Protein 1UB7 (pdb70)

Nearest PDB structures (foldseek):
  1ub7-assembly2_C  TM=1.002E+00  e=5.963E-75  Thermus thermophilus HB8
  4ryb-assembly1_B  TM=9.364E-01  e=5.816E-40  Neisseria meningitidis FAM18
  4dfe-assembly1_D  TM=9.330E-01  e=9.070E-40  Paraburkholderia xenovorans LB400
  4dfe-assembly2_B  TM=9.330E-01  e=1.711E-39  Paraburkholderia xenovorans LB400
  4dfe-assembly2_C  TM=9.338E-01  e=2.206E-39  Paraburkholderia xenovorans LB400

InterPro domains:
  IPR004655 Beta-ketoacyl-[acyl-carrier-protein] synthase III [MF_01815] (2-319)
  IPR004655 Beta-ketoacyl-[acyl-carrier-protein] synthase III [TIGR00747] (2-319)
  IPR013747 Beta-ketoacyl-[acyl-carrier-protein] synthase III, C-terminal [PF08541] (230-319)
  IPR013751 Beta-ketoacyl-[acyl-carrier-protein] synthase III, N-terminal [PF08545] (104-182)
  IPR016039 Thiolase-like [G3DSA:3.40.47.10] (1-171)
  IPR016039 Thiolase-like [G3DSA:3.40.47.10] (172-322)
  IPR016039 Thiolase-like [SSF53901] (3-319)

B-factor: mean 50.17, std 20.9, range [11.93, 135.14]

CATH classification: 3.40.47.10 (+1 more: 3.40.47.10)

Solvent-accessible surface area: 43317 Å² total

Radius of gyration: 41.52 Å; Cα contacts (8 Å, |Δi|>4): 3738; chains: 4; bounding box: 70×88×128 Å

Organism: Thermus thermophilus (NCBI:txid274)

Sequence (1280 aa):
SGILALGAYVPERVMTNADFEAYLDTSDEWIVTRTGIKERRVAAEDEYTSDLAFKAVEDLLRRHPGALEGVDAVIVATNTPDALFPDTAALVQARFGLKAFAYDLLAGPGWIYALAQAHALVEAGLAQKVLAVGAEALSKIIDWNDRATAVLFGDGGGAAVVGKVREGYGFRSFVLGADGTGAKELYHACVAPRLPDGTSMKNRLYMNGREVFKFAVRVMNTATLEAIEKAGLTPEDIRLFVPHQANLRIIDAARERLGLPWERVAVNVDRYGNTSTASIPLALKEAVDAGRIREGDHVLLVSFGAGLTWAAAVLTWGGASGILALGAYVPERVMTNADFEAYLDTSDEWIVTRTGIKERRVAAEDEYTSDLAFKAVEDLLRRHPGALEGVDAVIVATNTPDALFPDTAALVQARFGLKAFAYDLLAGPGWIYALAQAHALVEAGLAQKVLAVGAEALSKIIDWNDRATAVLFGDGGGAAVVGKVREGYGFRSFVLGADGTGAKELYHACVAPRLPDGTSMKNRLYMNGREVFKFAVRVMNTATLEAIEKAGLTPEDIRLFVPHQANLRIIDAARERLGLPWERVAVNVDRYGNTSTASIPLALKEAVDAGRIREGDHVLLVSFGAGLTWAAAVLTWGGASGILALGAYVPERVMTNADFEAYLDTSDEWIVTRTGIKERRVAAEDEYTSDLAFKAVEDLLRRHPGALEGVDAVIVATNTPDALFPDTAALVQARFGLKAFAYDLLAGPGWIYALAQAHALVEAGLAQKVLAVGAEALSKIIDWNDRATAVLFGDGGGAAVVGKVREGYGFRSFVLGADGTGAKELYHACVAPRLPDGTSMKNRLYMNGREVFKFAVRVMNTATLEAIEKAGLTPEDIRLFVPHQANLRIIDAARERLGLPWERVAVNVDRYGNTSTASIPLALKEAVDAGRIREGDHVLLVSFGAGLTWAAAVLTWGGASGILALGAYVPERVMTNADFEAYLDTSDEWIVTRTGIKERRVAAEDEYTSDLAFKAVEDLLRRHPGALEGVDAVIVATNTPDALFPDTAALVQARFGLKAFAYDLLAGPGWIYALAQAHALVEAGLAQKVLAVGAEALSKIIDWNDRATAVLFGDGGGAAVVGKVREGYGFRSFVLGADGTGAKELYHACVAPRLPDGTSMKNRLYMNGREVFKFAVRVMNTATLEAIEKAGLTPEDIRLFVPHQANLRIIDAARERLGLPWERVAVNVDRYGNTSTASIPLALKEAVDAGRIREGDHVLLVSFGAGLTWAAAVLTWGGA

Foldseek 3Di:
DAFPWKFKDFAPAKAFVVNVVVPAPDDQCNLCVWFVAGMAGAHDPPADQLNLALVRVVRRCVVPPPVCVQAAEEEEEEDGAPDPPPGSRVVNCVVVVHNYDYDYAYDLVRQLVQLVVQVCCCVVVVGQKYKGKYFYNVVVQADCHPPVTNSFAHGIMMITMDHDFADPFWWQFKDKDFDQVCQLAWDADDPDQADPVGHGHDRHTDHPVVVQLVCLQVQQQVQQQVQCVSSVHGPVQALAEEEQSGGPVSQVSNQVVRVHDCLRYFYDCHHHGGNRRSRRSVRVVVCVVVVSADQQGWYKYKYAGRSRIIMMTITRDHSD/DAFPWKFKDFADAKDAVVNLVVPAPDDCVVLCVWFVAGIAGAHDPPAFQLNQALRRVVRRCVVPPPLCPQAAEEEEEEDGAPDPPPGSRVVNCVVVVHNYYYDYAYDLVRQLVQLVVQLVCAVVVVGQKHKGKYWYNCVVQDDSHDPVPNSFAHGMMMITMDHDFAPLFRWLFKDKDFDQVCQLQWDADDPDQADPVGNGHDNGIDHPVVVLLVVLLVCQQVQQQCQQVSSVHGPVQALAEEEQQGGVVSVVSNCVVNPHDCLRYQYDCHHHGGHRRRRRSVSVVVCVVVVSADQQGKYKYKYAGRSRIIMITITGDDRD/DAFPWKFKWFADAKDAVVNLVVAAVDDSCRCCVWFVAGMAGAHDPPAFFLNQALRRVVRRCVVPPPLCPQAAEEEEEEDGAPDPPPGSQVVNCVVVVHNHYYDYAYQLVRQLVQLVVQVVCQVVVVGQKYKGKYWYNVVVFDPCHPPVPNRFAHGMMMITMGHDFAPPFRWQFKDKDFDQVCQLQWDADDPDQADPVGHGHDNGIDHDPVVQLVCLLVQQQVQQQVQCVSSVHGLVQALAEEEQSGGVVSVVSNCVVSPHDCLRYQYDCRHHGGHRRSRRSVSVVVCVVVVSADQQGWYKYKYAGRSRIIMIIIGRDDRD/DAFPWKFKDFADDKDFVVNCVVPAVAHQVRLCVWFVAGMAGAHPPPAFQLNLALVRVVRRCVVPPPPCPQAAEEEEEEDGAPDPPPGSSVVNCVVVVHNYDYDYAYDLVRQLVQLVVQQVCQVVVVGAKYKGKYFYNCVVFADCHPVVPVSFAHGMMMITIGHDFAPPFWWLFKDKDFDQVCQVAWDADDPDQADPVGHGDDNGTDHDVVVQLVCLLVQQQVQQQVQCVSSVHGPVQALAEQEQSRGPVSVVSNCVVVPHDCLRYQYDCHHHGGNRRSRRSVSVVVCVVVVSADQQHWYKYKYAGRSRIIMMTIGRDDRD

Secondary structure (DSSP, 8-state):
-EEEEEEEE--SEEEEHHHHHTTSS--HHHHHHHT---EEEE--TT--HHHHHHHHHHHHHHHSTTTTTTEEEEEEE-SS-SEEES-HHHHHHHHTT---EEEEEE---HHHHHHHHHHHHHHTTS-SEEEEEEEE-GGGTS-TT-HHHHTTB--EEEEEEEE---TT-EEEEEEEEE-GGG-TTEEEESS-SB-TTS-B--SS-EE-HHHHHHHHHHHHHHHHHHHHHHHT--GGG-SEEEE--S-HHHHHHHHHTTT--GGGB---HHHH-B-GGGHHHHHHHHHHHHTSS-TT-EEEEEEEETTTEEEEEEEE----/-EEEEEEEE--SEEEEHHHHHTTSS--HHHHHHHH---EEEE--TT--HHHHHHHHHHHHHHHSTT-STTEEEEEEE-SS-SEEES-HHHHHHHHTT--SEEEEEE---HHHHHHHHHHHHHHTTS-SEEEEEEEE-GGGT--TT-TTTTTTB--EEEEEEEE---TT-EEEEEEEEE-GGGGGGEEEESS-SB-TT--BPPSS-EE-HHHHHHHHHHHHHHHHHHHHHHTT--GGG-SEEEE--S-HHHHHHHHHHTT--GGGB---HHHH-B-GGGHHHHHHHHHHHTTSS-TT-EEEEEEEETTTEEEEEEEE----/-EEEEEEEE--SEEEEHHHHHTTSS--HHHHHHHT--SEEEE--TT--HHHHHHHHHHHHHHHSTT-STTEEEEEEE-SS-SEEES-HHHHHHHHTT--SEEEEEE---HHHHHHHHHHHHHHHTS-SEEEEEEEE-GGGTS-TT-HHHHTTB--EEEEEEEE---TT-EEEEEEEEE-GGGGGGEEEESS-SB-TT--B--SS-EE-HHHHHHHHHHHHHHHHHHHHHHTT--GGGEEEEEE--S-HHHHHHHHHTTT--GGGB---HHHH-B-GGGHHHHHHHHHHHTT-S-TT-EEEEEEEETTTEEEEEEEE----/-EEEEEEEE--SEEEEHHHHHTTSS--HHHHHHHH--SEEEE--TT--HHHHHHHHHHHHHHHSTTTTTTEEEEEEE-SS-SEEES-HHHHHHHHTT---EEEEEE---HHHHHHHHHHHHHHHTS-SEEEEEEEE-GGGT--TT-HHHHTTB--EEEEEEEE---TT-EEEEEEEEE-GGGGGGEEEESS-SB-TT--B--SS-EE-HHHHHHHHHHHHHHHHHHHHHHTT--GGGEEEEEE--S-HHHHHHHHHHTT--GGGB---HHHH-B-GGGHHHHHHHHHHHTT---TT-EEEEEEEETTTEEEEEEEE----

Structure (mmCIF, N/CA/C/O backbone):
data_1UB7
#
_entry.id   1UB7
#
_cell.length_a   57.586
_cell.length_b   91.355
_cell.length_c   149.436
_cell.angle_alpha   90.00
_cell.angle_beta   98.26
_cell.angle_gamma   90.00
#
_symmetry.space_group_name_H-M   'P 1 21 1'
#
loop_
_entity.id
_entity.type
_entity.pdbx_description
1 polymer '3-oxoacyl-[acyl-carrier protein] synthase'
2 non-polymer GLYCEROL
3 water water
#
loop_
_atom_site.group_PDB
_atom_site.id
_atom_site.type_symbol
_atom_site.label_atom_id
_atom_site.label_alt_id
_atom_site.label_comp_id
_atom_site.label_asym_id
_atom_site.label_entity_id
_atom_site.label_seq_id
_atom_site.pdbx_PDB_ins_code
_atom_site.Cartn_x
_atom_site.Cartn_y
_atom_site.Cartn_z
_atom_site.occupancy
_atom_site.B_iso_or_equiv
_atom_site.auth_seq_id
_atom_site.auth_comp_id
_atom_site.auth_asym_id
_atom_site.auth_atom_id
_atom_site.pdbx_PDB_model_num
ATOM 1 N N . SER A 1 2 ? -24.460 66.549 -52.373 1.00 32.74 2 SER A N 1
ATOM 2 C CA . SER A 1 2 ? -23.633 65.457 -52.963 1.00 37.66 2 SER A CA 1
ATOM 3 C C . SER A 1 2 ? -22.522 65.067 -52.003 1.00 39.11 2 SER A C 1
ATOM 4 O O . SER A 1 2 ? -22.279 65.748 -51.003 1.00 45.46 2 SER A O 1
ATOM 7 N N . GLY A 1 3 ? -21.850 63.964 -52.313 1.00 38.82 3 GLY A N 1
ATOM 8 C CA . GLY A 1 3 ? -20.760 63.495 -51.478 1.00 30.38 3 GLY A CA 1
ATOM 9 C C . GLY A 1 3 ? -19.802 62.628 -52.272 1.00 36.33 3 GLY A C 1
ATOM 10 O O . GLY A 1 3 ? -19.987 62.437 -53.479 1.00 32.15 3 GLY A O 1
ATOM 11 N N . ILE A 1 4 ? -18.776 62.106 -51.598 1.00 36.88 4 ILE A N 1
ATOM 12 C CA . ILE A 1 4 ? -17.785 61.251 -52.236 1.00 34.99 4 ILE A CA 1
ATOM 13 C C . ILE A 1 4 ? -18.178 59.778 -52.158 1.00 39.99 4 ILE A C 1
ATOM 14 O O . ILE A 1 4 ? -18.193 59.180 -51.089 1.00 40.34 4 ILE A O 1
ATOM 19 N N . LEU A 1 5 ? -18.491 59.202 -53.313 1.00 39.44 5 LEU A N 1
ATOM 20 C CA . LEU A 1 5 ? -18.906 57.818 -53.406 1.00 33.69 5 LEU A CA 1
ATOM 21 C C . LEU A 1 5 ? -17.744 56.827 -53.516 1.00 37.85 5 LEU A C 1
ATOM 22 O O . LEU A 1 5 ? -17.892 55.648 -53.174 1.00 43.23 5 LEU A O 1
ATOM 27 N N . ALA A 1 6 ? -16.595 57.286 -54.000 1.00 31.00 6 ALA A N 1
ATOM 28 C CA . ALA A 1 6 ? -15.441 56.404 -54.163 1.00 28.83 6 ALA A CA 1
ATOM 29 C C . ALA A 1 6 ? -14.166 57.233 -54.199 1.00 31.89 6 ALA A C 1
ATOM 30 O O . ALA A 1 6 ? -14.199 58.418 -54.554 1.00 27.52 6 ALA A O 1
ATOM 32 N N . LEU A 1 7 ? -13.048 56.599 -53.848 1.00 28.72 7 LEU A N 1
ATOM 33 C CA . LEU A 1 7 ? -11.751 57.274 -53.805 1.00 26.98 7 LEU A CA 1
ATOM 34 C C . LEU A 1 7 ? -10.627 56.302 -54.118 1.00 29.11 7 LEU A C 1
ATOM 35 O O . LEU A 1 7 ? -10.721 55.114 -53.821 1.00 27.33 7 LEU A O 1
ATOM 40 N N . GLY A 1 8 ? -9.566 56.824 -54.721 1.00 28.64 8 GLY A N 1
ATOM 41 C CA . GLY A 1 8 ? -8.400 56.026 -55.051 1.00 21.74 8 GLY A CA 1
ATOM 42 C C . GLY A 1 8 ? -7.252 56.993 -55.297 1.00 24.70 8 GLY A C 1
ATOM 43 O O . GLY A 1 8 ? -7.501 58.172 -55.563 1.00 21.06 8 GLY A O 1
ATOM 44 N N . ALA A 1 9 ? -6.003 56.527 -55.206 1.00 30.50 9 ALA A N 1
ATOM 45 C CA . ALA A 1 9 ? -4.840 57.390 -55.444 1.00 29.30 9 ALA A CA 1
ATOM 46 C C . ALA A 1 9 ? -3.640 56.571 -55.871 1.00 32.18 9 ALA A C 1
ATOM 47 O O . ALA A 1 9 ? -3.650 55.351 -55.775 1.00 38.00 9 ALA A O 1
ATOM 49 N N . TYR A 1 10 ? -2.599 57.248 -56.336 1.00 36.99 10 TYR A N 1
ATOM 50 C CA . TYR A 1 10 ? -1.408 56.571 -56.834 1.00 35.65 10 TYR A CA 1
ATOM 51 C C . TYR A 1 10 ? -0.197 57.484 -56.775 1.00 38.68 10 TYR A C 1
ATOM 52 O O . TYR A 1 10 ? -0.327 58.699 -56.907 1.00 41.40 10 TYR A O 1
ATOM 61 N N . VAL A 1 11 ? 0.978 56.905 -56.553 1.00 38.64 11 VAL A N 1
ATOM 62 C CA . VAL A 1 11 ? 2.214 57.684 -56.570 1.00 35.25 11 VAL A CA 1
ATOM 63 C C . VAL A 1 11 ? 3.146 56.869 -57.410 1.00 35.69 11 VAL A C 1
ATOM 64 O O . VAL A 1 11 ? 3.049 55.649 -57.444 1.00 35.25 11 VAL A O 1
ATOM 68 N N . PRO A 1 12 ? 4.044 57.528 -58.139 1.00 40.89 12 PRO A N 1
ATOM 69 C CA . PRO A 1 12 ? 4.956 56.726 -58.953 1.00 42.17 12 PRO A CA 1
ATOM 70 C C . PRO A 1 12 ? 5.790 55.800 -58.053 1.00 45.67 12 PRO A C 1
ATOM 71 O O . PRO A 1 12 ? 5.945 56.042 -56.851 1.00 36.79 12 PRO A O 1
ATOM 75 N N . GLU A 1 13 ? 6.318 54.746 -58.663 1.00 54.85 13 GLU A N 1
ATOM 76 C CA . GLU A 1 13 ? 7.122 53.730 -57.995 1.00 60.00 13 GLU A CA 1
ATOM 77 C C . GLU A 1 13 ? 8.505 54.211 -57.536 1.00 58.68 13 GLU A C 1
ATOM 78 O O . GLU A 1 13 ? 8.942 53.899 -56.431 1.00 58.86 13 GLU A O 1
ATOM 84 N N . ARG A 1 14 ? 9.186 54.974 -58.380 1.00 56.37 14 ARG A N 1
ATOM 85 C CA . ARG A 1 14 ? 10.518 55.471 -58.053 1.00 59.97 14 ARG A CA 1
ATOM 86 C C . ARG A 1 14 ? 10.559 56.490 -56.912 1.00 61.88 14 ARG A C 1
ATOM 87 O O . ARG A 1 14 ? 9.921 57.546 -56.975 1.00 57.21 14 ARG A O 1
ATOM 95 N N . VAL A 1 15 ? 11.331 56.165 -55.874 1.00 64.87 15 VAL A N 1
ATOM 96 C CA . VAL A 1 15 ? 11.481 57.037 -54.708 1.00 63.77 15 VAL A CA 1
ATOM 97 C C . VAL A 1 15 ? 12.755 57.880 -54.801 1.00 66.62 15 VAL A C 1
ATOM 98 O O . VAL A 1 15 ? 13.731 57.493 -55.453 1.00 65.52 15 VAL A O 1
ATOM 102 N N . MET A 1 16 ? 12.735 59.040 -54.153 1.00 66.97 16 MET A N 1
ATOM 103 C CA . MET A 1 16 ? 13.891 59.917 -54.145 1.00 66.65 16 MET A CA 1
ATOM 104 C C . MET A 1 16 ? 14.086 60.506 -52.754 1.00 68.11 16 MET A C 1
ATOM 105 O O . MET A 1 16 ? 13.343 61.391 -52.322 1.00 67.28 16 MET A O 1
ATOM 110 N N . THR A 1 17 ? 15.100 59.988 -52.063 1.00 70.78 17 THR A N 1
ATOM 111 C CA . THR A 1 17 ? 15.445 60.400 -50.704 1.00 68.19 17 THR A CA 1
ATOM 112 C C . THR A 1 17 ? 16.208 61.717 -50.676 1.00 70.18 17 THR A C 1
ATOM 113 O O . THR A 1 17 ? 16.797 62.131 -51.683 1.00 66.60 17 THR A O 1
ATOM 117 N N . ASN A 1 18 ? 16.192 62.377 -49.519 1.00 71.77 18 ASN A N 1
ATOM 118 C CA . ASN A 1 18 ? 16.902 63.639 -49.375 1.00 72.75 18 ASN A CA 1
ATOM 119 C C . ASN A 1 18 ? 18.359 63.352 -49.707 1.00 71.10 18 ASN A C 1
ATOM 120 O O . ASN A 1 18 ? 19.064 64.204 -50.244 1.00 69.78 18 ASN A O 1
ATOM 125 N N . ALA A 1 19 ? 18.791 62.133 -49.392 1.00 69.90 19 ALA A N 1
ATOM 126 C CA . ALA A 1 19 ? 20.154 61.693 -49.673 1.00 69.75 19 ALA A CA 1
ATOM 127 C C . ALA A 1 19 ? 20.407 61.867 -51.170 1.00 69.91 19 ALA A C 1
ATOM 128 O O . ALA A 1 19 ? 21.425 62.438 -51.581 1.00 64.63 19 ALA A O 1
ATOM 130 N N . ASP A 1 20 ? 19.464 61.375 -51.974 1.00 70.02 20 ASP A N 1
ATOM 131 C CA . ASP A 1 20 ? 19.537 61.475 -53.428 1.00 69.86 20 ASP A CA 1
ATOM 132 C C . ASP A 1 20 ? 19.785 62.917 -53.866 1.00 68.79 20 ASP A C 1
ATOM 133 O O . ASP A 1 20 ? 20.361 63.168 -54.927 1.00 60.64 20 ASP A O 1
ATOM 138 N N . PHE A 1 21 ? 19.335 63.858 -53.043 1.00 71.12 21 PHE A N 1
ATOM 139 C CA . PHE A 1 21 ? 19.509 65.275 -53.325 1.00 78.07 21 PHE A CA 1
ATOM 140 C C . PHE A 1 21 ? 20.861 65.777 -52.805 1.00 82.74 21 PHE A C 1
ATOM 141 O O . PHE A 1 21 ? 21.448 66.700 -53.375 1.00 84.33 21 PHE A O 1
ATOM 149 N N . GLU A 1 22 ? 21.353 65.170 -51.725 1.00 85.52 22 GLU A N 1
ATOM 150 C CA . GLU A 1 22 ? 22.647 65.556 -51.162 1.00 84.98 22 GLU A CA 1
ATOM 151 C C . GLU A 1 22 ? 23.745 65.087 -52.112 1.00 85.45 22 GLU A C 1
ATOM 152 O O . GLU A 1 22 ? 24.863 65.592 -52.077 1.00 85.85 22 GLU A O 1
ATOM 158 N N . ALA A 1 23 ? 23.407 64.122 -52.964 1.00 84.66 23 ALA A N 1
ATOM 159 C CA . ALA A 1 23 ? 24.349 63.553 -53.924 1.00 86.14 23 ALA A CA 1
ATOM 160 C C . ALA A 1 23 ? 24.754 64.466 -55.083 1.00 89.26 23 ALA A C 1
ATOM 161 O O . ALA A 1 23 ? 25.641 64.110 -55.860 1.00 92.58 23 ALA A O 1
ATOM 163 N N . TYR A 1 24 ? 24.123 65.632 -55.210 1.00 89.99 24 TYR A N 1
ATOM 164 C CA . TYR A 1 24 ? 24.463 66.533 -56.309 1.00 88.48 24 TYR A CA 1
ATOM 165 C C . TYR A 1 24 ? 24.099 67.993 -56.070 1.00 87.97 24 TYR A C 1
ATOM 166 O O . TYR A 1 24 ? 24.409 68.844 -56.897 1.00 88.11 24 TYR A O 1
ATOM 175 N N . LEU A 1 25 ? 23.439 68.286 -54.953 1.00 90.18 25 LEU A N 1
ATOM 176 C CA . LEU A 1 25 ? 23.045 69.664 -54.651 1.00 91.83 25 LEU A CA 1
ATOM 177 C C . LEU A 1 25 ? 23.465 70.166 -53.274 1.00 91.47 25 LEU A C 1
ATOM 178 O O . LEU A 1 25 ? 23.465 69.414 -52.292 1.00 87.98 25 LEU A O 1
ATOM 183 N N . ASP A 1 26 ? 23.805 71.454 -53.223 1.00 92.45 26 ASP A N 1
ATOM 184 C CA . ASP A 1 26 ? 24.234 72.121 -51.994 1.00 95.33 26 ASP A CA 1
ATOM 185 C C . ASP A 1 26 ? 23.086 72.100 -50.975 1.00 95.31 26 ASP A C 1
ATOM 186 O O . ASP A 1 26 ? 22.416 73.112 -50.753 1.00 96.13 26 ASP A O 1
ATOM 191 N N . THR A 1 27 ? 22.859 70.937 -50.367 1.00 93.60 27 THR A N 1
ATOM 192 C CA . THR A 1 27 ? 21.796 70.778 -49.377 1.00 92.43 27 THR A CA 1
ATOM 193 C C . THR A 1 27 ? 21.966 69.480 -48.590 1.00 89.63 27 THR A C 1
ATOM 194 O O . THR A 1 27 ? 22.539 68.506 -49.085 1.00 84.51 27 THR A O 1
ATOM 198 N N . SER A 1 28 ? 21.459 69.482 -47.362 1.00 90.65 28 SER A N 1
ATOM 199 C CA . SER A 1 28 ? 21.543 68.323 -46.481 1.00 91.55 28 SER A CA 1
ATOM 200 C C . SER A 1 28 ? 20.167 67.731 -46.234 1.00 90.92 28 SER A C 1
ATOM 201 O O . SER A 1 28 ? 19.149 68.279 -46.661 1.00 88.92 28 SER A O 1
ATOM 204 N N . ASP A 1 29 ? 20.146 66.608 -45.529 1.00 90.64 29 ASP A N 1
ATOM 205 C CA . ASP A 1 29 ? 18.895 65.959 -45.199 1.00 92.77 29 ASP A CA 1
ATOM 206 C C . ASP A 1 29 ? 18.248 66.787 -44.100 1.00 94.32 29 ASP A C 1
ATOM 207 O O . ASP A 1 29 ? 17.022 66.918 -44.045 1.00 98.43 29 ASP A O 1
ATOM 212 N N . GLU A 1 30 ? 19.077 67.361 -43.234 1.00 92.38 30 GLU A N 1
ATOM 213 C CA . GLU A 1 30 ? 18.558 68.171 -42.142 1.00 93.76 30 GLU A CA 1
ATOM 214 C C . GLU A 1 30 ? 17.920 69.451 -42.668 1.00 91.78 30 GLU A C 1
ATOM 215 O O . GLU A 1 30 ? 16.813 69.816 -42.267 1.00 89.99 30 GLU A O 1
ATOM 221 N N . TRP A 1 31 ? 18.630 70.133 -43.559 1.00 89.57 31 TRP A N 1
ATOM 222 C CA . TRP A 1 31 ? 18.130 71.362 -44.156 1.00 91.32 31 TRP A CA 1
ATOM 223 C C . TRP A 1 31 ? 16.690 71.088 -44.589 1.00 87.72 31 TRP A C 1
ATOM 224 O O . TRP A 1 31 ? 15.763 71.838 -44.267 1.00 79.85 31 TRP A O 1
ATOM 235 N N . ILE A 1 32 ? 16.527 69.980 -45.303 1.00 83.74 32 ILE A N 1
ATOM 236 C CA . ILE A 1 32 ? 15.236 69.562 -45.818 1.00 80.70 32 ILE A CA 1
ATOM 237 C C . ILE A 1 32 ? 14.243 69.139 -44.738 1.00 81.14 32 ILE A C 1
ATOM 238 O O . ILE A 1 32 ? 13.146 69.691 -44.657 1.00 81.45 32 ILE A O 1
ATOM 243 N N . VAL A 1 33 ? 14.624 68.173 -43.906 1.00 77.67 33 VAL A N 1
ATOM 244 C CA . VAL A 1 33 ? 13.723 67.671 -42.864 1.00 78.49 33 VAL A CA 1
ATOM 245 C C . VAL A 1 33 ? 13.184 68.706 -41.880 1.00 79.17 33 VAL A C 1
ATOM 246 O O . VAL A 1 33 ? 12.085 68.552 -41.346 1.00 79.08 33 VAL A O 1
ATOM 250 N N . THR A 1 34 ? 13.946 69.760 -41.632 1.00 82.92 34 THR A N 1
ATOM 251 C CA . THR A 1 34 ? 13.496 70.774 -40.691 1.00 86.13 34 THR A CA 1
ATOM 252 C C . THR A 1 34 ? 12.883 71.993 -41.381 1.00 84.34 34 THR A C 1
ATOM 253 O O . THR A 1 34 ? 12.052 72.695 -40.802 1.00 83.63 34 THR A O 1
ATOM 257 N N . ARG A 1 35 ? 13.274 72.232 -42.625 1.00 82.81 35 ARG A N 1
ATOM 258 C CA . ARG A 1 35 ? 12.748 73.377 -43.356 1.00 89.49 35 ARG A CA 1
ATOM 259 C C . ARG A 1 35 ? 11.403 73.077 -44.042 1.00 89.11 35 ARG A C 1
ATOM 260 O O . ARG A 1 35 ? 10.552 73.960 -44.168 1.00 91.28 35 ARG A O 1
ATOM 268 N N . THR A 1 36 ? 11.207 71.826 -44.455 1.00 85.43 36 THR A N 1
ATOM 269 C CA . THR A 1 36 ? 9.987 71.415 -45.152 1.00 78.88 36 THR A CA 1
ATOM 270 C C . THR A 1 36 ? 9.283 70.220 -44.508 1.00 77.61 36 THR A C 1
ATOM 271 O O . THR A 1 36 ? 8.067 70.052 -44.642 1.00 75.17 36 THR A O 1
ATOM 275 N N . GLY A 1 37 ? 10.064 69.382 -43.832 1.00 74.16 37 GLY A N 1
ATOM 276 C CA . GLY A 1 37 ? 9.522 68.208 -43.176 1.00 64.53 37 GLY A CA 1
ATOM 277 C C . GLY A 1 37 ? 9.557 67.009 -44.096 1.00 64.38 37 GLY A C 1
ATOM 278 O O . GLY A 1 37 ? 9.200 65.901 -43.704 1.00 61.29 37 GLY A O 1
ATOM 279 N N . ILE A 1 38 ? 10.006 67.220 -45.326 1.00 63.16 38 ILE A N 1
ATOM 280 C CA . ILE A 1 38 ? 10.046 66.140 -46.304 1.00 60.24 38 ILE A CA 1
ATOM 281 C C . ILE A 1 38 ? 11.282 65.251 -46.208 1.00 62.03 38 ILE A C 1
ATOM 282 O O . ILE A 1 38 ? 12.409 65.740 -46.101 1.00 57.89 38 ILE A O 1
ATOM 287 N N . LYS A 1 39 ? 11.045 63.941 -46.253 1.00 65.43 39 LYS A N 1
ATOM 288 C CA . LYS A 1 39 ? 12.103 62.934 -46.185 1.00 65.02 39 LYS A CA 1
ATOM 289 C C . LYS A 1 39 ? 12.287 62.249 -47.538 1.00 65.46 39 LYS A C 1
ATOM 290 O O . LYS A 1 39 ? 13.414 61.974 -47.952 1.00 64.49 39 LYS A O 1
ATOM 296 N N . GLU A 1 40 ? 11.179 61.957 -48.217 1.00 65.32 40 GLU A N 1
ATOM 297 C CA . GLU A 1 40 ? 11.234 61.323 -49.536 1.00 62.91 40 GLU A CA 1
ATOM 298 C C . GLU A 1 40 ? 10.039 61.793 -50.345 1.00 61.53 40 GLU A C 1
ATOM 299 O O . GLU A 1 40 ? 9.088 62.345 -49.792 1.00 57.59 40 GLU A O 1
ATOM 305 N N . ARG A 1 41 ? 10.101 61.559 -51.654 1.00 58.94 41 ARG A N 1
ATOM 306 C CA . ARG A 1 41 ? 9.019 61.897 -52.572 1.00 58.33 41 ARG A CA 1
ATOM 307 C C . ARG A 1 41 ? 9.106 60.917 -53.743 1.00 56.85 41 ARG A C 1
ATOM 308 O O . ARG A 1 41 ? 10.160 60.325 -53.984 1.00 55.96 41 ARG A O 1
ATOM 316 N N . ARG A 1 42 ? 7.996 60.738 -54.456 1.00 53.83 42 ARG A N 1
ATOM 317 C CA . ARG A 1 42 ? 7.947 59.832 -55.597 1.00 48.56 42 ARG A CA 1
ATOM 318 C C . ARG A 1 42 ? 8.155 60.591 -56.899 1.00 43.46 42 ARG A C 1
ATOM 319 O O . ARG A 1 42 ? 7.799 61.753 -56.995 1.00 48.56 42 ARG A O 1
ATOM 327 N N . VAL A 1 43 ? 8.743 59.937 -57.895 1.00 48.83 43 VAL A N 1
ATOM 328 C CA . VAL A 1 43 ? 8.999 60.574 -59.190 1.00 51.29 43 VAL A CA 1
ATOM 329 C C . VAL A 1 43 ? 8.508 59.681 -60.335 1.00 53.13 43 VAL A C 1
ATOM 330 O O . VAL A 1 43 ? 8.824 58.486 -60.388 1.00 48.98 43 VAL A O 1
ATOM 334 N N . ALA A 1 44 ? 7.740 60.272 -61.249 1.00 49.60 44 ALA A N 1
ATOM 335 C CA . ALA A 1 44 ? 7.179 59.533 -62.379 1.00 52.94 44 ALA A CA 1
ATOM 336 C C . ALA A 1 44 ? 8.245 58.934 -63.281 1.00 52.48 44 ALA A C 1
ATOM 337 O O . ALA A 1 44 ? 9.284 59.552 -63.524 1.00 52.17 44 ALA A O 1
ATOM 339 N N . ALA A 1 45 ? 7.984 57.732 -63.786 1.00 48.17 45 ALA A N 1
ATOM 340 C CA . ALA A 1 45 ? 8.940 57.086 -64.672 1.00 53.42 45 ALA A CA 1
ATOM 341 C C . ALA A 1 45 ? 9.189 58.002 -65.873 1.00 60.09 45 ALA A C 1
ATOM 342 O O . ALA A 1 45 ? 8.414 58.929 -66.136 1.00 60.33 45 ALA A O 1
ATOM 344 N N . GLU A 1 46 ? 10.268 57.735 -66.601 1.00 63.43 46 GLU A N 1
ATOM 345 C CA . GLU A 1 46 ? 10.651 58.550 -67.745 1.00 62.58 46 GLU A CA 1
ATOM 346 C C . GLU A 1 46 ? 9.516 58.842 -68.723 1.00 59.28 46 GLU A C 1
ATOM 347 O O . GLU A 1 46 ? 9.338 59.981 -69.157 1.00 58.33 46 GLU A O 1
ATOM 353 N N . ASP A 1 47 ? 8.757 57.814 -69.077 1.00 52.33 47 ASP A N 1
ATOM 354 C CA . ASP A 1 47 ? 7.661 57.979 -70.015 1.00 53.99 47 ASP A CA 1
ATOM 355 C C . ASP A 1 47 ? 6.310 57.879 -69.304 1.00 56.35 47 ASP A C 1
ATOM 356 O O . ASP A 1 47 ? 5.347 57.331 -69.848 1.00 56.17 47 ASP A O 1
ATOM 361 N N . GLU A 1 48 ? 6.240 58.396 -68.082 1.00 51.59 48 GLU A N 1
ATOM 362 C CA . GLU A 1 48 ? 4.997 58.366 -67.321 1.00 45.87 48 GLU A CA 1
ATOM 363 C C . GLU A 1 48 ? 4.562 59.804 -67.092 1.00 44.98 48 GLU A C 1
ATOM 364 O O . GLU A 1 48 ? 5.232 60.542 -66.379 1.00 47.32 48 GLU A O 1
ATOM 370 N N . TYR A 1 49 ? 3.447 60.210 -67.696 1.00 43.20 49 TYR A N 1
ATOM 371 C CA . TYR A 1 49 ? 2.974 61.589 -67.547 1.00 40.63 49 TYR A CA 1
ATOM 372 C C . TYR A 1 49 ? 1.716 61.790 -66.723 1.00 35.67 49 TYR A C 1
ATOM 373 O O . TYR A 1 49 ? 1.130 60.832 -66.209 1.00 35.95 49 TYR A O 1
ATOM 382 N N . THR A 1 50 ? 1.303 63.047 -66.596 1.00 31.36 50 THR A N 1
ATOM 383 C CA . THR A 1 50 ? 0.117 63.370 -65.802 1.00 38.45 50 THR A CA 1
ATOM 384 C C . THR A 1 50 ? -1.107 62.504 -66.099 1.00 36.48 50 THR A C 1
ATOM 385 O O . THR A 1 50 ? -1.807 62.081 -65.173 1.00 32.77 50 THR A O 1
ATOM 389 N N . SER A 1 51 ? -1.353 62.233 -67.378 1.00 29.57 51 SER A N 1
ATOM 390 C CA . SER A 1 51 ? -2.484 61.398 -67.754 1.00 38.91 51 SER A CA 1
ATOM 391 C C . SER A 1 51 ? -2.305 59.986 -67.190 1.00 39.15 51 SER A C 1
ATOM 392 O O . SER A 1 51 ? -3.271 59.352 -66.743 1.00 37.76 51 SER A O 1
ATOM 395 N N . ASP A 1 52 ? -1.067 59.502 -67.184 1.00 39.19 52 ASP A N 1
ATOM 396 C CA . ASP A 1 52 ? -0.796 58.162 -66.655 1.00 41.93 52 ASP A CA 1
ATOM 397 C C . ASP A 1 52 ? -1.046 58.133 -65.159 1.00 38.21 52 ASP A C 1
ATOM 398 O O . ASP A 1 52 ? -1.629 57.181 -64.633 1.00 39.52 52 ASP A O 1
ATOM 403 N N . LEU A 1 53 ? -0.600 59.178 -64.471 1.00 32.47 53 LEU A N 1
ATOM 404 C CA . LEU A 1 53 ? -0.815 59.233 -63.045 1.00 34.52 53 LEU A CA 1
ATOM 405 C C . LEU A 1 53 ? -2.326 59.251 -62.829 1.00 34.15 53 LEU A C 1
ATOM 406 O O . LEU A 1 53 ? -2.828 58.607 -61.908 1.00 33.70 53 LEU A O 1
ATOM 411 N N . ALA A 1 54 ? -3.047 59.970 -63.693 1.00 30.85 54 ALA A N 1
ATOM 412 C CA . ALA A 1 54 ? -4.502 60.056 -63.582 1.00 29.44 54 ALA A CA 1
ATOM 413 C C . ALA A 1 54 ? -5.138 58.687 -63.844 1.00 31.35 54 ALA A C 1
ATOM 414 O O . ALA A 1 54 ? -6.046 58.273 -63.111 1.00 30.55 54 ALA A O 1
ATOM 416 N N . PHE A 1 55 ? -4.665 57.984 -64.877 1.00 28.98 55 PHE A N 1
ATOM 417 C CA . PHE A 1 55 ? -5.211 56.663 -65.183 1.00 29.89 55 PHE A CA 1
ATOM 418 C C . PHE A 1 55 ? -4.999 55.738 -63.987 1.00 32.80 55 PHE A C 1
ATOM 419 O O . PHE A 1 55 ? -5.931 55.073 -63.526 1.00 31.17 55 PHE A O 1
ATOM 427 N N . LYS A 1 56 ? -3.767 55.704 -63.482 1.00 39.84 56 LYS A N 1
ATOM 428 C CA . LYS A 1 56 ? -3.438 54.857 -62.345 1.00 38.88 56 LYS A CA 1
ATOM 429 C C . LYS A 1 56 ? -4.239 55.179 -61.089 1.00 32.76 56 LYS A C 1
ATOM 430 O O . LYS A 1 56 ? -4.593 54.279 -60.329 1.00 36.12 56 LYS A O 1
ATOM 436 N N . ALA A 1 57 ? -4.545 56.448 -60.863 1.00 32.33 57 ALA A N 1
ATOM 437 C CA . ALA A 1 57 ? -5.323 56.799 -59.680 1.00 27.52 57 ALA A CA 1
ATOM 438 C C . ALA A 1 57 ? -6.739 56.269 -59.846 1.00 26.63 57 ALA A C 1
ATOM 439 O O . ALA A 1 57 ? -7.337 55.783 -58.895 1.00 33.87 57 ALA A O 1
ATOM 441 N N . VAL A 1 58 ? -7.286 56.347 -61.056 1.00 30.38 58 VAL A N 1
ATOM 442 C CA . VAL A 1 58 ? -8.640 55.849 -61.247 1.00 32.95 58 VAL A CA 1
ATOM 443 C C . VAL A 1 58 ? -8.675 54.311 -61.147 1.00 35.84 58 VAL A C 1
ATOM 444 O O . VAL A 1 58 ? -9.648 53.744 -60.627 1.00 35.28 58 VAL A O 1
ATOM 448 N N . GLU A 1 59 ? -7.630 53.635 -61.632 1.00 31.43 59 GLU A N 1
ATOM 449 C CA . GLU A 1 59 ? -7.581 52.168 -61.522 1.00 33.57 59 GLU A CA 1
ATOM 450 C C . GLU A 1 59 ? -7.619 51.763 -60.051 1.00 30.59 59 GLU A C 1
ATOM 451 O O . GLU A 1 59 ? -8.285 50.800 -59.673 1.00 34.07 59 GLU A O 1
ATOM 457 N N . ASP A 1 60 ? -6.904 52.506 -59.216 1.00 30.38 60 ASP A N 1
ATOM 458 C CA . ASP A 1 60 ? -6.881 52.199 -57.807 1.00 27.57 60 ASP A CA 1
ATOM 459 C C . ASP A 1 60 ? -8.305 52.382 -57.263 1.00 28.58 60 ASP A C 1
ATOM 460 O O . ASP A 1 60 ? -8.785 51.575 -56.465 1.00 32.14 60 ASP A O 1
ATOM 465 N N . LEU A 1 61 ? -8.967 53.451 -57.697 1.00 28.70 61 LEU A N 1
ATOM 466 C CA . LEU A 1 61 ? -10.348 53.745 -57.296 1.00 29.54 61 LEU A CA 1
ATOM 467 C C . LEU A 1 61 ? -11.229 52.543 -57.664 1.00 29.31 61 LEU A C 1
ATOM 468 O O . LEU A 1 61 ? -12.068 52.103 -56.881 1.00 32.10 61 LEU A O 1
ATOM 473 N N . LEU A 1 62 ? -11.019 52.012 -58.863 1.00 28.61 62 LEU A N 1
ATOM 474 C CA . LEU A 1 62 ? -11.761 50.861 -59.326 1.00 30.98 62 LEU A CA 1
ATOM 475 C C . LEU A 1 62 ? -11.419 49.565 -58.578 1.00 34.37 62 LEU A C 1
ATOM 476 O O . LEU A 1 62 ? -12.292 48.719 -58.390 1.00 37.88 62 LEU A O 1
ATOM 481 N N . ARG A 1 63 ? -10.170 49.394 -58.145 1.00 36.15 63 ARG A N 1
ATOM 482 C CA . ARG A 1 63 ? -9.822 48.185 -57.385 1.00 35.22 63 ARG A CA 1
ATOM 483 C C . ARG A 1 63 ? -10.557 48.224 -56.050 1.00 34.47 63 ARG A C 1
ATOM 484 O O . ARG A 1 63 ? -11.130 47.226 -55.623 1.00 32.45 63 ARG A O 1
ATOM 492 N N . ARG A 1 64 ? -10.565 49.393 -55.408 1.00 34.64 64 ARG A N 1
ATOM 493 C CA . ARG A 1 64 ? -11.224 49.562 -54.108 1.00 27.91 64 ARG A CA 1
ATOM 494 C C . ARG A 1 64 ? -12.749 49.656 -54.203 1.00 32.86 64 ARG A C 1
ATOM 495 O O . ARG A 1 64 ? -13.473 49.281 -53.265 1.00 28.48 64 ARG A O 1
ATOM 503 N N . HIS A 1 65 ? -13.238 50.178 -55.324 1.00 34.44 65 HIS A N 1
ATOM 504 C CA . HIS A 1 65 ? -14.677 50.360 -55.504 1.00 34.16 65 HIS A CA 1
ATOM 505 C C . HIS A 1 65 ? -15.143 49.912 -56.875 1.00 35.70 65 HIS A C 1
ATOM 506 O O . HIS A 1 65 ? -15.382 50.734 -57.753 1.00 36.21 65 HIS A O 1
ATOM 513 N N . PRO A 1 66 ? -15.289 48.596 -57.072 1.00 41.09 66 PRO A N 1
ATOM 514 C CA . PRO A 1 66 ? -15.730 47.993 -58.338 1.00 37.72 66 PRO A CA 1
ATOM 515 C C . PRO A 1 66 ? -17.041 48.587 -58.853 1.00 40.59 66 PRO A C 1
ATOM 516 O O . PRO A 1 66 ? -17.993 48.777 -58.084 1.00 38.99 66 PRO A O 1
ATOM 520 N N . GLY A 1 67 ? -17.074 48.874 -60.155 1.00 39.02 67 GLY A N 1
ATOM 521 C CA . GLY A 1 67 ? -18.261 49.428 -60.786 1.00 41.57 67 GLY A CA 1
ATOM 522 C C . GLY A 1 67 ? -18.580 50.871 -60.441 1.00 40.46 67 GLY A C 1
ATOM 523 O O . GLY A 1 67 ? -19.673 51.360 -60.747 1.00 42.15 67 GLY A O 1
ATOM 524 N N . ALA A 1 68 ? -17.628 51.563 -59.823 1.00 35.34 68 ALA A N 1
ATOM 525 C CA . ALA A 1 68 ? -17.841 52.948 -59.409 1.00 36.87 68 ALA A CA 1
ATOM 526 C C . ALA A 1 68 ? -18.030 53.974 -60.530 1.00 33.86 68 ALA A C 1
ATOM 527 O O . ALA A 1 68 ? -18.673 55.002 -60.314 1.00 35.09 68 ALA A O 1
ATOM 529 N N . LEU A 1 69 ? -17.490 53.714 -61.720 1.00 34.88 69 LEU A N 1
ATOM 530 C CA . LEU A 1 69 ? -17.623 54.686 -62.802 1.00 29.82 69 LEU A CA 1
ATOM 531 C C . LEU A 1 69 ? -18.972 54.604 -63.480 1.00 38.86 69 LEU A C 1
ATOM 532 O O . LEU A 1 69 ? -19.268 55.357 -64.407 1.00 41.18 69 LEU A O 1
ATOM 537 N N . GLU A 1 70 ? -19.797 53.688 -63.001 1.00 43.26 70 GLU A N 1
ATOM 538 C CA . GLU A 1 70 ? -21.122 53.523 -63.555 1.00 45.38 70 GLU A CA 1
ATOM 539 C C . GLU A 1 70 ? -21.931 54.760 -63.191 1.00 39.86 70 GLU A C 1
ATOM 540 O O . GLU A 1 70 ? -22.023 55.127 -62.016 1.00 39.87 70 GLU A O 1
ATOM 546 N N . GLY A 1 71 ? -22.504 55.407 -64.200 1.00 40.12 71 GLY A N 1
ATOM 547 C CA . GLY A 1 71 ? -23.311 56.587 -63.950 1.00 33.98 71 GLY A CA 1
ATOM 548 C C . GLY A 1 71 ? -22.524 57.882 -63.993 1.00 43.26 71 GLY A C 1
ATOM 549 O O . GLY A 1 71 ? -23.089 58.966 -63.804 1.00 42.09 71 GLY A O 1
ATOM 550 N N . VAL A 1 72 ? -21.221 57.778 -64.240 1.00 34.23 72 VAL A N 1
ATOM 551 C CA . VAL A 1 72 ? -20.376 58.954 -64.305 1.00 35.37 72 VAL A CA 1
ATOM 552 C C . VAL A 1 72 ? -20.541 59.678 -65.646 1.00 38.23 72 VAL A C 1
ATOM 553 O O . VAL A 1 72 ? -20.216 59.125 -66.697 1.00 37.72 72 VAL A O 1
ATOM 557 N N . ASP A 1 73 ? -21.037 60.917 -65.602 1.00 36.74 73 ASP A N 1
ATOM 558 C CA . ASP A 1 73 ? -21.239 61.688 -66.825 1.00 37.58 73 ASP A CA 1
ATOM 559 C C . ASP A 1 73 ? -20.211 62.782 -67.017 1.00 35.04 73 ASP A C 1
ATOM 560 O O . ASP A 1 73 ? -20.304 63.536 -67.981 1.00 30.11 73 ASP A O 1
ATOM 565 N N . ALA A 1 74 ? -19.239 62.891 -66.119 1.00 31.04 74 ALA A N 1
ATOM 566 C CA . ALA A 1 74 ? -18.265 63.960 -66.276 1.00 34.04 74 ALA A CA 1
ATOM 567 C C . ALA A 1 74 ? -16.932 63.686 -65.633 1.00 33.64 74 ALA A C 1
ATOM 568 O O . ALA A 1 74 ? -16.852 63.154 -64.524 1.00 31.03 74 ALA A O 1
ATOM 570 N N . VAL A 1 75 ? -15.882 64.073 -66.341 1.00 27.21 75 VAL A N 1
ATOM 571 C CA . VAL A 1 75 ? -14.547 63.917 -65.822 1.00 27.15 75 VAL A CA 1
ATOM 572 C C . VAL A 1 75 ? -13.887 65.283 -65.781 1.00 30.96 75 VAL A C 1
ATOM 573 O O . VAL A 1 75 ? -13.816 65.987 -66.794 1.00 30.69 75 VAL A O 1
ATOM 577 N N . ILE A 1 76 ? -13.449 65.669 -64.589 1.00 28.57 76 ILE A N 1
ATOM 578 C CA . ILE A 1 76 ? -12.751 66.922 -64.399 1.00 28.01 76 ILE A CA 1
ATOM 579 C C . ILE A 1 76 ? -11.370 66.572 -63.866 1.00 31.76 76 ILE A C 1
ATOM 580 O O . ILE A 1 76 ? -11.253 65.903 -62.826 1.00 29.71 76 ILE A O 1
ATOM 585 N N . VAL A 1 77 ? -10.329 66.996 -64.570 1.00 26.14 77 VAL A N 1
ATOM 586 C CA . VAL A 1 77 ? -8.977 66.731 -64.088 1.00 26.76 77 VAL A CA 1
ATOM 587 C C . VAL A 1 77 ? -8.356 68.025 -63.563 1.00 27.30 77 VAL A C 1
ATOM 588 O O . VAL A 1 77 ? -8.095 68.960 -64.322 1.00 28.18 77 VAL A O 1
ATOM 592 N N . ALA A 1 78 ? -8.151 68.107 -62.260 1.00 20.98 78 ALA A N 1
ATOM 593 C CA . ALA A 1 78 ? -7.517 69.297 -61.711 1.00 25.98 78 ALA A CA 1
ATOM 594 C C . ALA A 1 78 ? -6.026 69.035 -61.817 1.00 30.40 78 ALA A C 1
ATOM 595 O O . ALA A 1 78 ? -5.507 68.099 -61.201 1.00 34.59 78 ALA A O 1
ATOM 597 N N . THR A 1 79 ? -5.352 69.835 -62.630 1.00 34.23 79 THR A N 1
ATOM 598 C CA . THR A 1 79 ? -3.917 69.689 -62.827 1.00 34.66 79 THR A CA 1
ATOM 599 C C . THR A 1 79 ? -3.339 71.016 -63.269 1.00 37.35 79 THR A C 1
ATOM 600 O O . THR A 1 79 ? -4.079 71.929 -63.638 1.00 42.05 79 THR A O 1
ATOM 604 N N . ASN A 1 80 ? -2.016 71.116 -63.226 1.00 39.22 80 ASN A N 1
ATOM 605 C CA . ASN A 1 80 ? -1.317 72.322 -63.667 1.00 38.12 80 ASN A CA 1
ATOM 606 C C . ASN A 1 80 ? -0.170 71.891 -64.577 1.00 37.17 80 ASN A C 1
ATOM 607 O O . ASN A 1 80 ? 0.649 72.703 -65.008 1.00 37.44 80 ASN A O 1
ATOM 612 N N . THR A 1 81 ? -0.116 70.589 -64.859 1.00 34.70 81 THR A N 1
ATOM 613 C CA . THR A 1 81 ? 0.895 70.038 -65.744 1.00 34.80 81 THR A CA 1
ATOM 614 C C . THR A 1 81 ? 0.251 69.057 -66.723 1.00 39.22 81 THR A C 1
ATOM 615 O O . THR A 1 81 ? 0.682 67.915 -66.830 1.00 38.19 81 THR A O 1
ATOM 619 N N . PRO A 1 82 ? -0.778 69.501 -67.472 1.00 38.21 82 PRO A N 1
ATOM 620 C CA . PRO A 1 82 ? -1.432 68.599 -68.426 1.00 39.66 82 PRO A CA 1
ATOM 621 C C . PRO A 1 82 ? -0.483 68.155 -69.551 1.00 43.94 82 PRO A C 1
ATOM 622 O O . PRO A 1 82 ? 0.455 68.877 -69.914 1.00 43.23 82 PRO A O 1
ATOM 626 N N . ASP A 1 83 ? -0.716 66.958 -70.080 1.00 34.74 83 ASP A N 1
ATOM 627 C CA . ASP A 1 83 ? 0.106 66.437 -71.164 1.00 42.23 83 ASP A CA 1
ATOM 628 C C . ASP A 1 83 ? 0.195 67.423 -72.316 1.00 42.41 83 ASP A C 1
ATOM 629 O O . ASP A 1 83 ? 1.275 67.663 -72.848 1.00 45.76 83 ASP A O 1
ATOM 634 N N . ALA A 1 84 ? -0.944 67.988 -72.710 1.00 48.19 84 ALA A N 1
ATOM 635 C CA . ALA A 1 84 ? -0.970 68.951 -73.806 1.00 52.53 84 ALA A CA 1
ATOM 636 C C . ALA A 1 84 ? -1.934 70.099 -73.515 1.00 59.65 84 ALA A C 1
ATOM 637 O O . ALA A 1 84 ? -2.742 70.006 -72.588 1.00 64.03 84 ALA A O 1
ATOM 639 N N . LEU A 1 85 ? -1.832 71.185 -74.288 1.00 64.21 85 LEU A N 1
ATOM 640 C CA . LEU A 1 85 ? -2.746 72.330 -74.143 1.00 63.30 85 LEU A CA 1
ATOM 641 C C . LEU A 1 85 ? -4.119 71.774 -74.556 1.00 61.35 85 LEU A C 1
ATOM 642 O O . LEU A 1 85 ? -5.167 72.155 -74.026 1.00 59.44 85 LEU A O 1
ATOM 647 N N . PHE A 1 86 ? -4.073 70.871 -75.530 1.00 56.36 86 PHE A N 1
ATOM 648 C CA . PHE A 1 86 ? -5.227 70.151 -76.041 1.00 57.30 86 PHE A CA 1
ATOM 649 C C . PHE A 1 86 ? -4.649 68.975 -76.819 1.00 56.32 86 PHE A C 1
ATOM 650 O O . PHE A 1 86 ? -3.589 69.085 -77.424 1.00 61.40 86 PHE A O 1
ATOM 658 N N . PRO A 1 87 ? -5.311 67.817 -76.768 1.00 53.40 87 PRO A N 1
ATOM 659 C CA . PRO A 1 87 ? -6.552 67.583 -76.024 1.00 52.56 87 PRO A CA 1
ATOM 660 C C . PRO A 1 87 ? -6.322 67.699 -74.513 1.00 46.60 87 PRO A C 1
ATOM 661 O O . PRO A 1 87 ? -5.186 67.601 -74.043 1.00 46.81 87 PRO A O 1
ATOM 665 N N . ASP A 1 88 ? -7.388 67.917 -73.752 1.00 33.86 88 ASP A N 1
ATOM 666 C CA . ASP A 1 88 ? -7.234 68.005 -72.314 1.00 32.22 88 ASP A CA 1
ATOM 667 C C . ASP A 1 88 ? -7.059 66.604 -71.732 1.00 30.76 88 ASP A C 1
ATOM 668 O O . ASP A 1 88 ? -7.458 65.603 -72.314 1.00 30.83 88 ASP A O 1
ATOM 673 N N . THR A 1 89 ? -6.471 66.546 -70.558 1.00 27.50 89 THR A N 1
ATOM 674 C CA . THR A 1 89 ? -6.224 65.287 -69.900 1.00 33.50 89 THR A CA 1
ATOM 675 C C . THR A 1 89 ? -7.529 64.610 -69.487 1.00 33.39 89 THR A C 1
ATOM 676 O O . THR A 1 89 ? -7.582 63.388 -69.420 1.00 36.82 89 THR A O 1
ATOM 680 N N . ALA A 1 90 ? -8.581 65.383 -69.210 1.00 29.62 90 ALA A N 1
ATOM 681 C CA . ALA A 1 90 ? -9.862 64.762 -68.819 1.00 27.16 90 ALA A CA 1
ATOM 682 C C . ALA A 1 90 ? -10.417 63.959 -69.977 1.00 22.68 90 ALA A C 1
ATOM 683 O O . ALA A 1 90 ? -10.979 62.887 -69.779 1.00 28.64 90 ALA A O 1
ATOM 685 N N . ALA A 1 91 ? -10.243 64.461 -71.192 1.00 26.38 91 ALA A N 1
ATOM 686 C CA . ALA A 1 91 ? -10.731 63.727 -72.350 1.00 32.00 91 ALA A CA 1
ATOM 687 C C . ALA A 1 91 ? -9.973 62.390 -72.477 1.00 35.00 91 ALA A C 1
ATOM 688 O O . ALA A 1 91 ? -10.560 61.371 -72.832 1.00 33.98 91 ALA A O 1
ATOM 690 N N . LEU A 1 92 ? -8.679 62.386 -72.160 1.00 35.48 92 LEU A N 1
ATOM 691 C CA . LEU A 1 92 ? -7.890 61.157 -72.237 1.00 32.29 92 LEU A CA 1
ATOM 692 C C . LEU A 1 92 ? -8.387 60.154 -71.191 1.00 31.18 92 LEU A C 1
ATOM 693 O O . LEU A 1 92 ? -8.442 58.947 -71.447 1.00 37.54 92 LEU A O 1
ATOM 698 N N . VAL A 1 93 ? -8.757 60.650 -70.014 1.00 30.89 93 VAL A N 1
ATOM 699 C CA . VAL A 1 93 ? -9.252 59.783 -68.940 1.00 28.18 93 VAL A CA 1
ATOM 700 C C . VAL A 1 93 ? -10.613 59.216 -69.337 1.00 30.06 93 VAL A C 1
ATOM 701 O O . VAL A 1 93 ? -10.893 58.041 -69.115 1.00 29.06 93 VAL A O 1
ATOM 705 N N . GLN A 1 94 ? -11.457 60.062 -69.925 1.00 33.18 94 GLN A N 1
ATOM 706 C CA . GLN A 1 94 ? -12.785 59.642 -70.372 1.00 31.04 94 GLN A CA 1
ATOM 707 C C . GLN A 1 94 ? -12.666 58.481 -71.382 1.00 29.76 94 GLN A C 1
ATOM 708 O O . GLN A 1 94 ? -13.396 57.492 -71.303 1.00 27.49 94 GLN A O 1
ATOM 714 N N . ALA A 1 95 ? -11.729 58.619 -72.316 1.00 26.64 95 ALA A N 1
ATOM 715 C CA . ALA A 1 95 ? -11.486 57.608 -73.343 1.00 38.06 95 ALA A CA 1
ATOM 716 C C . ALA A 1 95 ? -11.009 56.293 -72.708 1.00 40.99 95 ALA A C 1
ATOM 717 O O . ALA A 1 95 ? -11.621 55.236 -72.899 1.00 35.33 95 ALA A O 1
ATOM 719 N N . ARG A 1 96 ? -9.922 56.386 -71.939 1.00 39.70 96 ARG A N 1
ATOM 720 C CA . ARG A 1 96 ? -9.335 55.247 -71.264 1.00 28.74 96 ARG A CA 1
ATOM 721 C C . ARG A 1 96 ? -10.370 54.378 -70.568 1.00 30.28 96 ARG A C 1
ATOM 722 O O . ARG A 1 96 ? -10.326 53.153 -70.658 1.00 29.81 96 ARG A O 1
ATOM 730 N N . PHE A 1 97 ? -11.309 54.990 -69.871 1.00 25.88 97 PHE A N 1
ATOM 731 C CA . PHE A 1 97 ? -12.300 54.185 -69.188 1.00 25.24 97 PHE A CA 1
ATOM 732 C C . PHE A 1 97 ? -13.612 54.049 -69.964 1.00 28.76 97 PHE A C 1
ATOM 733 O O . PHE A 1 97 ? -14.630 53.620 -69.416 1.00 31.71 97 PHE A O 1
ATOM 741 N N . GLY A 1 98 ? -13.564 54.402 -71.247 1.00 24.74 98 GLY A N 1
ATOM 742 C CA . GLY A 1 98 ? -14.735 54.300 -72.104 1.00 33.05 98 GLY A CA 1
ATOM 743 C C . GLY A 1 98 ? -16.038 54.837 -71.537 1.00 31.21 98 GLY A C 1
ATOM 744 O O . GLY A 1 98 ? -17.070 54.167 -71.593 1.00 30.41 98 GLY A O 1
ATOM 745 N N . LEU A 1 99 ? -15.996 56.056 -71.005 1.00 35.92 99 LEU A N 1
ATOM 746 C CA . LEU A 1 99 ? -17.174 56.694 -70.421 1.00 31.93 99 LEU A CA 1
ATOM 747 C C . LEU A 1 99 ? -17.947 57.569 -71.408 1.00 32.72 99 LEU A C 1
ATOM 748 O O . LEU A 1 99 ? -17.378 58.133 -72.355 1.00 28.24 99 LEU A O 1
ATOM 753 N N . LYS A 1 100 ? -19.250 57.676 -71.171 1.00 29.63 100 LYS A N 1
ATOM 754 C CA . LYS A 1 100 ? -20.101 58.532 -71.984 1.00 33.44 100 LYS A CA 1
ATOM 755 C C . LYS A 1 100 ? -20.078 59.774 -71.102 1.00 29.27 100 LYS A C 1
ATOM 756 O O . LYS A 1 100 ? -20.884 59.882 -70.189 1.00 28.67 100 LYS A O 1
ATOM 762 N N . ALA A 1 101 ? -19.159 60.703 -71.342 1.00 30.91 101 ALA A N 1
ATOM 763 C CA . ALA A 1 101 ? -19.085 61.862 -70.446 1.00 30.65 101 ALA A CA 1
ATOM 764 C C . ALA A 1 101 ? -18.415 63.092 -70.998 1.00 30.22 101 ALA A C 1
ATOM 765 O O . ALA A 1 101 ? -17.571 62.993 -71.894 1.00 36.81 101 ALA A O 1
ATOM 767 N N . PHE A 1 102 ? -18.780 64.264 -70.471 1.00 29.63 102 PHE A N 1
ATOM 768 C CA . PHE A 1 102 ? -18.097 65.457 -70.936 1.00 28.59 102 PHE A CA 1
ATOM 769 C C . PHE A 1 102 ? -16.826 65.557 -70.082 1.00 30.21 102 PHE A C 1
ATOM 770 O O . PHE A 1 102 ? -16.766 64.985 -68.988 1.00 28.88 102 PHE A O 1
ATOM 778 N N . ALA A 1 103 ? -15.811 66.256 -70.582 1.00 28.23 103 ALA A N 1
ATOM 779 C CA . ALA A 1 103 ? -14.540 66.319 -69.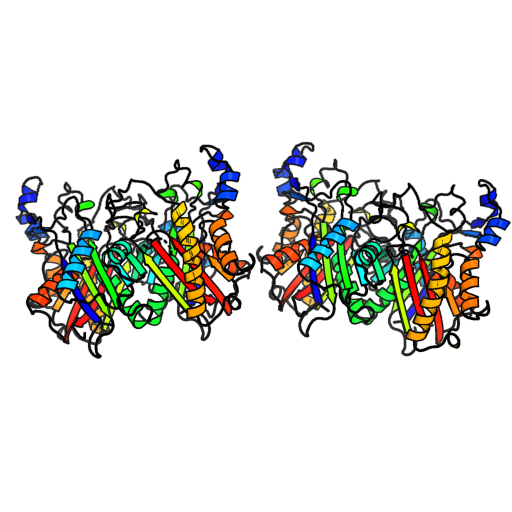868 1.00 24.91 103 ALA A CA 1
ATOM 780 C C . ALA A 1 103 ? -13.738 67.597 -70.055 1.00 27.89 103 ALA A C 1
ATOM 781 O O . ALA A 1 103 ? -13.715 68.172 -71.137 1.00 21.86 103 ALA A O 1
ATOM 783 N N . TYR A 1 104 ? -13.058 68.024 -68.995 1.00 25.26 104 TYR A N 1
ATOM 784 C CA . TYR A 1 104 ? -12.219 69.192 -69.098 1.00 28.42 104 TYR A CA 1
ATOM 785 C C . TYR A 1 104 ? -11.175 69.268 -67.993 1.00 28.69 104 TYR A C 1
ATOM 786 O O . TYR A 1 104 ? -11.333 68.661 -66.942 1.00 27.05 104 TYR A O 1
ATOM 795 N N . ASP A 1 105 ? -10.096 70.001 -68.245 1.00 27.83 105 ASP A N 1
ATOM 796 C CA . ASP A 1 105 ? -9.058 70.186 -67.225 1.00 32.13 105 ASP A CA 1
ATOM 797 C C . ASP A 1 105 ? -9.336 71.498 -66.512 1.00 28.92 105 ASP A C 1
ATOM 798 O O . ASP A 1 105 ? -9.756 72.467 -67.130 1.00 30.01 105 ASP A O 1
ATOM 803 N N . LEU A 1 106 ? -9.095 71.520 -65.210 1.00 29.09 106 LEU A N 1
ATOM 804 C CA . LEU A 1 106 ? -9.298 72.710 -64.413 1.00 26.88 106 LEU A CA 1
ATOM 805 C C . LEU A 1 106 ? -7.926 73.182 -63.874 1.00 33.52 106 LEU A C 1
ATOM 806 O O . LEU A 1 106 ? -7.239 72.443 -63.160 1.00 26.93 106 LEU A O 1
ATOM 811 N N . LEU A 1 107 ? -7.515 74.397 -64.238 1.00 27.42 107 LEU A N 1
ATOM 812 C CA . LEU A 1 107 ? -6.243 74.928 -63.748 1.00 30.68 107 LEU A CA 1
ATOM 813 C C . LEU A 1 107 ? -6.474 76.029 -62.721 1.00 32.37 107 LEU A C 1
ATOM 814 O O . LEU A 1 107 ? -7.003 77.093 -63.046 1.00 37.62 107 LEU A O 1
ATOM 819 N N . ALA A 1 108 ? -6.091 75.762 -61.476 1.00 28.80 108 ALA A N 1
ATOM 820 C CA . ALA A 1 108 ? -6.258 76.726 -60.394 1.00 30.05 108 ALA A CA 1
ATOM 821 C C . ALA A 1 108 ? -5.186 76.513 -59.309 1.00 36.37 108 ALA A C 1
ATOM 822 O O . ALA A 1 108 ? -5.410 76.769 -58.130 1.00 36.42 108 ALA A O 1
ATOM 824 N N . GLY A 1 109 ? -4.017 76.033 -59.707 1.00 37.90 109 GLY A N 1
ATOM 825 C CA . GLY A 1 109 ? -2.988 75.799 -58.726 1.00 35.98 109 GLY A CA 1
ATOM 826 C C . GLY A 1 109 ? -3.265 74.613 -57.810 1.00 46.73 109 GLY A C 1
ATOM 827 O O . GLY A 1 109 ? -4.132 73.741 -58.054 1.00 33.33 109 GLY A O 1
ATOM 835 N N . PRO A 1 111 ? -4.871 74.271 -55.100 1.00 34.85 111 PRO A N 1
ATOM 836 C CA . PRO A 1 111 ? -6.267 74.089 -54.663 1.00 31.56 111 PRO A CA 1
ATOM 837 C C . PRO A 1 111 ? -7.226 73.537 -55.737 1.00 31.49 111 PRO A C 1
ATOM 838 O O . PRO A 1 111 ? -8.427 73.374 -55.472 1.00 30.45 111 PRO A O 1
ATOM 842 N N . GLY A 1 112 ? -6.697 73.252 -56.930 1.00 23.98 112 GLY A N 1
ATOM 843 C CA . GLY A 1 112 ? -7.515 72.751 -58.025 1.00 30.15 112 GLY A CA 1
ATOM 844 C C . GLY A 1 112 ? -8.466 71.592 -57.752 1.00 34.59 112 GLY A C 1
ATOM 845 O O . GLY A 1 112 ? -9.581 71.563 -58.299 1.00 31.68 112 GLY A O 1
ATOM 846 N N . TRP A 1 113 ? -8.045 70.646 -56.908 1.00 30.17 113 TRP A N 1
ATOM 847 C CA . TRP A 1 113 ? -8.871 69.485 -56.604 1.00 27.65 113 TRP A CA 1
ATOM 848 C C . TRP A 1 113 ? -10.110 69.824 -55.793 1.00 32.00 113 TRP A C 1
ATOM 849 O O . TRP A 1 113 ? -11.201 69.291 -56.061 1.00 30.50 113 TRP A O 1
ATOM 860 N N . ILE A 1 114 ? -9.945 70.690 -54.794 1.00 32.70 114 ILE A N 1
ATOM 861 C CA . ILE A 1 114 ? -11.079 71.109 -53.974 1.00 32.47 114 ILE A CA 1
ATOM 862 C C . ILE A 1 114 ? -12.005 71.942 -54.865 1.00 32.06 114 ILE A C 1
ATOM 863 O O . ILE A 1 114 ? -13.236 71.881 -54.729 1.00 31.17 114 ILE A O 1
ATOM 868 N N . TYR A 1 115 ? -11.399 72.738 -55.749 1.00 25.12 115 TYR A N 1
ATOM 869 C CA . TYR A 1 115 ? -12.146 73.541 -56.713 1.00 24.67 115 TYR A CA 1
ATOM 870 C C . TYR A 1 115 ? -12.980 72.553 -57.550 1.00 27.22 115 TYR A C 1
ATOM 871 O O . TYR A 1 115 ? -14.178 72.751 -57.764 1.00 24.66 115 TYR A O 1
ATOM 880 N N . ALA A 1 116 ? -12.345 71.469 -57.998 1.00 24.98 116 ALA A N 1
ATOM 881 C CA . ALA A 1 116 ? -13.051 70.458 -58.798 1.00 30.64 116 ALA A CA 1
ATOM 882 C C . ALA A 1 116 ? -14.188 69.778 -58.024 1.00 33.13 116 ALA A C 1
ATOM 883 O O . ALA A 1 116 ? -15.215 69.413 -58.603 1.00 26.39 116 ALA A O 1
ATOM 885 N N . LEU A 1 117 ? -13.995 69.592 -56.721 1.00 29.99 117 LEU A N 1
ATOM 886 C CA . LEU A 1 117 ? -15.013 68.950 -55.901 1.00 34.07 117 LEU A CA 1
ATOM 887 C C . LEU A 1 117 ? -16.221 69.865 -55.834 1.00 34.04 117 LEU A C 1
ATOM 888 O O . LEU A 1 117 ? -17.361 69.405 -55.933 1.00 34.32 117 LEU A O 1
ATOM 893 N N . ALA A 1 118 ? -15.964 71.163 -55.676 1.00 31.51 118 ALA A N 1
ATOM 894 C CA . ALA A 1 118 ? -17.038 72.141 -55.601 1.00 29.94 118 ALA A CA 1
ATOM 895 C C . ALA A 1 118 ? -17.764 72.158 -56.939 1.00 30.15 118 ALA A C 1
ATOM 896 O O . ALA A 1 118 ? -19.001 72.129 -56.992 1.00 29.74 118 ALA A O 1
ATOM 898 N N . GLN A 1 119 ? -17.001 72.188 -58.025 1.00 30.07 119 GLN A N 1
ATOM 899 C CA . GLN A 1 119 ? -17.615 72.184 -59.352 1.00 33.00 119 GLN A CA 1
ATOM 900 C C . GLN A 1 119 ? -18.417 70.904 -59.596 1.00 30.99 119 GLN A C 1
ATOM 901 O O . GLN A 1 119 ? -19.490 70.934 -60.217 1.00 29.69 119 GLN A O 1
ATOM 907 N N . ALA A 1 120 ? -17.891 69.783 -59.108 1.00 27.07 120 ALA A N 1
ATOM 908 C CA . ALA A 1 120 ? -18.559 68.503 -59.264 1.00 24.30 120 ALA A CA 1
ATOM 909 C C . ALA A 1 120 ? -19.866 68.543 -58.500 1.00 25.48 120 ALA A C 1
ATOM 910 O O . ALA A 1 120 ? -20.913 68.118 -59.007 1.00 28.54 120 ALA A O 1
ATOM 912 N N . HIS A 1 121 ? -19.796 69.071 -57.285 1.00 24.89 121 HIS A N 1
ATOM 913 C CA . HIS A 1 121 ? -20.966 69.217 -56.429 1.00 27.21 121 HIS A CA 1
ATOM 914 C C . HIS A 1 121 ? -22.066 69.998 -57.178 1.00 34.15 121 HIS A C 1
ATOM 915 O O . HIS A 1 121 ? -23.219 69.549 -57.262 1.00 33.88 121 HIS A O 1
ATOM 922 N N . ALA A 1 122 ? -21.701 71.160 -57.722 1.00 31.64 122 ALA A N 1
ATOM 923 C CA . ALA A 1 122 ? -22.643 72.011 -58.449 1.00 27.33 122 ALA A CA 1
ATOM 924 C C . ALA A 1 122 ? -23.275 71.261 -59.611 1.00 32.55 122 ALA A C 1
ATOM 925 O O . ALA A 1 122 ? -24.492 71.317 -59.807 1.00 31.16 122 ALA A O 1
ATOM 927 N N . LEU A 1 123 ? -22.444 70.563 -60.382 1.00 31.08 123 LEU A N 1
ATOM 928 C CA . LEU A 1 123 ? -22.924 69.769 -61.507 1.00 27.20 123 LEU A CA 1
ATOM 929 C C . LEU A 1 123 ? -23.963 68.730 -61.069 1.00 28.08 123 LEU A C 1
ATOM 930 O O . LEU A 1 123 ? -25.018 68.597 -61.691 1.00 32.82 123 LEU A O 1
ATOM 935 N N . VAL A 1 124 ? -23.658 67.979 -60.013 1.00 28.48 124 VAL A N 1
ATOM 936 C CA . VAL A 1 124 ? -24.590 66.965 -59.516 1.00 31.90 124 VAL A CA 1
ATOM 937 C C . VAL A 1 124 ? -25.885 67.613 -58.987 1.00 38.91 124 VAL A C 1
ATOM 938 O O . VAL A 1 124 ? -26.989 67.168 -59.304 1.00 34.88 124 VAL A O 1
ATOM 942 N N . GLU A 1 125 ? -25.730 68.664 -58.186 1.00 33.34 125 GLU A N 1
ATOM 943 C CA . GLU A 1 125 ? -26.854 69.369 -57.608 1.00 36.38 125 GLU A CA 1
ATOM 944 C C . GLU A 1 125 ? -27.734 70.076 -58.631 1.00 39.39 125 GLU A C 1
ATOM 945 O O . GLU A 1 125 ? -28.950 70.149 -58.436 1.00 35.58 125 GLU A O 1
ATOM 951 N N . ALA A 1 126 ? -27.133 70.596 -59.707 1.00 35.69 126 ALA A N 1
ATOM 952 C CA . ALA A 1 126 ? -27.904 71.292 -60.736 1.00 30.26 126 ALA A CA 1
ATOM 953 C C . ALA A 1 126 ? -28.431 70.273 -61.718 1.00 34.31 126 ALA A C 1
ATOM 954 O O . ALA A 1 126 ? -29.126 70.607 -62.672 1.00 33.73 126 ALA A O 1
ATOM 956 N N . GLY A 1 127 ? -28.086 69.017 -61.483 1.00 32.28 127 GLY A N 1
ATOM 957 C CA . GLY A 1 127 ? -28.566 67.974 -62.354 1.00 25.89 127 GLY A CA 1
ATOM 958 C C . GLY A 1 127 ? -27.906 67.894 -63.707 1.00 29.48 127 GLY A C 1
ATOM 959 O O . GLY A 1 127 ? -28.458 67.260 -64.611 1.00 26.86 127 GLY A O 1
ATOM 960 N N . LEU A 1 128 ? -26.738 68.508 -63.885 1.00 29.49 128 LEU A N 1
ATOM 961 C CA . LEU A 1 128 ? -26.096 68.418 -65.203 1.00 29.11 128 LEU A CA 1
ATOM 962 C C . LEU A 1 128 ? -25.322 67.109 -65.318 1.00 32.45 128 LEU A C 1
ATOM 963 O O . LEU A 1 128 ? -25.000 66.670 -66.414 1.00 33.68 128 LEU A O 1
ATOM 968 N N . ALA A 1 129 ? -25.017 66.496 -64.179 1.00 27.20 129 ALA A N 1
ATOM 969 C CA . ALA A 1 129 ? -24.302 65.218 -64.167 1.00 29.85 129 ALA A CA 1
ATOM 970 C C . ALA A 1 129 ? -24.818 64.408 -62.998 1.00 27.24 129 ALA A C 1
ATOM 971 O O . ALA A 1 129 ? -25.141 64.973 -61.959 1.00 31.97 129 ALA A O 1
ATOM 973 N N . GLN A 1 130 ? -24.920 63.094 -63.173 1.00 32.98 130 GLN A N 1
ATOM 974 C CA . GLN A 1 130 ? -25.388 62.214 -62.098 1.00 32.37 130 GLN A CA 1
ATOM 975 C C . GLN A 1 130 ? -24.237 62.018 -61.119 1.00 29.49 130 GLN A C 1
ATOM 976 O O . GLN A 1 130 ? -24.411 62.115 -59.907 1.00 32.47 130 GLN A O 1
ATOM 982 N N . LYS A 1 131 ? -23.062 61.732 -61.673 1.00 26.82 131 LYS A N 1
ATOM 983 C CA . LYS A 1 131 ? -21.855 61.534 -60.894 1.00 30.36 131 LYS A CA 1
ATOM 984 C C . LYS A 1 131 ? -20.727 62.178 -61.672 1.00 31.44 131 LYS A C 1
ATOM 985 O O . LYS A 1 131 ? -20.794 62.293 -62.895 1.00 34.09 131 LYS A O 1
ATOM 991 N N . VAL A 1 132 ? -19.692 62.595 -60.957 1.00 27.79 132 VAL A N 1
ATOM 992 C CA . VAL A 1 132 ? -18.557 63.239 -61.583 1.00 27.86 132 VAL A CA 1
ATOM 993 C C . VAL A 1 132 ? -17.265 62.633 -61.090 1.00 19.73 132 VAL A C 1
ATOM 994 O O . VAL A 1 132 ? -17.106 62.429 -59.895 1.00 27.31 132 VAL A O 1
ATOM 998 N N . LEU A 1 133 ? -16.349 62.343 -62.009 1.00 20.90 133 LEU A N 1
ATOM 999 C CA . LEU A 1 133 ? -15.052 61.803 -61.629 1.00 24.54 133 LEU A CA 1
ATOM 1000 C C . LEU A 1 133 ? -14.129 63.004 -61.503 1.00 24.81 133 LEU A C 1
ATOM 1001 O O . LEU A 1 133 ? -13.792 63.624 -62.501 1.00 24.35 133 LEU A O 1
ATOM 1006 N N . ALA A 1 134 ? -13.739 63.335 -60.276 1.00 21.59 134 ALA A N 1
ATOM 1007 C CA . ALA A 1 134 ? -12.861 64.472 -60.021 1.00 28.40 134 ALA A CA 1
ATOM 1008 C C . ALA A 1 134 ? -11.430 63.986 -59.740 1.00 30.11 134 ALA A C 1
ATOM 1009 O O . ALA A 1 134 ? -11.163 63.346 -58.723 1.00 30.49 134 ALA A O 1
ATOM 1011 N N . VAL A 1 135 ? -10.507 64.298 -60.640 1.00 31.41 135 VAL A N 1
ATOM 1012 C CA . VAL A 1 135 ? -9.132 63.840 -60.486 1.00 29.67 135 VAL A CA 1
ATOM 1013 C C . VAL A 1 135 ? -8.146 64.962 -60.161 1.00 34.04 135 VAL A C 1
ATOM 1014 O O . VAL A 1 135 ? -8.225 66.048 -60.727 1.00 29.72 135 VAL A O 1
ATOM 1018 N N . GLY A 1 136 ? -7.237 64.690 -59.227 1.00 35.52 136 GLY A N 1
ATOM 1019 C CA . GLY A 1 136 ? -6.196 65.640 -58.868 1.00 30.85 136 GLY A CA 1
ATOM 1020 C C . GLY A 1 136 ? -4.919 64.939 -59.297 1.00 32.87 136 GLY A C 1
ATOM 1021 O O . GLY A 1 136 ? -4.557 63.931 -58.700 1.00 32.11 136 GLY A O 1
ATOM 1022 N N . ALA A 1 137 ? -4.251 65.431 -60.340 1.00 33.81 137 ALA A N 1
ATOM 1023 C CA . ALA A 1 137 ? -3.030 64.785 -60.831 1.00 35.05 137 ALA A CA 1
ATOM 1024 C C . ALA A 1 137 ? -1.961 65.760 -61.317 1.00 38.20 137 ALA A C 1
ATOM 1025 O O . ALA A 1 137 ? -2.231 66.639 -62.144 1.00 31.08 137 ALA A O 1
ATOM 1027 N N . GLU A 1 138 ? -0.736 65.560 -60.820 1.00 43.40 138 GLU A N 1
ATOM 1028 C CA . GLU A 1 138 ? 0.420 66.415 -61.135 1.00 41.43 138 GLU A CA 1
ATOM 1029 C C . GLU A 1 138 ? 1.731 65.689 -61.385 1.00 37.81 138 GLU A C 1
ATOM 1030 O O . GLU A 1 138 ? 2.112 64.815 -60.621 1.00 44.18 138 GLU A O 1
ATOM 1036 N N . ALA A 1 139 ? 2.427 66.073 -62.448 1.00 40.01 139 ALA A N 1
ATOM 1037 C CA . ALA A 1 139 ? 3.735 65.501 -62.761 1.00 39.83 139 ALA A CA 1
ATOM 1038 C C . ALA A 1 139 ? 4.697 66.689 -62.705 1.00 39.56 139 ALA A C 1
ATOM 1039 O O . ALA A 1 139 ? 5.226 67.124 -63.721 1.00 37.74 139 ALA A O 1
ATOM 1041 N N . LEU A 1 140 ? 4.907 67.222 -61.510 1.00 39.65 140 LEU A N 1
ATOM 1042 C CA . LEU A 1 140 ? 5.774 68.379 -61.348 1.00 47.69 140 LEU A CA 1
ATOM 1043 C C . LEU A 1 140 ? 7.208 68.115 -61.755 1.00 48.39 140 LEU A C 1
ATOM 1044 O O . LEU A 1 140 ? 7.908 69.024 -62.191 1.00 50.24 140 LEU A O 1
ATOM 1049 N N . SER A 1 141 ? 7.636 66.865 -61.641 1.00 48.11 141 SER A N 1
ATOM 1050 C CA . SER A 1 141 ? 8.999 66.510 -62.005 1.00 49.13 141 SER A CA 1
ATOM 1051 C C . SER A 1 141 ? 9.277 66.779 -63.473 1.00 44.75 141 SER A C 1
ATOM 1052 O O . SER A 1 141 ? 10.384 66.559 -63.944 1.00 56.69 141 SER A O 1
ATOM 1055 N N . LYS A 1 142 ? 8.282 67.268 -64.197 1.00 44.37 142 LYS A N 1
ATOM 1056 C CA . LYS A 1 142 ? 8.470 67.525 -65.622 1.00 49.15 142 LYS A CA 1
ATOM 1057 C C . LYS A 1 142 ? 8.700 68.997 -65.944 1.00 47.26 142 LYS A C 1
ATOM 1058 O O . LYS A 1 142 ? 9.098 69.326 -67.059 1.00 49.12 142 LYS A O 1
ATOM 1064 N N . ILE A 1 143 ? 8.431 69.876 -64.979 1.00 46.78 143 ILE A N 1
ATOM 1065 C CA . ILE A 1 143 ? 8.608 71.320 -65.168 1.00 49.36 143 ILE A CA 1
ATOM 1066 C C . ILE A 1 143 ? 9.476 71.907 -64.061 1.00 51.63 143 ILE A C 1
ATOM 1067 O O . ILE A 1 143 ? 9.671 73.118 -63.973 1.00 51.56 143 ILE A O 1
ATOM 1072 N N . ILE A 1 144 ? 9.986 71.034 -63.207 1.00 59.63 144 ILE A N 1
ATOM 1073 C CA . ILE A 1 144 ? 10.814 71.454 -62.096 1.00 62.10 144 ILE A CA 1
ATOM 1074 C C . ILE A 1 144 ? 12.274 71.571 -62.528 1.00 66.75 144 ILE A C 1
ATOM 1075 O O . ILE A 1 144 ? 12.772 70.733 -63.285 1.00 65.11 144 ILE A O 1
ATOM 1080 N N . ASP A 1 145 ? 12.947 72.626 -62.073 1.00 70.98 145 ASP A N 1
ATOM 1081 C CA . ASP A 1 145 ? 14.360 72.803 -62.386 1.00 79.07 145 ASP A CA 1
ATOM 1082 C C . ASP A 1 145 ? 15.124 71.975 -61.369 1.00 79.95 145 ASP A C 1
ATOM 1083 O O . ASP A 1 145 ? 15.311 72.401 -60.226 1.00 77.31 145 ASP A O 1
ATOM 1088 N N . TRP A 1 146 ? 15.554 70.791 -61.793 1.00 83.64 146 TRP A N 1
ATOM 1089 C CA . TRP A 1 146 ? 16.279 69.866 -60.930 1.00 89.19 146 TRP A CA 1
ATOM 1090 C C . TRP A 1 146 ? 17.459 70.474 -60.172 1.00 90.42 146 TRP A C 1
ATOM 1091 O O . TRP A 1 146 ? 17.847 69.973 -59.116 1.00 89.33 146 TRP A O 1
ATOM 1102 N N . ASN A 1 147 ? 18.015 71.558 -60.704 1.00 91.38 147 ASN A N 1
ATOM 1103 C CA . ASN A 1 147 ? 19.160 72.219 -60.084 1.00 91.20 147 ASN A CA 1
ATOM 1104 C C . ASN A 1 147 ? 18.787 73.242 -59.016 1.00 90.22 147 ASN A C 1
ATOM 1105 O O . ASN A 1 147 ? 19.537 73.447 -58.061 1.00 88.38 147 ASN A O 1
ATOM 1110 N N . ASP A 1 148 ? 17.633 73.881 -59.178 1.00 89.96 148 ASP A N 1
ATOM 1111 C CA . ASP A 1 148 ? 17.178 74.885 -58.226 1.00 90.84 148 ASP A CA 1
ATOM 1112 C C . ASP A 1 148 ? 16.924 74.293 -56.844 1.00 91.96 148 ASP A C 1
ATOM 1113 O O . ASP A 1 148 ? 15.939 73.591 -56.627 1.00 94.31 148 ASP A O 1
ATOM 1118 N N . ARG A 1 149 ? 17.821 74.596 -55.913 1.00 93.61 149 ARG A N 1
ATOM 1119 C CA . ARG A 1 149 ? 17.734 74.119 -54.537 1.00 93.98 149 ARG A CA 1
ATOM 1120 C C . ARG A 1 149 ? 16.344 74.301 -53.934 1.00 91.92 149 ARG A C 1
ATOM 1121 O O . ARG A 1 149 ? 15.764 73.366 -53.383 1.00 90.16 149 ARG A O 1
ATOM 1129 N N . ALA A 1 150 ? 15.828 75.522 -54.042 1.00 89.74 150 ALA A N 1
ATOM 1130 C CA . ALA A 1 150 ? 14.526 75.892 -53.497 1.00 85.93 150 ALA A CA 1
ATOM 1131 C C . ALA A 1 150 ? 13.365 74.981 -53.889 1.00 83.69 150 ALA A C 1
ATOM 1132 O O . ALA A 1 150 ? 12.598 74.540 -53.034 1.00 83.23 150 ALA A O 1
ATOM 1134 N N . THR A 1 151 ? 13.237 74.707 -55.182 1.00 82.92 151 THR A N 1
ATOM 1135 C CA . THR A 1 151 ? 12.154 73.873 -55.694 1.00 81.26 151 THR A CA 1
ATOM 1136 C C . THR A 1 151 ? 12.404 72.371 -55.556 1.00 79.79 151 THR A C 1
ATOM 1137 O O . THR A 1 151 ? 11.739 71.687 -54.775 1.00 78.24 151 THR A O 1
ATOM 1141 N N . ALA A 1 152 ? 13.366 71.882 -56.336 1.00 76.09 152 ALA A N 1
ATOM 1142 C CA . ALA A 1 152 ? 13.761 70.476 -56.388 1.00 72.42 152 ALA A CA 1
ATOM 1143 C C . ALA A 1 152 ? 13.350 69.568 -55.224 1.00 69.14 152 ALA A C 1
ATOM 1144 O O . ALA A 1 152 ? 12.803 68.485 -55.433 1.00 66.91 152 ALA A O 1
ATOM 1146 N N . VAL A 1 153 ? 13.606 70.005 -54.001 1.00 66.37 153 VAL A N 1
ATOM 1147 C CA . VAL A 1 153 ? 13.292 69.188 -52.837 1.00 66.63 153 VAL A CA 1
ATOM 1148 C C . VAL A 1 153 ? 11.838 69.261 -52.363 1.00 66.99 153 VAL A C 1
ATOM 1149 O O . VAL A 1 153 ? 11.428 68.485 -51.497 1.00 63.37 153 VAL A O 1
ATOM 1153 N N . LEU A 1 154 ? 11.062 70.175 -52.935 1.00 64.60 154 LEU A N 1
ATOM 1154 C CA . LEU A 1 154 ? 9.677 70.365 -52.521 1.00 65.94 154 LEU A CA 1
ATOM 1155 C C . LEU A 1 154 ? 8.597 69.536 -53.179 1.00 64.45 154 LEU A C 1
ATOM 1156 O O . LEU A 1 154 ? 7.662 69.090 -52.523 1.00 67.54 154 LEU A O 1
ATOM 1161 N N . PHE A 1 155 ? 8.715 69.317 -54.473 1.00 65.10 155 PHE A N 1
ATOM 1162 C CA . PHE A 1 155 ? 7.651 68.625 -55.164 1.00 67.14 155 PHE A CA 1
ATOM 1163 C C . PHE A 1 155 ? 7.796 67.141 -55.456 1.00 67.15 155 PHE A C 1
ATOM 1164 O O . PHE A 1 155 ? 8.880 66.649 -55.763 1.00 72.10 155 PHE A O 1
ATOM 1172 N N . GLY A 1 156 ? 6.668 66.443 -55.332 1.00 65.68 156 GLY A N 1
ATOM 1173 C CA . GLY A 1 156 ? 6.580 65.019 -55.609 1.00 59.84 156 GLY A CA 1
ATOM 1174 C C . GLY A 1 156 ? 5.421 64.798 -56.580 1.00 54.42 156 GLY A C 1
ATOM 1175 O O . GLY A 1 156 ? 4.479 65.589 -56.596 1.00 52.58 156 GLY A O 1
ATOM 1176 N N . ASP A 1 157 ? 5.487 63.739 -57.385 1.00 51.54 157 ASP A N 1
ATOM 1177 C CA . ASP A 1 157 ? 4.445 63.423 -58.369 1.00 46.29 157 ASP A CA 1
ATOM 1178 C C . ASP A 1 157 ? 3.325 62.569 -57.788 1.00 46.11 157 ASP A C 1
ATOM 1179 O O . ASP A 1 157 ? 3.549 61.788 -56.861 1.00 45.41 157 ASP A O 1
ATOM 1184 N N . GLY A 1 158 ? 2.120 62.707 -58.340 1.00 42.30 158 GLY A N 1
ATOM 1185 C CA . GLY A 1 158 ? 1.013 61.916 -57.836 1.00 37.75 158 GLY A CA 1
ATOM 1186 C C . GLY A 1 158 ? -0.312 62.055 -58.564 1.00 40.27 158 GLY A C 1
ATOM 1187 O O . GLY A 1 158 ? -0.476 62.882 -59.465 1.00 36.56 158 GLY A O 1
ATOM 1188 N N . GLY A 1 159 ? -1.262 61.219 -58.154 1.00 36.70 159 GLY A N 1
ATOM 1189 C CA . GLY A 1 159 ? -2.588 61.222 -58.734 1.00 28.79 159 GLY A CA 1
ATOM 1190 C C . GLY A 1 159 ? -3.611 60.731 -57.731 1.00 34.81 159 GLY A C 1
ATOM 1191 O O . GLY A 1 159 ? -3.366 59.794 -56.974 1.00 38.31 159 GLY A O 1
ATOM 1192 N N . GLY A 1 160 ? -4.762 61.384 -57.711 1.00 29.90 160 GLY A N 1
ATOM 1193 C CA . GLY A 1 160 ? -5.816 60.987 -56.807 1.00 27.37 160 GLY A CA 1
ATOM 1194 C C . GLY A 1 160 ? -7.130 61.169 -57.540 1.00 31.25 160 GLY A C 1
ATOM 1195 O O . GLY A 1 160 ? -7.199 61.907 -58.524 1.00 32.48 160 GLY A O 1
ATOM 1196 N N . ALA A 1 161 ? -8.181 60.518 -57.062 1.00 28.58 161 ALA A N 1
ATOM 1197 C CA . ALA A 1 161 ? -9.472 60.626 -57.716 1.00 27.08 161 ALA A CA 1
ATOM 1198 C C . ALA A 1 161 ? -10.621 60.274 -56.802 1.00 31.37 161 ALA A C 1
ATOM 1199 O O . ALA A 1 161 ? -10.500 59.475 -55.874 1.00 34.57 161 ALA A O 1
ATOM 1201 N N . ALA A 1 162 ? -11.762 60.862 -57.087 1.00 29.74 162 ALA A N 1
ATOM 1202 C CA . ALA A 1 162 ? -12.933 60.563 -56.305 1.00 31.56 162 ALA A CA 1
ATOM 1203 C C . ALA A 1 162 ? -14.143 60.683 -57.207 1.00 31.15 162 ALA A C 1
ATOM 1204 O O . ALA A 1 162 ? -14.123 61.402 -58.206 1.00 29.67 162 ALA A O 1
ATOM 1206 N N . VAL A 1 163 ? -15.197 59.970 -56.869 1.00 31.59 163 VAL A N 1
ATOM 1207 C CA . VAL A 1 163 ? -16.403 60.082 -57.660 1.00 32.86 163 VAL A CA 1
ATOM 1208 C C . VAL A 1 163 ? -17.352 60.871 -56.792 1.00 34.21 163 VAL A C 1
ATOM 1209 O O . VAL A 1 163 ? -17.562 60.519 -55.632 1.00 32.13 163 VAL A O 1
ATOM 1213 N N . VAL A 1 164 ? -17.896 61.959 -57.325 1.00 28.64 164 VAL A N 1
ATOM 1214 C CA . VAL A 1 164 ? -18.843 62.746 -56.549 1.00 29.19 164 VAL A CA 1
ATOM 1215 C C . VAL A 1 164 ? -20.258 62.424 -57.039 1.00 33.86 164 VAL A C 1
ATOM 1216 O O . VAL A 1 164 ? -20.515 62.379 -58.249 1.00 40.51 164 VAL A O 1
ATOM 1220 N N . GLY A 1 165 ? -21.164 62.176 -56.098 1.00 32.15 165 GLY A N 1
ATOM 1221 C CA . GLY A 1 165 ? -22.540 61.860 -56.454 1.00 35.64 165 GLY A CA 1
ATOM 1222 C C . GLY A 1 165 ? -23.514 62.037 -55.298 1.00 36.44 165 GLY A C 1
ATOM 1223 O O . GLY A 1 165 ? -23.116 62.436 -54.199 1.00 34.16 165 GLY A O 1
ATOM 1224 N N . LYS A 1 166 ? -24.795 61.757 -55.535 1.00 35.27 166 LYS A N 1
ATOM 1225 C CA . LYS A 1 166 ? -25.791 61.891 -54.472 1.00 41.75 166 LYS A CA 1
ATOM 1226 C C . LYS A 1 166 ? -25.501 60.897 -53.356 1.00 36.37 166 LYS A C 1
ATOM 1227 O O . LYS A 1 166 ? -25.231 59.728 -53.625 1.00 36.41 166 LYS A O 1
ATOM 1233 N N . VAL A 1 167 ? -25.537 61.363 -52.109 1.00 41.99 167 VAL A N 1
ATOM 1234 C CA . VAL A 1 167 ? -25.320 60.483 -50.957 1.00 41.00 167 VAL A CA 1
ATOM 1235 C C . VAL A 1 167 ? -26.534 60.549 -50.025 1.00 48.18 167 VAL A C 1
ATOM 1236 O O . VAL A 1 167 ? -27.363 61.464 -50.118 1.00 45.17 167 VAL A O 1
ATOM 1240 N N . ARG A 1 168 ? -26.641 59.577 -49.127 1.00 51.80 168 ARG A N 1
ATOM 1241 C CA . ARG A 1 168 ? -27.768 59.532 -48.207 1.00 56.88 168 ARG A CA 1
ATOM 1242 C C . ARG A 1 168 ? -27.961 60.800 -47.375 1.00 60.57 168 ARG A C 1
ATOM 1243 O O . ARG A 1 168 ? -27.019 61.574 -47.134 1.00 51.92 168 ARG A O 1
ATOM 1251 N N . GLU A 1 169 ? -29.212 61.008 -46.971 1.00 63.88 169 GLU A N 1
ATOM 1252 C CA . GLU A 1 169 ? -29.606 62.148 -46.158 1.00 67.24 169 GLU A CA 1
ATOM 1253 C C . GLU A 1 169 ? -28.673 62.236 -44.951 1.00 64.66 169 GLU A C 1
ATOM 1254 O O . GLU A 1 169 ? -28.484 61.252 -44.239 1.00 62.04 169 GLU A O 1
ATOM 1260 N N . GLY A 1 170 ? -28.086 63.410 -44.729 1.00 60.97 170 GLY A N 1
ATOM 1261 C CA . GLY A 1 170 ? -27.180 63.577 -43.604 1.00 58.24 170 GLY A CA 1
ATOM 1262 C C . GLY A 1 170 ? -25.696 63.529 -43.949 1.00 58.45 170 GLY A C 1
ATOM 1263 O O . GLY A 1 170 ? -24.863 64.011 -43.177 1.00 54.77 170 GLY A O 1
ATOM 1264 N N . TYR A 1 171 ? -25.354 62.955 -45.102 1.00 56.46 171 TYR A N 1
ATOM 1265 C CA . TYR A 1 171 ? -23.952 62.865 -45.509 1.00 55.48 171 TYR A CA 1
ATOM 1266 C C . TYR A 1 171 ? -23.632 63.752 -46.702 1.00 57.74 171 TYR A C 1
ATOM 1267 O O . TYR A 1 171 ? -24.537 64.262 -47.379 1.00 58.37 171 TYR A O 1
ATOM 1276 N N . GLY A 1 172 ? -22.336 63.926 -46.955 1.00 50.99 172 GLY A N 1
ATOM 1277 C CA . GLY A 1 172 ? -21.910 64.713 -48.089 1.00 43.50 172 GLY A CA 1
ATOM 1278 C C . GLY A 1 172 ? -21.305 66.061 -47.775 1.00 45.79 172 GLY A C 1
ATOM 1279 O O . GLY A 1 172 ? -20.948 66.358 -46.631 1.00 41.29 172 GLY A O 1
ATOM 1280 N N . PHE A 1 173 ? -21.187 66.880 -48.815 1.00 38.82 173 PHE A N 1
ATOM 1281 C CA . PHE A 1 173 ? -20.614 68.207 -48.673 1.00 39.81 173 PHE A CA 1
ATOM 1282 C C . PHE A 1 173 ? -21.521 69.162 -47.887 1.00 43.53 173 PHE A C 1
ATOM 1283 O O . PHE A 1 173 ? -22.728 69.260 -48.145 1.00 41.16 173 PHE A O 1
ATOM 1291 N N . ARG A 1 174 ? -20.935 69.861 -46.921 1.00 39.90 174 ARG A N 1
ATOM 1292 C CA . ARG A 1 174 ? -21.701 70.784 -46.102 1.00 46.11 174 ARG A CA 1
ATOM 1293 C C . ARG A 1 174 ? -21.341 72.228 -46.394 1.00 46.04 174 ARG A C 1
ATOM 1294 O O . ARG A 1 174 ? -22.142 73.130 -46.163 1.00 46.16 174 ARG A O 1
ATOM 1302 N N . SER A 1 175 ? -20.138 72.448 -46.909 1.00 46.18 175 SER A N 1
ATOM 1303 C CA . SER A 1 175 ? -19.708 73.798 -47.230 1.00 44.19 175 SER A CA 1
ATOM 1304 C C . SER A 1 175 ? -18.480 73.820 -48.116 1.00 43.02 175 SER A C 1
ATOM 1305 O O . SER A 1 175 ? -17.757 72.828 -48.240 1.00 39.57 175 SER A O 1
ATOM 1308 N N . PHE A 1 176 ? -18.256 74.980 -48.721 1.00 43.09 176 PHE A N 1
ATOM 1309 C CA . PHE A 1 176 ? -17.112 75.222 -49.590 1.00 40.18 176 PHE A CA 1
ATOM 1310 C C . PHE A 1 176 ? -16.736 76.686 -49.407 1.00 38.53 176 PHE A C 1
ATOM 1311 O O . PHE A 1 176 ? -17.606 77.559 -49.338 1.00 35.07 176 PHE A O 1
ATOM 1319 N N . VAL A 1 177 ? -15.440 76.942 -49.309 1.00 36.52 177 VAL A N 1
ATOM 1320 C CA . VAL A 1 177 ? -14.930 78.290 -49.217 1.00 36.53 177 VAL A CA 1
ATOM 1321 C C . VAL A 1 177 ? -13.868 78.272 -50.295 1.00 38.90 177 VAL A C 1
ATOM 1322 O O . VAL A 1 177 ? -12.920 77.487 -50.224 1.00 43.42 177 VAL A O 1
ATOM 1326 N N . LEU A 1 178 ? -14.046 79.110 -51.311 1.00 41.24 178 LEU A N 1
ATOM 1327 C CA . LEU A 1 178 ? -13.111 79.172 -52.432 1.00 40.79 178 LEU A CA 1
ATOM 1328 C C . LEU A 1 178 ? -12.725 80.615 -52.708 1.00 39.66 178 LEU A C 1
ATOM 1329 O O . LEU A 1 178 ? -13.555 81.517 -52.599 1.00 43.87 178 LEU A O 1
ATOM 1334 N N . GLY A 1 179 ? -11.478 80.834 -53.097 1.00 37.79 179 GLY A N 1
ATOM 1335 C CA . GLY A 1 179 ? -11.054 82.189 -53.382 1.00 35.42 179 GLY A CA 1
ATOM 1336 C C . GLY A 1 179 ? -9.781 82.319 -54.193 1.00 36.83 179 GLY A C 1
ATOM 1337 O O . GLY A 1 179 ? -9.024 81.360 -54.359 1.00 39.22 179 GLY A O 1
ATOM 1338 N N . ALA A 1 180 ? -9.545 83.524 -54.697 1.00 34.13 180 ALA A N 1
ATOM 1339 C CA . ALA A 1 180 ? -8.367 83.802 -55.496 1.00 36.17 180 ALA A CA 1
ATOM 1340 C C . ALA A 1 180 ? -7.920 85.249 -55.316 1.00 38.13 180 ALA A C 1
ATOM 1341 O O . ALA A 1 180 ? -8.676 86.117 -54.864 1.00 35.00 180 ALA A O 1
ATOM 1343 N N . ASP A 1 181 ? -6.673 85.498 -55.679 1.00 41.49 181 ASP A N 1
ATOM 1344 C CA . ASP A 1 181 ? -6.122 86.833 -55.610 1.00 48.91 181 ASP A CA 1
ATOM 1345 C C . ASP A 1 181 ? -4.913 86.868 -56.525 1.00 47.78 181 ASP A C 1
ATOM 1346 O O . ASP A 1 181 ? -3.799 86.557 -56.109 1.00 46.89 181 ASP A O 1
ATOM 1351 N N . GLY A 1 182 ? -5.160 87.247 -57.778 1.00 51.59 182 GLY A N 1
ATOM 1352 C CA . GLY A 1 182 ? -4.115 87.310 -58.785 1.00 49.50 182 GLY A CA 1
ATOM 1353 C C . GLY A 1 182 ? -3.072 88.403 -58.637 1.00 51.40 182 GLY A C 1
ATOM 1354 O O . GLY A 1 182 ? -2.081 88.389 -59.367 1.00 51.39 182 GLY A O 1
ATOM 1355 N N . THR A 1 183 ? -3.276 89.351 -57.723 1.00 53.84 183 THR A N 1
ATOM 1356 C CA . THR A 1 183 ? -2.284 90.409 -57.527 1.00 59.33 183 THR A CA 1
ATOM 1357 C C . THR A 1 183 ? -1.020 89.740 -56.967 1.00 61.32 183 THR A C 1
ATOM 1358 O O . THR A 1 183 ? 0.076 90.305 -57.004 1.00 57.35 183 THR A O 1
ATOM 1362 N N . GLY A 1 184 ? -1.201 88.523 -56.456 1.00 64.51 184 GLY A N 1
ATOM 1363 C CA . GLY A 1 184 ? -0.100 87.748 -55.910 1.00 65.09 184 GLY A CA 1
ATOM 1364 C C . GLY A 1 184 ? 0.279 86.658 -56.894 1.00 64.96 184 GLY A C 1
ATOM 1365 O O . GLY A 1 184 ? 0.588 85.531 -56.511 1.00 65.17 184 GLY A O 1
ATOM 1366 N N . ALA A 1 185 ? 0.245 87.008 -58.175 1.00 66.05 185 ALA A N 1
ATOM 1367 C CA . ALA A 1 185 ? 0.578 86.083 -59.250 1.00 65.55 185 ALA A CA 1
ATOM 1368 C C . ALA A 1 185 ? 2.094 85.945 -59.405 1.00 67.73 185 ALA A C 1
ATOM 1369 O O . ALA A 1 185 ? 2.589 84.911 -59.863 1.00 61.86 185 ALA A O 1
ATOM 1371 N N . LYS A 1 186 ? 2.821 86.995 -59.023 1.00 72.19 186 LYS A N 1
ATOM 1372 C CA . LYS A 1 186 ? 4.285 87.023 -59.111 1.00 77.58 186 LYS A CA 1
ATOM 1373 C C . LYS A 1 186 ? 4.973 86.143 -58.055 1.00 79.71 186 LYS A C 1
ATOM 1374 O O . LYS A 1 186 ? 6.152 85.800 -58.194 1.00 79.07 186 LYS A O 1
ATOM 1380 N N . GLU A 1 187 ? 4.223 85.780 -57.012 1.00 80.11 187 GLU A N 1
ATOM 1381 C CA . GLU A 1 187 ? 4.724 84.967 -55.896 1.00 79.11 187 GLU A CA 1
ATOM 1382 C C . GLU A 1 187 ? 4.931 83.481 -56.195 1.00 78.54 187 GLU A C 1
ATOM 1383 O O . GLU A 1 187 ? 5.679 82.798 -55.492 1.00 72.63 187 GLU A O 1
ATOM 1389 N N . LEU A 1 188 ? 4.258 82.982 -57.226 1.00 78.20 188 LEU A N 1
ATOM 1390 C CA . LEU A 1 188 ? 4.366 81.580 -57.619 1.00 78.25 188 LEU A CA 1
ATOM 1391 C C . LEU A 1 188 ? 3.855 81.447 -59.053 1.00 77.11 188 LEU A C 1
ATOM 1392 O O . LEU A 1 188 ? 2.727 81.846 -59.349 1.00 76.52 188 LEU A O 1
ATOM 1397 N N . TYR A 1 189 ? 4.686 80.892 -59.938 1.00 78.11 189 TYR A N 1
ATOM 1398 C CA . TYR A 1 189 ? 4.311 80.738 -61.342 1.00 74.02 189 TYR A CA 1
ATOM 1399 C C . TYR A 1 189 ? 5.292 79.943 -62.223 1.00 73.67 189 TYR A C 1
ATOM 1400 O O . TYR A 1 189 ? 6.385 79.555 -61.805 1.00 69.67 189 TYR A O 1
ATOM 1409 N N . HIS A 1 190 ? 4.853 79.719 -63.457 1.00 74.90 190 HIS A N 1
ATOM 1410 C CA . HIS A 1 190 ? 5.603 79.038 -64.507 1.00 77.21 190 HIS A CA 1
ATOM 1411 C C . HIS A 1 190 ? 4.842 79.384 -65.791 1.00 79.15 190 HIS A C 1
ATOM 1412 O O . HIS A 1 190 ? 3.751 78.859 -66.048 1.00 78.93 190 HIS A O 1
ATOM 1419 N N . ALA A 1 191 ? 5.409 80.288 -66.582 1.00 77.86 191 ALA A N 1
ATOM 1420 C CA . ALA A 1 191 ? 4.773 80.722 -67.819 1.00 78.43 191 ALA A CA 1
ATOM 1421 C C . ALA A 1 191 ? 4.353 79.566 -68.724 1.00 78.42 191 ALA A C 1
ATOM 1422 O O . ALA A 1 191 ? 4.658 78.395 -68.462 1.00 78.08 191 ALA A O 1
ATOM 1424 N N . CYS A 1 192 ? 3.629 79.914 -69.783 1.00 76.35 192 CYS A N 1
ATOM 1425 C CA . CYS A 1 192 ? 3.174 78.945 -70.776 1.00 73.04 192 CYS A CA 1
ATOM 1426 C C . CYS A 1 192 ? 3.144 79.621 -72.14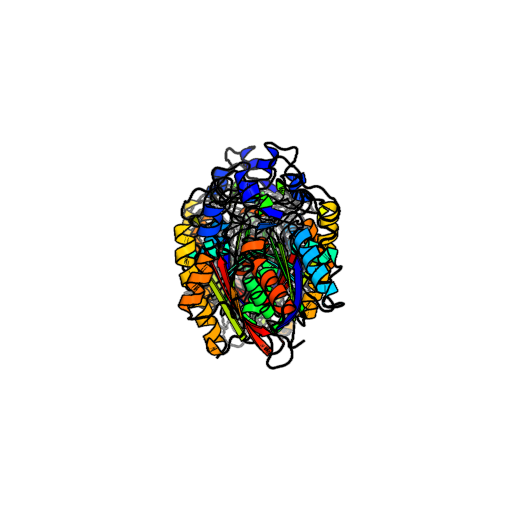2 1.00 68.48 192 CYS A C 1
ATOM 1427 O O . CYS A 1 192 ? 3.901 79.259 -73.037 1.00 67.97 192 CYS A O 1
ATOM 1430 N N . VAL A 1 193 ? 2.271 80.613 -72.289 1.00 68.60 193 VAL A N 1
ATOM 1431 C CA . VAL A 1 193 ? 2.145 81.345 -73.547 1.00 67.75 193 VAL A CA 1
ATOM 1432 C C . VAL A 1 193 ? 2.556 82.821 -73.407 1.00 68.30 193 VAL A C 1
ATOM 1433 O O . VAL A 1 193 ? 2.842 83.472 -74.409 1.00 70.17 193 VAL A O 1
ATOM 1437 N N . ALA A 1 194 ? 2.595 83.334 -72.172 1.00 69.79 194 ALA A N 1
ATOM 1438 C CA . ALA A 1 194 ? 2.990 84.728 -71.902 1.00 73.77 194 ALA A CA 1
ATOM 1439 C C . ALA A 1 194 ? 4.333 84.804 -71.156 1.00 79.99 194 ALA A C 1
ATOM 1440 O O . ALA A 1 194 ? 4.618 83.978 -70.283 1.00 80.03 194 ALA A O 1
ATOM 1442 N N . PRO A 1 195 ? 5.177 85.802 -71.495 1.00 85.19 195 PRO A N 1
ATOM 1443 C CA . PRO A 1 195 ? 6.496 86.011 -70.880 1.00 85.17 195 PRO A CA 1
ATOM 1444 C C . PRO A 1 195 ? 6.503 86.890 -69.627 1.00 85.31 195 PRO A C 1
ATOM 1445 O O . PRO A 1 195 ? 7.521 86.983 -68.945 1.00 86.69 195 PRO A O 1
ATOM 1449 N N . ARG A 1 196 ? 5.379 87.540 -69.338 1.00 85.30 196 ARG A N 1
ATOM 1450 C CA . ARG A 1 196 ? 5.272 88.407 -68.164 1.00 88.98 196 ARG A CA 1
ATOM 1451 C C . ARG A 1 196 ? 3.857 88.402 -67.593 1.00 87.37 196 ARG A C 1
ATOM 1452 O O . ARG A 1 196 ? 2.916 87.954 -68.249 1.00 90.23 196 ARG A O 1
ATOM 1460 N N . LEU A 1 197 ? 3.709 88.912 -66.375 1.00 83.82 197 LEU A N 1
ATOM 1461 C CA . LEU A 1 197 ? 2.402 88.983 -65.728 1.00 85.29 197 LEU A CA 1
ATOM 1462 C C . LEU A 1 197 ? 1.828 90.398 -65.856 1.00 86.84 197 LEU A C 1
ATOM 1463 O O . LEU A 1 197 ? 2.544 91.338 -66.220 1.00 83.88 197 LEU A O 1
ATOM 1468 N N . PRO A 1 198 ? 0.521 90.562 -65.573 1.00 86.93 198 PRO A N 1
ATOM 1469 C CA . PRO A 1 198 ? -0.171 91.853 -65.649 1.00 88.74 198 PRO A CA 1
ATOM 1470 C C . PRO A 1 198 ? 0.482 93.004 -64.876 1.00 87.60 198 PRO A C 1
ATOM 1471 O O . PRO A 1 198 ? 0.305 94.168 -65.241 1.00 88.02 198 PRO A O 1
ATOM 1475 N N . ASP A 1 199 ? 1.222 92.693 -63.812 1.00 85.49 199 ASP A N 1
ATOM 1476 C CA . ASP A 1 199 ? 1.885 93.746 -63.041 1.00 83.51 199 ASP A CA 1
ATOM 1477 C C . ASP A 1 199 ? 3.258 94.076 -63.631 1.00 83.06 199 ASP A C 1
ATOM 1478 O O . ASP A 1 199 ? 3.865 95.093 -63.285 1.00 82.32 199 ASP A O 1
ATOM 1483 N N . GLY A 1 200 ? 3.736 93.215 -64.528 1.00 81.34 200 GLY A N 1
ATOM 1484 C CA . GLY A 1 200 ? 5.028 93.436 -65.154 1.00 78.85 200 GLY A CA 1
ATOM 1485 C C . GLY A 1 200 ? 6.073 92.393 -64.801 1.00 78.88 200 GLY A C 1
ATOM 1486 O O . GLY A 1 200 ? 7.117 92.315 -65.445 1.00 76.95 200 GLY A O 1
ATOM 1487 N N . THR A 1 201 ? 5.799 91.591 -63.775 1.00 80.72 201 THR A N 1
ATOM 1488 C CA . THR A 1 201 ? 6.727 90.551 -63.345 1.00 81.01 201 THR A CA 1
ATOM 1489 C C . THR A 1 201 ? 7.013 89.574 -64.494 1.00 84.68 201 THR A C 1
ATOM 1490 O O . THR A 1 201 ? 6.152 88.794 -64.899 1.00 84.20 201 THR A O 1
ATOM 1494 N N . SER A 1 202 ? 8.229 89.625 -65.021 1.00 88.43 202 SER A N 1
ATOM 1495 C CA . SER A 1 202 ? 8.612 88.750 -66.120 1.00 92.74 202 SER A CA 1
ATOM 1496 C C . SER A 1 202 ? 8.696 87.295 -65.654 1.00 94.14 202 SER A C 1
ATOM 1497 O O . SER A 1 202 ? 8.969 87.025 -64.485 1.00 93.02 202 SER A O 1
ATOM 1500 N N . MET A 1 203 ? 8.457 86.364 -66.575 1.00 97.54 203 MET A N 1
ATOM 1501 C CA . MET A 1 203 ? 8.512 84.935 -66.271 1.00 100.82 203 MET A CA 1
ATOM 1502 C C . MET A 1 203 ? 9.605 84.224 -67.083 1.00 104.05 203 MET A C 1
ATOM 1503 O O . MET A 1 203 ? 9.835 84.545 -68.254 1.00 102.46 203 MET A O 1
ATOM 1508 N N . LYS A 1 204 ? 10.274 83.262 -66.448 1.00 107.87 204 LYS A N 1
ATOM 1509 C CA . LYS A 1 204 ? 11.338 82.483 -67.090 1.00 111.20 204 LYS A CA 1
ATOM 1510 C C . LYS A 1 204 ? 10.798 81.076 -67.377 1.00 116.40 204 LYS A C 1
ATOM 1511 O O . LYS A 1 204 ? 9.713 80.717 -66.902 1.00 118.45 204 LYS A O 1
ATOM 1517 N N . ASN A 1 205 ? 11.548 80.285 -68.146 1.00 120.18 205 ASN A N 1
ATOM 1518 C CA . ASN A 1 205 ? 11.128 78.927 -68.511 1.00 120.95 205 ASN A CA 1
ATOM 1519 C C . ASN A 1 205 ? 11.154 77.883 -67.384 1.00 120.58 205 ASN A C 1
ATOM 1520 O O . ASN A 1 205 ? 11.175 76.679 -67.654 1.00 120.96 205 ASN A O 1
ATOM 1525 N N . ARG A 1 206 ? 11.144 78.332 -66.130 1.00 117.89 206 ARG A N 1
ATOM 1526 C CA . ARG A 1 206 ? 11.155 77.403 -65.002 1.00 114.37 206 ARG A CA 1
ATOM 1527 C C . ARG A 1 206 ? 10.290 77.826 -63.820 1.00 110.19 206 ARG A C 1
ATOM 1528 O O . ARG A 1 206 ? 9.960 79.005 -63.652 1.00 109.02 206 ARG A O 1
ATOM 1536 N N . LEU A 1 207 ? 9.925 76.839 -63.007 1.00 101.84 207 LEU A N 1
ATOM 1537 C CA . LEU A 1 207 ? 9.088 77.055 -61.837 1.00 94.65 207 LEU A CA 1
ATOM 1538 C C . LEU A 1 207 ? 9.760 78.009 -60.855 1.00 95.74 207 LEU A C 1
ATOM 1539 O O . LEU A 1 207 ? 10.892 77.769 -60.434 1.00 98.13 207 LEU A O 1
ATOM 1544 N N . TYR A 1 208 ? 9.061 79.090 -60.502 1.00 95.41 208 TYR A N 1
ATOM 1545 C CA . TYR A 1 208 ? 9.570 80.085 -59.550 1.00 93.64 208 TYR A CA 1
ATOM 1546 C C . TYR A 1 208 ? 8.661 80.212 -58.321 1.00 95.82 208 TYR A C 1
ATOM 1547 O O . TYR A 1 208 ? 7.432 80.141 -58.439 1.00 94.14 208 TYR A O 1
ATOM 1556 N N . MET A 1 209 ? 9.264 80.417 -57.147 1.00 95.62 209 MET A N 1
ATOM 1557 C CA . MET A 1 209 ? 8.492 80.559 -55.912 1.00 94.72 209 MET A CA 1
ATOM 1558 C C . MET A 1 209 ? 9.111 81.518 -54.878 1.00 91.64 209 MET A C 1
ATOM 1559 O O . MET A 1 209 ? 10.307 81.459 -54.582 1.00 91.53 209 MET A O 1
ATOM 1564 N N . ASN A 1 210 ? 8.271 82.405 -54.350 1.00 87.93 210 ASN A N 1
ATOM 1565 C CA . ASN A 1 210 ? 8.652 83.378 -53.328 1.00 83.04 210 ASN A CA 1
ATOM 1566 C C . ASN A 1 210 ? 8.173 82.734 -52.030 1.00 83.23 210 ASN A C 1
ATOM 1567 O O . ASN A 1 210 ? 7.150 83.134 -51.472 1.00 83.87 210 ASN A O 1
ATOM 1572 N N . GLY A 1 211 ? 8.905 81.725 -51.568 1.00 80.52 211 GLY A N 1
ATOM 1573 C CA . GLY A 1 211 ? 8.535 81.014 -50.354 1.00 80.51 211 GLY A CA 1
ATOM 1574 C C . GLY A 1 211 ? 8.115 81.816 -49.127 1.00 81.18 211 GLY A C 1
ATOM 1575 O O . GLY A 1 211 ? 7.114 81.494 -48.483 1.00 79.07 211 GLY A O 1
ATOM 1576 N N . ARG A 1 212 ? 8.870 82.860 -48.801 1.00 81.53 212 ARG A N 1
ATOM 1577 C CA . ARG A 1 212 ? 8.590 83.682 -47.626 1.00 83.05 212 ARG A CA 1
ATOM 1578 C C . ARG A 1 212 ? 7.176 84.258 -47.576 1.00 80.78 212 ARG A C 1
ATOM 1579 O O . ARG A 1 212 ? 6.524 84.243 -46.527 1.00 73.83 212 ARG A O 1
ATOM 1587 N N . GLU A 1 213 ? 6.703 84.767 -48.707 1.00 82.27 213 GLU A N 1
ATOM 1588 C CA . GLU A 1 213 ? 5.362 85.335 -48.772 1.00 86.18 213 GLU A CA 1
ATOM 1589 C C . GLU A 1 213 ? 4.336 84.215 -48.860 1.00 83.36 213 GLU A C 1
ATOM 1590 O O . GLU A 1 213 ? 3.265 84.295 -48.255 1.00 80.89 213 GLU A O 1
ATOM 1596 N N . VAL A 1 214 ? 4.674 83.171 -49.612 1.00 80.20 214 VAL A N 1
ATOM 1597 C CA . VAL A 1 214 ? 3.796 82.015 -49.775 1.00 79.74 214 VAL A CA 1
ATOM 1598 C C . VAL A 1 214 ? 3.520 81.388 -48.403 1.00 81.40 214 VAL A C 1
ATOM 1599 O O . VAL A 1 214 ? 2.424 80.880 -48.151 1.00 79.66 214 VAL A O 1
ATOM 1603 N N . PHE A 1 215 ? 4.520 81.441 -47.522 1.00 82.30 215 PHE A N 1
ATOM 1604 C CA . PHE A 1 215 ? 4.413 80.903 -46.165 1.00 79.54 215 PHE A CA 1
ATOM 1605 C C . PHE A 1 215 ? 3.420 81.746 -45.368 1.00 78.49 215 PHE A C 1
ATOM 1606 O O . PHE A 1 215 ? 2.508 81.221 -44.712 1.00 74.47 215 PHE A O 1
ATOM 1614 N N . LYS A 1 216 ? 3.626 83.059 -45.428 1.00 74.81 216 LYS A N 1
ATOM 1615 C CA . LYS A 1 216 ? 2.783 84.029 -44.742 1.00 75.44 216 LYS A CA 1
ATOM 1616 C C . LYS A 1 216 ? 1.315 83.842 -45.184 1.00 72.11 216 LYS A C 1
ATOM 1617 O O . LYS A 1 216 ? 0.387 83.882 -44.368 1.00 62.15 216 LYS A O 1
ATOM 1623 N N . PHE A 1 217 ? 1.133 83.622 -46.486 1.00 71.84 217 PHE A N 1
ATOM 1624 C CA . PHE A 1 217 ? -0.178 83.411 -47.108 1.00 68.95 217 PHE A CA 1
ATOM 1625 C C . PHE A 1 217 ? -0.866 82.130 -46.611 1.00 64.74 217 PHE A C 1
ATOM 1626 O O . PHE A 1 217 ? -1.951 82.175 -46.019 1.00 61.24 217 PHE A O 1
ATOM 1634 N N . ALA A 1 218 ? -0.225 80.993 -46.863 1.00 62.09 218 ALA A N 1
ATOM 1635 C CA . ALA A 1 218 ? -0.758 79.693 -46.464 1.00 64.25 218 ALA A CA 1
ATOM 1636 C C . ALA A 1 218 ? -1.289 79.727 -45.040 1.00 65.05 218 ALA A C 1
ATOM 1637 O O . ALA A 1 218 ? -2.465 79.434 -44.790 1.00 62.43 218 ALA A O 1
ATOM 1639 N N . VAL A 1 219 ? -0.408 80.101 -44.117 1.00 65.26 219 VAL A N 1
ATOM 1640 C CA . VAL A 1 219 ? -0.733 80.168 -42.702 1.00 63.01 219 VAL A CA 1
ATOM 1641 C C . VAL A 1 219 ? -2.027 80.925 -42.393 1.00 62.99 219 VAL A C 1
ATOM 1642 O O . VAL A 1 219 ? -2.926 80.382 -41.746 1.00 58.47 219 VAL A O 1
ATOM 1646 N N . ARG A 1 220 ? -2.128 82.166 -42.861 1.00 63.39 220 ARG A N 1
ATOM 1647 C CA . ARG A 1 220 ? -3.317 82.971 -42.609 1.00 70.72 220 ARG A CA 1
ATOM 1648 C C . ARG A 1 220 ? -4.538 82.493 -43.376 1.00 71.76 220 ARG A C 1
ATOM 1649 O O . ARG A 1 220 ? -5.649 82.435 -42.834 1.00 66.68 220 ARG A O 1
ATOM 1657 N N . VAL A 1 221 ? -4.337 82.147 -44.640 1.00 72.27 221 VAL A N 1
ATOM 1658 C CA . VAL A 1 221 ? -5.450 81.683 -45.448 1.00 72.73 221 VAL A CA 1
ATOM 1659 C C . VAL A 1 221 ? -5.967 80.349 -44.905 1.00 71.24 221 VAL A C 1
ATOM 1660 O O . VAL A 1 221 ? -7.144 80.231 -44.547 1.00 66.19 221 VAL A O 1
ATOM 1664 N N . MET A 1 222 ? -5.085 79.358 -44.812 1.00 73.20 222 MET A N 1
ATOM 1665 C CA . MET A 1 222 ? -5.478 78.044 -44.317 1.00 76.59 222 MET A CA 1
ATOM 1666 C C . MET A 1 222 ? -6.352 78.158 -43.078 1.00 77.39 222 MET A C 1
ATOM 1667 O O . MET A 1 222 ? -7.362 77.465 -42.947 1.00 73.86 222 MET A O 1
ATOM 1672 N N . ASN A 1 223 ? -5.967 79.055 -42.178 1.00 75.82 223 ASN A N 1
ATOM 1673 C CA . ASN A 1 223 ? -6.703 79.239 -40.945 1.00 72.04 223 ASN A CA 1
ATOM 1674 C C . ASN A 1 223 ? -8.084 79.881 -41.101 1.00 65.71 223 ASN A C 1
ATOM 1675 O O . ASN A 1 223 ? -9.079 79.346 -40.593 1.00 65.35 223 ASN A O 1
ATOM 1680 N N . THR A 1 224 ? -8.149 81.017 -41.795 1.00 60.84 224 THR A N 1
ATOM 1681 C CA . THR A 1 224 ? -9.423 81.723 -42.011 1.00 58.99 224 THR A CA 1
ATOM 1682 C C . THR A 1 224 ? -10.423 80.817 -42.722 1.00 55.05 224 THR A C 1
ATOM 1683 O O . THR A 1 224 ? -11.543 80.592 -42.245 1.00 51.37 224 THR A O 1
ATOM 1687 N N . ALA A 1 225 ? -9.992 80.303 -43.870 1.00 52.55 225 ALA A N 1
ATOM 1688 C CA . ALA A 1 225 ? -10.805 79.418 -44.696 1.00 51.91 225 ALA A CA 1
ATOM 1689 C C . ALA A 1 225 ? -11.382 78.280 -43.879 1.00 48.76 225 ALA A C 1
ATOM 1690 O O . ALA A 1 225 ? -12.593 78.031 -43.904 1.00 39.24 225 ALA A O 1
ATOM 1692 N N . THR A 1 226 ? -10.502 77.599 -43.152 1.00 50.03 226 THR A N 1
ATOM 1693 C CA . THR A 1 226 ? -10.898 76.469 -42.327 1.00 49.16 226 THR A CA 1
ATOM 1694 C C . THR A 1 226 ? -12.035 76.829 -41.389 1.00 46.96 226 THR A C 1
ATOM 1695 O O . THR A 1 226 ? -13.059 76.139 -41.347 1.00 43.53 226 THR A O 1
ATOM 1699 N N . LEU A 1 227 ? -11.861 77.911 -40.637 1.00 43.94 227 LEU A N 1
ATOM 1700 C CA . LEU A 1 227 ? -12.901 78.323 -39.701 1.00 49.05 227 LEU A CA 1
ATOM 1701 C C . LEU A 1 227 ? -14.171 78.746 -40.432 1.00 51.77 227 LEU A C 1
ATOM 1702 O O . LEU A 1 227 ? -15.287 78.403 -40.014 1.00 43.36 227 LEU A O 1
ATOM 1707 N N . GLU A 1 228 ? -13.985 79.476 -41.532 1.00 49.44 228 GLU A N 1
ATOM 1708 C CA . GLU A 1 228 ? -15.092 79.958 -42.347 1.00 48.26 228 GLU A CA 1
ATOM 1709 C C . GLU A 1 228 ? -15.897 78.761 -42.842 1.00 49.00 228 GLU A C 1
ATOM 1710 O O . GLU A 1 228 ? -17.129 78.735 -42.757 1.00 46.65 228 GLU A O 1
ATOM 1716 N N . ALA A 1 229 ? -15.187 77.763 -43.352 1.00 46.34 229 ALA A N 1
ATOM 1717 C CA . ALA A 1 229 ? -15.828 76.554 -43.845 1.00 44.08 229 ALA A CA 1
ATOM 1718 C C . ALA A 1 229 ? -16.546 75.822 -42.717 1.00 46.29 229 ALA A C 1
ATOM 1719 O O . ALA A 1 229 ? -17.736 75.497 -42.829 1.00 41.68 229 ALA A O 1
ATOM 1721 N N . ILE A 1 230 ? -15.833 75.559 -41.623 1.00 49.14 230 ILE A N 1
ATOM 1722 C CA . ILE A 1 230 ? -16.461 74.854 -40.506 1.00 48.33 230 ILE A CA 1
ATOM 1723 C C . ILE A 1 230 ? -17.692 75.649 -40.086 1.00 46.40 230 ILE A C 1
ATOM 1724 O O . ILE A 1 230 ? -18.791 75.097 -39.873 1.00 35.41 230 ILE A O 1
ATOM 1729 N N . GLU A 1 231 ? -17.512 76.958 -39.996 1.00 44.60 231 GLU A N 1
ATOM 1730 C CA . GLU A 1 231 ? -18.612 77.814 -39.621 1.00 50.04 231 GLU A CA 1
ATOM 1731 C C . GLU A 1 231 ? -19.714 77.734 -40.674 1.00 51.64 231 GLU A C 1
ATOM 1732 O O . GLU A 1 231 ? -20.874 77.499 -40.340 1.00 53.05 231 GLU A O 1
ATOM 1738 N N . LYS A 1 232 ? -19.368 77.894 -41.948 1.00 52.38 232 LYS A N 1
ATOM 1739 C CA . LYS A 1 232 ? -20.403 77.848 -42.982 1.00 51.64 232 LYS A CA 1
ATOM 1740 C C . LYS A 1 232 ? -21.112 76.490 -42.984 1.00 54.52 232 LYS A C 1
ATOM 1741 O O . LYS A 1 232 ? -22.288 76.388 -43.361 1.00 55.04 232 LYS A O 1
ATOM 1747 N N . ALA A 1 233 ? -20.398 75.454 -42.544 1.00 52.38 233 ALA A N 1
ATOM 1748 C CA . ALA A 1 233 ? -20.941 74.098 -42.485 1.00 53.29 233 ALA A CA 1
ATOM 1749 C C . ALA A 1 233 ? -21.934 73.869 -41.336 1.00 55.35 233 ALA A C 1
ATOM 1750 O O . ALA A 1 233 ? -22.654 72.871 -41.322 1.00 56.63 233 ALA A O 1
ATOM 1752 N N . GLY A 1 234 ? -21.970 74.782 -40.369 1.00 56.51 234 GLY A N 1
ATOM 1753 C CA . GLY A 1 234 ? -22.879 74.620 -39.244 1.00 56.36 234 GLY A CA 1
ATOM 1754 C C . GLY A 1 234 ? -22.297 73.735 -38.146 1.00 58.63 234 GLY A C 1
ATOM 1755 O O . GLY A 1 234 ? -23.023 72.996 -37.476 1.00 56.06 234 GLY A O 1
ATOM 1756 N N . LEU A 1 235 ? -20.982 73.820 -37.959 1.00 55.42 235 LEU A N 1
ATOM 1757 C CA . LEU A 1 235 ? -20.287 73.026 -36.957 1.00 50.53 235 LEU A CA 1
ATOM 1758 C C . LEU A 1 235 ? -19.248 73.905 -36.274 1.00 54.21 235 LEU A C 1
ATOM 1759 O O . LEU A 1 235 ? -19.240 75.125 -36.441 1.00 54.04 235 LEU A O 1
ATOM 1764 N N . THR A 1 236 ? -18.366 73.267 -35.512 1.00 54.19 236 THR A N 1
ATOM 1765 C CA . THR A 1 236 ? -17.294 73.957 -34.810 1.00 53.77 236 THR A CA 1
ATOM 1766 C C . THR A 1 236 ? -16.118 73.011 -34.915 1.00 52.70 236 THR A C 1
ATOM 1767 O O . THR A 1 236 ? -16.308 71.824 -35.167 1.00 49.71 236 THR A O 1
ATOM 1771 N N . PRO A 1 237 ? -14.892 73.515 -34.707 1.00 53.18 237 PRO A N 1
ATOM 1772 C CA . PRO A 1 237 ? -13.687 72.679 -34.787 1.00 56.03 237 PRO A CA 1
ATOM 1773 C C . PRO A 1 237 ? -13.830 71.334 -34.063 1.00 60.10 237 PRO A C 1
ATOM 1774 O O . PRO A 1 237 ? -13.362 70.296 -34.533 1.00 61.35 237 PRO A O 1
ATOM 1778 N N . GLU A 1 238 ? -14.496 71.364 -32.917 1.00 68.04 238 GLU A N 1
ATOM 1779 C CA . GLU A 1 238 ? -14.696 70.171 -32.107 1.00 72.14 238 GLU A CA 1
ATOM 1780 C C . GLU A 1 238 ? -15.553 69.129 -32.807 1.00 69.10 238 GLU A C 1
ATOM 1781 O O . GLU A 1 238 ? -15.610 67.979 -32.378 1.00 70.98 238 GLU A O 1
ATOM 1787 N N . ASP A 1 239 ? -16.231 69.530 -33.875 1.00 64.35 239 ASP A N 1
ATOM 1788 C CA . ASP A 1 239 ? -17.063 68.599 -34.623 1.00 60.69 239 ASP A CA 1
ATOM 1789 C C . ASP A 1 239 ? -16.251 67.897 -35.715 1.00 60.42 239 ASP A C 1
ATOM 1790 O O . ASP A 1 239 ? -16.701 66.895 -36.287 1.00 60.11 239 ASP A O 1
ATOM 1795 N N . ILE A 1 240 ? -15.052 68.413 -35.987 1.00 54.86 240 ILE A N 1
ATOM 1796 C CA . ILE A 1 240 ? -14.197 67.856 -37.029 1.00 50.72 240 ILE A CA 1
ATOM 1797 C C . ILE A 1 240 ? -13.330 66.685 -36.583 1.00 51.19 240 ILE A C 1
ATOM 1798 O O . ILE A 1 240 ? -12.445 66.847 -35.743 1.00 58.21 240 ILE A O 1
ATOM 1803 N N . ARG A 1 241 ? -13.589 65.512 -37.164 1.00 51.64 241 ARG A N 1
ATOM 1804 C CA . ARG A 1 241 ? -12.846 64.276 -36.883 1.00 51.46 241 ARG A CA 1
ATOM 1805 C C . ARG A 1 241 ? -11.398 64.331 -37.396 1.00 51.10 241 ARG A C 1
ATOM 1806 O O . ARG A 1 241 ? -10.473 63.874 -36.723 1.00 56.42 241 ARG A O 1
ATOM 1814 N N . LEU A 1 242 ? -11.196 64.883 -38.586 1.00 47.30 242 LEU A N 1
ATOM 1815 C CA . LEU A 1 242 ? -9.847 64.978 -39.129 1.00 47.38 242 LEU A CA 1
ATOM 1816 C C . LEU A 1 242 ? -9.718 66.137 -40.113 1.00 46.52 242 LEU A C 1
ATOM 1817 O O . LEU A 1 242 ? -10.592 66.354 -40.958 1.00 46.73 242 LEU A O 1
ATOM 1822 N N . PHE A 1 243 ? -8.630 66.889 -39.973 1.00 42.15 243 PHE A N 1
ATOM 1823 C CA . PHE A 1 243 ? -8.343 68.022 -40.837 1.00 45.02 243 PHE A CA 1
ATOM 1824 C C . PHE A 1 243 ? -7.347 67.511 -41.845 1.00 43.77 243 PHE A C 1
ATOM 1825 O O . PHE A 1 243 ? -6.342 66.920 -41.467 1.00 40.97 243 PHE A O 1
ATOM 1833 N N . VAL A 1 244 ? -7.629 67.740 -43.124 1.00 44.19 244 VAL A N 1
ATOM 1834 C CA . VAL A 1 244 ? -6.754 67.289 -44.189 1.00 43.04 244 VAL A CA 1
ATOM 1835 C C . VAL A 1 244 ? -6.354 68.499 -44.996 1.00 44.75 244 VAL A C 1
ATOM 1836 O O . VAL A 1 244 ? -7.135 69.037 -45.790 1.00 44.73 244 VAL A O 1
ATOM 1840 N N . PRO A 1 245 ? -5.127 68.971 -44.768 1.00 49.78 245 PRO A N 1
ATOM 1841 C CA . PRO A 1 245 ? -4.602 70.140 -45.469 1.00 48.33 245 PRO A CA 1
ATOM 1842 C C . PRO A 1 245 ? -3.739 69.783 -46.659 1.00 50.44 245 PRO A C 1
ATOM 1843 O O . PRO A 1 245 ? -3.307 68.644 -46.807 1.00 52.17 245 PRO A O 1
ATOM 1847 N N . HIS A 1 246 ? -3.491 70.776 -47.503 1.00 49.58 246 HIS A N 1
ATOM 1848 C CA . HIS A 1 246 ? -2.619 70.592 -48.643 1.00 51.84 246 HIS A CA 1
ATOM 1849 C C . HIS A 1 246 ? -1.287 70.177 -48.006 1.00 52.07 246 HIS A C 1
ATOM 1850 O O . HIS A 1 246 ? -0.887 70.743 -46.996 1.00 54.09 246 HIS A O 1
ATOM 1857 N N . GLN A 1 247 ? -0.613 69.188 -48.576 1.00 54.70 247 GLN A N 1
ATOM 1858 C CA . GLN A 1 247 ? 0.667 68.739 -48.031 1.00 59.40 247 GLN A CA 1
ATOM 1859 C C . GLN A 1 247 ? 1.812 69.446 -48.735 1.00 60.80 247 GLN A C 1
ATOM 1860 O O . GLN A 1 247 ? 2.489 68.857 -49.571 1.00 60.45 247 GLN A O 1
ATOM 1866 N N . ALA A 1 248 ? 2.030 70.710 -48.394 1.00 64.64 248 ALA A N 1
ATOM 1867 C CA . ALA A 1 248 ? 3.103 71.479 -49.011 1.00 69.25 248 ALA A CA 1
ATOM 1868 C C . ALA A 1 248 ? 4.326 71.609 -48.099 1.00 70.76 248 ALA A C 1
ATOM 1869 O O . ALA A 1 248 ? 5.468 71.452 -48.539 1.00 70.70 248 ALA A O 1
ATOM 1871 N N . ASN A 1 249 ? 4.072 71.893 -46.827 1.00 71.37 249 ASN A N 1
ATOM 1872 C CA . ASN A 1 249 ? 5.135 72.078 -45.853 1.00 72.00 249 ASN A CA 1
ATOM 1873 C C . ASN A 1 249 ? 4.658 71.774 -44.430 1.00 67.96 249 ASN A C 1
ATOM 1874 O O . ASN A 1 249 ? 3.617 72.267 -43.983 1.00 58.34 249 ASN A O 1
ATOM 1879 N N . LEU A 1 250 ? 5.433 70.960 -43.721 1.00 69.98 250 LEU A N 1
ATOM 1880 C CA . LEU A 1 250 ? 5.094 70.573 -42.357 1.00 72.88 250 LEU A CA 1
ATOM 1881 C C . LEU A 1 250 ? 5.016 71.775 -41.406 1.00 75.50 250 LEU A C 1
ATOM 1882 O O . LEU A 1 250 ? 4.121 71.844 -40.565 1.00 73.37 250 LEU A O 1
ATOM 1887 N N . ARG A 1 251 ? 5.940 72.724 -41.541 1.00 76.73 251 ARG A N 1
ATOM 1888 C CA . ARG A 1 251 ? 5.931 73.904 -40.677 1.00 75.43 251 ARG A CA 1
ATOM 1889 C C . ARG A 1 251 ? 4.603 74.627 -40.848 1.00 69.98 251 ARG A C 1
ATOM 1890 O O . ARG A 1 251 ? 3.982 75.048 -39.867 1.00 62.83 251 ARG A O 1
ATOM 1898 N N . ILE A 1 252 ? 4.178 74.752 -42.104 1.00 64.78 252 ILE A N 1
ATOM 1899 C CA . ILE A 1 252 ? 2.932 75.423 -42.457 1.00 63.07 252 ILE A CA 1
ATOM 1900 C C . ILE A 1 252 ? 1.725 74.688 -41.874 1.00 62.42 252 ILE A C 1
ATOM 1901 O O . ILE A 1 252 ? 0.804 75.306 -41.333 1.00 60.34 252 ILE A O 1
ATOM 1906 N N . ILE A 1 253 ? 1.740 73.365 -41.981 1.00 62.57 253 ILE A N 1
ATOM 1907 C CA . ILE A 1 253 ? 0.656 72.538 -41.457 1.00 66.40 253 ILE A CA 1
ATOM 1908 C C . ILE A 1 253 ? 0.671 72.671 -39.942 1.00 66.28 253 ILE A C 1
ATOM 1909 O O . ILE A 1 253 ? -0.365 72.825 -39.294 1.00 63.87 253 ILE A O 1
ATOM 1914 N N . ASP A 1 254 ? 1.879 72.601 -39.396 1.00 72.60 254 ASP A N 1
ATOM 1915 C CA . ASP A 1 254 ? 2.134 72.706 -37.965 1.00 72.02 254 ASP A CA 1
ATOM 1916 C C . ASP A 1 254 ? 1.575 74.039 -37.488 1.00 71.94 254 ASP A C 1
ATOM 1917 O O . ASP A 1 254 ? 0.654 74.095 -36.661 1.00 69.27 254 ASP A O 1
ATOM 1922 N N . ALA A 1 255 ? 2.142 75.105 -38.051 1.00 68.50 255 ALA A N 1
ATOM 1923 C CA . ALA A 1 255 ? 1.763 76.472 -37.741 1.00 67.55 255 ALA A CA 1
ATOM 1924 C C . ALA A 1 255 ? 0.256 76.706 -37.820 1.00 71.85 255 ALA A C 1
ATOM 1925 O O . ALA A 1 255 ? -0.301 77.464 -37.026 1.00 75.14 255 ALA A O 1
ATOM 1927 N N . ALA A 1 256 ? -0.404 76.053 -38.774 1.00 74.66 256 ALA A N 1
ATOM 1928 C CA . ALA A 1 256 ? -1.846 76.215 -38.952 1.00 77.59 256 ALA A CA 1
ATOM 1929 C C . ALA A 1 256 ? -2.668 75.400 -37.955 1.00 78.83 256 ALA A C 1
ATOM 1930 O O . ALA A 1 256 ? -3.789 75.783 -37.604 1.00 78.49 256 ALA A O 1
ATOM 1932 N N . ARG A 1 257 ? -2.118 74.275 -37.508 1.00 80.28 257 ARG A N 1
ATOM 1933 C CA . ARG A 1 257 ? -2.813 73.424 -36.549 1.00 82.82 257 ARG A CA 1
ATOM 1934 C C . ARG A 1 257 ? -2.847 74.134 -35.210 1.00 85.23 257 ARG A C 1
ATOM 1935 O O . ARG A 1 257 ? -3.902 74.270 -34.583 1.00 83.94 257 ARG A O 1
ATOM 1943 N N . GLU A 1 258 ? -1.673 74.574 -34.775 1.00 86.16 258 GLU A N 1
ATOM 1944 C CA . GLU A 1 258 ? -1.545 75.289 -33.520 1.00 88.19 258 GLU A CA 1
ATOM 1945 C C . GLU A 1 258 ? -2.579 76.405 -33.518 1.00 87.55 258 GLU A C 1
ATOM 1946 O O . GLU A 1 258 ? -3.424 76.478 -32.627 1.00 88.73 258 GLU A O 1
ATOM 1952 N N . ARG A 1 259 ? -2.528 77.261 -34.532 1.00 85.76 259 ARG A N 1
ATOM 1953 C CA . ARG A 1 259 ? -3.482 78.355 -34.641 1.00 84.69 259 ARG A CA 1
ATOM 1954 C C . ARG A 1 259 ? -4.944 77.896 -34.548 1.00 83.24 259 ARG A C 1
ATOM 1955 O O . ARG A 1 259 ? -5.855 78.722 -34.567 1.00 80.95 259 ARG A O 1
ATOM 1963 N N . LEU A 1 260 ? -5.175 76.589 -34.452 1.00 81.56 260 LEU A N 1
ATOM 1964 C CA . LEU A 1 260 ? -6.539 76.074 -34.357 1.00 81.18 260 LEU A CA 1
ATOM 1965 C C . LEU A 1 260 ? -6.790 75.216 -33.118 1.00 81.87 260 LEU A C 1
ATOM 1966 O O . LEU A 1 260 ? -7.888 74.673 -32.943 1.00 81.71 260 LEU A O 1
ATOM 1971 N N . GLY A 1 261 ? -5.779 75.105 -32.257 1.00 80.11 261 GLY A N 1
ATOM 1972 C CA . GLY A 1 261 ? -5.918 74.305 -31.050 1.00 77.52 261 GLY A CA 1
ATOM 1973 C C . GLY A 1 261 ? -6.189 72.855 -31.402 1.00 77.08 261 GLY A C 1
ATOM 1974 O O . GLY A 1 261 ? -7.201 72.273 -30.985 1.00 75.38 261 GLY A O 1
ATOM 1975 N N . LEU A 1 262 ? -5.271 72.268 -32.167 1.00 73.86 262 LEU A N 1
ATOM 1976 C CA . LEU A 1 262 ? -5.419 70.891 -32.616 1.00 70.55 262 LEU A CA 1
ATOM 1977 C C . LEU A 1 262 ? -4.244 69.961 -32.359 1.00 67.22 262 LEU A C 1
ATOM 1978 O O . LEU A 1 262 ? -3.079 70.358 -32.449 1.00 62.38 262 LEU A O 1
ATOM 1983 N N . PRO A 1 263 ? -4.551 68.701 -32.014 1.00 68.29 263 PRO A N 1
ATOM 1984 C CA . PRO A 1 263 ? -3.570 67.644 -31.741 1.00 70.19 263 PRO A CA 1
ATOM 1985 C C . PRO A 1 263 ? -3.240 66.964 -33.073 1.00 71.00 263 PRO A C 1
ATOM 1986 O O . PRO A 1 263 ? -4.125 66.805 -33.919 1.00 73.40 263 PRO A O 1
ATOM 1990 N N . TRP A 1 264 ? -1.981 66.573 -33.268 1.00 71.76 264 TRP A N 1
ATOM 1991 C CA . TRP A 1 264 ? -1.569 65.940 -34.520 1.00 70.90 264 TRP A CA 1
ATOM 1992 C C . TRP A 1 264 ? -2.419 64.752 -34.963 1.00 72.47 264 TRP A C 1
ATOM 1993 O O . TRP A 1 264 ? -2.389 64.361 -36.129 1.00 72.76 264 TRP A O 1
ATOM 2004 N N . GLU A 1 265 ? -3.175 64.188 -34.027 1.00 73.92 265 GLU A N 1
ATOM 2005 C CA . GLU A 1 265 ? -4.041 63.041 -34.291 1.00 73.92 265 GLU A CA 1
ATOM 2006 C C . GLU A 1 265 ? -5.251 63.403 -35.160 1.00 70.99 265 GLU A C 1
ATOM 2007 O O . GLU A 1 265 ? -5.844 62.539 -35.809 1.00 67.48 265 GLU A O 1
ATOM 2013 N N . ARG A 1 266 ? -5.620 64.680 -35.154 1.00 68.57 266 ARG A N 1
ATOM 2014 C CA . ARG A 1 266 ? -6.756 65.160 -35.933 1.00 68.42 266 ARG A CA 1
ATOM 2015 C C . ARG A 1 266 ? -6.291 65.923 -37.169 1.00 65.79 266 ARG A C 1
ATOM 2016 O O . ARG A 1 266 ? -7.021 66.744 -37.714 1.00 66.66 266 ARG A O 1
ATOM 2024 N N . VAL A 1 267 ? -5.066 65.639 -37.596 1.00 60.19 267 VAL A N 1
ATOM 2025 C CA . VAL A 1 267 ? -4.475 66.263 -38.768 1.00 55.89 267 VAL A CA 1
ATOM 2026 C C . VAL A 1 267 ? -3.767 65.205 -39.602 1.00 58.79 267 VAL A C 1
ATOM 2027 O O . VAL A 1 267 ? -2.972 64.424 -39.073 1.00 58.51 267 VAL A O 1
ATOM 2031 N N . ALA A 1 268 ? -4.049 65.199 -40.905 1.00 54.27 268 ALA A N 1
ATOM 2032 C CA . ALA A 1 268 ? -3.457 64.235 -41.828 1.00 49.28 268 ALA A CA 1
ATOM 2033 C C . ALA A 1 268 ? -2.119 64.699 -42.385 1.00 42.55 268 ALA A C 1
ATOM 2034 O O . ALA A 1 268 ? -1.984 65.828 -42.836 1.00 46.82 268 ALA A O 1
ATOM 2036 N N . VAL A 1 269 ? -1.131 63.816 -42.368 1.00 43.89 269 VAL A N 1
ATOM 2037 C CA . VAL A 1 269 ? 0.192 64.163 -42.889 1.00 47.54 269 VAL A CA 1
ATOM 2038 C C . VAL A 1 269 ? 0.798 63.042 -43.714 1.00 45.13 269 VAL A C 1
ATOM 2039 O O . VAL A 1 269 ? 0.600 61.865 -43.425 1.00 54.89 269 VAL A O 1
ATOM 2043 N N . ASN A 1 270 ? 1.533 63.418 -44.749 1.00 42.10 270 ASN A N 1
ATOM 2044 C CA . ASN A 1 270 ? 2.214 62.454 -45.589 1.00 43.44 270 ASN A CA 1
ATOM 2045 C C . ASN A 1 270 ? 3.221 63.196 -46.453 1.00 41.89 270 ASN A C 1
ATOM 2046 O O . ASN A 1 270 ? 3.933 62.592 -47.248 1.00 42.05 270 ASN A O 1
ATOM 2051 N N . VAL A 1 271 ? 3.286 64.517 -46.270 1.00 44.58 271 VAL A N 1
ATOM 2052 C CA . VAL A 1 271 ? 4.222 65.350 -47.027 1.00 48.51 271 VAL A CA 1
ATOM 2053 C C . VAL A 1 271 ? 5.643 64.845 -46.810 1.00 52.04 271 VAL A C 1
ATOM 2054 O O . VAL A 1 271 ? 6.540 65.116 -47.609 1.00 58.23 271 VAL A O 1
ATOM 2058 N N . ASP A 1 272 ? 5.826 64.104 -45.721 1.00 55.87 272 ASP A N 1
ATOM 2059 C CA . ASP A 1 272 ? 7.114 63.528 -45.361 1.00 57.29 272 ASP A CA 1
ATOM 2060 C C . ASP A 1 272 ? 7.518 62.397 -46.304 1.00 57.27 272 ASP A C 1
ATOM 2061 O O . ASP A 1 272 ? 8.706 62.188 -46.569 1.00 60.49 272 ASP A O 1
ATOM 2066 N N . ARG A 1 273 ? 6.523 61.682 -46.825 1.00 55.59 273 ARG A N 1
ATOM 2067 C CA . ARG A 1 273 ? 6.771 60.556 -47.719 1.00 52.74 273 ARG A CA 1
ATOM 2068 C C . ARG A 1 273 ? 6.537 60.820 -49.207 1.00 49.96 273 ARG A C 1
ATOM 2069 O O . ARG A 1 273 ? 7.067 60.098 -50.058 1.00 45.77 273 ARG A O 1
ATOM 2077 N N . TYR A 1 274 ? 5.761 61.848 -49.535 1.00 46.64 274 TYR A N 1
ATOM 2078 C CA . TYR A 1 274 ? 5.493 62.121 -50.946 1.00 50.95 274 TYR A CA 1
ATOM 2079 C C . TYR A 1 274 ? 5.830 63.532 -51.427 1.00 51.72 274 TYR A C 1
ATOM 2080 O O . TYR A 1 274 ? 5.749 63.819 -52.628 1.00 54.26 274 TYR A O 1
ATOM 2089 N N . GLY A 1 275 ? 6.194 64.415 -50.504 1.00 53.67 275 GLY A N 1
ATOM 2090 C CA . GLY A 1 275 ? 6.503 65.778 -50.895 1.00 55.37 275 GLY A CA 1
ATOM 2091 C C . GLY A 1 275 ? 5.215 66.502 -51.250 1.00 57.96 275 GLY A C 1
ATOM 2092 O O . GLY A 1 275 ? 4.117 66.069 -50.867 1.00 55.23 275 GLY A O 1
ATOM 2093 N N . ASN A 1 276 ? 5.337 67.605 -51.981 1.00 55.95 276 ASN A N 1
ATOM 2094 C CA . ASN A 1 276 ? 4.167 68.380 -52.385 1.00 55.62 276 ASN A CA 1
ATOM 2095 C C . ASN A 1 276 ? 3.656 67.849 -53.723 1.00 49.23 276 ASN A C 1
ATOM 2096 O O . ASN A 1 276 ? 4.238 68.130 -54.764 1.00 46.46 276 ASN A O 1
ATOM 2101 N N . THR A 1 277 ? 2.571 67.082 -53.693 1.00 49.14 277 THR A N 1
ATOM 2102 C CA . THR A 1 277 ? 1.995 66.541 -54.925 1.00 47.98 277 THR A CA 1
ATOM 2103 C C . THR A 1 277 ? 0.889 67.420 -55.481 1.00 43.32 277 THR A C 1
ATOM 2104 O O . THR A 1 277 ? 0.068 66.972 -56.272 1.00 47.55 277 THR A O 1
ATOM 2108 N N . SER A 1 278 ? 0.855 68.666 -55.037 1.00 41.84 278 SER A N 1
ATOM 2109 C CA . SER A 1 278 ? -0.111 69.621 -55.536 1.00 37.55 278 SER A CA 1
ATOM 2110 C C . SER A 1 278 ? -1.552 69.146 -55.434 1.00 35.31 278 SER A C 1
ATOM 2111 O O . SER A 1 278 ? -2.011 68.769 -54.362 1.00 38.22 278 SER A O 1
ATOM 2114 N N . THR A 1 279 ? -2.268 69.174 -56.552 1.00 31.88 279 THR A N 1
ATOM 2115 C CA . THR A 1 279 ? -3.671 68.752 -56.565 1.00 33.11 279 THR A CA 1
ATOM 2116 C C . THR A 1 279 ? -3.925 67.329 -56.058 1.00 31.75 279 THR A C 1
ATOM 2117 O O . THR A 1 279 ? -5.015 67.040 -55.570 1.00 36.08 279 THR A O 1
ATOM 2121 N N . ALA A 1 280 ? -2.933 66.444 -56.162 1.00 26.61 280 ALA A N 1
ATOM 2122 C CA . ALA A 1 280 ? -3.095 65.064 -55.698 1.00 30.28 280 ALA A CA 1
ATOM 2123 C C . ALA A 1 280 ? -2.913 64.931 -54.197 1.00 32.13 280 ALA A C 1
ATOM 2124 O O . ALA A 1 280 ? -3.242 63.907 -53.600 1.00 38.08 280 ALA A O 1
ATOM 2126 N N . SER A 1 281 ? -2.402 65.990 -53.592 1.00 36.41 281 SER A N 1
ATOM 2127 C CA . SER A 1 281 ? -2.090 66.015 -52.176 1.00 31.25 281 SER A CA 1
ATOM 2128 C C . SER A 1 281 ? -3.189 65.528 -51.235 1.00 36.26 281 SER A C 1
ATOM 2129 O O . SER A 1 281 ? -3.004 64.577 -50.466 1.00 34.36 281 SER A O 1
ATOM 2132 N N . ILE A 1 282 ? -4.332 66.193 -51.286 1.00 30.63 282 ILE A N 1
ATOM 2133 C CA . ILE A 1 282 ? -5.436 65.841 -50.420 1.00 33.27 282 ILE A CA 1
ATOM 2134 C C . ILE A 1 282 ? -6.030 64.464 -50.719 1.00 32.20 282 ILE A C 1
ATOM 2135 O O . ILE A 1 282 ? -6.332 63.699 -49.796 1.00 37.83 282 ILE A O 1
ATOM 2140 N N . PRO A 1 283 ? -6.222 64.124 -52.006 1.00 33.13 283 PRO A N 1
ATOM 2141 C CA . PRO A 1 283 ? -6.784 62.780 -52.190 1.00 29.78 283 PRO A CA 1
ATOM 2142 C C . PRO A 1 283 ? -5.818 61.674 -51.721 1.00 33.16 283 PRO A C 1
ATOM 2143 O O . PRO A 1 283 ? -6.264 60.647 -51.210 1.00 36.63 283 PRO A O 1
ATOM 2147 N N . LEU A 1 284 ? -4.508 61.885 -51.880 1.00 30.18 284 LEU A N 1
ATOM 2148 C CA . LEU A 1 284 ? -3.506 60.913 -51.414 1.00 29.92 284 LEU A CA 1
ATOM 2149 C C . LEU A 1 284 ? -3.629 60.735 -49.906 1.00 31.58 284 LEU A C 1
ATOM 2150 O O . LEU A 1 284 ? -3.535 59.618 -49.397 1.00 33.80 284 LEU A O 1
ATOM 2155 N N . ALA A 1 285 ? -3.836 61.845 -49.199 1.00 30.90 285 ALA A N 1
ATOM 2156 C CA . ALA A 1 285 ? -3.988 61.830 -47.749 1.00 37.62 285 ALA A CA 1
ATOM 2157 C C . ALA A 1 285 ? -5.302 61.191 -47.306 1.00 40.79 285 ALA A C 1
ATOM 2158 O O . ALA A 1 285 ? -5.317 60.379 -46.378 1.00 43.62 285 ALA A O 1
ATOM 2160 N N . LEU A 1 286 ? -6.406 61.556 -47.952 1.00 41.07 286 LEU A N 1
ATOM 2161 C CA . LEU A 1 286 ? -7.701 60.977 -47.582 1.00 39.59 286 LEU A CA 1
ATOM 2162 C C . LEU A 1 286 ? -7.674 59.457 -47.682 1.00 37.61 286 LEU A C 1
ATOM 2163 O O . LEU A 1 286 ? -8.245 58.759 -46.836 1.00 35.28 286 LEU A O 1
ATOM 2168 N N . LYS A 1 287 ? -7.015 58.956 -48.726 1.00 36.67 287 LYS A N 1
ATOM 2169 C CA . LYS A 1 287 ? -6.915 57.518 -48.957 1.00 40.07 287 LYS A CA 1
ATOM 2170 C C . LYS A 1 287 ? -6.267 56.818 -47.767 1.00 42.67 287 LYS A C 1
ATOM 2171 O O . LYS A 1 287 ? -6.791 55.811 -47.282 1.00 42.03 287 LYS A O 1
ATOM 2177 N N . GLU A 1 288 ? -5.135 57.346 -47.296 1.00 43.35 288 GLU A N 1
ATOM 2178 C CA . GLU A 1 288 ? -4.457 56.749 -46.144 1.00 48.36 288 GLU A CA 1
ATOM 2179 C C . GLU A 1 288 ? -5.343 56.805 -44.883 1.00 44.97 288 GLU A C 1
ATOM 2180 O O . GLU A 1 288 ? -5.434 55.830 -44.130 1.00 43.21 288 GLU A O 1
ATOM 2186 N N . ALA A 1 289 ? -6.002 57.941 -44.672 1.00 35.90 289 ALA A N 1
ATOM 2187 C CA . ALA A 1 289 ? -6.873 58.113 -43.521 1.00 33.29 289 ALA A CA 1
ATOM 2188 C C . ALA A 1 289 ? -8.047 57.142 -43.566 1.00 41.41 289 ALA A C 1
ATOM 2189 O O . ALA A 1 289 ? -8.456 56.591 -42.538 1.00 43.31 289 ALA A O 1
ATOM 2191 N N . VAL A 1 290 ? -8.607 56.939 -44.752 1.00 38.33 290 VAL A N 1
ATOM 2192 C CA . VAL A 1 290 ? -9.723 56.020 -44.869 1.00 36.97 290 VAL A CA 1
ATOM 2193 C C . VAL A 1 290 ? -9.245 54.632 -44.492 1.00 39.04 290 VAL A C 1
ATOM 2194 O O . VAL A 1 290 ? -9.862 53.958 -43.663 1.00 39.74 290 VAL A O 1
ATOM 2198 N N . ASP A 1 291 ? -8.125 54.227 -45.085 1.00 39.22 291 ASP A N 1
ATOM 2199 C CA . ASP A 1 291 ? -7.556 52.906 -44.843 1.00 42.85 291 ASP A CA 1
ATOM 2200 C C . ASP A 1 291 ? -7.072 52.659 -43.416 1.00 46.39 291 ASP A C 1
ATOM 2201 O O . ASP A 1 291 ? -7.014 51.507 -42.985 1.00 50.31 291 ASP A O 1
ATOM 2206 N N . ALA A 1 292 ? -6.719 53.720 -42.689 1.00 44.07 292 ALA A N 1
ATOM 2207 C CA . ALA A 1 292 ? -6.256 53.575 -41.314 1.00 41.39 292 ALA A CA 1
ATOM 2208 C C . ALA A 1 292 ? -7.469 53.598 -40.399 1.00 43.23 292 ALA A C 1
ATOM 2209 O O . ALA A 1 292 ? -7.382 53.251 -39.222 1.00 44.16 292 ALA A O 1
ATOM 2211 N N . GLY A 1 293 ? -8.603 54.004 -40.964 1.00 42.69 293 GLY A N 1
ATOM 2212 C CA . GLY A 1 293 ? -9.836 54.075 -40.206 1.00 42.02 293 GLY A CA 1
ATOM 2213 C C . GLY A 1 293 ? -9.995 55.385 -39.459 1.00 42.73 293 GLY A C 1
ATOM 2214 O O . GLY A 1 293 ? -10.883 55.514 -38.610 1.00 40.55 293 GLY A O 1
ATOM 2215 N N . ARG A 1 294 ? -9.130 56.352 -39.764 1.00 41.05 294 ARG A N 1
ATOM 2216 C CA . ARG A 1 294 ? -9.188 57.664 -39.123 1.00 36.90 294 ARG A CA 1
ATOM 2217 C C . ARG A 1 294 ? -10.347 58.444 -39.712 1.00 38.33 294 ARG A C 1
ATOM 2218 O O . ARG A 1 294 ? -10.810 59.431 -39.140 1.00 45.32 294 ARG A O 1
ATOM 2226 N N . ILE A 1 295 ? -10.792 58.007 -40.878 1.00 33.45 295 ILE A N 1
ATOM 2227 C CA . ILE A 1 295 ? -11.929 58.624 -41.529 1.00 41.46 295 ILE A CA 1
ATOM 2228 C C . ILE A 1 295 ? -12.888 57.470 -41.676 1.00 41.93 295 ILE A C 1
ATOM 2229 O O . ILE A 1 295 ? -12.490 56.390 -42.103 1.00 41.30 295 ILE A O 1
ATOM 2234 N N . ARG A 1 296 ? -14.139 57.687 -41.293 1.00 40.62 296 ARG A N 1
ATOM 2235 C CA . ARG A 1 296 ? -15.154 56.646 -41.391 1.00 43.69 296 ARG A CA 1
ATOM 2236 C C . ARG A 1 296 ? -16.499 57.261 -41.713 1.00 38.84 296 ARG A C 1
ATOM 2237 O O . ARG A 1 296 ? -16.735 58.444 -41.452 1.00 38.98 296 ARG A O 1
ATOM 2245 N N . GLU A 1 297 ? -17.385 56.448 -42.268 1.00 34.94 297 GLU A N 1
ATOM 2246 C CA . GLU A 1 297 ? -18.703 56.929 -42.608 1.00 43.29 297 GLU A CA 1
ATOM 2247 C C . GLU A 1 297 ? -19.254 57.665 -41.408 1.00 46.55 297 GLU A C 1
ATOM 2248 O O . GLU A 1 297 ? -19.218 57.151 -40.290 1.00 53.62 297 GLU A O 1
ATOM 2254 N N . GLY A 1 298 ? -19.730 58.886 -41.633 1.00 48.51 298 GLY A N 1
ATOM 2255 C CA . GLY A 1 298 ? -20.287 59.669 -40.546 1.00 44.83 298 GLY A CA 1
ATOM 2256 C C . GLY A 1 298 ? -19.403 60.766 -39.984 1.00 43.57 298 GLY A C 1
ATOM 2257 O O . GLY A 1 298 ? -19.921 61.675 -39.336 1.00 41.58 298 GLY A O 1
ATOM 2258 N N . ASP A 1 299 ? -18.091 60.695 -40.221 1.00 42.66 299 ASP A N 1
ATOM 2259 C CA . ASP A 1 299 ? -17.162 61.709 -39.714 1.00 43.11 299 ASP A CA 1
ATOM 2260 C C . ASP A 1 299 ? -17.235 63.024 -40.489 1.00 49.20 299 ASP A C 1
ATOM 2261 O O . ASP A 1 299 ? -17.619 63.061 -41.665 1.00 46.73 299 ASP A O 1
ATOM 2266 N N . HIS A 1 300 ? -16.854 64.109 -39.824 1.00 51.21 300 HIS A N 1
ATOM 2267 C CA . HIS A 1 300 ? -16.833 65.409 -40.470 1.00 50.38 300 HIS A CA 1
ATOM 2268 C C . HIS A 1 300 ? -15.381 65.672 -40.802 1.00 50.00 300 HIS A C 1
ATOM 2269 O O . HIS A 1 300 ? -14.546 65.780 -39.910 1.00 49.51 300 HIS A O 1
ATOM 2276 N N . VAL A 1 301 ? -15.078 65.749 -42.092 1.00 46.50 301 VAL A N 1
ATOM 2277 C CA . VAL A 1 301 ? -13.717 65.990 -42.527 1.00 44.10 301 VAL A CA 1
ATOM 2278 C C . VAL A 1 301 ? -13.570 67.370 -43.149 1.00 47.49 301 VAL A C 1
ATOM 2279 O O . VAL A 1 301 ? -14.447 67.846 -43.885 1.00 44.97 301 VAL A O 1
ATOM 2283 N N . LEU A 1 302 ? -12.457 68.021 -42.844 1.00 43.28 302 LEU A N 1
ATOM 2284 C CA . LEU A 1 302 ? -12.209 69.328 -43.399 1.00 34.75 302 LEU A CA 1
ATOM 2285 C C . LEU A 1 302 ? -11.034 69.254 -44.327 1.00 36.85 302 LEU A C 1
ATOM 2286 O O . LEU A 1 302 ? -9.994 68.691 -43.976 1.00 36.73 302 LEU A O 1
ATOM 2291 N N . LEU A 1 303 ? -11.212 69.839 -45.511 1.00 39.31 303 LEU A N 1
ATOM 2292 C CA . LEU A 1 303 ? -10.179 69.881 -46.535 1.00 38.85 303 LEU A CA 1
ATOM 2293 C C . LEU A 1 303 ? -9.852 71.356 -46.722 1.00 42.76 303 LEU A C 1
ATOM 2294 O O . LEU A 1 303 ? -10.756 72.201 -46.703 1.00 39.54 303 LEU A O 1
ATOM 2299 N N . VAL A 1 304 ? -8.571 71.666 -46.909 1.00 31.76 304 VAL A N 1
ATOM 2300 C CA . VAL A 1 304 ? -8.167 73.040 -47.089 1.00 29.97 304 VAL A CA 1
ATOM 2301 C C . VAL A 1 304 ? -6.875 73.073 -47.895 1.00 32.74 304 VAL A C 1
ATOM 2302 O O . VAL A 1 304 ? -6.012 72.214 -47.719 1.00 29.95 304 VAL A O 1
ATOM 2306 N N . SER A 1 305 ? -6.750 74.055 -48.792 1.00 34.04 305 SER A N 1
ATOM 2307 C CA . SER A 1 305 ? -5.552 74.179 -49.624 1.00 37.37 305 SER A CA 1
ATOM 2308 C C . SER A 1 305 ? -5.295 75.620 -50.068 1.00 38.01 305 SER A C 1
ATOM 2309 O O . SER A 1 305 ? -6.198 76.453 -50.096 1.00 41.61 305 SER A O 1
ATOM 2312 N N . PHE A 1 306 ? -4.044 75.890 -50.411 1.00 37.48 306 PHE A N 1
ATOM 2313 C CA . PHE A 1 306 ? -3.591 77.207 -50.840 1.00 46.13 306 PHE A CA 1
ATOM 2314 C C . PHE A 1 306 ? -2.625 76.939 -51.980 1.00 44.30 306 PHE A C 1
ATOM 2315 O O . PHE A 1 306 ? -2.124 75.825 -52.102 1.00 48.27 306 PHE A O 1
ATOM 2323 N N . GLY A 1 307 ? -2.336 77.949 -52.793 1.00 42.90 307 GLY A N 1
ATOM 2324 C CA . GLY A 1 307 ? -1.406 77.736 -53.884 1.00 45.75 307 GLY A CA 1
ATOM 2325 C C . GLY A 1 307 ? -1.293 78.890 -54.857 1.00 49.23 307 GLY A C 1
ATOM 2326 O O . GLY A 1 307 ? -1.733 80.016 -54.566 1.00 39.41 307 GLY A O 1
ATOM 2327 N N . ALA A 1 308 ? -0.711 78.603 -56.023 1.00 49.53 308 ALA A N 1
ATOM 2328 C CA . ALA A 1 308 ? -0.525 79.621 -57.057 1.00 51.76 308 ALA A CA 1
ATOM 2329 C C . ALA A 1 308 ? -1.858 80.214 -57.491 1.00 57.29 308 ALA A C 1
ATOM 2330 O O . ALA A 1 308 ? -2.900 79.533 -57.510 1.00 48.77 308 ALA A O 1
ATOM 2332 N N . GLY A 1 309 ? -1.802 81.496 -57.841 1.00 61.59 309 GLY A N 1
ATOM 2333 C CA . GLY A 1 309 ? -2.978 82.219 -58.279 1.00 56.18 309 GLY A CA 1
ATOM 2334 C C . GLY A 1 309 ? -2.831 83.695 -57.973 1.00 53.77 309 GLY A C 1
ATOM 2335 O O . GLY A 1 309 ? -2.671 84.495 -58.894 1.00 53.27 309 GLY A O 1
ATOM 2336 N N . LEU A 1 310 ? -2.863 84.064 -56.691 1.00 53.16 310 LEU A N 1
ATOM 2337 C CA . LEU A 1 310 ? -3.025 83.110 -55.595 1.00 53.22 310 LEU A CA 1
ATOM 2338 C C . LEU A 1 310 ? -4.443 82.544 -55.501 1.00 49.90 310 LEU A C 1
ATOM 2339 O O . LEU A 1 310 ? -5.427 83.198 -55.881 1.00 43.21 310 LEU A O 1
ATOM 2344 N N . THR A 1 311 ? -4.517 81.311 -55.001 1.00 45.94 311 THR A N 1
ATOM 2345 C CA . THR A 1 311 ? -5.771 80.584 -54.859 1.00 41.73 311 THR A CA 1
ATOM 2346 C C . THR A 1 311 ? -5.783 79.837 -53.533 1.00 40.12 311 THR A C 1
ATOM 2347 O O . THR A 1 311 ? -4.742 79.411 -53.023 1.00 43.34 311 THR A O 1
ATOM 2351 N N . TRP A 1 312 ? -6.974 79.668 -52.983 1.00 41.96 312 TRP A N 1
ATOM 2352 C CA . TRP A 1 312 ? -7.136 78.954 -51.728 1.00 37.84 312 TRP A CA 1
ATOM 2353 C C . TRP A 1 312 ? -8.550 78.379 -51.719 1.00 38.78 312 TRP A C 1
ATOM 2354 O O . TRP A 1 312 ? -9.453 78.913 -52.380 1.00 38.92 312 TRP A O 1
ATOM 2365 N N . ALA A 1 313 ? -8.740 77.291 -50.980 1.00 36.28 313 ALA A N 1
ATOM 2366 C CA . ALA A 1 313 ? -10.044 76.658 -50.896 1.00 35.96 313 ALA A CA 1
ATOM 2367 C C . ALA A 1 313 ? -10.121 75.751 -49.684 1.00 39.81 313 ALA A C 1
ATOM 2368 O O . ALA A 1 313 ? -9.102 75.293 -49.173 1.00 43.58 313 ALA A O 1
ATOM 2370 N N . ALA A 1 314 ? -11.344 75.493 -49.240 1.00 36.87 314 ALA A N 1
ATOM 2371 C CA . ALA A 1 314 ? -11.587 74.646 -48.094 1.00 38.85 314 ALA A CA 1
ATOM 2372 C C . ALA A 1 314 ? -12.994 74.069 -48.188 1.00 44.78 314 ALA A C 1
ATOM 2373 O O . ALA A 1 314 ? -13.908 74.702 -48.726 1.00 41.50 314 ALA A O 1
ATOM 2375 N N . ALA A 1 315 ? -13.169 72.865 -47.653 1.00 46.35 315 ALA A N 1
ATOM 2376 C CA . ALA A 1 315 ? -14.465 72.213 -47.682 1.00 39.91 315 ALA A CA 1
ATOM 2377 C C . ALA A 1 315 ? -14.699 71.324 -46.462 1.00 43.32 315 ALA A C 1
ATOM 2378 O O . ALA A 1 315 ? -13.760 70.811 -45.846 1.00 41.59 315 ALA A O 1
ATOM 2380 N N . VAL A 1 316 ? -15.969 71.167 -46.113 1.00 42.31 316 VAL A N 1
ATOM 2381 C CA . VAL A 1 316 ? -16.373 70.331 -45.004 1.00 40.04 316 VAL A CA 1
ATOM 2382 C C . VAL A 1 316 ? -17.298 69.301 -45.628 1.00 42.40 316 VAL A C 1
ATOM 2383 O O . VAL A 1 316 ? -18.291 69.648 -46.282 1.00 35.77 316 VAL A O 1
ATOM 2387 N N . LEU A 1 317 ? -16.950 68.035 -45.412 1.00 42.82 317 LEU A N 1
ATOM 2388 C CA . LEU A 1 317 ? -17.665 66.894 -45.958 1.00 43.74 317 LEU A CA 1
ATOM 2389 C C . LEU A 1 317 ? -17.925 65.861 -44.881 1.00 47.93 317 LEU A C 1
ATOM 2390 O O . LEU A 1 317 ? -17.004 65.462 -44.168 1.00 49.33 317 LEU A O 1
ATOM 2395 N N . THR A 1 318 ? -19.179 65.438 -44.754 1.00 49.62 318 THR A N 1
ATOM 2396 C CA . THR A 1 318 ? -19.536 64.402 -43.795 1.00 45.29 318 THR A CA 1
ATOM 2397 C C . THR A 1 318 ? -19.331 63.116 -44.598 1.00 49.21 318 THR A C 1
ATOM 2398 O O . THR A 1 318 ? -20.120 62.795 -45.490 1.00 45.57 318 THR A O 1
ATOM 2402 N N . TRP A 1 319 ? -18.256 62.397 -44.274 1.00 48.20 319 TRP A N 1
ATOM 2403 C CA . TRP A 1 319 ? -17.870 61.169 -44.966 1.00 46.94 319 TRP A CA 1
ATOM 2404 C C . TRP A 1 319 ? -18.924 60.070 -45.146 1.00 47.93 319 TRP A C 1
ATOM 2405 O O . TRP A 1 319 ? -19.819 59.893 -44.320 1.00 47.43 319 TRP A O 1
ATOM 2416 N N . GLY A 1 320 ? -18.802 59.334 -46.245 1.00 43.43 320 GLY A N 1
ATOM 2417 C CA . GLY A 1 320 ? -19.716 58.238 -46.494 1.00 44.65 320 GLY A CA 1
ATOM 2418 C C . GLY A 1 320 ? -21.069 58.615 -47.052 1.00 47.05 320 GLY A C 1
ATOM 2419 O O . GLY A 1 320 ? -21.196 59.565 -47.824 1.00 48.29 320 GLY A O 1
ATOM 2420 N N . GLY A 1 321 ? -22.085 57.867 -46.635 1.00 47.60 321 GLY A N 1
ATOM 2421 C CA . GLY A 1 321 ? -23.435 58.098 -47.105 1.00 52.21 321 GLY A CA 1
ATOM 2422 C C . GLY A 1 321 ? -23.606 57.429 -48.454 1.00 56.93 321 GLY A C 1
ATOM 2423 O O . GLY A 1 321 ? -24.673 57.512 -49.061 1.00 57.21 321 GLY A O 1
ATOM 2424 N N . ALA A 1 322 ? -22.551 56.755 -48.914 1.00 60.48 322 ALA A N 1
ATOM 2425 C CA . ALA A 1 322 ? -22.556 56.083 -50.210 1.00 58.54 322 ALA A CA 1
ATOM 2426 C C . ALA A 1 322 ? -23.781 55.226 -50.366 1.00 60.43 322 ALA A C 1
ATOM 2427 O O . ALA A 1 322 ? -24.709 55.653 -51.081 1.00 64.30 322 ALA A O 1
ATOM 2430 N N . SER B 1 2 ? -30.554 79.864 -64.762 1.00 30.92 2 SER B N 1
ATOM 2431 C CA . SER B 1 2 ? -29.666 81.054 -64.946 1.00 30.43 2 SER B CA 1
ATOM 2432 C C . SER B 1 2 ? -29.731 81.502 -66.398 1.00 30.55 2 SER B C 1
ATOM 2433 O O . SER B 1 2 ? -30.177 80.748 -67.278 1.00 29.75 2 SER B O 1
ATOM 2436 N N . GLY B 1 3 ? -29.258 82.721 -66.638 1.00 30.78 3 GLY B N 1
ATOM 2437 C CA . GLY B 1 3 ? -29.242 83.273 -67.980 1.00 31.36 3 GLY B CA 1
ATOM 2438 C C . GLY B 1 3 ? -28.034 84.167 -68.151 1.00 34.63 3 GLY B C 1
ATOM 2439 O O . GLY B 1 3 ? -27.183 84.261 -67.259 1.00 37.45 3 GLY B O 1
ATOM 2440 N N . ILE B 1 4 ? -27.932 84.815 -69.304 1.00 37.14 4 ILE B N 1
ATOM 2441 C CA . ILE B 1 4 ? -26.815 85.710 -69.540 1.00 32.72 4 ILE B CA 1
ATOM 2442 C C . ILE B 1 4 ? -27.240 87.130 -69.218 1.00 33.06 4 ILE B C 1
ATOM 2443 O O . ILE B 1 4 ? -28.140 87.684 -69.851 1.00 34.36 4 ILE B O 1
ATOM 2448 N N . LEU B 1 5 ? -26.592 87.692 -68.205 1.00 35.05 5 LEU B N 1
ATOM 2449 C CA . LEU B 1 5 ? -26.866 89.039 -67.731 1.00 30.22 5 LEU B CA 1
ATOM 2450 C C . LEU B 1 5 ? -26.147 90.127 -68.529 1.00 37.17 5 LEU B C 1
ATOM 2451 O O . LEU B 1 5 ? -26.682 91.215 -68.732 1.00 36.96 5 LEU B O 1
ATOM 2456 N N . ALA B 1 6 ? -24.928 89.829 -68.976 1.00 37.73 6 ALA B N 1
ATOM 2457 C CA . ALA B 1 6 ? -24.122 90.792 -69.719 1.00 32.85 6 ALA B CA 1
ATOM 2458 C C . ALA B 1 6 ? -23.280 90.063 -70.738 1.00 31.12 6 ALA B C 1
ATOM 2459 O O . ALA B 1 6 ? -23.024 88.877 -70.589 1.00 34.73 6 ALA B O 1
ATOM 2461 N N . LEU B 1 7 ? -22.842 90.785 -71.762 1.00 33.72 7 LEU B N 1
ATOM 2462 C CA . LEU B 1 7 ? -22.034 90.209 -72.826 1.00 31.89 7 LEU B CA 1
ATOM 2463 C C . LEU B 1 7 ? -21.061 91.240 -73.371 1.00 32.42 7 LEU B C 1
ATOM 2464 O O . LEU B 1 7 ? -21.408 92.419 -73.483 1.00 34.62 7 LEU B O 1
ATOM 2469 N N . GLY B 1 8 ? -19.851 90.794 -73.708 1.00 34.09 8 GLY B N 1
ATOM 2470 C CA . GLY B 1 8 ? -18.825 91.681 -74.256 1.00 28.10 8 GLY B CA 1
ATOM 2471 C C . GLY B 1 8 ? -17.806 90.876 -75.050 1.00 31.46 8 GLY B C 1
ATOM 2472 O O . GLY B 1 8 ? -17.645 89.681 -74.815 1.00 34.12 8 GLY B O 1
ATOM 2473 N N . ALA B 1 9 ? -17.123 91.496 -76.003 1.00 26.07 9 ALA B N 1
ATOM 2474 C CA . ALA B 1 9 ? -16.131 90.765 -76.782 1.00 25.49 9 ALA B CA 1
ATOM 2475 C C . ALA B 1 9 ? -15.115 91.728 -77.373 1.00 26.39 9 ALA B C 1
ATOM 2476 O O . ALA B 1 9 ? -15.300 92.934 -77.336 1.00 29.01 9 ALA B O 1
ATOM 2478 N N . TYR B 1 10 ? -14.045 91.186 -77.932 1.00 25.24 10 TYR B N 1
ATOM 2479 C CA . TYR B 1 10 ? -12.999 92.015 -78.484 1.00 24.75 10 TYR B CA 1
ATOM 2480 C C . TYR B 1 10 ? -12.098 91.222 -79.416 1.00 28.54 10 TYR B C 1
ATOM 2481 O O . TYR B 1 10 ? -11.924 90.012 -79.247 1.00 32.73 10 TYR B O 1
ATOM 2490 N N . VAL B 1 11 ? -11.562 91.896 -80.426 1.00 24.47 11 VAL B N 1
ATOM 2491 C CA . VAL B 1 11 ? -10.611 91.272 -81.343 1.00 29.12 11 VAL B CA 1
ATOM 2492 C C . VAL B 1 11 ? -9.508 92.303 -81.497 1.00 29.89 11 VAL B C 1
ATOM 2493 O O . VAL B 1 11 ? -9.769 93.506 -81.516 1.00 31.76 11 VAL B O 1
ATOM 2497 N N . PRO B 1 12 ? -8.255 91.848 -81.562 1.00 33.79 12 PRO B N 1
ATOM 2498 C CA . PRO B 1 12 ? -7.106 92.745 -81.713 1.00 35.60 12 PRO B CA 1
ATOM 2499 C C . PRO B 1 12 ? -7.239 93.584 -82.983 1.00 39.76 12 PRO B C 1
ATOM 2500 O O . PRO B 1 12 ? -7.944 93.217 -83.934 1.00 39.20 12 PRO B O 1
ATOM 2504 N N . GLU B 1 13 ? -6.528 94.697 -82.992 1.00 41.76 13 GLU B N 1
ATOM 2505 C CA . GLU B 1 13 ? -6.536 95.639 -84.097 1.00 43.49 13 GLU B CA 1
ATOM 2506 C C . GLU B 1 13 ? -5.877 95.155 -85.392 1.00 37.11 13 GLU B C 1
ATOM 2507 O O . GLU B 1 13 ? -6.430 95.335 -86.466 1.00 36.12 13 GLU B O 1
ATOM 2513 N N . ARG B 1 14 ? -4.697 94.544 -85.303 1.00 36.87 14 ARG B N 1
ATOM 2514 C CA . ARG B 1 14 ? -4.007 94.107 -86.514 1.00 36.57 14 ARG B CA 1
ATOM 2515 C C . ARG B 1 14 ? -4.751 93.087 -87.365 1.00 34.25 14 ARG B C 1
ATOM 2516 O O . ARG B 1 14 ? -5.141 92.029 -86.889 1.00 38.36 14 ARG B O 1
ATOM 2524 N N . VAL B 1 15 ? -4.928 93.422 -88.637 1.00 34.85 15 VAL B N 1
ATOM 2525 C CA . VAL B 1 15 ? -5.613 92.558 -89.586 1.00 35.60 15 VAL B CA 1
ATOM 2526 C C . VAL B 1 15 ? -4.628 91.831 -90.466 1.00 41.72 15 VAL B C 1
ATOM 2527 O O . VAL B 1 15 ? -3.614 92.391 -90.873 1.00 49.99 15 VAL B O 1
ATOM 2531 N N . MET B 1 16 ? -4.930 90.573 -90.749 1.00 44.94 16 MET B N 1
ATOM 2532 C CA . MET B 1 16 ? -4.106 89.780 -91.636 1.00 44.52 16 MET B CA 1
ATOM 2533 C C . MET B 1 16 ? -5.030 89.247 -92.718 1.00 44.87 16 MET B C 1
ATOM 2534 O O . MET B 1 16 ? -5.951 88.468 -92.451 1.00 41.66 16 MET B O 1
ATOM 2539 N N . THR B 1 17 ? -4.789 89.719 -93.936 1.00 44.91 17 THR B N 1
ATOM 2540 C CA . THR B 1 17 ? -5.562 89.342 -95.115 1.00 46.47 17 THR B CA 1
ATOM 2541 C C . THR B 1 17 ? -4.947 88.102 -95.740 1.00 44.38 17 THR B C 1
ATOM 2542 O O . THR B 1 17 ? -3.801 87.761 -95.446 1.00 46.97 17 THR B O 1
ATOM 2546 N N . ASN B 1 18 ? -5.696 87.421 -96.597 1.00 45.04 18 ASN B N 1
ATOM 2547 C CA . ASN B 1 18 ? -5.140 86.258 -97.265 1.00 46.12 18 ASN B CA 1
ATOM 2548 C C . ASN B 1 18 ? -3.928 86.698 -98.095 1.00 48.58 18 ASN B C 1
ATOM 2549 O O . ASN B 1 18 ? -2.981 85.931 -98.277 1.00 49.94 18 ASN B O 1
ATOM 2554 N N . ALA B 1 19 ? -3.941 87.943 -98.568 1.00 45.98 19 ALA B N 1
ATOM 2555 C CA . ALA B 1 19 ? -2.819 88.458 -99.351 1.00 50.67 19 ALA B CA 1
ATOM 2556 C C . ALA B 1 19 ? -1.552 88.551 -98.494 1.00 53.43 19 ALA B C 1
ATOM 2557 O O . ALA B 1 19 ? -0.442 88.362 -98.997 1.00 52.93 19 ALA B O 1
ATOM 2559 N N . ASP B 1 20 ? -1.709 88.845 -97.205 1.00 50.99 20 ASP B N 1
ATOM 2560 C CA . ASP B 1 20 ? -0.552 88.929 -96.319 1.00 49.44 20 ASP B CA 1
ATOM 2561 C C . ASP B 1 20 ? 0.101 87.553 -96.227 1.00 54.89 20 ASP B C 1
ATOM 2562 O O . ASP B 1 20 ? 1.287 87.437 -95.902 1.00 56.65 20 ASP B O 1
ATOM 2567 N N . PHE B 1 21 ? -0.678 86.511 -96.505 1.00 50.24 21 PHE B N 1
ATOM 2568 C CA . PHE B 1 21 ? -0.166 85.152 -96.451 1.00 55.68 21 PHE B CA 1
ATOM 2569 C C . PHE B 1 21 ? 0.493 84.787 -97.764 1.00 60.46 21 PHE B C 1
ATOM 2570 O O . PHE B 1 21 ? 1.441 83.999 -97.794 1.00 62.16 21 PHE B O 1
ATOM 2578 N N . GLU B 1 22 ? -0.026 85.358 -98.848 1.00 61.06 22 GLU B N 1
ATOM 2579 C CA . GLU B 1 22 ? 0.511 85.118 -100.180 1.00 60.46 22 GLU B CA 1
ATOM 2580 C C . GLU B 1 22 ? 1.880 85.780 -100.268 1.00 59.73 22 GLU B C 1
ATOM 2581 O O . GLU B 1 22 ? 2.771 85.311 -100.966 1.00 62.54 22 GLU B O 1
ATOM 2587 N N . ALA B 1 23 ? 2.034 86.877 -99.540 1.00 55.20 23 ALA B N 1
ATOM 2588 C CA . ALA B 1 23 ? 3.275 87.622 -99.533 1.00 53.30 23 ALA B CA 1
ATOM 2589 C C . ALA B 1 23 ? 4.437 86.843 -98.945 1.00 54.58 23 ALA B C 1
ATOM 2590 O O . ALA B 1 23 ? 5.518 87.392 -98.770 1.00 54.34 23 ALA B O 1
ATOM 2592 N N . TYR B 1 24 ? 4.227 85.567 -98.644 1.00 58.51 24 TYR B N 1
ATOM 2593 C CA . TYR B 1 24 ? 5.303 84.765 -98.083 1.00 61.54 24 TYR B CA 1
ATOM 2594 C C . TYR B 1 24 ? 4.981 83.267 -97.986 1.00 64.70 24 TYR B C 1
ATOM 2595 O O . TYR B 1 24 ? 5.775 82.501 -97.447 1.00 63.77 24 TYR B O 1
ATOM 2604 N N . LEU B 1 25 ? 3.837 82.841 -98.518 1.00 68.04 25 LEU B N 1
ATOM 2605 C CA . LEU B 1 25 ? 3.462 81.426 -98.448 1.00 71.58 25 LEU B CA 1
ATOM 2606 C C . LEU B 1 25 ? 2.970 80.813 -99.749 1.00 74.38 25 LEU B C 1
ATOM 2607 O O . LEU B 1 25 ? 2.377 81.486 -100.590 1.00 78.93 25 LEU B O 1
ATOM 2612 N N . ASP B 1 26 ? 3.206 79.516 -99.896 1.00 76.15 26 ASP B N 1
ATOM 2613 C CA . ASP B 1 26 ? 2.775 78.797 -101.082 1.00 76.73 26 ASP B CA 1
ATOM 2614 C C . ASP B 1 26 ? 1.270 78.599 -100.956 1.00 74.50 26 ASP B C 1
ATOM 2615 O O . ASP B 1 26 ? 0.792 77.531 -100.564 1.00 75.35 26 ASP B O 1
ATOM 2620 N N . THR B 1 27 ? 0.525 79.649 -101.278 1.00 70.58 27 THR B N 1
ATOM 2621 C CA . THR B 1 27 ? -0.925 79.600 -101.195 1.00 67.69 27 THR B CA 1
ATOM 2622 C C . THR B 1 27 ? -1.544 80.759 -101.963 1.00 65.23 27 THR B C 1
ATOM 2623 O O . THR B 1 27 ? -0.849 81.688 -102.379 1.00 66.45 27 THR B O 1
ATOM 2627 N N . SER B 1 28 ? -2.852 80.708 -102.162 1.00 61.75 28 SER B N 1
ATOM 2628 C CA . SER B 1 28 ? -3.521 81.788 -102.872 1.00 62.37 28 SER B CA 1
ATOM 2629 C C . SER B 1 28 ? -4.757 82.183 -102.096 1.00 59.82 28 SER B C 1
ATOM 2630 O O . SER B 1 28 ? -5.276 81.391 -101.308 1.00 60.41 28 SER B O 1
ATOM 2633 N N . ASP B 1 29 ? -5.223 83.407 -102.314 1.00 54.98 29 ASP B N 1
ATOM 2634 C CA . ASP B 1 29 ? -6.426 83.879 -101.649 1.00 58.00 29 ASP B CA 1
ATOM 2635 C C . ASP B 1 29 ? -7.536 82.868 -101.958 1.00 56.60 29 ASP B C 1
ATOM 2636 O O . ASP B 1 29 ? -8.241 82.400 -101.068 1.00 55.79 29 ASP B O 1
ATOM 2641 N N . GLU B 1 30 ? -7.653 82.518 -103.233 1.00 61.59 30 GLU B N 1
ATOM 2642 C CA . GLU B 1 30 ? -8.669 81.588 -103.713 1.00 63.77 30 GLU B CA 1
ATOM 2643 C C . GLU B 1 30 ? -8.695 80.240 -103.004 1.00 62.77 30 GLU B C 1
ATOM 2644 O O . GLU B 1 30 ? -9.774 79.702 -102.735 1.00 60.90 30 GLU B O 1
ATOM 2650 N N . TRP B 1 31 ? -7.519 79.683 -102.718 1.00 60.64 31 TRP B N 1
ATOM 2651 C CA . TRP B 1 31 ? -7.455 78.392 -102.039 1.00 60.68 31 TRP B CA 1
ATOM 2652 C C . TRP B 1 31 ? -7.991 78.543 -100.622 1.00 58.29 31 TRP B C 1
ATOM 2653 O O . TRP B 1 31 ? -8.722 77.686 -100.121 1.00 46.62 31 TRP B O 1
ATOM 2664 N N . ILE B 1 32 ? -7.614 79.652 -99.991 1.00 57.24 32 ILE B N 1
ATOM 2665 C CA . ILE B 1 32 ? -8.031 79.962 -98.630 1.00 52.20 32 ILE B CA 1
ATOM 2666 C C . ILE B 1 32 ? -9.538 80.197 -98.525 1.00 45.94 32 ILE B C 1
ATOM 2667 O O . ILE B 1 32 ? -10.202 79.598 -97.691 1.00 44.28 32 ILE B O 1
ATOM 2672 N N . VAL B 1 33 ? -10.074 81.069 -99.370 1.00 41.40 33 VAL B N 1
ATOM 2673 C CA . VAL B 1 33 ? -11.493 81.378 -99.321 1.00 43.02 33 VAL B CA 1
ATOM 2674 C C . VAL B 1 33 ? -12.391 80.201 -99.693 1.00 42.38 33 VAL B C 1
ATOM 2675 O O . VAL B 1 33 ? -13.431 79.981 -99.076 1.00 43.06 33 VAL B O 1
ATOM 2679 N N . THR B 1 34 ? -11.994 79.430 -100.692 1.00 45.02 34 THR B N 1
ATOM 2680 C CA . THR B 1 34 ? -12.816 78.299 -101.092 1.00 53.87 34 THR B CA 1
ATOM 2681 C C . THR B 1 34 ? -12.779 77.166 -100.069 1.00 55.04 34 THR B C 1
ATOM 2682 O O . THR B 1 34 ? -13.798 76.527 -99.798 1.00 56.60 34 THR B O 1
ATOM 2686 N N . ARG B 1 35 ? -11.606 76.928 -99.495 1.00 55.98 35 ARG B N 1
ATOM 2687 C CA . ARG B 1 35 ? -11.437 75.869 -98.504 1.00 56.68 35 ARG B CA 1
ATOM 2688 C C . ARG B 1 35 ? -12.042 76.183 -97.134 1.00 55.73 35 ARG B C 1
ATOM 2689 O O . ARG B 1 35 ? -12.547 75.276 -96.467 1.00 54.64 35 ARG B O 1
ATOM 2697 N N . THR B 1 36 ? -12.002 77.453 -96.715 1.00 51.24 36 THR B N 1
ATOM 2698 C CA . THR B 1 36 ? -12.515 77.842 -95.393 1.00 46.17 36 THR B CA 1
ATOM 2699 C C . THR B 1 36 ? -13.482 79.029 -95.262 1.00 45.48 36 THR B C 1
ATOM 2700 O O . THR B 1 36 ? -14.198 79.132 -94.261 1.00 47.05 36 THR B O 1
ATOM 2704 N N . GLY B 1 37 ? -13.494 79.927 -96.241 1.00 41.35 37 GLY B N 1
ATOM 2705 C CA . GLY B 1 37 ? -14.363 81.088 -96.160 1.00 33.53 37 GLY B CA 1
ATOM 2706 C C . GLY B 1 37 ? -13.647 82.254 -95.498 1.00 38.41 37 GLY B C 1
ATOM 2707 O O . GLY B 1 37 ? -14.131 83.379 -95.520 1.00 41.51 37 GLY B O 1
ATOM 2708 N N . ILE B 1 38 ? -12.480 81.994 -94.913 1.00 40.91 38 ILE B N 1
ATOM 2709 C CA . ILE B 1 38 ? -11.713 83.043 -94.238 1.00 37.52 38 ILE B CA 1
ATOM 2710 C C . ILE B 1 38 ? -11.070 84.040 -95.189 1.00 39.18 38 ILE B C 1
ATOM 2711 O O . ILE B 1 38 ? -10.301 83.666 -96.068 1.00 45.70 38 ILE B O 1
ATOM 2716 N N . LYS B 1 39 ? -11.381 85.315 -94.995 1.00 43.26 39 LYS B N 1
ATOM 2717 C CA . LYS B 1 39 ? -10.807 86.380 -95.805 1.00 41.08 39 LYS B CA 1
ATOM 2718 C C . LYS B 1 39 ? -9.826 87.190 -94.957 1.00 41.28 39 LYS B C 1
ATOM 2719 O O . LYS B 1 39 ? -8.830 87.712 -95.468 1.00 41.08 39 LYS B O 1
ATOM 2725 N N . GLU B 1 40 ? -10.126 87.292 -93.661 1.00 40.83 40 GLU B N 1
ATOM 2726 C CA . GLU B 1 40 ? -9.290 88.020 -92.717 1.00 38.46 40 GLU B CA 1
ATOM 2727 C C . GLU B 1 40 ? -9.367 87.384 -91.339 1.00 39.11 40 GLU B C 1
ATOM 2728 O O . GLU B 1 40 ? -10.231 86.551 -91.077 1.00 41.70 40 GLU B O 1
ATOM 2734 N N . ARG B 1 41 ? -8.445 87.789 -90.469 1.00 31.05 41 ARG B N 1
ATOM 2735 C CA . ARG B 1 41 ? -8.400 87.333 -89.089 1.00 34.80 41 ARG B CA 1
ATOM 2736 C C . ARG B 1 41 ? -7.585 88.390 -88.347 1.00 38.17 41 ARG B C 1
ATOM 2737 O O . ARG B 1 41 ? -6.821 89.142 -88.962 1.00 37.66 41 ARG B O 1
ATOM 2745 N N . ARG B 1 42 ? -7.763 88.478 -87.036 1.00 36.97 42 ARG B N 1
ATOM 2746 C CA . ARG B 1 42 ? -7.031 89.467 -86.255 1.00 35.96 42 ARG B CA 1
ATOM 2747 C C . ARG B 1 42 ? -5.900 88.812 -85.495 1.00 33.84 42 ARG B C 1
ATOM 2748 O O . ARG B 1 42 ? -6.002 87.658 -85.097 1.00 39.23 42 ARG B O 1
ATOM 2756 N N . VAL B 1 43 ? -4.816 89.543 -85.298 1.00 32.99 43 VAL B N 1
ATOM 2757 C CA . VAL B 1 43 ? -3.669 88.993 -84.588 1.00 26.76 43 VAL B CA 1
ATOM 2758 C C . VAL B 1 43 ? -3.356 89.894 -83.422 1.00 28.37 43 VAL B C 1
ATOM 2759 O O . VAL B 1 43 ? -3.333 91.123 -83.560 1.00 33.45 43 VAL B O 1
ATOM 2763 N N . ALA B 1 44 ? -3.138 89.290 -82.264 1.00 31.22 44 ALA B N 1
ATOM 2764 C CA . ALA B 1 44 ? -2.817 90.054 -81.062 1.00 37.68 44 ALA B CA 1
ATOM 2765 C C . ALA B 1 44 ? -1.458 90.772 -81.207 1.00 42.06 44 ALA B C 1
ATOM 2766 O O . ALA B 1 44 ? -0.554 90.295 -81.907 1.00 38.55 44 ALA B O 1
ATOM 2768 N N . ALA B 1 45 ? -1.317 91.921 -80.550 1.00 44.90 45 ALA B N 1
ATOM 2769 C CA . ALA B 1 45 ? -0.059 92.671 -80.596 1.00 46.08 45 ALA B CA 1
ATOM 2770 C C . ALA B 1 45 ? 1.011 91.846 -79.884 1.00 48.79 45 ALA B C 1
ATOM 2771 O O . ALA B 1 45 ? 0.696 90.972 -79.071 1.00 44.40 45 ALA B O 1
ATOM 2773 N N . GLU B 1 46 ? 2.274 92.128 -80.185 1.00 51.15 46 GLU B N 1
ATOM 2774 C CA . GLU B 1 46 ? 3.373 91.386 -79.580 1.00 56.68 46 GLU B CA 1
ATOM 2775 C C . GLU B 1 46 ? 3.366 91.387 -78.052 1.00 50.51 46 GLU B C 1
ATOM 2776 O O . GLU B 1 46 ? 3.903 90.474 -77.429 1.00 52.43 46 GLU B O 1
ATOM 2782 N N . ASP B 1 47 ? 2.757 92.409 -77.458 1.00 49.91 47 ASP B N 1
ATOM 2783 C CA . ASP B 1 47 ? 2.681 92.548 -76.000 1.00 52.78 47 ASP B CA 1
ATOM 2784 C C . ASP B 1 47 ? 1.251 92.296 -75.515 1.00 51.83 47 ASP B C 1
ATOM 2785 O O . ASP B 1 47 ? 0.851 92.767 -74.443 1.00 49.38 47 ASP B O 1
ATOM 2790 N N . GLU B 1 48 ? 0.479 91.572 -76.315 1.00 46.88 48 GLU B N 1
ATOM 2791 C CA . GLU B 1 48 ? -0.905 91.295 -75.982 1.00 39.12 48 GLU B CA 1
ATOM 2792 C C . GLU B 1 48 ? -1.124 89.794 -75.974 1.00 36.51 48 GLU B C 1
ATOM 2793 O O . GLU B 1 48 ? -0.942 89.121 -76.987 1.00 34.82 48 GLU B O 1
ATOM 2799 N N . TYR B 1 49 ? -1.492 89.267 -74.815 1.00 31.83 49 TYR B N 1
ATOM 2800 C CA . TYR B 1 49 ? -1.731 87.840 -74.689 1.00 38.74 49 TYR B CA 1
ATOM 2801 C C . TYR B 1 49 ? -3.179 87.523 -74.333 1.00 40.46 49 TYR B C 1
ATOM 2802 O O . TYR B 1 49 ? -4.030 88.422 -74.290 1.00 42.28 49 TYR B O 1
ATOM 2811 N N . THR B 1 50 ? -3.459 86.245 -74.093 1.00 40.10 50 THR B N 1
ATOM 2812 C CA . THR B 1 50 ? -4.809 85.807 -73.752 1.00 34.80 50 THR B CA 1
ATOM 2813 C C . THR B 1 50 ? -5.426 86.628 -72.624 1.00 33.98 50 THR B C 1
ATOM 2814 O O . THR B 1 50 ? -6.563 87.104 -72.742 1.00 33.69 50 THR B O 1
ATOM 2818 N N . SER B 1 51 ? -4.684 86.807 -71.536 1.00 27.33 51 SER B N 1
ATOM 2819 C CA . SER B 1 51 ? -5.206 87.587 -70.420 1.00 30.22 51 SER B CA 1
ATOM 2820 C C . SER B 1 51 ? -5.668 88.961 -70.897 1.00 29.92 51 SER B C 1
ATOM 2821 O O . SER B 1 51 ? -6.732 89.446 -70.503 1.00 31.18 51 SER B O 1
ATOM 2824 N N . ASP B 1 52 ? -4.859 89.587 -71.749 1.00 30.11 52 ASP B N 1
ATOM 2825 C CA . ASP B 1 52 ? -5.172 90.914 -72.266 1.00 33.67 52 ASP B CA 1
ATOM 2826 C C . ASP B 1 52 ? -6.426 90.918 -73.105 1.00 33.47 52 ASP B C 1
ATOM 2827 O O . ASP B 1 52 ? -7.181 91.886 -73.085 1.00 33.10 52 ASP B O 1
ATOM 2832 N N . LEU B 1 53 ? -6.633 89.841 -73.857 1.00 32.39 53 LEU B N 1
ATOM 2833 C CA . LEU B 1 53 ? -7.809 89.730 -74.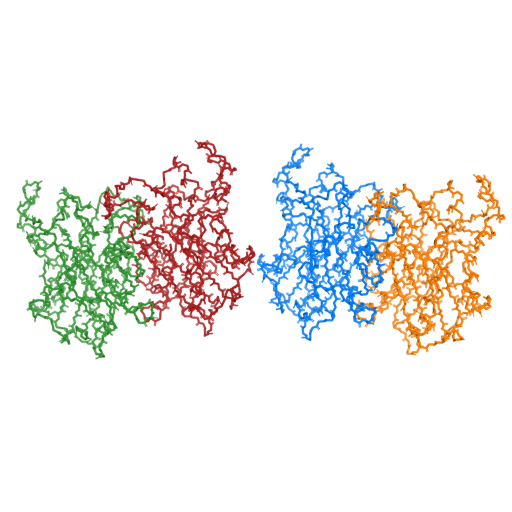707 1.00 29.93 53 LEU B CA 1
ATOM 2834 C C . LEU B 1 53 ? -9.023 89.594 -73.800 1.00 27.15 53 LEU B C 1
ATOM 2835 O O . LEU B 1 53 ? -10.095 90.128 -74.074 1.00 30.71 53 LEU B O 1
ATOM 2840 N N . ALA B 1 54 ? -8.836 88.886 -72.700 1.00 26.59 54 ALA B N 1
ATOM 2841 C CA . ALA B 1 54 ? -9.906 88.693 -71.757 1.00 25.38 54 ALA B CA 1
ATOM 2842 C C . ALA B 1 54 ? -10.263 90.033 -71.092 1.00 35.26 54 ALA B C 1
ATOM 2843 O O . ALA B 1 54 ? -11.449 90.377 -70.963 1.00 32.29 54 ALA B O 1
ATOM 2845 N N . PHE B 1 55 ? -9.248 90.803 -70.690 1.00 34.83 55 PHE B N 1
ATOM 2846 C CA . PHE B 1 55 ? -9.505 92.096 -70.049 1.00 33.10 55 PHE B CA 1
ATOM 2847 C C . PHE B 1 55 ? -10.339 92.968 -70.988 1.00 31.77 55 PHE B C 1
ATOM 2848 O O . PHE B 1 55 ? -11.358 93.551 -70.600 1.00 26.96 55 PHE B O 1
ATOM 2856 N N . LYS B 1 56 ? -9.876 93.066 -72.227 1.00 28.43 56 LYS B N 1
ATOM 2857 C CA . LYS B 1 56 ? -10.557 93.853 -73.244 1.00 28.81 56 LYS B CA 1
ATOM 2858 C C . LYS B 1 56 ? -12.013 93.414 -73.434 1.00 31.05 56 LYS B C 1
ATOM 2859 O O . LYS B 1 56 ? -12.895 94.255 -73.598 1.00 31.08 56 LYS B O 1
ATOM 2865 N N . ALA B 1 57 ? -12.260 92.103 -73.398 1.00 29.13 57 ALA B N 1
ATOM 2866 C CA . ALA B 1 57 ? -13.614 91.571 -73.572 1.00 31.99 57 ALA B CA 1
ATOM 2867 C C . ALA B 1 57 ? -14.500 91.978 -72.397 1.00 32.02 57 ALA B C 1
ATOM 2868 O O . ALA B 1 57 ? -15.672 92.345 -72.586 1.00 34.50 57 ALA B O 1
ATOM 2870 N N . VAL B 1 58 ? -13.930 91.907 -71.192 1.00 19.99 58 VAL B N 1
ATOM 2871 C CA . VAL B 1 58 ? -14.621 92.291 -69.965 1.00 24.28 58 VAL B CA 1
ATOM 2872 C C . VAL B 1 58 ? -14.849 93.820 -69.980 1.00 28.86 58 VAL B C 1
ATOM 2873 O O . VAL B 1 58 ? -15.915 94.310 -69.606 1.00 26.13 58 VAL B O 1
ATOM 2877 N N . GLU B 1 59 ? -13.848 94.568 -70.430 1.00 33.73 59 GLU B N 1
ATOM 2878 C CA . GLU B 1 59 ? -13.984 96.017 -70.517 1.00 37.41 59 GLU B CA 1
ATOM 2879 C C . GLU B 1 59 ? -15.139 96.361 -71.459 1.00 34.53 59 GLU B C 1
ATOM 2880 O O . GLU B 1 59 ? -15.927 97.266 -71.175 1.00 35.29 59 GLU B O 1
ATOM 2886 N N . ASP B 1 60 ? -15.252 95.638 -72.572 1.00 32.25 60 ASP B N 1
ATOM 2887 C CA . ASP B 1 60 ? -16.358 95.893 -73.503 1.00 33.89 60 ASP B CA 1
ATOM 2888 C C . ASP B 1 60 ? -17.695 95.607 -72.811 1.00 32.46 60 ASP B C 1
ATOM 2889 O O . ASP B 1 60 ? -18.654 96.371 -72.924 1.00 30.42 60 ASP B O 1
ATOM 2894 N N . LEU B 1 61 ? -17.737 94.502 -72.082 1.00 26.65 61 LEU B N 1
ATOM 2895 C CA . LEU B 1 61 ? -18.934 94.103 -71.381 1.00 33.58 61 LEU B CA 1
ATOM 2896 C C . LEU B 1 61 ? -19.346 95.161 -70.362 1.00 36.62 61 LEU B C 1
ATOM 2897 O O . LEU B 1 61 ? -20.533 95.458 -70.207 1.00 36.81 61 LEU B O 1
ATOM 2902 N N . LEU B 1 62 ? -18.374 95.749 -69.676 1.00 40.19 62 LEU B N 1
ATOM 2903 C CA . LEU B 1 62 ? -18.684 96.776 -68.679 1.00 39.17 62 LEU B CA 1
ATOM 2904 C C . LEU B 1 62 ? -19.216 98.045 -69.327 1.00 38.84 62 LEU B C 1
ATOM 2905 O O . LEU B 1 62 ? -20.042 98.755 -68.758 1.00 35.11 62 LEU B O 1
ATOM 2910 N N . ARG B 1 63 ? -18.720 98.321 -70.524 1.00 37.33 63 ARG B N 1
ATOM 2911 C CA . ARG B 1 63 ? -19.110 99.498 -71.271 1.00 42.64 63 ARG B CA 1
ATOM 2912 C C . ARG B 1 63 ? -20.568 99.355 -71.716 1.00 42.66 63 ARG B C 1
ATOM 2913 O O . ARG B 1 63 ? -21.321 100.333 -71.772 1.00 43.49 63 ARG B O 1
ATOM 2921 N N . ARG B 1 64 ? -20.960 98.124 -72.020 1.00 40.89 64 ARG B N 1
ATOM 2922 C CA . ARG B 1 64 ? -22.316 97.840 -72.470 1.00 41.56 64 ARG B CA 1
ATOM 2923 C C . ARG B 1 64 ? -23.269 97.664 -71.281 1.00 43.63 64 ARG B C 1
ATOM 2924 O O . ARG B 1 64 ? -24.458 98.006 -71.360 1.00 43.94 64 ARG B O 1
ATOM 2932 N N . HIS B 1 65 ? -22.737 97.143 -70.177 1.00 38.09 65 HIS B N 1
ATOM 2933 C CA . HIS B 1 65 ? -23.531 96.891 -68.974 1.00 38.54 65 HIS B CA 1
ATOM 2934 C C . HIS B 1 65 ? -22.744 97.392 -67.764 1.00 42.83 65 HIS B C 1
ATOM 2935 O O . HIS B 1 65 ? -22.140 96.603 -67.038 1.00 49.00 65 HIS B O 1
ATOM 2942 N N . PRO B 1 66 ? -22.719 98.714 -67.533 1.00 49.47 66 PRO B N 1
ATOM 2943 C CA . PRO B 1 66 ? -21.957 99.184 -66.367 1.00 44.38 66 PRO B CA 1
ATOM 2944 C C . PRO B 1 66 ? -22.474 98.528 -65.079 1.00 45.92 66 PRO B C 1
ATOM 2945 O O . PRO B 1 66 ? -23.697 98.317 -64.918 1.00 48.98 66 PRO B O 1
ATOM 2949 N N . GLY B 1 67 ? -21.560 98.191 -64.170 1.00 36.88 67 GLY B N 1
ATOM 2950 C CA . GLY B 1 67 ? -21.990 97.545 -62.934 1.00 42.95 67 GLY B CA 1
ATOM 2951 C C . GLY B 1 67 ? -22.480 96.091 -63.047 1.00 47.25 67 GLY B C 1
ATOM 2952 O O . GLY B 1 67 ? -23.291 95.636 -62.226 1.00 47.89 67 GLY B O 1
ATOM 2953 N N . ALA B 1 68 ? -21.986 95.354 -64.045 1.00 40.95 68 ALA B N 1
ATOM 2954 C CA . ALA B 1 68 ? -22.379 93.961 -64.244 1.00 40.63 68 ALA B CA 1
ATOM 2955 C C . ALA B 1 68 ? -21.536 92.981 -63.422 1.00 39.75 68 ALA B C 1
ATOM 2956 O O . ALA B 1 68 ? -21.973 91.859 -63.160 1.00 39.07 68 ALA B O 1
ATOM 2958 N N . LEU B 1 69 ? -20.333 93.393 -63.024 1.00 37.61 69 LEU B N 1
ATOM 2959 C CA . LEU B 1 69 ? -19.466 92.524 -62.225 1.00 36.37 69 LEU B CA 1
ATOM 2960 C C . LEU B 1 69 ? -19.948 92.522 -60.790 1.00 38.03 69 LEU B C 1
ATOM 2961 O O . LEU B 1 69 ? -19.483 91.741 -59.954 1.00 46.61 69 LEU B O 1
ATOM 2966 N N . GLU B 1 70 ? -20.905 93.391 -60.507 1.00 39.82 70 GLU B N 1
ATOM 2967 C CA . GLU B 1 70 ? -21.470 93.457 -59.173 1.00 47.23 70 GLU B CA 1
ATOM 2968 C C . GLU B 1 70 ? -22.179 92.129 -58.915 1.00 45.98 70 GLU B C 1
ATOM 2969 O O . GLU B 1 70 ? -23.101 91.758 -59.647 1.00 41.82 70 GLU B O 1
ATOM 2975 N N . GLY B 1 71 ? -21.737 91.417 -57.879 1.00 44.41 71 GLY B N 1
ATOM 2976 C CA . GLY B 1 71 ? -22.338 90.138 -57.546 1.00 40.48 71 GLY B CA 1
ATOM 2977 C C . GLY B 1 71 ? -21.606 88.943 -58.145 1.00 45.19 71 GLY B C 1
ATOM 2978 O O . GLY B 1 71 ? -22.014 87.786 -57.945 1.00 44.25 71 GLY B O 1
ATOM 2979 N N . VAL B 1 72 ? -20.530 89.215 -58.882 1.00 37.35 72 VAL B N 1
ATOM 2980 C CA . VAL B 1 72 ? -19.746 88.155 -59.501 1.00 37.70 72 VAL B CA 1
ATOM 2981 C C . VAL B 1 72 ? -18.886 87.487 -58.429 1.00 40.70 72 VAL B C 1
ATOM 2982 O O . VAL B 1 72 ? -17.997 88.119 -57.846 1.00 39.35 72 VAL B O 1
ATOM 2986 N N . ASP B 1 73 ? -19.175 86.210 -58.172 1.00 41.68 73 ASP B N 1
ATOM 2987 C CA . ASP B 1 73 ? -18.465 85.425 -57.168 1.00 38.69 73 ASP B CA 1
ATOM 2988 C C . ASP B 1 73 ? -17.433 84.510 -57.770 1.00 37.87 73 ASP B C 1
ATOM 2989 O O . ASP B 1 73 ? -16.656 83.900 -57.043 1.00 38.90 73 ASP B O 1
ATOM 2994 N N . ALA B 1 74 ? -17.412 84.401 -59.092 1.00 32.79 74 ALA B N 1
ATOM 2995 C CA . ALA B 1 74 ? -16.448 83.508 -59.707 1.00 32.16 74 ALA B CA 1
ATOM 2996 C C . ALA B 1 74 ? -16.105 83.908 -61.128 1.00 33.04 74 ALA B C 1
ATOM 2997 O O . ALA B 1 74 ? -16.928 84.488 -61.849 1.00 32.13 74 ALA B O 1
ATOM 2999 N N . VAL B 1 75 ? -14.872 83.594 -61.514 1.00 28.78 75 VAL B N 1
ATOM 3000 C CA . VAL B 1 75 ? -14.380 83.874 -62.848 1.00 28.91 75 VAL B CA 1
ATOM 3001 C C . VAL B 1 75 ? -13.876 82.579 -63.470 1.00 32.74 75 VAL B C 1
ATOM 3002 O O . VAL B 1 75 ? -13.021 81.906 -62.894 1.00 36.87 75 VAL B O 1
ATOM 3006 N N . ILE B 1 76 ? -14.413 82.224 -64.633 1.00 33.15 76 ILE B N 1
ATOM 3007 C CA . ILE B 1 76 ? -13.970 81.031 -65.353 1.00 27.97 76 ILE B CA 1
ATOM 3008 C C . ILE B 1 76 ? -13.461 81.466 -66.725 1.00 27.82 76 ILE B C 1
ATOM 3009 O O . ILE B 1 76 ? -14.173 82.128 -67.483 1.00 30.32 76 ILE B O 1
ATOM 3014 N N . VAL B 1 77 ? -12.223 81.118 -67.034 1.00 25.39 77 VAL B N 1
ATOM 3015 C CA . VAL B 1 77 ? -11.657 81.479 -68.317 1.00 21.42 77 VAL B CA 1
ATOM 3016 C C . VAL B 1 77 ? -11.420 80.232 -69.139 1.00 29.91 77 VAL B C 1
ATOM 3017 O O . VAL B 1 77 ? -10.525 79.426 -68.827 1.00 29.40 77 VAL B O 1
ATOM 3021 N N . ALA B 1 78 ? -12.252 80.071 -70.168 1.00 25.84 78 ALA B N 1
ATOM 3022 C CA . ALA B 1 78 ? -12.154 78.963 -71.099 1.00 28.01 78 ALA B CA 1
ATOM 3023 C C . ALA B 1 78 ? -11.088 79.349 -72.137 1.00 29.12 78 ALA B C 1
ATOM 3024 O O . ALA B 1 78 ? -11.246 80.314 -72.873 1.00 34.68 78 ALA B O 1
ATOM 3026 N N . THR B 1 79 ? -9.997 78.600 -72.196 1.00 37.65 79 THR B N 1
ATOM 3027 C CA . THR B 1 79 ? -8.924 78.928 -73.126 1.00 35.43 79 THR B CA 1
ATOM 3028 C C . THR B 1 79 ? -8.041 77.700 -73.291 1.00 39.84 79 THR B C 1
ATOM 3029 O O . THR B 1 79 ? -8.121 76.756 -72.502 1.00 39.88 79 THR B O 1
ATOM 3033 N N . ASN B 1 80 ? -7.197 77.725 -74.313 1.00 36.56 80 ASN B N 1
ATOM 3034 C CA . ASN B 1 80 ? -6.281 76.630 -74.572 1.00 37.05 80 ASN B CA 1
ATOM 3035 C C . ASN B 1 80 ? -4.900 77.231 -74.788 1.00 42.44 80 ASN B C 1
ATOM 3036 O O . ASN B 1 80 ? -3.949 76.533 -75.151 1.00 48.68 80 ASN B O 1
ATOM 3041 N N . THR B 1 81 ? -4.803 78.537 -74.546 1.00 41.45 81 THR B N 1
ATOM 3042 C CA . THR B 1 81 ? -3.547 79.274 -74.683 1.00 36.31 81 THR B CA 1
ATOM 3043 C C . THR B 1 81 ? -3.382 80.199 -73.479 1.00 36.74 81 THR B C 1
ATOM 3044 O O . THR B 1 81 ? -3.312 81.425 -73.615 1.00 34.58 81 THR B O 1
ATOM 3048 N N . PRO B 1 82 ? -3.325 79.615 -72.271 1.00 34.41 82 PRO B N 1
ATOM 3049 C CA . PRO B 1 82 ? -3.169 80.438 -71.064 1.00 35.60 82 PRO B CA 1
ATOM 3050 C C . PRO B 1 82 ? -1.771 81.056 -70.986 1.00 39.49 82 PRO B C 1
ATOM 3051 O O . PRO B 1 82 ? -0.811 80.470 -71.495 1.00 32.27 82 PRO B O 1
ATOM 3055 N N . ASP B 1 83 ? -1.677 82.243 -70.378 1.00 36.05 83 ASP B N 1
ATOM 3056 C CA . ASP B 1 83 ? -0.406 82.950 -70.214 1.00 40.20 83 ASP B CA 1
ATOM 3057 C C . ASP B 1 83 ? 0.573 82.042 -69.477 1.00 45.35 83 ASP B C 1
ATOM 3058 O O . ASP B 1 83 ? 1.760 81.990 -69.805 1.00 46.03 83 ASP B O 1
ATOM 3063 N N . ALA B 1 84 ? 0.068 81.316 -68.487 1.00 43.83 84 ALA B N 1
ATOM 3064 C CA . ALA B 1 84 ? 0.905 80.418 -67.696 1.00 50.76 84 ALA B CA 1
ATOM 3065 C C . ALA B 1 84 ? 0.139 79.182 -67.218 1.00 54.34 84 ALA B C 1
ATOM 3066 O O . ALA B 1 84 ? -1.098 79.145 -67.250 1.00 50.34 84 ALA B O 1
ATOM 3068 N N . LEU B 1 85 ? 0.882 78.171 -66.772 1.00 55.34 85 LEU B N 1
ATOM 3069 C CA . LEU B 1 85 ? 0.271 76.953 -66.238 1.00 58.56 85 LEU B CA 1
ATOM 3070 C C . LEU B 1 85 ? -0.310 77.339 -64.864 1.00 60.95 85 LEU B C 1
ATOM 3071 O O . LEU B 1 85 ? -1.297 76.761 -64.379 1.00 57.53 85 LEU B O 1
ATOM 3076 N N . PHE B 1 86 ? 0.328 78.346 -64.265 1.00 59.93 86 PHE B N 1
ATOM 3077 C CA . PHE B 1 86 ? -0.053 78.947 -62.988 1.00 54.32 86 PHE B CA 1
ATOM 3078 C C . PHE B 1 86 ? 0.820 80.198 -62.826 1.00 52.25 86 PHE B C 1
ATOM 3079 O O . PHE B 1 86 ? 2.003 80.180 -63.160 1.00 56.31 86 PHE B O 1
ATOM 3087 N N . PRO B 1 87 ? 0.238 81.319 -62.374 1.00 45.42 87 PRO B N 1
ATOM 3088 C CA . PRO B 1 87 ? -1.167 81.511 -62.003 1.00 47.88 87 PRO B CA 1
ATOM 3089 C C . PRO B 1 87 ? -2.108 81.267 -63.187 1.00 45.09 87 PRO B C 1
ATOM 3090 O O . PRO B 1 87 ? -1.693 81.364 -64.340 1.00 45.35 87 PRO B O 1
ATOM 3094 N N . ASP B 1 88 ? -3.361 80.931 -62.904 1.00 40.24 88 ASP B N 1
ATOM 3095 C CA . ASP B 1 88 ? -4.317 80.734 -63.978 1.00 40.53 88 ASP B CA 1
ATOM 3096 C C . ASP B 1 88 ? -4.783 82.107 -64.458 1.00 38.19 88 ASP B C 1
ATOM 3097 O O . ASP B 1 88 ? -4.790 83.086 -63.709 1.00 42.13 88 ASP B O 1
ATOM 3102 N N . THR B 1 89 ? -5.158 82.170 -65.723 1.00 41.10 89 THR B N 1
ATOM 3103 C CA . THR B 1 89 ? -5.610 83.406 -66.343 1.00 34.29 89 THR B CA 1
ATOM 3104 C C . THR B 1 89 ? -6.816 84.023 -65.638 1.00 33.03 89 THR B C 1
ATOM 3105 O O . THR B 1 89 ? -6.889 85.238 -65.484 1.00 37.79 89 THR B O 1
ATOM 3109 N N . ALA B 1 90 ? -7.760 83.186 -65.209 1.00 33.10 90 ALA B N 1
ATOM 3110 C CA . ALA B 1 90 ? -8.954 83.673 -64.522 1.00 29.43 90 ALA B CA 1
ATOM 3111 C C . ALA B 1 90 ? -8.622 84.491 -63.283 1.00 32.61 90 ALA B C 1
ATOM 3112 O O . ALA B 1 90 ? -9.398 85.378 -62.914 1.00 31.38 90 ALA B O 1
ATOM 3114 N N . ALA B 1 91 ? -7.487 84.192 -62.638 1.00 35.28 91 ALA B N 1
ATOM 3115 C CA . ALA B 1 91 ? -7.072 84.909 -61.415 1.00 32.97 91 ALA B CA 1
ATOM 3116 C C . ALA B 1 91 ? -6.562 86.283 -61.808 1.00 29.37 91 ALA B C 1
ATOM 3117 O O . ALA B 1 91 ? -6.787 87.264 -61.105 1.00 39.09 91 ALA B O 1
ATOM 3119 N N . LEU B 1 92 ? -5.878 86.350 -62.944 1.00 24.71 92 LEU B N 1
ATOM 3120 C CA . LEU B 1 92 ? -5.391 87.625 -63.430 1.00 27.31 92 LEU B CA 1
ATOM 3121 C C . LEU B 1 92 ? -6.614 88.489 -63.740 1.00 32.77 92 LEU B C 1
ATOM 3122 O O . LEU B 1 92 ? -6.617 89.692 -63.479 1.00 37.85 92 LEU B O 1
ATOM 3127 N N . VAL B 1 93 ? -7.663 87.873 -64.277 1.00 31.58 93 VAL B N 1
ATOM 3128 C CA . VAL B 1 93 ? -8.873 88.621 -64.603 1.00 30.72 93 VAL B CA 1
ATOM 3129 C C . VAL B 1 93 ? -9.523 89.097 -63.314 1.00 34.72 93 VAL B C 1
ATOM 3130 O O . VAL B 1 93 ? -9.974 90.248 -63.215 1.00 34.01 93 VAL B O 1
ATOM 3134 N N . GLN B 1 94 ? -9.566 88.198 -62.330 1.00 34.82 94 GLN B N 1
ATOM 3135 C CA . GLN B 1 94 ? -10.163 88.486 -61.029 1.00 36.16 94 GLN B CA 1
ATOM 3136 C C . GLN B 1 94 ? -9.517 89.693 -60.342 1.00 42.16 94 GLN B C 1
ATOM 3137 O O . GLN B 1 94 ? -10.216 90.548 -59.773 1.00 42.84 94 GLN B O 1
ATOM 3143 N N . ALA B 1 95 ? -8.188 89.759 -60.408 1.00 40.60 95 ALA B N 1
ATOM 3144 C CA . ALA B 1 95 ? -7.428 90.841 -59.794 1.00 42.98 95 ALA B CA 1
ATOM 3145 C C . ALA B 1 95 ? -7.598 92.138 -60.586 1.00 48.46 95 ALA B C 1
ATOM 3146 O O . ALA B 1 95 ? -7.870 93.196 -60.017 1.00 46.90 95 ALA B O 1
ATOM 3148 N N . ARG B 1 96 ? -7.453 92.045 -61.905 1.00 45.83 96 ARG B N 1
ATOM 3149 C CA . ARG B 1 96 ? -7.591 93.201 -62.776 1.00 38.99 96 ARG B CA 1
ATOM 3150 C C . ARG B 1 96 ? -8.876 93.983 -62.496 1.00 42.05 96 ARG B C 1
ATOM 3151 O O . ARG B 1 96 ? -8.881 95.208 -62.558 1.00 41.90 96 ARG B O 1
ATOM 3159 N N . PHE B 1 97 ? -9.962 93.292 -62.176 1.00 36.76 97 PHE B N 1
ATOM 3160 C CA . PHE B 1 97 ? -11.212 93.999 -61.920 1.00 40.84 97 PHE B CA 1
ATOM 3161 C C . PHE B 1 97 ? -11.597 94.059 -60.454 1.00 39.77 97 PHE B C 1
ATOM 3162 O O . PHE B 1 97 ? -12.734 94.388 -60.112 1.00 39.82 97 PHE B O 1
ATOM 3170 N N . GLY B 1 98 ? -10.633 93.758 -59.592 1.00 39.76 98 GLY B N 1
ATOM 3171 C CA . GLY B 1 98 ? -10.876 93.804 -58.161 1.00 42.51 98 GLY B CA 1
ATOM 3172 C C . GLY B 1 98 ? -12.090 93.014 -57.716 1.00 45.10 98 GLY B C 1
ATOM 3173 O O . GLY B 1 98 ? -12.857 93.461 -56.868 1.00 49.00 98 GLY B O 1
ATOM 3174 N N . LEU B 1 99 ? -12.264 91.832 -58.285 1.00 42.72 99 LEU B N 1
ATOM 3175 C CA . LEU B 1 99 ? -13.392 90.998 -57.933 1.00 39.64 99 LEU B CA 1
ATOM 3176 C C . LEU B 1 99 ? -13.080 90.218 -56.673 1.00 41.31 99 LEU B C 1
ATOM 3177 O O . LEU B 1 99 ? -11.920 89.910 -56.397 1.00 38.33 99 LEU B O 1
ATOM 3182 N N . LYS B 1 100 ? -14.120 89.935 -55.896 1.00 36.91 100 LYS B N 1
ATOM 3183 C CA . LYS B 1 100 ? -13.972 89.131 -54.698 1.00 40.77 100 LYS B CA 1
ATOM 3184 C C . LYS B 1 100 ? -14.551 87.806 -55.195 1.00 40.15 100 LYS B C 1
ATOM 3185 O O . LYS B 1 100 ? -15.771 87.603 -55.183 1.00 44.19 100 LYS B O 1
ATOM 3191 N N . ALA B 1 101 ? -13.688 86.908 -55.658 1.00 37.26 101 ALA B N 1
ATOM 3192 C CA . ALA B 1 101 ? -14.194 85.661 -56.191 1.00 37.75 101 ALA B CA 1
ATOM 3193 C C . ALA B 1 101 ? -13.146 84.591 -56.405 1.00 39.12 101 ALA B C 1
ATOM 3194 O O . ALA B 1 101 ? -11.943 84.862 -56.408 1.00 37.53 101 ALA B O 1
ATOM 3196 N N . PHE B 1 102 ? -13.611 83.359 -56.586 1.00 38.30 102 PHE B N 1
ATOM 3197 C CA . PHE B 1 102 ? -12.685 82.284 -56.874 1.00 36.41 102 PHE B CA 1
ATOM 3198 C C . PHE B 1 102 ? -12.529 82.253 -58.399 1.00 38.99 102 PHE B C 1
ATOM 3199 O O . PHE B 1 102 ? -13.413 82.732 -59.147 1.00 27.59 102 PHE B O 1
ATOM 3207 N N . ALA B 1 103 ? -11.408 81.706 -58.858 1.00 32.87 103 ALA B N 1
ATOM 3208 C CA . ALA B 1 103 ? -11.143 81.680 -60.279 1.00 32.45 103 ALA B CA 1
ATOM 3209 C C . ALA B 1 103 ? -10.343 80.477 -60.787 1.00 34.00 103 ALA B C 1
ATOM 3210 O O . ALA B 1 103 ? -9.530 79.898 -60.069 1.00 34.33 103 ALA B O 1
ATOM 3212 N N . TYR B 1 104 ? -10.598 80.110 -62.038 1.00 31.83 104 TYR B N 1
ATOM 3213 C CA . TYR B 1 104 ? -9.902 79.008 -62.678 1.00 29.67 104 TYR B CA 1
ATOM 3214 C C . TYR B 1 104 ? -10.042 78.994 -64.200 1.00 31.76 104 TYR B C 1
ATOM 3215 O O . TYR B 1 104 ? -11.005 79.524 -64.781 1.00 37.26 104 TYR B O 1
ATOM 3224 N N . ASP B 1 105 ? -9.047 78.415 -64.847 1.00 21.79 105 ASP B N 1
ATOM 3225 C CA . ASP B 1 105 ? -9.081 78.268 -66.283 1.00 26.25 105 ASP B CA 1
ATOM 3226 C C . ASP B 1 105 ? -9.694 76.911 -66.618 1.00 28.07 105 ASP B C 1
ATOM 3227 O O . ASP B 1 105 ? -9.412 75.902 -65.950 1.00 22.95 105 ASP B O 1
ATOM 3232 N N . LEU B 1 106 ? -10.516 76.889 -67.665 1.00 27.09 106 LEU B N 1
ATOM 3233 C CA . LEU B 1 106 ? -11.150 75.652 -68.112 1.00 21.02 106 LEU B CA 1
ATOM 3234 C C . LEU B 1 106 ? -10.587 75.274 -69.484 1.00 20.71 106 LEU B C 1
ATOM 3235 O O . LEU B 1 106 ? -10.624 76.065 -70.424 1.00 27.47 106 LEU B O 1
ATOM 3240 N N . LEU B 1 107 ? -10.033 74.074 -69.587 1.00 19.67 107 LEU B N 1
ATOM 3241 C CA . LEU B 1 107 ? -9.459 73.595 -70.842 1.00 25.00 107 LEU B CA 1
ATOM 3242 C C . LEU B 1 107 ? -10.293 72.454 -71.409 1.00 28.01 107 LEU B C 1
ATOM 3243 O O . LEU B 1 107 ? -10.337 71.359 -70.839 1.00 30.37 107 LEU B O 1
ATOM 3248 N N . ALA B 1 108 ? -10.943 72.713 -72.537 1.00 30.83 108 ALA B N 1
ATOM 3249 C CA . ALA B 1 108 ? -11.789 71.719 -73.189 1.00 28.36 108 ALA B CA 1
ATOM 3250 C C . ALA B 1 108 ? -11.866 71.983 -74.695 1.00 28.93 108 ALA B C 1
ATOM 3251 O O . ALA B 1 108 ? -12.905 71.774 -75.313 1.00 33.06 108 ALA B O 1
ATOM 3253 N N . GLY B 1 109 ? -10.766 72.462 -75.275 1.00 34.93 109 GLY B N 1
ATOM 3254 C CA . GLY B 1 109 ? -10.735 72.748 -76.703 1.00 28.53 109 GLY B CA 1
ATOM 3255 C C . GLY B 1 109 ? -11.651 73.887 -77.119 1.00 30.82 109 GLY B C 1
ATOM 3256 O O . GLY B 1 109 ? -11.999 74.757 -76.302 1.00 30.79 109 GLY B O 1
ATOM 3264 N N . PRO B 1 111 ? -14.879 74.032 -77.675 1.00 26.16 111 PRO B N 1
ATOM 3265 C CA . PRO B 1 111 ? -16.160 74.118 -76.950 1.00 27.78 111 PRO B CA 1
ATOM 3266 C C . PRO B 1 111 ? -16.030 74.682 -75.537 1.00 29.96 111 PRO B C 1
ATOM 3267 O O . PRO B 1 111 ? -17.031 74.845 -74.826 1.00 31.78 111 PRO B O 1
ATOM 3271 N N . GLY B 1 112 ? -14.798 74.969 -75.129 1.00 29.85 112 GLY B N 1
ATOM 3272 C CA . GLY B 1 112 ? -14.565 75.475 -73.790 1.00 20.13 112 GLY B CA 1
ATOM 3273 C C . GLY B 1 112 ? -15.527 76.517 -73.258 1.00 23.09 112 GLY B C 1
ATOM 3274 O O . GLY B 1 112 ? -15.943 76.439 -72.102 1.00 24.41 112 GLY B O 1
ATOM 3275 N N . TRP B 1 113 ? -15.890 77.501 -74.075 1.00 22.23 113 TRP B N 1
ATOM 3276 C CA . TRP B 1 113 ? -16.791 78.528 -73.581 1.00 21.54 113 TRP B CA 1
ATOM 3277 C C . TRP B 1 113 ? -18.174 77.964 -73.237 1.00 24.24 113 TRP B C 1
ATOM 3278 O O . TRP B 1 113 ? -18.724 78.319 -72.193 1.00 26.84 113 TRP B O 1
ATOM 3289 N N . ILE B 1 114 ? -18.730 77.082 -74.076 1.00 23.72 114 ILE B N 1
ATOM 3290 C CA . ILE B 1 114 ? -20.050 76.531 -73.767 1.00 24.95 114 ILE B CA 1
ATOM 3291 C C . ILE B 1 114 ? -19.918 75.687 -72.517 1.00 27.31 114 ILE B C 1
ATOM 3292 O O . ILE B 1 114 ? -20.810 75.696 -71.667 1.00 30.63 114 ILE B O 1
ATOM 3297 N N . TYR B 1 115 ? -18.802 74.971 -72.397 1.00 26.72 115 TYR B N 1
ATOM 3298 C CA . TYR B 1 115 ? -18.539 74.179 -71.193 1.00 22.90 115 TYR B CA 1
ATOM 3299 C C . TYR B 1 115 ? -18.592 75.134 -69.994 1.00 21.18 115 TYR B C 1
ATOM 3300 O O . TYR B 1 115 ? -19.237 74.829 -68.997 1.00 28.05 115 TYR B O 1
ATOM 3309 N N . ALA B 1 116 ? -17.933 76.295 -70.104 1.00 19.27 116 ALA B N 1
ATOM 3310 C CA . ALA B 1 116 ? -17.897 77.293 -69.011 1.00 20.11 116 ALA B CA 1
ATOM 3311 C C . ALA B 1 116 ? -19.278 77.839 -68.669 1.00 21.92 116 ALA B C 1
ATOM 3312 O O . ALA B 1 116 ? -19.567 78.096 -67.499 1.00 19.52 116 ALA B O 1
ATOM 3314 N N . LEU B 1 117 ? -20.122 78.037 -69.686 1.00 20.24 117 LEU B N 1
ATOM 3315 C CA . LEU B 1 117 ? -21.479 78.521 -69.445 1.00 20.71 117 LEU B CA 1
ATOM 3316 C C . LEU B 1 117 ? -22.197 77.489 -68.579 1.00 20.11 117 LEU B C 1
ATOM 3317 O O . LEU B 1 117 ? -22.801 77.844 -67.566 1.00 24.50 117 LEU B O 1
ATOM 3322 N N . ALA B 1 118 ? -22.112 76.214 -68.969 1.00 22.96 118 ALA B N 1
ATOM 3323 C CA . ALA B 1 118 ? -22.732 75.114 -68.222 1.00 25.48 118 ALA B CA 1
ATOM 3324 C C . ALA B 1 118 ? -22.205 75.002 -66.770 1.00 31.16 118 ALA B C 1
ATOM 3325 O O . ALA B 1 118 ? -23.001 74.862 -65.842 1.00 31.28 118 ALA B O 1
ATOM 3327 N N . GLN B 1 119 ? -20.884 75.051 -66.560 1.00 27.07 119 GLN B N 1
ATOM 3328 C CA . GLN B 1 119 ? -20.348 74.992 -65.189 1.00 24.56 119 GLN B CA 1
ATOM 3329 C C . GLN B 1 119 ? -20.878 76.194 -64.405 1.00 26.57 119 GLN B C 1
ATOM 3330 O O . GLN B 1 119 ? -21.236 76.071 -63.228 1.00 24.79 119 GLN B O 1
ATOM 3336 N N . ALA B 1 120 ? -20.894 77.359 -65.068 1.00 22.24 120 ALA B N 1
ATOM 3337 C CA . ALA B 1 120 ? -21.354 78.611 -64.463 1.00 22.05 120 ALA B CA 1
ATOM 3338 C C . ALA B 1 120 ? -22.811 78.480 -64.047 1.00 26.44 120 ALA B C 1
ATOM 3339 O O . ALA B 1 120 ? -23.185 78.842 -62.941 1.00 28.12 120 ALA B O 1
ATOM 3341 N N . HIS B 1 121 ? -23.626 77.960 -64.959 1.00 30.71 121 HIS B N 1
ATOM 3342 C CA . HIS B 1 121 ? -25.040 77.771 -64.708 1.00 30.06 121 HIS B CA 1
ATOM 3343 C C . HIS B 1 121 ? -25.179 76.899 -63.471 1.00 32.88 121 HIS B C 1
ATOM 3344 O O . HIS B 1 121 ? -26.018 77.157 -62.617 1.00 36.59 121 HIS B O 1
ATOM 3351 N N . ALA B 1 122 ? -24.340 75.873 -63.379 1.00 34.32 122 ALA B N 1
ATOM 3352 C CA . ALA B 1 122 ? -24.341 74.950 -62.242 1.00 31.81 122 ALA B CA 1
ATOM 3353 C C . ALA B 1 122 ? -23.965 75.639 -60.927 1.00 33.12 122 ALA B C 1
ATOM 3354 O O . ALA B 1 122 ? -24.607 75.401 -59.901 1.00 35.19 122 ALA B O 1
ATOM 3356 N N . LEU B 1 123 ? -22.926 76.473 -60.948 1.00 29.26 123 LEU B N 1
ATOM 3357 C CA . LEU B 1 123 ? -22.506 77.199 -59.740 1.00 32.17 123 LEU B CA 1
ATOM 3358 C C . LEU B 1 123 ? -23.626 78.126 -59.249 1.00 33.65 123 LEU B C 1
ATOM 3359 O O . LEU B 1 123 ? -23.832 78.298 -58.044 1.00 37.40 123 LEU B O 1
ATOM 3364 N N . VAL B 1 124 ? -24.347 78.725 -60.190 1.00 33.99 124 VAL B N 1
ATOM 3365 C CA . VAL B 1 124 ? -25.439 79.614 -59.844 1.00 32.09 124 VAL B CA 1
ATOM 3366 C C . VAL B 1 124 ? -26.598 78.835 -59.238 1.00 31.33 124 VAL B C 1
ATOM 3367 O O . VAL B 1 124 ? -27.030 79.128 -58.129 1.00 32.39 124 VAL B O 1
ATOM 3371 N N . GLU B 1 125 ? -27.087 77.833 -59.957 1.00 30.32 125 GLU B N 1
ATOM 3372 C CA . GLU B 1 125 ? -28.206 77.017 -59.485 1.00 34.78 125 GLU B CA 1
ATOM 3373 C C . GLU B 1 125 ? -27.919 76.262 -58.195 1.00 41.05 125 GLU B C 1
ATOM 3374 O O . GLU B 1 125 ? -28.821 76.031 -57.383 1.00 38.87 125 GLU B O 1
ATOM 3380 N N . ALA B 1 126 ? -26.667 75.853 -58.014 1.00 40.78 126 ALA B N 1
ATOM 3381 C CA . ALA B 1 126 ? -26.291 75.120 -56.817 1.00 38.47 126 ALA B CA 1
ATOM 3382 C C . ALA B 1 126 ? -25.997 76.055 -55.642 1.00 38.86 126 ALA B C 1
ATOM 3383 O O . ALA B 1 126 ? -25.751 75.596 -54.525 1.00 38.64 126 ALA B O 1
ATOM 3385 N N . GLY B 1 127 ? -26.002 77.359 -55.900 1.00 36.64 127 GLY B N 1
ATOM 3386 C CA . GLY B 1 127 ? -25.762 78.323 -54.841 1.00 29.73 127 GLY B CA 1
ATOM 3387 C C . GLY B 1 127 ? -24.325 78.547 -54.410 1.00 32.74 127 GLY B C 1
ATOM 3388 O O . GLY B 1 127 ? -24.095 79.057 -53.313 1.00 32.98 127 GLY B O 1
ATOM 3389 N N . LEU B 1 128 ? -23.352 78.171 -55.235 1.00 32.98 128 LEU B N 1
ATOM 3390 C CA . LEU B 1 128 ? -21.946 78.395 -54.878 1.00 28.47 128 LEU B CA 1
ATOM 3391 C C . LEU B 1 128 ? -21.502 79.743 -55.407 1.00 31.54 128 LEU B C 1
ATOM 3392 O O . LEU B 1 128 ? -20.438 80.239 -55.049 1.00 35.79 128 LEU B O 1
ATOM 3397 N N . ALA B 1 129 ? -22.315 80.335 -56.277 1.00 29.48 129 ALA B N 1
ATOM 3398 C CA . ALA B 1 129 ? -21.996 81.636 -56.840 1.00 33.34 129 ALA B CA 1
ATOM 3399 C C . ALA B 1 129 ? -23.277 82.381 -57.164 1.00 31.59 129 ALA B C 1
ATOM 3400 O O . ALA B 1 129 ? -24.236 81.792 -57.648 1.00 37.67 129 ALA B O 1
ATOM 3402 N N . GLN B 1 130 ? -23.304 83.677 -56.884 1.00 33.74 130 GLN B N 1
ATOM 3403 C CA . GLN B 1 130 ? -24.484 84.464 -57.191 1.00 32.26 130 GLN B CA 1
ATOM 3404 C C . GLN B 1 130 ? -24.438 84.752 -58.696 1.00 35.77 130 GLN B C 1
ATOM 3405 O O . GLN B 1 130 ? -25.441 84.614 -59.401 1.00 36.94 130 GLN B O 1
ATOM 3411 N N . LYS B 1 131 ? -23.254 85.125 -59.175 1.00 30.22 131 LYS B N 1
ATOM 3412 C CA . LYS B 1 131 ? -23.026 85.424 -60.586 1.00 33.19 131 LYS B CA 1
ATOM 3413 C C . LYS B 1 131 ? -21.636 84.935 -60.959 1.00 37.01 131 LYS B C 1
ATOM 3414 O O . LYS B 1 131 ? -20.723 84.917 -60.122 1.00 39.21 131 LYS B O 1
ATOM 3420 N N . VAL B 1 132 ? -21.465 84.569 -62.221 1.00 29.39 132 VAL B N 1
ATOM 3421 C CA . VAL B 1 132 ? -20.177 84.090 -62.684 1.00 26.47 132 VAL B CA 1
ATOM 3422 C C . VAL B 1 132 ? -19.764 84.800 -63.970 1.00 28.18 132 VAL B C 1
ATOM 3423 O O . VAL B 1 132 ? -20.578 85.007 -64.881 1.00 32.67 132 VAL B O 1
ATOM 3427 N N . LEU B 1 133 ? -18.497 85.190 -64.029 1.00 27.24 133 LEU B N 1
ATOM 3428 C CA . LEU B 1 133 ? -17.945 85.828 -65.208 1.00 24.12 133 LEU B CA 1
ATOM 3429 C C . LEU B 1 133 ? -17.336 84.683 -66.020 1.00 29.57 133 LEU B C 1
ATOM 3430 O O . LEU B 1 133 ? -16.355 84.069 -65.586 1.00 31.53 133 LEU B O 1
ATOM 3435 N N . ALA B 1 134 ? -17.928 84.375 -67.177 1.00 29.64 134 ALA B N 1
ATOM 3436 C CA . ALA B 1 134 ? -17.434 83.289 -68.032 1.00 27.64 134 ALA B CA 1
ATOM 3437 C C . ALA B 1 134 ? -16.800 83.861 -69.305 1.00 28.47 134 ALA B C 1
ATOM 3438 O O . ALA B 1 134 ? -17.486 84.405 -70.188 1.00 29.88 134 ALA B O 1
ATOM 3440 N N . VAL B 1 135 ? -15.483 83.722 -69.386 1.00 26.51 135 VAL B N 1
ATOM 3441 C CA . VAL B 1 135 ? -14.697 84.238 -70.497 1.00 14.06 135 VAL B CA 1
ATOM 3442 C C . VAL B 1 135 ? -14.229 83.159 -71.471 1.00 24.66 135 VAL B C 1
ATOM 3443 O O . VAL B 1 135 ? -13.963 82.016 -71.079 1.00 31.38 135 VAL B O 1
ATOM 3447 N N . GLY B 1 136 ? -14.153 83.536 -72.743 1.00 25.80 136 GLY B N 1
ATOM 3448 C CA . GLY B 1 136 ? -13.654 82.663 -73.792 1.00 27.62 136 GLY B CA 1
ATOM 3449 C C . GLY B 1 136 ? -12.616 83.516 -74.513 1.00 31.32 136 GLY B C 1
ATOM 3450 O O . GLY B 1 136 ? -12.987 84.425 -75.256 1.00 32.08 136 GLY B O 1
ATOM 3451 N N . ALA B 1 137 ? -11.330 83.264 -74.268 1.00 29.49 137 ALA B N 1
ATOM 3452 C CA . ALA B 1 137 ? -10.259 84.051 -74.893 1.00 33.19 137 ALA B CA 1
ATOM 3453 C C . ALA B 1 137 ? -9.146 83.146 -75.400 1.00 32.01 137 ALA B C 1
ATOM 3454 O O . ALA B 1 137 ? -8.788 82.153 -74.765 1.00 30.38 137 ALA B O 1
ATOM 3456 N N . GLU B 1 138 ? -8.593 83.503 -76.551 1.00 34.09 138 GLU B N 1
ATOM 3457 C CA . GLU B 1 138 ? -7.578 82.683 -77.199 1.00 29.85 138 GLU B CA 1
ATOM 3458 C C . GLU B 1 138 ? -6.581 83.506 -78.007 1.00 33.92 138 GLU B C 1
ATOM 3459 O O . GLU B 1 138 ? -6.963 84.296 -78.881 1.00 27.99 138 GLU B O 1
ATOM 3465 N N . ALA B 1 139 ? -5.300 83.309 -77.722 1.00 35.27 139 ALA B N 1
ATOM 3466 C CA . ALA B 1 139 ? -4.248 84.010 -78.442 1.00 35.70 139 ALA B CA 1
ATOM 3467 C C . ALA B 1 139 ? -3.463 82.967 -79.221 1.00 39.93 139 ALA B C 1
ATOM 3468 O O . ALA B 1 139 ? -2.271 82.782 -79.006 1.00 39.77 139 ALA B O 1
ATOM 3470 N N . LEU B 1 140 ? -4.167 82.282 -80.116 1.00 40.46 140 LEU B N 1
ATOM 3471 C CA . LEU B 1 140 ? -3.602 81.243 -80.959 1.00 42.23 140 LEU B CA 1
ATOM 3472 C C . LEU B 1 140 ? -2.363 81.678 -81.734 1.00 42.74 140 LEU B C 1
ATOM 3473 O O . LEU B 1 140 ? -1.507 80.848 -82.053 1.00 37.01 140 LEU B O 1
ATOM 3478 N N . SER B 1 141 ? -2.264 82.971 -82.039 1.00 42.73 141 SER B N 1
ATOM 3479 C CA . SER B 1 141 ? -1.117 83.492 -82.793 1.00 43.03 141 SER B CA 1
ATOM 3480 C C . SER B 1 141 ? 0.219 83.259 -82.088 1.00 42.18 141 SER B C 1
ATOM 3481 O O . SER B 1 141 ? 1.273 83.252 -82.724 1.00 45.14 141 SER B O 1
ATOM 3484 N N . LYS B 1 142 ? 0.166 83.057 -80.779 1.00 40.63 142 LYS B N 1
ATOM 3485 C CA . LYS B 1 142 ? 1.369 82.842 -79.991 1.00 41.83 142 LYS B CA 1
ATOM 3486 C C . LYS B 1 142 ? 1.909 81.424 -80.127 1.00 47.34 142 LYS B C 1
ATOM 3487 O O . LYS B 1 142 ? 3.095 81.193 -79.901 1.00 50.48 142 LYS B O 1
ATOM 3493 N N . ILE B 1 143 ? 1.051 80.476 -80.496 1.00 47.58 143 ILE B N 1
ATOM 3494 C CA . ILE B 1 143 ? 1.487 79.089 -80.625 1.00 50.81 143 ILE B CA 1
ATOM 3495 C C . ILE B 1 143 ? 1.418 78.564 -82.049 1.00 54.80 143 ILE B C 1
ATOM 3496 O O . ILE B 1 143 ? 1.796 77.424 -82.317 1.00 59.64 143 ILE B O 1
ATOM 3501 N N . ILE B 1 144 ? 0.937 79.385 -82.966 1.00 58.99 144 ILE B N 1
ATOM 3502 C CA . ILE B 1 144 ? 0.813 78.939 -84.345 1.00 65.03 144 ILE B CA 1
ATOM 3503 C C . ILE B 1 144 ? 2.159 78.882 -85.066 1.00 64.63 144 ILE B C 1
ATOM 3504 O O . ILE B 1 144 ? 3.082 79.632 -84.733 1.00 62.83 144 ILE B O 1
ATOM 3509 N N . ASP B 1 145 ? 2.260 77.974 -86.037 1.00 62.12 145 ASP B N 1
ATOM 3510 C CA . ASP B 1 145 ? 3.461 77.825 -86.853 1.00 62.79 145 ASP B CA 1
ATOM 3511 C C . ASP B 1 145 ? 3.184 78.568 -88.162 1.00 63.08 145 ASP B C 1
ATOM 3512 O O . ASP B 1 145 ? 2.600 78.021 -89.100 1.00 61.08 145 ASP B O 1
ATOM 3517 N N . TRP B 1 146 ? 3.605 79.825 -88.210 1.00 62.01 146 TRP B N 1
ATOM 3518 C CA . TRP B 1 146 ? 3.388 80.674 -89.371 1.00 65.77 146 TRP B CA 1
ATOM 3519 C C . TRP B 1 146 ? 3.790 80.093 -90.723 1.00 65.08 146 TRP B C 1
ATOM 3520 O O . TRP B 1 146 ? 3.227 80.465 -91.751 1.00 67.69 146 TRP B O 1
ATOM 3531 N N . ASN B 1 147 ? 4.747 79.173 -90.724 1.00 68.43 147 ASN B N 1
ATOM 3532 C CA . ASN B 1 147 ? 5.228 78.577 -91.965 1.00 67.59 147 ASN B CA 1
ATOM 3533 C C . ASN B 1 147 ? 4.462 77.335 -92.404 1.00 69.38 147 ASN B C 1
ATOM 3534 O O . ASN B 1 147 ? 4.868 76.658 -93.343 1.00 75.22 147 ASN B O 1
ATOM 3539 N N . ASP B 1 148 ? 3.345 77.049 -91.743 1.00 68.87 148 ASP B N 1
ATOM 3540 C CA . ASP B 1 148 ? 2.531 75.875 -92.061 1.00 66.25 148 ASP B CA 1
ATOM 3541 C C . ASP B 1 148 ? 1.248 76.226 -92.825 1.00 67.16 148 ASP B C 1
ATOM 3542 O O . ASP B 1 148 ? 0.191 76.406 -92.225 1.00 69.27 148 ASP B O 1
ATOM 3547 N N . ARG B 1 149 ? 1.343 76.299 -94.151 1.00 70.31 149 ARG B N 1
ATOM 3548 C CA . ARG B 1 149 ? 0.206 76.649 -95.012 1.00 73.36 149 ARG B CA 1
ATOM 3549 C C . ARG B 1 149 ? -1.143 76.015 -94.654 1.00 71.62 149 ARG B C 1
ATOM 3550 O O . ARG B 1 149 ? -2.197 76.567 -94.975 1.00 68.61 149 ARG B O 1
ATOM 3558 N N . ALA B 1 150 ? -1.118 74.863 -93.995 1.00 71.17 150 ALA B N 1
ATOM 3559 C CA . ALA B 1 150 ? -2.360 74.167 -93.671 1.00 72.72 150 ALA B CA 1
ATOM 3560 C C . ALA B 1 150 ? -2.992 74.484 -92.324 1.00 68.39 150 ALA B C 1
ATOM 3561 O O . ALA B 1 150 ? -4.073 73.981 -92.018 1.00 70.47 150 ALA B O 1
ATOM 3563 N N . THR B 1 151 ? -2.331 75.310 -91.521 1.00 64.45 151 THR B N 1
ATOM 3564 C CA . THR B 1 151 ? -2.870 75.673 -90.215 1.00 58.07 151 THR B CA 1
ATOM 3565 C C . THR B 1 151 ? -2.777 77.175 -89.999 1.00 57.28 151 THR B C 1
ATOM 3566 O O . THR B 1 151 ? -3.720 77.795 -89.508 1.00 56.12 151 THR B O 1
ATOM 3570 N N . ALA B 1 152 ? -1.638 77.751 -90.379 1.00 55.22 152 ALA B N 1
ATOM 3571 C CA . ALA B 1 152 ? -1.393 79.175 -90.198 1.00 52.57 152 ALA B CA 1
ATOM 3572 C C . ALA B 1 152 ? -2.480 80.114 -90.726 1.00 50.29 152 ALA B C 1
ATOM 3573 O O . ALA B 1 152 ? -2.559 81.255 -90.288 1.00 53.66 152 ALA B O 1
ATOM 3575 N N . VAL B 1 153 ? -3.318 79.649 -91.645 1.00 45.13 153 VAL B N 1
ATOM 3576 C CA . VAL B 1 153 ? -4.358 80.512 -92.196 1.00 43.94 153 VAL B CA 1
ATOM 3577 C C . VAL B 1 153 ? -5.742 80.278 -91.609 1.00 44.75 153 VAL B C 1
ATOM 3578 O O . VAL B 1 153 ? -6.700 80.972 -91.969 1.00 40.52 153 VAL B O 1
ATOM 3582 N N . LEU B 1 154 ? -5.844 79.318 -90.695 1.00 42.67 154 LEU B N 1
ATOM 3583 C CA . LEU B 1 154 ? -7.132 78.961 -90.104 1.00 46.14 154 LEU B CA 1
ATOM 3584 C C . LEU B 1 154 ? -7.570 79.669 -88.817 1.00 43.98 154 LEU B C 1
ATOM 3585 O O . LEU B 1 154 ? -8.766 79.710 -88.508 1.00 45.21 154 LEU B O 1
ATOM 3590 N N . PHE B 1 155 ? -6.625 80.249 -88.088 1.00 39.90 155 PHE B N 1
ATOM 3591 C CA . PHE B 1 155 ? -6.957 80.854 -86.806 1.00 39.21 155 PHE B CA 1
ATOM 3592 C C . PHE B 1 155 ? -6.873 82.359 -86.636 1.00 36.55 155 PHE B C 1
ATOM 3593 O O . PHE B 1 155 ? -6.168 83.053 -87.358 1.00 39.42 155 PHE B O 1
ATOM 3601 N N . GLY B 1 156 ? -7.618 82.854 -85.659 1.00 38.90 156 GLY B N 1
ATOM 3602 C CA . GLY B 1 156 ? -7.612 84.275 -85.353 1.00 35.77 156 GLY B CA 1
ATOM 3603 C C . GLY B 1 156 ? -7.568 84.409 -83.843 1.00 28.72 156 GLY B C 1
ATOM 3604 O O . GLY B 1 156 ? -7.873 83.453 -83.154 1.00 30.34 156 GLY B O 1
ATOM 3605 N N . ASP B 1 157 ? -7.169 85.567 -83.334 1.00 27.36 157 ASP B N 1
ATOM 3606 C CA . ASP B 1 157 ? -7.126 85.805 -81.900 1.00 27.89 157 ASP B CA 1
ATOM 3607 C C . ASP B 1 157 ? -8.380 86.563 -81.518 1.00 32.36 157 ASP B C 1
ATOM 3608 O O . ASP B 1 157 ? -8.969 87.227 -82.360 1.00 29.42 157 ASP B O 1
ATOM 3613 N N . GLY B 1 158 ? -8.783 86.463 -80.252 1.00 30.33 158 GLY B N 1
ATOM 3614 C CA . GLY B 1 158 ? -9.961 87.175 -79.801 1.00 26.09 158 GLY B CA 1
ATOM 3615 C C . GLY B 1 158 ? -10.435 86.775 -78.416 1.00 27.80 158 GLY B C 1
ATOM 3616 O O . GLY B 1 158 ? -10.009 85.758 -77.865 1.00 27.40 158 GLY B O 1
ATOM 3617 N N . GLY B 1 159 ? -11.328 87.584 -77.855 1.00 21.51 159 GLY B N 1
ATOM 3618 C CA . GLY B 1 159 ? -11.866 87.297 -76.545 1.00 23.42 159 GLY B CA 1
ATOM 3619 C C . GLY B 1 159 ? -13.350 87.604 -76.467 1.00 28.16 159 GLY B C 1
ATOM 3620 O O . GLY B 1 159 ? -13.868 88.423 -77.230 1.00 25.92 159 GLY B O 1
ATOM 3621 N N . GLY B 1 160 ? -14.034 86.952 -75.532 1.00 27.17 160 GLY B N 1
ATOM 3622 C CA . GLY B 1 160 ? -15.458 87.166 -75.350 1.00 21.00 160 GLY B CA 1
ATOM 3623 C C . GLY B 1 160 ? -15.773 86.887 -73.897 1.00 25.45 160 GLY B C 1
ATOM 3624 O O . GLY B 1 160 ? -15.038 86.167 -73.216 1.00 28.48 160 GLY B O 1
ATOM 3625 N N . ALA B 1 161 ? -16.864 87.447 -73.406 1.00 25.11 161 ALA B N 1
ATOM 3626 C CA . ALA B 1 161 ? -17.218 87.250 -72.019 1.00 27.87 161 ALA B CA 1
ATOM 3627 C C . ALA B 1 161 ? -18.705 87.485 -71.747 1.00 29.01 161 ALA B C 1
ATOM 3628 O O . ALA B 1 161 ? -19.374 88.251 -72.444 1.00 30.74 161 ALA B O 1
ATOM 3630 N N . ALA B 1 162 ? -19.214 86.813 -70.727 1.00 29.32 162 ALA B N 1
ATOM 3631 C CA . ALA B 1 162 ? -20.603 86.978 -70.330 1.00 32.01 162 ALA B CA 1
ATOM 3632 C C . ALA B 1 162 ? -20.699 86.828 -68.833 1.00 29.35 162 ALA B C 1
ATOM 3633 O O . ALA B 1 162 ? -19.828 86.229 -68.185 1.00 36.65 162 ALA B O 1
ATOM 3635 N N . VAL B 1 163 ? -21.742 87.402 -68.267 1.00 26.13 163 VAL B N 1
ATOM 3636 C CA . VAL B 1 163 ? -21.947 87.250 -66.848 1.00 24.84 163 VAL B CA 1
ATOM 3637 C C . VAL B 1 163 ? -23.170 86.365 -66.795 1.00 30.01 163 VAL B C 1
ATOM 3638 O O . VAL B 1 163 ? -24.159 86.612 -67.494 1.00 29.86 163 VAL B O 1
ATOM 3642 N N . VAL B 1 164 ? -23.073 85.305 -66.002 1.00 32.18 164 VAL B N 1
ATOM 3643 C CA . VAL B 1 164 ? -24.165 84.360 -65.827 1.00 25.60 164 VAL B CA 1
ATOM 3644 C C . VAL B 1 164 ? -24.756 84.549 -64.437 1.00 27.18 164 VAL B C 1
ATOM 3645 O O . VAL B 1 164 ? -24.026 84.618 -63.441 1.00 27.50 164 VAL B O 1
ATOM 3649 N N . GLY B 1 165 ? -26.080 84.632 -64.378 1.00 28.90 165 GLY B N 1
ATOM 3650 C CA . GLY B 1 165 ? -26.764 84.812 -63.109 1.00 25.68 165 GLY B CA 1
ATOM 3651 C C . GLY B 1 165 ? -28.257 84.556 -63.236 1.00 34.50 165 GLY B C 1
ATOM 3652 O O . GLY B 1 165 ? -28.751 84.168 -64.294 1.00 39.22 165 GLY B O 1
ATOM 3653 N N . LYS B 1 166 ? -28.989 84.779 -62.155 1.00 40.43 166 LYS B N 1
ATOM 3654 C CA . LYS B 1 166 ? -30.426 84.554 -62.157 1.00 41.64 166 LYS B CA 1
ATOM 3655 C C . LYS B 1 166 ? -31.130 85.506 -63.104 1.00 44.23 166 LYS B C 1
ATOM 3656 O O . LYS B 1 166 ? -30.830 86.703 -63.124 1.00 48.79 166 LYS B O 1
ATOM 3662 N N . VAL B 1 167 ? -32.043 84.961 -63.903 1.00 44.16 167 VAL B N 1
ATOM 3663 C CA . VAL B 1 167 ? -32.851 85.754 -64.827 1.00 43.08 167 VAL B CA 1
ATOM 3664 C C . VAL B 1 167 ? -34.318 85.464 -64.554 1.00 42.53 167 VAL B C 1
ATOM 3665 O O . VAL B 1 167 ? -34.666 84.411 -64.016 1.00 37.51 167 VAL B O 1
ATOM 3669 N N . ARG B 1 168 ? -35.177 86.410 -64.911 1.00 49.19 168 ARG B N 1
ATOM 3670 C CA . ARG B 1 168 ? -36.609 86.260 -64.682 1.00 50.10 168 ARG B CA 1
ATOM 3671 C C . ARG B 1 168 ? -37.111 84.947 -65.260 1.00 47.25 168 ARG B C 1
ATOM 3672 O O . ARG B 1 168 ? -36.518 84.395 -66.190 1.00 44.62 168 ARG B O 1
ATOM 3680 N N . GLU B 1 169 ? -38.189 84.433 -64.683 1.00 48.84 169 GLU B N 1
ATOM 3681 C CA . GLU B 1 169 ? -38.759 83.171 -65.135 1.00 54.20 169 GLU B CA 1
ATOM 3682 C C . GLU B 1 169 ? -39.105 83.201 -66.622 1.00 51.44 169 GLU B C 1
ATOM 3683 O O . GLU B 1 169 ? -39.660 84.175 -67.123 1.00 50.93 169 GLU B O 1
ATOM 3689 N N . GLY B 1 170 ? -38.780 82.120 -67.321 1.00 51.26 170 GLY B N 1
ATOM 3690 C CA . GLY B 1 170 ? -39.050 82.053 -68.743 1.00 50.19 170 GLY B CA 1
ATOM 3691 C C . GLY B 1 170 ? -37.827 82.384 -69.586 1.00 49.65 170 GLY B C 1
ATOM 3692 O O . GLY B 1 170 ? -37.860 82.269 -70.810 1.00 46.79 170 GLY B O 1
ATOM 3693 N N . TYR B 1 171 ? -36.746 82.809 -68.939 1.00 50.76 171 TYR B N 1
ATOM 3694 C CA . TYR B 1 171 ? -35.522 83.142 -69.660 1.00 51.94 171 TYR B CA 1
ATOM 3695 C C . TYR B 1 171 ? -34.359 82.329 -69.133 1.00 47.89 171 TYR B C 1
ATOM 3696 O O . TYR B 1 171 ? -34.464 81.689 -68.092 1.00 53.12 171 TYR B O 1
ATOM 3705 N N . GLY B 1 172 ? -33.239 82.387 -69.843 1.00 46.13 172 GLY B N 1
ATOM 3706 C CA . GLY B 1 172 ? -32.050 81.674 -69.415 1.00 40.54 172 GLY B CA 1
ATOM 3707 C C . GLY B 1 172 ? -31.797 80.389 -70.172 1.00 38.19 172 GLY B C 1
ATOM 3708 O O . GLY B 1 172 ? -32.393 80.126 -71.223 1.00 44.35 172 GLY B O 1
ATOM 3709 N N . PHE B 1 173 ? -30.891 79.579 -69.649 1.00 36.14 173 PHE B N 1
ATOM 3710 C CA . PHE B 1 173 ? -30.565 78.315 -70.299 1.00 36.40 173 PHE B CA 1
ATOM 3711 C C . PHE B 1 173 ? -31.690 77.309 -70.142 1.00 34.91 173 PHE B C 1
ATOM 3712 O O . PHE B 1 173 ? -32.268 77.157 -69.065 1.00 35.59 173 PHE B O 1
ATOM 3720 N N . ARG B 1 174 ? -32.002 76.620 -71.223 1.00 35.85 174 ARG B N 1
ATOM 3721 C CA . ARG B 1 174 ? -33.055 75.630 -71.173 1.00 38.88 174 ARG B CA 1
ATOM 3722 C C . ARG B 1 174 ? -32.427 74.255 -71.303 1.00 41.32 174 ARG B C 1
ATOM 3723 O O . ARG B 1 174 ? -33.015 73.259 -70.881 1.00 36.31 174 ARG B O 1
ATOM 3731 N N . SER B 1 175 ? -31.236 74.196 -71.900 1.00 37.10 175 SER B N 1
ATOM 3732 C CA . SER B 1 175 ? -30.550 72.917 -72.041 1.00 34.93 175 SER B CA 1
ATOM 3733 C C . SER B 1 175 ? -29.073 73.006 -72.391 1.00 34.39 175 SER B C 1
ATOM 3734 O O . SER B 1 175 ? -28.598 73.978 -72.988 1.00 31.88 175 SER B O 1
ATOM 3737 N N . PHE B 1 176 ? -28.362 71.947 -72.035 1.00 34.99 176 PHE B N 1
ATOM 3738 C CA . PHE B 1 176 ? -26.939 71.838 -72.305 1.00 31.76 176 PHE B CA 1
ATOM 3739 C C . PHE B 1 176 ? -26.670 70.426 -72.789 1.00 29.44 176 PHE B C 1
ATOM 3740 O O . PHE B 1 176 ? -27.257 69.492 -72.288 1.00 26.27 176 PHE B O 1
ATOM 3748 N N . VAL B 1 177 ? -25.797 70.275 -73.779 1.00 28.70 177 VAL B N 1
ATOM 3749 C CA . VAL B 1 177 ? -25.411 68.962 -74.265 1.00 25.83 177 VAL B CA 1
ATOM 3750 C C . VAL B 1 177 ? -23.891 69.055 -74.337 1.00 32.45 177 VAL B C 1
ATOM 3751 O O . VAL B 1 177 ? -23.357 69.882 -75.081 1.00 36.92 177 VAL B O 1
ATOM 3755 N N . LEU B 1 178 ? -23.199 68.231 -73.552 1.00 28.54 178 LEU B N 1
ATOM 3756 C CA . LEU B 1 178 ? -21.735 68.257 -73.517 1.00 31.09 178 LEU B CA 1
ATOM 3757 C C . LEU B 1 178 ? -21.168 66.859 -73.706 1.00 33.28 178 LEU B C 1
ATOM 3758 O O . LEU B 1 178 ? -21.733 65.895 -73.187 1.00 29.55 178 LEU B O 1
ATOM 3763 N N . GLY B 1 179 ? -20.049 66.753 -74.428 1.00 26.92 179 GLY B N 1
ATOM 3764 C CA . GLY B 1 179 ? -19.456 65.450 -74.664 1.00 24.46 179 GLY B CA 1
ATOM 3765 C C . GLY B 1 179 ? -17.977 65.449 -75.010 1.00 30.50 179 GLY B C 1
ATOM 3766 O O . GLY B 1 179 ? -17.392 66.481 -75.351 1.00 35.14 179 GLY B O 1
ATOM 3767 N N . ALA B 1 180 ? -17.364 64.274 -74.932 1.00 29.36 180 ALA B N 1
ATOM 3768 C CA . ALA B 1 180 ? -15.948 64.150 -75.232 1.00 31.01 180 ALA B CA 1
ATOM 3769 C C . ALA B 1 180 ? -15.629 62.748 -75.692 1.00 27.71 180 ALA B C 1
ATOM 3770 O O . ALA B 1 180 ? -16.281 61.791 -75.292 1.00 30.42 180 ALA B O 1
ATOM 3772 N N . ASP B 1 181 ? -14.617 62.647 -76.545 1.00 36.68 181 ASP B N 1
ATOM 3773 C CA . ASP B 1 181 ? -14.135 61.377 -77.071 1.00 34.42 181 ASP B CA 1
ATOM 3774 C C . ASP B 1 181 ? -12.621 61.546 -77.188 1.00 37.08 181 ASP B C 1
ATOM 3775 O O . ASP B 1 181 ? -12.102 61.964 -78.231 1.00 34.30 181 ASP B O 1
ATOM 3780 N N . GLY B 1 182 ? -11.931 61.236 -76.094 1.00 33.37 182 GLY B N 1
ATOM 3781 C CA . GLY B 1 182 ? -10.484 61.365 -76.048 1.00 40.86 182 GLY B CA 1
ATOM 3782 C C . GLY B 1 182 ? -9.693 60.483 -76.990 1.00 40.04 182 GLY B C 1
ATOM 3783 O O . GLY B 1 182 ? -8.485 60.682 -77.156 1.00 39.45 182 GLY B O 1
ATOM 3784 N N . THR B 1 183 ? -10.362 59.508 -77.602 1.00 43.92 183 THR B N 1
ATOM 3785 C CA . THR B 1 183 ? -9.695 58.612 -78.541 1.00 49.92 183 THR B CA 1
ATOM 3786 C C . THR B 1 183 ? -9.411 59.380 -79.830 1.00 54.22 183 THR B C 1
ATOM 3787 O O . THR B 1 183 ? -8.725 58.879 -80.726 1.00 53.92 183 THR B O 1
ATOM 3791 N N . GLY B 1 184 ? -9.956 60.595 -79.912 1.00 53.84 184 GLY B N 1
ATOM 3792 C CA . GLY B 1 184 ? -9.752 61.442 -81.071 1.00 54.14 184 GLY B CA 1
ATOM 3793 C C . GLY B 1 184 ? -8.625 62.412 -80.770 1.00 58.32 184 GLY B C 1
ATOM 3794 O O . GLY B 1 184 ? -8.488 63.450 -81.418 1.00 56.84 184 GLY B O 1
ATOM 3795 N N . ALA B 1 185 ? -7.818 62.056 -79.773 1.00 59.37 185 ALA B N 1
ATOM 3796 C CA . ALA B 1 185 ? -6.685 62.864 -79.339 1.00 60.47 185 ALA B CA 1
ATOM 3797 C C . ALA B 1 185 ? -5.677 63.137 -80.451 1.00 59.77 185 ALA B C 1
ATOM 3798 O O . ALA B 1 185 ? -5.223 64.265 -80.610 1.00 62.26 185 ALA B O 1
ATOM 3800 N N . LYS B 1 186 ? -5.324 62.107 -81.213 1.00 63.29 186 LYS B N 1
ATOM 3801 C CA . LYS B 1 186 ? -4.358 62.253 -82.308 1.00 69.52 186 LYS B CA 1
ATOM 3802 C C . LYS B 1 186 ? -4.862 63.109 -83.476 1.00 71.04 186 LYS B C 1
ATOM 3803 O O . LYS B 1 186 ? -4.072 63.532 -84.321 1.00 67.08 186 LYS B O 1
ATOM 3809 N N . GLU B 1 187 ? -6.171 63.354 -83.523 1.00 72.21 187 GLU B N 1
ATOM 3810 C CA . GLU B 1 187 ? -6.778 64.150 -84.589 1.00 70.41 187 GLU B CA 1
ATOM 3811 C C . GLU B 1 187 ? -6.494 65.641 -84.510 1.00 71.68 187 GLU B C 1
ATOM 3812 O O . GLU B 1 187 ? -6.480 66.326 -85.531 1.00 72.15 187 GLU B O 1
ATOM 3818 N N . LEU B 1 188 ? -6.274 66.143 -83.300 1.00 71.58 188 LEU B N 1
ATOM 3819 C CA . LEU B 1 188 ? -5.993 67.560 -83.092 1.00 76.26 188 LEU B CA 1
ATOM 3820 C C . LEU B 1 188 ? -5.305 67.733 -81.741 1.00 77.59 188 LEU B C 1
ATOM 3821 O O . LEU B 1 188 ? -5.860 67.355 -80.706 1.00 77.26 188 LEU B O 1
ATOM 3826 N N . TYR B 1 189 ? -4.105 68.312 -81.743 1.00 78.81 189 TYR B N 1
ATOM 3827 C CA . TYR B 1 189 ? -3.365 68.480 -80.497 1.00 80.80 189 TYR B CA 1
ATOM 3828 C C . TYR B 1 189 ? -2.245 69.521 -80.508 1.00 82.82 189 TYR B C 1
ATOM 3829 O O . TYR B 1 189 ? -1.948 70.138 -81.530 1.00 81.99 189 TYR B O 1
ATOM 3838 N N . HIS B 1 190 ? -1.642 69.697 -79.335 1.00 85.91 190 HIS B N 1
ATOM 3839 C CA . HIS B 1 190 ? -0.515 70.598 -79.111 1.00 89.42 190 HIS B CA 1
ATOM 3840 C C . HIS B 1 190 ? 0.017 70.280 -77.713 1.00 91.05 190 HIS B C 1
ATOM 3841 O O . HIS B 1 190 ? -0.565 70.691 -76.703 1.00 90.59 190 HIS B O 1
ATOM 3848 N N . ALA B 1 191 ? 1.118 69.532 -77.674 1.00 90.68 191 ALA B N 1
ATOM 3849 C CA . ALA B 1 191 ? 1.749 69.104 -76.428 1.00 90.75 191 ALA B CA 1
ATOM 3850 C C . ALA B 1 191 ? 2.050 70.242 -75.456 1.00 91.10 191 ALA B C 1
ATOM 3851 O O . ALA B 1 191 ? 2.163 71.403 -75.852 1.00 93.22 191 ALA B O 1
ATOM 3853 N N . CYS B 1 192 ? 2.177 69.899 -74.178 1.00 88.31 192 CYS B N 1
ATOM 3854 C CA . CYS B 1 192 ? 2.479 70.886 -73.148 1.00 86.43 192 CYS B CA 1
ATOM 3855 C C . CYS B 1 192 ? 3.545 70.368 -72.187 1.00 87.17 192 CYS B C 1
ATOM 3856 O O . CYS B 1 192 ? 4.474 71.091 -71.830 1.00 91.77 192 CYS B O 1
ATOM 3859 N N . VAL B 1 193 ? 3.407 69.115 -71.767 1.00 86.89 193 VAL B N 1
ATOM 3860 C CA . VAL B 1 193 ? 4.364 68.513 -70.848 1.00 81.61 193 VAL B CA 1
ATOM 3861 C C . VAL B 1 193 ? 4.824 67.138 -71.345 1.00 82.07 193 VAL B C 1
ATOM 3862 O O . VAL B 1 193 ? 5.912 66.672 -70.992 1.00 78.91 193 VAL B O 1
ATOM 3866 N N . ALA B 1 194 ? 4.004 66.504 -72.181 1.00 82.93 194 ALA B N 1
ATOM 3867 C CA . ALA B 1 194 ? 4.323 65.182 -72.726 1.00 88.01 194 ALA B CA 1
ATOM 3868 C C . ALA B 1 194 ? 4.618 65.200 -74.236 1.00 91.01 194 ALA B C 1
ATOM 3869 O O . ALA B 1 194 ? 4.061 66.013 -74.980 1.00 92.66 194 ALA B O 1
ATOM 3871 N N . PRO B 1 195 ? 5.511 64.304 -74.706 1.00 90.88 195 PRO B N 1
ATOM 3872 C CA . PRO B 1 195 ? 5.858 64.237 -76.129 1.00 88.01 195 PRO B CA 1
ATOM 3873 C C . PRO B 1 195 ? 5.015 63.209 -76.880 1.00 84.89 195 PRO B C 1
ATOM 3874 O O . PRO B 1 195 ? 5.195 63.009 -78.080 1.00 85.87 195 PRO B O 1
ATOM 3878 N N . ARG B 1 196 ? 4.102 62.555 -76.170 1.00 82.34 196 ARG B N 1
ATOM 3879 C CA . ARG B 1 196 ? 3.248 61.548 -76.785 1.00 82.60 196 ARG B CA 1
ATOM 3880 C C . ARG B 1 196 ? 1.865 61.445 -76.136 1.00 82.93 196 ARG B C 1
ATOM 3881 O O . ARG B 1 196 ? 1.689 61.731 -74.947 1.00 81.97 196 ARG B O 1
ATOM 3889 N N . LEU B 1 197 ? 0.882 61.040 -76.932 1.00 81.81 197 LEU B N 1
ATOM 3890 C CA . LEU B 1 197 ? -0.480 60.883 -76.445 1.00 80.58 197 LEU B CA 1
ATOM 3891 C C . LEU B 1 197 ? -0.661 59.439 -75.980 1.00 81.45 197 LEU B C 1
ATOM 3892 O O . LEU B 1 197 ? 0.080 58.548 -76.404 1.00 79.18 197 LEU B O 1
ATOM 3897 N N . PRO B 1 198 ? -1.631 59.194 -75.079 1.00 81.44 198 PRO B N 1
ATOM 3898 C CA . PRO B 1 198 ? -1.895 57.852 -74.563 1.00 82.85 198 PRO B CA 1
ATOM 3899 C C . PRO B 1 198 ? -1.899 56.751 -75.619 1.00 85.99 198 PRO B C 1
ATOM 3900 O O . PRO B 1 198 ? -1.270 55.712 -75.423 1.00 87.41 198 PRO B O 1
ATOM 3904 N N . ASP B 1 199 ? -2.587 56.972 -76.737 1.00 85.69 199 ASP B N 1
ATOM 3905 C CA . ASP B 1 199 ? -2.638 55.951 -77.784 1.00 86.85 199 ASP B CA 1
ATOM 3906 C C . ASP B 1 199 ? -1.291 55.771 -78.498 1.00 86.56 199 ASP B C 1
ATOM 3907 O O . ASP B 1 199 ? -1.162 54.950 -79.407 1.00 86.47 199 ASP B O 1
ATOM 3912 N N . GLY B 1 200 ? -0.288 56.536 -78.073 1.00 85.46 200 GLY B N 1
ATOM 3913 C CA . GLY B 1 200 ? 1.029 56.426 -78.671 1.00 87.51 200 GLY B CA 1
ATOM 3914 C C . GLY B 1 200 ? 1.358 57.441 -79.753 1.00 89.27 200 GLY B C 1
ATOM 3915 O O . GLY B 1 200 ? 2.501 57.508 -80.209 1.00 89.70 200 GLY B O 1
ATOM 3916 N N . THR B 1 201 ? 0.371 58.228 -80.169 1.00 88.87 201 THR B N 1
ATOM 3917 C CA . THR B 1 201 ? 0.587 59.231 -81.206 1.00 88.60 201 THR B CA 1
ATOM 3918 C C . THR B 1 201 ? 1.646 60.254 -80.806 1.00 94.24 201 THR B C 1
ATOM 3919 O O . THR B 1 201 ? 1.413 61.098 -79.940 1.00 96.96 201 THR B O 1
ATOM 3923 N N . SER B 1 202 ? 2.811 60.175 -81.441 1.00 97.53 202 SER B N 1
ATOM 3924 C CA . SER B 1 202 ? 3.891 61.110 -81.157 1.00 101.00 202 SER B CA 1
ATOM 3925 C C . SER B 1 202 ? 3.426 62.514 -81.524 1.00 102.25 202 SER B C 1
ATOM 3926 O O . SER B 1 202 ? 2.826 62.719 -82.579 1.00 104.02 202 SER B O 1
ATOM 3929 N N . MET B 1 203 ? 3.695 63.477 -80.649 1.00 103.96 203 MET B N 1
ATOM 3930 C CA . MET B 1 203 ? 3.300 64.859 -80.898 1.00 105.93 203 MET B CA 1
ATOM 3931 C C . MET B 1 203 ? 4.479 65.696 -81.379 1.00 108.94 203 MET B C 1
ATOM 3932 O O . MET B 1 203 ? 5.566 65.639 -80.801 1.00 108.27 203 MET B O 1
ATOM 3937 N N . LYS B 1 204 ? 4.264 66.462 -82.447 1.00 112.95 204 LYS B N 1
ATOM 3938 C CA . LYS B 1 204 ? 5.306 67.338 -82.974 1.00 116.67 204 LYS B CA 1
ATOM 3939 C C . LYS B 1 204 ? 5.436 68.497 -81.983 1.00 119.35 204 LYS B C 1
ATOM 3940 O O . LYS B 1 204 ? 4.615 68.627 -81.072 1.00 122.36 204 LYS B O 1
ATOM 3946 N N . ASN B 1 205 ? 6.454 69.337 -82.153 1.00 119.43 205 ASN B N 1
ATOM 3947 C CA . ASN B 1 205 ? 6.657 70.466 -81.247 1.00 118.16 205 ASN B CA 1
ATOM 3948 C C . ASN B 1 205 ? 5.512 71.485 -81.280 1.00 117.30 205 ASN B C 1
ATOM 3949 O O . ASN B 1 205 ? 5.193 72.098 -80.259 1.00 115.98 205 ASN B O 1
ATOM 3954 N N . ARG B 1 206 ? 4.893 71.657 -82.448 1.00 115.95 206 ARG B N 1
ATOM 3955 C CA . ARG B 1 206 ? 3.784 72.600 -82.603 1.00 112.65 206 ARG B CA 1
ATOM 3956 C C . ARG B 1 206 ? 2.461 71.898 -82.905 1.00 109.46 206 ARG B C 1
ATOM 3957 O O . ARG B 1 206 ? 2.377 70.665 -82.920 1.00 108.53 206 ARG B O 1
ATOM 3965 N N . LEU B 1 207 ? 1.436 72.704 -83.164 1.00 104.20 207 LEU B N 1
ATOM 3966 C CA . LEU B 1 207 ? 0.093 72.212 -83.448 1.00 98.89 207 LEU B CA 1
ATOM 3967 C C . LEU B 1 207 ? -0.036 71.368 -84.714 1.00 96.17 207 LEU B C 1
ATOM 3968 O O . LEU B 1 207 ? 0.419 71.763 -85.789 1.00 91.44 207 LEU B O 1
ATOM 3973 N N . TYR B 1 208 ? -0.652 70.196 -84.560 1.00 95.56 208 TYR B N 1
ATOM 3974 C CA . TYR B 1 208 ? -0.918 69.286 -85.672 1.00 96.75 208 TYR B CA 1
ATOM 3975 C C . TYR B 1 208 ? -2.442 69.186 -85.811 1.00 96.48 208 TYR B C 1
ATOM 3976 O O . TYR B 1 208 ? -3.163 69.331 -84.820 1.00 97.33 208 TYR B O 1
ATOM 3985 N N . MET B 1 209 ? -2.934 68.942 -87.025 1.00 95.66 209 MET B N 1
ATOM 3986 C CA . MET B 1 209 ? -4.375 68.819 -87.234 1.00 93.18 209 MET B CA 1
ATOM 3987 C C . MET B 1 209 ? -4.818 68.041 -88.472 1.00 90.75 209 MET B C 1
ATOM 3988 O O . MET B 1 209 ? -4.669 68.508 -89.603 1.00 89.86 209 MET B O 1
ATOM 3993 N N . ASN B 1 210 ? -5.375 66.856 -88.237 1.00 88.48 210 ASN B N 1
ATOM 3994 C CA . ASN B 1 210 ? -5.891 66.000 -89.303 1.00 86.30 210 ASN B CA 1
ATOM 3995 C C . ASN B 1 210 ? -7.193 66.666 -89.756 1.00 83.01 210 ASN B C 1
ATOM 3996 O O . ASN B 1 210 ? -8.251 66.444 -89.170 1.00 78.47 210 ASN B O 1
ATOM 4001 N N . GLY B 1 211 ? -7.100 67.491 -90.795 1.00 82.64 211 GLY B N 1
ATOM 4002 C CA . GLY B 1 211 ? -8.263 68.208 -91.295 1.00 84.55 211 GLY B CA 1
ATOM 4003 C C . GLY B 1 211 ? -9.467 67.425 -91.799 1.00 86.44 211 GLY B C 1
ATOM 4004 O O . GLY B 1 211 ? -10.603 67.842 -91.569 1.00 88.46 211 GLY B O 1
ATOM 4005 N N . ARG B 1 212 ? -9.238 66.308 -92.487 1.00 88.20 212 ARG B N 1
ATOM 4006 C CA . ARG B 1 212 ? -10.332 65.502 -93.029 1.00 88.82 212 ARG B CA 1
ATOM 4007 C C . ARG B 1 212 ? -11.231 64.932 -91.948 1.00 89.14 212 ARG B C 1
ATOM 4008 O O . ARG B 1 212 ? -12.457 64.935 -92.076 1.00 90.07 212 ARG B O 1
ATOM 4016 N N . GLU B 1 213 ? -10.615 64.422 -90.889 1.00 88.49 213 GLU B N 1
ATOM 4017 C CA . GLU B 1 213 ? -11.370 63.839 -89.792 1.00 90.95 213 GLU B CA 1
ATOM 4018 C C . GLU B 1 213 ? -12.146 64.896 -89.017 1.00 88.76 213 GLU B C 1
ATOM 4019 O O . GLU B 1 213 ? -13.359 64.778 -88.844 1.00 87.65 213 GLU B O 1
ATOM 4025 N N . VAL B 1 214 ? -11.445 65.932 -88.563 1.00 86.81 214 VAL B N 1
ATOM 4026 C CA . VAL B 1 214 ? -12.075 67.007 -87.806 1.00 83.69 214 VAL B CA 1
ATOM 4027 C C . VAL B 1 214 ? -13.266 67.599 -88.572 1.00 82.03 214 VAL B C 1
ATOM 4028 O O . VAL B 1 214 ? -14.153 68.194 -87.966 1.00 80.82 214 VAL B O 1
ATOM 4032 N N . PHE B 1 215 ? -13.289 67.427 -89.895 1.00 79.61 215 PHE B N 1
ATOM 4033 C CA . PHE B 1 215 ? -14.391 67.939 -90.715 1.00 80.50 215 PHE B CA 1
ATOM 4034 C C . PHE B 1 215 ? -15.593 66.994 -90.627 1.00 81.53 215 PHE B C 1
ATOM 4035 O O . PHE B 1 215 ? -16.691 67.403 -90.239 1.00 79.93 215 PHE B O 1
ATOM 4043 N N . LYS B 1 216 ? -15.385 65.733 -90.993 1.00 82.19 216 LYS B N 1
ATOM 4044 C CA . LYS B 1 216 ? -16.456 64.739 -90.941 1.00 87.50 216 LYS B CA 1
ATOM 4045 C C . LYS B 1 216 ? -17.153 64.801 -89.572 1.00 86.01 216 LYS B C 1
ATOM 4046 O O . LYS B 1 216 ? -18.374 64.962 -89.480 1.00 82.91 216 LYS B O 1
ATOM 4052 N N . PHE B 1 217 ? -16.342 64.666 -88.522 1.00 84.99 217 PHE B N 1
ATOM 4053 C CA . PHE B 1 217 ? -16.782 64.709 -87.126 1.00 81.30 217 PHE B CA 1
ATOM 4054 C C . PHE B 1 217 ? -17.602 65.970 -86.852 1.00 76.68 217 PHE B C 1
ATOM 4055 O O . PHE B 1 217 ? -18.695 65.901 -86.285 1.00 76.48 217 PHE B O 1
ATOM 4063 N N . ALA B 1 218 ? -17.073 67.114 -87.275 1.00 69.82 218 ALA B N 1
ATOM 4064 C CA . ALA B 1 218 ? -17.733 68.391 -87.056 1.00 66.41 218 ALA B CA 1
ATOM 4065 C C . ALA B 1 218 ? -19.161 68.455 -87.576 1.00 63.71 218 ALA B C 1
ATOM 4066 O O . ALA B 1 218 ? -20.075 68.731 -86.803 1.00 65.37 218 ALA B O 1
ATOM 4068 N N . VAL B 1 219 ? -19.365 68.199 -88.868 1.00 59.10 219 VAL B N 1
ATOM 4069 C CA . VAL B 1 219 ? -20.711 68.283 -89.430 1.00 57.44 219 VAL B CA 1
ATOM 4070 C C . VAL B 1 219 ? -21.622 67.283 -88.765 1.00 58.11 219 VAL B C 1
ATOM 4071 O O . VAL B 1 219 ? -22.812 67.531 -88.564 1.00 58.93 219 VAL B O 1
ATOM 4075 N N . ARG B 1 220 ? -21.044 66.146 -88.413 1.00 60.07 220 ARG B N 1
ATOM 4076 C CA . ARG B 1 220 ? -21.792 65.086 -87.769 1.00 58.25 220 ARG B CA 1
ATOM 4077 C C . ARG B 1 220 ? -22.280 65.486 -86.375 1.00 56.29 220 ARG B C 1
ATOM 4078 O O . ARG B 1 220 ? -23.492 65.591 -86.132 1.00 54.67 220 ARG B O 1
ATOM 4086 N N . VAL B 1 221 ? -21.343 65.725 -85.461 1.00 47.35 221 VAL B N 1
ATOM 4087 C CA . VAL B 1 221 ? -21.722 66.079 -84.104 1.00 46.78 221 VAL B CA 1
ATOM 4088 C C . VAL B 1 221 ? -22.536 67.365 -84.020 1.00 42.78 221 VAL B C 1
ATOM 4089 O O . VAL B 1 221 ? -23.455 67.466 -83.204 1.00 45.08 221 VAL B O 1
ATOM 4093 N N . MET B 1 222 ? -22.210 68.334 -84.864 1.00 39.70 222 MET B N 1
ATOM 4094 C CA . MET B 1 222 ? -22.918 69.606 -84.855 1.00 51.21 222 MET B CA 1
ATOM 4095 C C . MET B 1 222 ? -24.425 69.452 -84.933 1.00 51.74 222 MET B C 1
ATOM 4096 O O . MET B 1 222 ? -25.156 70.066 -84.150 1.00 50.93 222 MET B O 1
ATOM 4101 N N . ASN B 1 223 ? -24.883 68.639 -85.882 1.00 51.15 223 ASN B N 1
ATOM 4102 C CA . ASN B 1 223 ? -26.308 68.419 -86.066 1.00 51.27 223 ASN B CA 1
ATOM 4103 C C . ASN B 1 223 ? -26.884 67.617 -84.930 1.00 48.70 223 ASN B C 1
ATOM 4104 O O . ASN B 1 223 ? -27.894 68.001 -84.338 1.00 53.90 223 ASN B O 1
ATOM 4109 N N . THR B 1 224 ? -26.244 66.495 -84.626 1.00 45.18 224 THR B N 1
ATOM 4110 C CA . THR B 1 224 ? -26.732 65.638 -83.560 1.00 44.55 224 THR B CA 1
ATOM 4111 C C . THR B 1 224 ? -26.819 66.397 -82.255 1.00 39.85 224 THR B C 1
ATOM 4112 O O . THR B 1 224 ? -27.853 66.369 -81.589 1.00 45.61 224 THR B O 1
ATOM 4116 N N . ALA B 1 225 ? -25.736 67.081 -81.890 1.00 36.79 225 ALA B N 1
ATOM 4117 C CA . ALA B 1 225 ? -25.723 67.863 -80.651 1.00 36.94 225 ALA B CA 1
ATOM 4118 C C . ALA B 1 225 ? -26.797 68.958 -80.710 1.00 30.83 225 ALA B C 1
ATOM 4119 O O . ALA B 1 225 ? -27.547 69.160 -79.760 1.00 35.36 225 ALA B O 1
ATOM 4121 N N . THR B 1 226 ? -26.878 69.654 -81.834 1.00 30.03 226 THR B N 1
ATOM 4122 C CA . THR B 1 226 ? -27.875 70.708 -81.993 1.00 38.19 226 THR B CA 1
ATOM 4123 C C . THR B 1 226 ? -29.310 70.192 -81.808 1.00 38.64 226 THR B C 1
ATOM 4124 O O . THR B 1 226 ? -30.093 70.746 -81.024 1.00 36.82 226 THR B O 1
ATOM 4128 N N . LEU B 1 227 ? -29.654 69.128 -82.527 1.00 36.87 227 LEU B N 1
ATOM 4129 C CA . LEU B 1 227 ? -30.995 68.565 -82.435 1.00 37.84 227 LEU B CA 1
ATOM 4130 C C . LEU B 1 227 ? -31.294 68.080 -81.022 1.00 37.14 227 LEU B C 1
ATOM 4131 O O . LEU B 1 227 ? -32.396 68.286 -80.493 1.00 35.91 227 LEU B O 1
ATOM 4136 N N . GLU B 1 228 ? -30.297 67.460 -80.400 1.00 39.80 228 GLU B N 1
ATOM 4137 C CA . GLU B 1 228 ? -30.434 66.959 -79.036 1.00 37.58 228 GLU B CA 1
ATOM 4138 C C . GLU B 1 228 ? -30.698 68.142 -78.087 1.00 39.38 228 GLU B C 1
ATOM 4139 O O . GLU B 1 228 ? -31.629 68.110 -77.267 1.00 34.21 228 GLU B O 1
ATOM 4145 N N . ALA B 1 229 ? -29.886 69.194 -78.207 1.00 37.75 229 ALA B N 1
ATOM 4146 C CA . ALA B 1 229 ? -30.069 70.372 -77.360 1.00 39.70 229 ALA B CA 1
ATOM 4147 C C . ALA B 1 229 ? -31.464 70.962 -77.562 1.00 35.30 229 ALA B C 1
ATOM 4148 O O . ALA B 1 229 ? -32.142 71.296 -76.590 1.00 35.18 229 ALA B O 1
ATOM 4150 N N . ILE B 1 230 ? -31.896 71.089 -78.816 1.00 34.25 230 ILE B N 1
ATOM 4151 C CA . ILE B 1 230 ? -33.218 71.658 -79.082 1.00 41.56 230 ILE B CA 1
ATOM 4152 C C . ILE B 1 230 ? -34.331 70.816 -78.459 1.00 46.22 230 ILE B C 1
ATOM 4153 O O . ILE B 1 230 ? -35.254 71.348 -77.837 1.00 46.12 230 ILE B O 1
ATOM 4158 N N . GLU B 1 231 ? -34.218 69.501 -78.607 1.00 48.39 231 GLU B N 1
ATOM 4159 C CA . GLU B 1 231 ? -35.192 68.571 -78.055 1.00 46.40 231 GLU B CA 1
ATOM 4160 C C . GLU B 1 231 ? -35.135 68.622 -76.513 1.00 49.11 231 GLU B C 1
ATOM 4161 O O . GLU B 1 231 ? -36.156 68.737 -75.817 1.00 36.73 231 GLU B O 1
ATOM 4167 N N . LYS B 1 232 ? -33.923 68.557 -75.975 1.00 46.03 232 LYS B N 1
ATOM 4168 C CA . LYS B 1 232 ? -33.740 68.608 -74.533 1.00 46.41 232 LYS B CA 1
ATOM 4169 C C . LYS B 1 232 ? -34.386 69.869 -73.926 1.00 43.96 232 LYS B C 1
ATOM 4170 O O . LYS B 1 232 ? -34.851 69.863 -72.789 1.00 42.31 232 LYS B O 1
ATOM 4176 N N . ALA B 1 233 ? -34.414 70.956 -74.685 1.00 46.40 233 ALA B N 1
ATOM 4177 C CA . ALA B 1 233 ? -35.009 72.194 -74.193 1.00 45.90 233 ALA B CA 1
ATOM 4178 C C . ALA B 1 233 ? -36.533 72.171 -74.335 1.00 47.99 233 ALA B C 1
ATOM 4179 O O . ALA B 1 233 ? -37.227 73.087 -73.883 1.00 46.35 233 ALA B O 1
ATOM 4181 N N . GLY B 1 234 ? -37.049 71.119 -74.960 1.00 49.03 234 GLY B N 1
ATOM 4182 C CA . GLY B 1 234 ? -38.487 71.009 -75.142 1.00 51.54 234 GLY B CA 1
ATOM 4183 C C . GLY B 1 234 ? -39.002 71.945 -76.220 1.00 48.53 234 GLY B C 1
ATOM 4184 O O . GLY B 1 234 ? -40.065 72.548 -76.070 1.00 43.15 234 GLY B O 1
ATOM 4185 N N . LEU B 1 235 ? -38.238 72.053 -77.305 1.00 43.17 235 LEU B N 1
ATOM 4186 C CA . LEU B 1 235 ? -38.566 72.913 -78.433 1.00 38.93 235 LEU B CA 1
ATOM 4187 C C . LEU B 1 235 ? -38.275 72.154 -79.713 1.00 41.24 235 LEU B C 1
ATOM 4188 O O . LEU B 1 235 ? -37.801 71.010 -79.687 1.00 41.05 235 LEU B O 1
ATOM 4193 N N . THR B 1 236 ? -38.540 72.808 -80.839 1.00 37.36 236 THR B N 1
ATOM 4194 C CA . THR B 1 236 ? -38.253 72.222 -82.140 1.00 43.05 236 THR B CA 1
ATOM 4195 C C . THR B 1 236 ? -37.427 73.238 -82.917 1.00 38.49 236 THR B C 1
ATOM 4196 O O . THR B 1 236 ? -37.505 74.436 -82.658 1.00 43.22 236 THR B O 1
ATOM 4200 N N . PRO B 1 237 ? -36.621 72.775 -83.874 1.00 34.30 237 PRO B N 1
ATOM 4201 C CA . PRO B 1 237 ? -35.796 73.695 -84.656 1.00 36.52 237 PRO B CA 1
ATOM 4202 C C . PRO B 1 237 ? -36.500 74.991 -85.060 1.00 43.36 237 PRO B C 1
ATOM 4203 O O . PRO B 1 237 ? -35.888 76.055 -85.051 1.00 53.70 237 PRO B O 1
ATOM 4207 N N . GLU B 1 238 ? -37.783 74.897 -85.400 1.00 48.47 238 GLU B N 1
ATOM 4208 C CA . GLU B 1 238 ? -38.584 76.049 -85.826 1.00 48.44 238 GLU B CA 1
ATOM 4209 C C . GLU B 1 238 ? -38.665 77.158 -84.766 1.00 49.04 238 GLU B C 1
ATOM 4210 O O . GLU B 1 238 ? -38.908 78.323 -85.098 1.00 47.07 238 GLU B O 1
ATOM 4216 N N . ASP B 1 239 ? -38.472 76.789 -83.498 1.00 49.47 239 ASP B N 1
ATOM 4217 C CA . ASP B 1 239 ? -38.533 77.737 -82.382 1.00 44.29 239 ASP B CA 1
ATOM 4218 C C . ASP B 1 239 ? -37.264 78.545 -82.190 1.00 41.90 239 ASP B C 1
ATOM 4219 O O . ASP B 1 239 ? -37.252 79.496 -81.419 1.00 44.65 239 ASP B O 1
ATOM 4224 N N . ILE B 1 240 ? -36.192 78.163 -82.871 1.00 39.24 240 ILE B N 1
ATOM 4225 C CA . ILE B 1 240 ? -34.941 78.871 -82.707 1.00 40.05 240 ILE B CA 1
ATOM 4226 C C . ILE B 1 240 ? -34.825 80.111 -83.578 1.00 40.89 240 ILE B C 1
ATOM 4227 O O . ILE B 1 240 ? -35.048 80.049 -84.784 1.00 40.26 240 ILE B O 1
ATOM 4232 N N . ARG B 1 241 ? -34.473 81.244 -82.972 1.00 41.03 241 ARG B N 1
ATOM 4233 C CA . ARG B 1 241 ? -34.327 82.472 -83.749 1.00 41.23 241 ARG B CA 1
ATOM 4234 C C . ARG B 1 241 ? -32.965 82.540 -84.421 1.00 41.73 241 ARG B C 1
ATOM 4235 O O . ARG B 1 241 ? -32.861 82.992 -85.556 1.00 39.46 241 ARG B O 1
ATOM 4243 N N . LEU B 1 242 ? -31.915 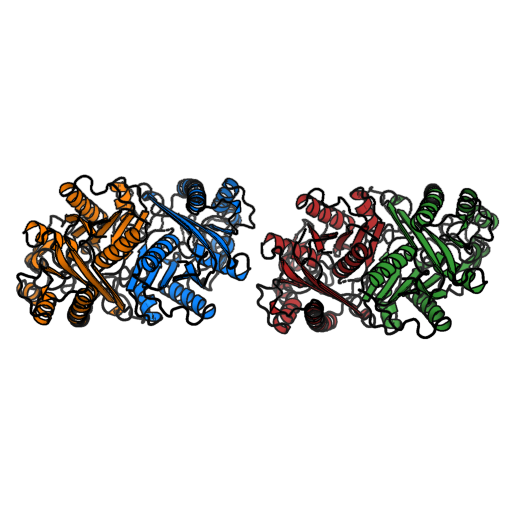82.106 -83.722 1.00 32.56 242 LEU B N 1
ATOM 4244 C CA . LEU B 1 242 ? -30.597 82.177 -84.315 1.00 31.94 242 LEU B CA 1
ATOM 4245 C C . LEU B 1 242 ? -29.755 81.002 -83.919 1.00 34.50 242 LEU B C 1
ATOM 4246 O O . LEU B 1 242 ? -29.779 80.569 -82.774 1.00 39.91 242 LEU B O 1
ATOM 4251 N N . PHE B 1 243 ? -29.019 80.478 -84.883 1.00 30.00 243 PHE B N 1
ATOM 4252 C CA . PHE B 1 243 ? -28.133 79.375 -84.623 1.00 31.59 243 PHE B CA 1
ATOM 4253 C C . PHE B 1 243 ? -26.763 80.000 -84.600 1.00 32.47 243 PHE B C 1
ATOM 4254 O O . PHE B 1 243 ? -26.392 80.692 -85.537 1.00 30.87 243 PHE B O 1
ATOM 4262 N N . VAL B 1 244 ? -26.030 79.784 -83.511 1.00 34.23 244 VAL B N 1
ATOM 4263 C CA . VAL B 1 244 ? -24.694 80.346 -83.380 1.00 32.53 244 VAL B CA 1
ATOM 4264 C C . VAL B 1 244 ? -23.674 79.248 -83.155 1.00 34.83 244 VAL B C 1
ATOM 4265 O O . VAL B 1 244 ? -23.381 78.876 -82.024 1.00 38.38 244 VAL B O 1
ATOM 4269 N N . PRO B 1 245 ? -23.112 78.722 -84.244 1.00 27.81 245 PRO B N 1
ATOM 4270 C CA . PRO B 1 245 ? -22.115 77.656 -84.229 1.00 30.95 245 PRO B CA 1
ATOM 4271 C C . PRO B 1 245 ? -20.708 78.201 -84.085 1.00 33.80 245 PRO B C 1
ATOM 4272 O O . PRO B 1 245 ? -20.450 79.359 -84.392 1.00 32.57 245 PRO B O 1
ATOM 4276 N N . HIS B 1 246 ? -19.798 77.340 -83.652 1.00 32.72 246 HIS B N 1
ATOM 4277 C CA . HIS B 1 246 ? -18.399 77.704 -83.516 1.00 32.67 246 HIS B CA 1
ATOM 4278 C C . HIS B 1 246 ? -17.933 78.129 -84.925 1.00 34.91 246 HIS B C 1
ATOM 4279 O O . HIS B 1 246 ? -18.313 77.504 -85.903 1.00 39.60 246 HIS B O 1
ATOM 4286 N N . GLN B 1 247 ? -17.121 79.182 -85.026 1.00 29.79 247 GLN B N 1
ATOM 4287 C CA . GLN B 1 247 ? -16.667 79.704 -86.321 1.00 33.34 247 GLN B CA 1
ATOM 4288 C C . GLN B 1 247 ? -15.313 79.167 -86.804 1.00 38.29 247 GLN B C 1
ATOM 4289 O O . GLN B 1 247 ? -14.305 79.871 -86.741 1.00 43.55 247 GLN B O 1
ATOM 4295 N N . ALA B 1 248 ? -15.289 77.944 -87.319 1.00 42.48 248 ALA B N 1
ATOM 4296 C CA . ALA B 1 248 ? -14.034 77.342 -87.775 1.00 46.06 248 ALA B CA 1
ATOM 4297 C C . ALA B 1 248 ? -13.876 77.273 -89.284 1.00 45.53 248 ALA B C 1
ATOM 4298 O O . ALA B 1 248 ? -12.783 77.485 -89.814 1.00 40.12 248 ALA B O 1
ATOM 4300 N N . ASN B 1 249 ? -14.978 76.977 -89.964 1.00 43.88 249 ASN B N 1
ATOM 4301 C CA . ASN B 1 249 ? -14.972 76.810 -91.404 1.00 41.72 249 ASN B CA 1
ATOM 4302 C C . ASN B 1 249 ? -16.368 77.051 -91.975 1.00 43.01 249 ASN B C 1
ATOM 4303 O O . ASN B 1 249 ? -17.342 76.414 -91.575 1.00 41.59 249 ASN B O 1
ATOM 4308 N N . LEU B 1 250 ? -16.454 77.976 -92.921 1.00 42.31 250 LEU B N 1
ATOM 4309 C CA . LEU B 1 250 ? -17.717 78.302 -93.551 1.00 44.29 250 LEU B CA 1
ATOM 4310 C C . LEU B 1 250 ? -18.341 77.088 -94.264 1.00 45.46 250 LEU B C 1
ATOM 4311 O O . LEU B 1 250 ? -19.562 76.982 -94.394 1.00 44.25 250 LEU B O 1
ATOM 4316 N N . ARG B 1 251 ? -17.509 76.163 -94.722 1.00 46.84 251 ARG B N 1
ATOM 4317 C CA . ARG B 1 251 ? -18.028 74.980 -95.396 1.00 50.73 251 ARG B CA 1
ATOM 4318 C C . ARG B 1 251 ? -18.754 74.092 -94.388 1.00 50.68 251 ARG B C 1
ATOM 4319 O O . ARG B 1 251 ? -19.888 73.670 -94.617 1.00 51.14 251 ARG B O 1
ATOM 4327 N N . ILE B 1 252 ? -18.095 73.812 -93.267 1.00 54.42 252 ILE B N 1
ATOM 4328 C CA . ILE B 1 252 ? -18.691 72.991 -92.210 1.00 52.57 252 ILE B CA 1
ATOM 4329 C C . ILE B 1 252 ? -20.006 73.625 -91.771 1.00 49.41 252 ILE B C 1
ATOM 4330 O O . ILE B 1 252 ? -21.007 72.931 -91.565 1.00 47.42 252 ILE B O 1
ATOM 4335 N N . ILE B 1 253 ? -19.964 74.949 -91.611 1.00 44.92 253 ILE B N 1
ATOM 4336 C CA . ILE B 1 253 ? -21.110 75.752 -91.192 1.00 46.15 253 ILE B CA 1
ATOM 4337 C C . ILE B 1 253 ? -22.230 75.635 -92.224 1.00 53.14 253 ILE B C 1
ATOM 4338 O O . ILE B 1 253 ? -23.393 75.364 -91.892 1.00 48.48 253 ILE B O 1
ATOM 4343 N N . ASP B 1 254 ? -21.870 75.847 -93.481 1.00 52.77 254 ASP B N 1
ATOM 4344 C CA . ASP B 1 254 ? -22.830 75.751 -94.561 1.00 55.27 254 ASP B CA 1
ATOM 4345 C C . ASP B 1 254 ? -23.359 74.321 -94.640 1.00 55.09 254 ASP B C 1
ATOM 4346 O O . ASP B 1 254 ? -24.559 74.111 -94.822 1.00 53.51 254 ASP B O 1
ATOM 4351 N N . ALA B 1 255 ? -22.464 73.345 -94.488 1.00 48.54 255 ALA B N 1
ATOM 4352 C CA . ALA B 1 255 ? -22.853 71.934 -94.528 1.00 53.51 255 ALA B CA 1
ATOM 4353 C C . ALA B 1 255 ? -23.889 71.629 -93.448 1.00 52.98 255 ALA B C 1
ATOM 4354 O O . ALA B 1 255 ? -24.950 71.067 -93.730 1.00 52.49 255 ALA B O 1
ATOM 4356 N N . ALA B 1 256 ? -23.575 72.006 -92.212 1.00 52.39 256 ALA B N 1
ATOM 4357 C CA . ALA B 1 256 ? -24.473 71.782 -91.085 1.00 51.59 256 ALA B CA 1
ATOM 4358 C C . ALA B 1 256 ? -25.796 72.511 -91.282 1.00 55.17 256 ALA B C 1
ATOM 4359 O O . ALA B 1 256 ? -26.866 71.977 -90.999 1.00 57.81 256 ALA B O 1
ATOM 4361 N N . ARG B 1 257 ? -25.702 73.746 -91.760 1.00 63.63 257 ARG B N 1
ATOM 4362 C CA . ARG B 1 257 ? -26.861 74.594 -92.006 1.00 64.74 257 ARG B CA 1
ATOM 4363 C C . ARG B 1 257 ? -27.906 73.897 -92.864 1.00 68.31 257 ARG B C 1
ATOM 4364 O O . ARG B 1 257 ? -29.080 73.831 -92.498 1.00 70.12 257 ARG B O 1
ATOM 4372 N N . GLU B 1 258 ? -27.474 73.390 -94.013 1.00 68.11 258 GLU B N 1
ATOM 4373 C CA . GLU B 1 258 ? -28.379 72.700 -94.918 1.00 72.70 258 GLU B CA 1
ATOM 4374 C C . GLU B 1 258 ? -28.942 71.456 -94.248 1.00 71.59 258 GLU B C 1
ATOM 4375 O O . GLU B 1 258 ? -30.139 71.187 -94.325 1.00 73.37 258 GLU B O 1
ATOM 4381 N N . ARG B 1 259 ? -28.081 70.704 -93.579 1.00 72.87 259 ARG B N 1
ATOM 4382 C CA . ARG B 1 259 ? -28.512 69.493 -92.894 1.00 74.64 259 ARG B CA 1
ATOM 4383 C C . ARG B 1 259 ? -29.761 69.780 -92.043 1.00 73.45 259 ARG B C 1
ATOM 4384 O O . ARG B 1 259 ? -30.634 68.922 -91.905 1.00 74.88 259 ARG B O 1
ATOM 4392 N N . LEU B 1 260 ? -29.850 70.987 -91.484 1.00 68.38 260 LEU B N 1
ATOM 4393 C CA . LEU B 1 260 ? -30.998 71.358 -90.659 1.00 63.75 260 LEU B CA 1
ATOM 4394 C C . LEU B 1 260 ? -32.055 72.096 -91.473 1.00 61.08 260 LEU B C 1
ATOM 4395 O O . LEU B 1 260 ? -33.104 72.449 -90.952 1.00 62.34 260 LEU B O 1
ATOM 4400 N N . GLY B 1 261 ? -31.772 72.331 -92.750 1.00 59.72 261 GLY B N 1
ATOM 4401 C CA . GLY B 1 261 ? -32.708 73.042 -93.609 1.00 61.74 261 GLY B CA 1
ATOM 4402 C C . GLY B 1 261 ? -32.925 74.491 -93.200 1.00 64.53 261 GLY B C 1
ATOM 4403 O O . GLY B 1 261 ? -34.053 74.997 -93.187 1.00 65.42 261 GLY B O 1
ATOM 4404 N N . LEU B 1 262 ? -31.831 75.175 -92.889 1.00 60.88 262 LEU B N 1
ATOM 4405 C CA . LEU B 1 262 ? -31.906 76.557 -92.439 1.00 52.77 262 LEU B CA 1
ATOM 4406 C C . LEU B 1 262 ? -31.393 77.578 -93.428 1.00 47.15 262 LEU B C 1
ATOM 4407 O O . LEU B 1 262 ? -30.390 77.353 -94.108 1.00 49.66 262 LEU B O 1
ATOM 4412 N N . PRO B 1 263 ? -32.082 78.722 -93.533 1.00 46.05 263 PRO B N 1
ATOM 4413 C CA . PRO B 1 263 ? -31.615 79.761 -94.457 1.00 46.54 263 PRO B CA 1
ATOM 4414 C C . PRO B 1 263 ? -30.496 80.499 -93.706 1.00 46.12 263 PRO B C 1
ATOM 4415 O O . PRO B 1 263 ? -30.468 80.483 -92.470 1.00 46.62 263 PRO B O 1
ATOM 4419 N N . TRP B 1 264 ? -29.581 81.132 -94.432 1.00 45.82 264 TRP B N 1
ATOM 4420 C CA . TRP B 1 264 ? -28.495 81.871 -93.792 1.00 43.24 264 TRP B CA 1
ATOM 4421 C C . TRP B 1 264 ? -28.947 82.919 -92.774 1.00 40.32 264 TRP B C 1
ATOM 4422 O O . TRP B 1 264 ? -28.285 83.128 -91.763 1.00 46.26 264 TRP B O 1
ATOM 4433 N N . GLU B 1 265 ? -30.075 83.565 -93.028 1.00 41.44 265 GLU B N 1
ATOM 4434 C CA . GLU B 1 265 ? -30.581 84.596 -92.127 1.00 43.12 265 GLU B CA 1
ATOM 4435 C C . GLU B 1 265 ? -30.672 84.114 -90.694 1.00 40.07 265 GLU B C 1
ATOM 4436 O O . GLU B 1 265 ? -30.713 84.926 -89.760 1.00 32.08 265 GLU B O 1
ATOM 4442 N N . ARG B 1 266 ? -30.723 82.799 -90.514 1.00 35.84 266 ARG B N 1
ATOM 4443 C CA . ARG B 1 266 ? -30.850 82.253 -89.170 1.00 41.54 266 ARG B CA 1
ATOM 4444 C C . ARG B 1 266 ? -29.564 81.695 -88.567 1.00 36.98 266 ARG B C 1
ATOM 4445 O O . ARG B 1 266 ? -29.569 81.107 -87.487 1.00 33.65 266 ARG B O 1
ATOM 4453 N N . VAL B 1 267 ? -28.460 81.922 -89.261 1.00 33.48 267 VAL B N 1
ATOM 4454 C CA . VAL B 1 267 ? -27.165 81.447 -88.811 1.00 38.73 267 VAL B CA 1
ATOM 4455 C C . VAL B 1 267 ? -26.243 82.629 -88.580 1.00 32.76 267 VAL B C 1
ATOM 4456 O O . VAL B 1 267 ? -26.159 83.516 -89.414 1.00 33.93 267 VAL B O 1
ATOM 4460 N N . ALA B 1 268 ? -25.555 82.662 -87.450 1.00 31.94 268 ALA B N 1
ATOM 4461 C CA . ALA B 1 268 ? -24.628 83.770 -87.220 1.00 32.37 268 ALA B CA 1
ATOM 4462 C C . ALA B 1 268 ? -23.279 83.347 -87.781 1.00 31.22 268 ALA B C 1
ATOM 4463 O O . ALA B 1 268 ? -22.774 82.282 -87.441 1.00 32.29 268 ALA B O 1
ATOM 4465 N N . VAL B 1 269 ? -22.707 84.173 -88.650 1.00 29.70 269 VAL B N 1
ATOM 4466 C CA . VAL B 1 269 ? -21.415 83.865 -89.251 1.00 31.73 269 VAL B CA 1
ATOM 4467 C C . VAL B 1 269 ? -20.446 85.043 -89.179 1.00 36.84 269 VAL B C 1
ATOM 4468 O O . VAL B 1 269 ? -20.805 86.149 -89.568 1.00 42.06 269 VAL B O 1
ATOM 4472 N N . ASN B 1 270 ? -19.229 84.811 -88.684 1.00 33.82 270 ASN B N 1
ATOM 4473 C CA . ASN B 1 270 ? -18.214 85.866 -88.649 1.00 32.75 270 ASN B CA 1
ATOM 4474 C C . ASN B 1 270 ? -16.821 85.277 -88.906 1.00 37.03 270 ASN B C 1
ATOM 4475 O O . ASN B 1 270 ? -15.800 85.952 -88.735 1.00 37.99 270 ASN B O 1
ATOM 4480 N N . VAL B 1 271 ? -16.799 84.019 -89.352 1.00 34.39 271 VAL B N 1
ATOM 4481 C CA . VAL B 1 271 ? -15.555 83.286 -89.643 1.00 31.39 271 VAL B CA 1
ATOM 4482 C C . VAL B 1 271 ? -14.704 83.937 -90.734 1.00 32.08 271 VAL B C 1
ATOM 4483 O O . VAL B 1 271 ? -13.483 83.852 -90.712 1.00 33.66 271 VAL B O 1
ATOM 4487 N N . ASP B 1 272 ? -15.361 84.598 -91.677 1.00 30.90 272 ASP B N 1
ATOM 4488 C CA . ASP B 1 272 ? -14.688 85.249 -92.790 1.00 35.68 272 ASP B CA 1
ATOM 4489 C C . ASP B 1 272 ? -13.850 86.476 -92.417 1.00 35.10 272 ASP B C 1
ATOM 4490 O O . ASP B 1 272 ? -12.978 86.880 -93.191 1.00 37.43 272 ASP B O 1
ATOM 4495 N N . ARG B 1 273 ? -14.127 87.086 -91.268 1.00 30.38 273 ARG B N 1
ATOM 4496 C CA . ARG B 1 273 ? -13.360 88.253 -90.835 1.00 34.57 273 ARG B CA 1
ATOM 4497 C C . ARG B 1 273 ? -12.439 88.003 -89.650 1.00 36.74 273 ARG B C 1
ATOM 4498 O O . ARG B 1 273 ? -11.423 88.701 -89.500 1.00 36.07 273 ARG B O 1
ATOM 4506 N N . TYR B 1 274 ? -12.800 87.037 -88.804 1.00 31.10 274 TYR B N 1
ATOM 4507 C CA . TYR B 1 274 ? -12.016 86.746 -87.604 1.00 31.07 274 TYR B CA 1
ATOM 4508 C C . TYR B 1 274 ? -11.347 85.386 -87.622 1.00 30.34 274 TYR B C 1
ATOM 4509 O O . TYR B 1 274 ? -10.631 85.039 -86.690 1.00 32.64 274 TYR B O 1
ATOM 4518 N N . GLY B 1 275 ? -11.573 84.612 -88.671 1.00 27.95 275 GLY B N 1
ATOM 4519 C CA . GLY B 1 275 ? -10.978 83.296 -88.712 1.00 31.34 275 GLY B CA 1
ATOM 4520 C C . GLY B 1 275 ? -11.542 82.482 -87.561 1.00 38.98 275 GLY B C 1
ATOM 4521 O O . GLY B 1 275 ? -12.566 82.865 -86.979 1.00 42.24 275 GLY B O 1
ATOM 4522 N N . ASN B 1 276 ? -10.891 81.361 -87.243 1.00 37.02 276 ASN B N 1
ATOM 4523 C CA . ASN B 1 276 ? -11.314 80.496 -86.151 1.00 31.31 276 ASN B CA 1
ATOM 4524 C C . ASN B 1 276 ? -10.661 81.041 -84.888 1.00 32.38 276 ASN B C 1
ATOM 4525 O O . ASN B 1 276 ? -9.438 81.028 -84.762 1.00 37.75 276 ASN B O 1
ATOM 4530 N N . THR B 1 277 ? -11.481 81.532 -83.962 1.00 33.45 277 THR B N 1
ATOM 4531 C CA . THR B 1 277 ? -10.983 82.096 -82.709 1.00 32.72 277 THR B CA 1
ATOM 4532 C C . THR B 1 277 ? -11.277 81.212 -81.496 1.00 30.67 277 THR B C 1
ATOM 4533 O O . THR B 1 277 ? -11.324 81.694 -80.361 1.00 24.17 277 THR B O 1
ATOM 4537 N N . SER B 1 278 ? -11.504 79.925 -81.755 1.00 27.93 278 SER B N 1
ATOM 4538 C CA . SER B 1 278 ? -11.733 78.951 -80.703 1.00 27.15 278 SER B CA 1
ATOM 4539 C C . SER B 1 278 ? -12.827 79.338 -79.714 1.00 30.48 278 SER B C 1
ATOM 4540 O O . SER B 1 278 ? -13.955 79.639 -80.103 1.00 34.68 278 SER B O 1
ATOM 4543 N N . THR B 1 279 ? -12.480 79.354 -78.429 1.00 28.80 279 THR B N 1
ATOM 4544 C CA . THR B 1 279 ? -13.454 79.663 -77.397 1.00 23.01 279 THR B CA 1
ATOM 4545 C C . THR B 1 279 ? -14.036 81.045 -77.483 1.00 26.46 279 THR B C 1
ATOM 4546 O O . THR B 1 279 ? -15.111 81.294 -76.938 1.00 28.40 279 THR B O 1
ATOM 4550 N N . ALA B 1 280 ? -13.342 81.955 -78.151 1.00 22.19 280 ALA B N 1
ATOM 4551 C CA . ALA B 1 280 ? -13.865 83.311 -78.273 1.00 28.59 280 ALA B CA 1
ATOM 4552 C C . ALA B 1 280 ? -14.896 83.382 -79.398 1.00 28.31 280 ALA B C 1
ATOM 4553 O O . ALA B 1 280 ? -15.659 84.340 -79.491 1.00 26.33 280 ALA B O 1
ATOM 4555 N N . SER B 1 281 ? -14.907 82.358 -80.241 1.00 25.35 281 SER B N 1
ATOM 4556 C CA . SER B 1 281 ? -15.765 82.340 -81.417 1.00 33.62 281 SER B CA 1
ATOM 4557 C C . SER B 1 281 ? -17.245 82.650 -81.225 1.00 27.64 281 SER B C 1
ATOM 4558 O O . SER B 1 281 ? -17.779 83.530 -81.886 1.00 25.44 281 SER B O 1
ATOM 4561 N N . ILE B 1 282 ? -17.899 81.942 -80.313 1.00 29.19 282 ILE B N 1
ATOM 4562 C CA . ILE B 1 282 ? -19.315 82.148 -80.070 1.00 30.04 282 ILE B CA 1
ATOM 4563 C C . ILE B 1 282 ? -19.684 83.491 -79.389 1.00 31.54 282 ILE B C 1
ATOM 4564 O O . ILE B 1 282 ? -20.659 84.139 -79.787 1.00 39.97 282 ILE B O 1
ATOM 4569 N N . PRO B 1 283 ? -18.933 83.922 -78.355 1.00 31.75 283 PRO B N 1
ATOM 4570 C CA . PRO B 1 283 ? -19.328 85.205 -77.757 1.00 26.41 283 PRO B CA 1
ATOM 4571 C C . PRO B 1 283 ? -19.219 86.344 -78.758 1.00 28.86 283 PRO B C 1
ATOM 4572 O O . PRO B 1 283 ? -20.026 87.274 -78.743 1.00 27.35 283 PRO B O 1
ATOM 4576 N N . LEU B 1 284 ? -18.223 86.260 -79.636 1.00 27.41 284 LEU B N 1
ATOM 4577 C CA . LEU B 1 284 ? -18.020 87.279 -80.660 1.00 30.49 284 LEU B CA 1
ATOM 4578 C C . LEU B 1 284 ? -19.217 87.330 -81.603 1.00 31.98 284 LEU B C 1
ATOM 4579 O O . LEU B 1 284 ? -19.787 88.389 -81.840 1.00 30.28 284 LEU B O 1
ATOM 4584 N N . ALA B 1 285 ? -19.572 86.174 -82.154 1.00 33.29 285 ALA B N 1
ATOM 4585 C CA . ALA B 1 285 ? -20.697 86.074 -83.062 1.00 29.64 285 ALA B CA 1
ATOM 4586 C C . ALA B 1 285 ? -21.964 86.556 -82.346 1.00 30.89 285 ALA B C 1
ATOM 4587 O O . ALA B 1 285 ? -22.763 87.292 -82.924 1.00 31.17 285 ALA B O 1
ATOM 4589 N N . LEU B 1 286 ? -22.147 86.151 -81.092 1.00 26.79 286 LEU B N 1
ATOM 4590 C CA . LEU B 1 286 ? -23.316 86.584 -80.341 1.00 32.52 286 LEU B CA 1
ATOM 4591 C C . LEU B 1 286 ? -23.361 88.104 -80.188 1.00 36.40 286 LEU B C 1
ATOM 4592 O O . LEU B 1 286 ? -24.410 88.732 -80.372 1.00 37.48 286 LEU B O 1
ATOM 4597 N N . LYS B 1 287 ? -22.232 88.704 -79.830 1.00 33.79 287 LYS B N 1
ATOM 4598 C CA . LYS B 1 287 ? -22.216 90.143 -79.648 1.00 27.99 287 LYS B CA 1
ATOM 4599 C C . LYS B 1 287 ? -22.689 90.862 -80.898 1.00 28.79 287 LYS B C 1
ATOM 4600 O O . LYS B 1 287 ? -23.492 91.792 -80.812 1.00 30.81 287 LYS B O 1
ATOM 4606 N N . GLU B 1 288 ? -22.185 90.438 -82.054 1.00 25.00 288 GLU B N 1
ATOM 4607 C CA . GLU B 1 288 ? -22.562 91.067 -83.309 1.00 34.84 288 GLU B CA 1
ATOM 4608 C C . GLU B 1 288 ? -24.044 90.849 -83.632 1.00 34.75 288 GLU B C 1
ATOM 4609 O O . GLU B 1 288 ? -24.710 91.756 -84.133 1.00 43.26 288 GLU B O 1
ATOM 4615 N N . ALA B 1 289 ? -24.560 89.661 -83.323 1.00 34.97 289 ALA B N 1
ATOM 4616 C CA . ALA B 1 289 ? -25.958 89.346 -83.583 1.00 36.76 289 ALA B CA 1
ATOM 4617 C C . ALA B 1 289 ? -26.841 90.278 -82.761 1.00 35.27 289 ALA B C 1
ATOM 4618 O O . ALA B 1 289 ? -27.836 90.815 -83.259 1.00 34.36 289 ALA B O 1
ATOM 4620 N N . VAL B 1 290 ? -26.473 90.463 -81.500 1.00 28.94 290 VAL B N 1
ATOM 4621 C CA . VAL B 1 290 ? -27.227 91.334 -80.620 1.00 31.23 290 VAL B CA 1
ATOM 4622 C C . VAL B 1 290 ? -27.212 92.776 -81.133 1.00 32.07 290 VAL B C 1
ATOM 4623 O O . VAL B 1 290 ? -28.233 93.459 -81.134 1.00 35.26 290 VAL B O 1
ATOM 4627 N N . ASP B 1 291 ? -26.052 93.239 -81.568 1.00 32.54 291 ASP B N 1
ATOM 4628 C CA . ASP B 1 291 ? -25.943 94.600 -82.049 1.00 33.05 291 ASP B CA 1
ATOM 4629 C C . ASP B 1 291 ? -26.630 94.802 -83.388 1.00 35.86 291 ASP B C 1
ATOM 4630 O O . ASP B 1 291 ? -27.101 95.896 -83.675 1.00 42.80 291 ASP B O 1
ATOM 4635 N N . ALA B 1 292 ? -26.683 93.763 -84.218 1.00 29.06 292 ALA B N 1
ATOM 4636 C CA . ALA B 1 292 ? -27.350 93.891 -85.502 1.00 29.22 292 ALA B CA 1
ATOM 4637 C C . ALA B 1 292 ? -28.863 93.680 -85.325 1.00 32.25 292 ALA B C 1
ATOM 4638 O O . ALA B 1 292 ? -29.623 93.668 -86.287 1.00 36.64 292 ALA B O 1
ATOM 4640 N N . GLY B 1 293 ? -29.286 93.518 -84.080 1.00 35.26 293 GLY B N 1
ATOM 4641 C CA . GLY B 1 293 ? -30.691 93.311 -83.788 1.00 39.30 293 GLY B CA 1
ATOM 4642 C C . GLY B 1 293 ? -31.222 91.948 -84.190 1.00 38.55 293 GLY B C 1
ATOM 4643 O O . GLY B 1 293 ? -32.432 91.741 -84.226 1.00 37.78 293 GLY B O 1
ATOM 4644 N N . ARG B 1 294 ? -30.322 91.016 -84.484 1.00 37.62 294 ARG B N 1
ATOM 4645 C CA . ARG B 1 294 ? -30.723 89.672 -84.885 1.00 37.61 294 ARG B CA 1
ATOM 4646 C C . ARG B 1 294 ? -31.229 88.846 -83.697 1.00 32.92 294 ARG B C 1
ATOM 4647 O O . ARG B 1 294 ? -31.952 87.877 -83.871 1.00 39.81 294 ARG B O 1
ATOM 4655 N N . ILE B 1 295 ? -30.858 89.242 -82.489 1.00 36.16 295 ILE B N 1
ATOM 4656 C CA . ILE B 1 295 ? -31.275 88.533 -81.288 1.00 33.11 295 ILE B CA 1
ATOM 4657 C C . ILE B 1 295 ? -31.857 89.521 -80.296 1.00 37.62 295 ILE B C 1
ATOM 4658 O O . ILE B 1 295 ? -31.247 90.554 -80.016 1.00 38.75 295 ILE B O 1
ATOM 4663 N N . ARG B 1 296 ? -33.025 89.205 -79.751 1.00 37.30 296 ARG B N 1
ATOM 4664 C CA . ARG B 1 296 ? -33.645 90.094 -78.783 1.00 37.85 296 ARG B CA 1
ATOM 4665 C C . ARG B 1 296 ? -34.204 89.315 -77.601 1.00 37.49 296 ARG B C 1
ATOM 4666 O O . ARG B 1 296 ? -34.282 88.088 -77.635 1.00 37.56 296 ARG B O 1
ATOM 4674 N N . GLU B 1 297 ? -34.578 90.034 -76.549 1.00 40.52 297 GLU B N 1
ATOM 4675 C CA . GLU B 1 297 ? -35.133 89.410 -75.360 1.00 37.15 297 GLU B CA 1
ATOM 4676 C C . GLU B 1 297 ? -36.232 88.420 -75.700 1.00 40.04 297 GLU B C 1
ATOM 4677 O O . GLU B 1 297 ? -37.161 88.738 -76.444 1.00 37.48 297 GLU B O 1
ATOM 4683 N N . GLY B 1 298 ? -36.112 87.208 -75.169 1.00 36.21 298 GLY B N 1
ATOM 4684 C CA . GLY B 1 298 ? -37.119 86.197 -75.416 1.00 34.88 298 GLY B CA 1
ATOM 4685 C C . GLY B 1 298 ? -36.850 85.290 -76.596 1.00 41.83 298 GLY B C 1
ATOM 4686 O O . GLY B 1 298 ? -37.576 84.307 -76.791 1.00 43.36 298 GLY B O 1
ATOM 4687 N N . ASP B 1 299 ? -35.839 85.604 -77.405 1.00 37.78 299 ASP B N 1
ATOM 4688 C CA . ASP B 1 299 ? -35.548 84.729 -78.526 1.00 36.28 299 ASP B CA 1
ATOM 4689 C C . ASP B 1 299 ? -34.828 83.505 -77.976 1.00 38.46 299 ASP B C 1
ATOM 4690 O O . ASP B 1 299 ? -34.123 83.580 -76.971 1.00 33.01 299 ASP B O 1
ATOM 4695 N N . HIS B 1 300 ? -35.025 82.376 -78.638 1.00 38.17 300 HIS B N 1
ATOM 4696 C CA . HIS B 1 300 ? -34.375 81.148 -78.252 1.00 39.76 300 HIS B CA 1
ATOM 4697 C C . HIS B 1 300 ? -33.183 81.025 -79.169 1.00 39.32 300 HIS B C 1
ATOM 4698 O O . HIS B 1 300 ? -33.329 80.956 -80.397 1.00 40.20 300 HIS B O 1
ATOM 4705 N N . VAL B 1 301 ? -32.003 81.017 -78.558 1.00 33.21 301 VAL B N 1
ATOM 4706 C CA . VAL B 1 301 ? -30.749 80.924 -79.291 1.00 34.57 301 VAL B CA 1
ATOM 4707 C C . VAL B 1 301 ? -30.059 79.582 -79.090 1.00 33.00 301 VAL B C 1
ATOM 4708 O O . VAL B 1 301 ? -30.060 79.028 -77.994 1.00 37.13 301 VAL B O 1
ATOM 4712 N N . LEU B 1 302 ? -29.479 79.054 -80.156 1.00 29.77 302 LEU B N 1
ATOM 4713 C CA . LEU B 1 302 ? -28.795 77.794 -80.072 1.00 26.85 302 LEU B CA 1
ATOM 4714 C C . LEU B 1 302 ? -27.283 77.968 -80.251 1.00 32.54 302 LEU B C 1
ATOM 4715 O O . LEU B 1 302 ? -26.818 78.532 -81.244 1.00 33.13 302 LEU B O 1
ATOM 4720 N N . LEU B 1 303 ? -26.520 77.460 -79.290 1.00 26.91 303 LEU B N 1
ATOM 4721 C CA . LEU B 1 303 ? -25.067 77.565 -79.339 1.00 29.35 303 LEU B CA 1
ATOM 4722 C C . LEU B 1 303 ? -24.548 76.158 -79.530 1.00 29.87 303 LEU B C 1
ATOM 4723 O O . LEU B 1 303 ? -25.035 75.238 -78.877 1.00 32.23 303 LEU B O 1
ATOM 4728 N N . VAL B 1 304 ? -23.583 75.980 -80.430 1.00 27.09 304 VAL B N 1
ATOM 4729 C CA . VAL B 1 304 ? -23.015 74.655 -80.662 1.00 23.52 304 VAL B CA 1
ATOM 4730 C C . VAL B 1 304 ? -21.528 74.746 -81.047 1.00 23.11 304 VAL B C 1
ATOM 4731 O O . VAL B 1 304 ? -21.142 75.561 -81.876 1.00 23.66 304 VAL B O 1
ATOM 4735 N N . SER B 1 305 ? -20.691 73.908 -80.443 1.00 24.06 305 SER B N 1
ATOM 4736 C CA . SER B 1 305 ? -19.264 73.932 -80.756 1.00 24.58 305 SER B CA 1
ATOM 4737 C C . SER B 1 305 ? -18.689 72.532 -80.757 1.00 28.07 305 SER B C 1
ATOM 4738 O O . SER B 1 305 ? -19.234 71.643 -80.117 1.00 29.99 305 SER B O 1
ATOM 4741 N N . PHE B 1 306 ? -17.583 72.348 -81.475 1.00 29.90 306 PHE B N 1
ATOM 4742 C CA . PHE B 1 306 ? -16.899 71.056 -81.570 1.00 37.30 306 PHE B CA 1
ATOM 4743 C C . PHE B 1 306 ? -15.420 71.399 -81.654 1.00 39.12 306 PHE B C 1
ATOM 4744 O O . PHE B 1 306 ? -15.070 72.473 -82.132 1.00 41.07 306 PHE B O 1
ATOM 4752 N N . GLY B 1 307 ? -14.545 70.503 -81.214 1.00 40.27 307 GLY B N 1
ATOM 4753 C CA . GLY B 1 307 ? -13.135 70.819 -81.299 1.00 41.89 307 GLY B CA 1
ATOM 4754 C C . GLY B 1 307 ? -12.204 69.772 -80.746 1.00 45.18 307 GLY B C 1
ATOM 4755 O O . GLY B 1 307 ? -12.552 68.587 -80.715 1.00 44.97 307 GLY B O 1
ATOM 4756 N N . ALA B 1 308 ? -11.028 70.228 -80.300 1.00 44.10 308 ALA B N 1
ATOM 4757 C CA . ALA B 1 308 ? -9.973 69.368 -79.742 1.00 47.33 308 ALA B CA 1
ATOM 4758 C C . ALA B 1 308 ? -10.426 68.586 -78.508 1.00 49.98 308 ALA B C 1
ATOM 4759 O O . ALA B 1 308 ? -11.070 69.137 -77.600 1.00 46.61 308 ALA B O 1
ATOM 4761 N N . GLY B 1 309 ? -10.083 67.300 -78.483 1.00 49.65 309 GLY B N 1
ATOM 4762 C CA . GLY B 1 309 ? -10.465 66.447 -77.374 1.00 45.00 309 GLY B CA 1
ATOM 4763 C C . GLY B 1 309 ? -10.502 64.988 -77.797 1.00 46.75 309 GLY B C 1
ATOM 4764 O O . GLY B 1 309 ? -9.729 64.189 -77.285 1.00 46.59 309 GLY B O 1
ATOM 4765 N N . LEU B 1 310 ? -11.401 64.623 -78.709 1.00 48.66 310 LEU B N 1
ATOM 4766 C CA . LEU B 1 310 ? -12.352 65.552 -79.309 1.00 47.90 310 LEU B CA 1
ATOM 4767 C C . LEU B 1 310 ? -13.407 65.979 -78.291 1.00 45.72 310 LEU B C 1
ATOM 4768 O O . LEU B 1 310 ? -13.763 65.227 -77.372 1.00 43.22 310 LEU B O 1
ATOM 4773 N N . THR B 1 311 ? -13.903 67.195 -78.462 1.00 38.66 311 THR B N 1
ATOM 4774 C CA . THR B 1 311 ? -14.904 67.732 -77.559 1.00 36.91 311 THR B CA 1
ATOM 4775 C C . THR B 1 311 ? -16.032 68.315 -78.390 1.00 31.48 311 THR B C 1
ATOM 4776 O O . THR B 1 311 ? -15.819 68.669 -79.543 1.00 27.07 311 THR B O 1
ATOM 4780 N N . TRP B 1 312 ? -17.220 68.421 -77.802 1.00 29.71 312 TRP B N 1
ATOM 4781 C CA . TRP B 1 312 ? -18.363 69.040 -78.480 1.00 31.04 312 TRP B CA 1
ATOM 4782 C C . TRP B 1 312 ? -19.366 69.522 -77.443 1.00 34.51 312 TRP B C 1
ATOM 4783 O O . TRP B 1 312 ? -19.494 68.941 -76.360 1.00 36.11 312 TRP B O 1
ATOM 4794 N N . ALA B 1 313 ? -20.047 70.619 -77.744 1.00 30.99 313 ALA B N 1
ATOM 4795 C CA . ALA B 1 313 ? -21.035 71.137 -76.818 1.00 25.10 313 ALA B CA 1
ATOM 4796 C C . ALA B 1 313 ? -22.124 71.877 -77.557 1.00 24.43 313 ALA B C 1
ATOM 4797 O O . ALA B 1 313 ? -21.946 72.318 -78.689 1.00 28.82 313 ALA B O 1
ATOM 4799 N N . ALA B 1 314 ? -23.265 71.998 -76.905 1.00 20.29 314 ALA B N 1
ATOM 4800 C CA . ALA B 1 314 ? -24.370 72.704 -77.492 1.00 22.29 314 ALA B CA 1
ATOM 4801 C C . ALA B 1 314 ? -25.228 73.143 -76.336 1.00 30.50 314 ALA B C 1
ATOM 4802 O O . ALA B 1 314 ? -25.223 72.504 -75.277 1.00 29.15 314 ALA B O 1
ATOM 4804 N N . ALA B 1 315 ? -25.939 74.251 -76.529 1.00 32.10 315 ALA B N 1
ATOM 4805 C CA . ALA B 1 315 ? -26.819 74.785 -75.499 1.00 32.18 315 ALA B CA 1
ATOM 4806 C C . ALA B 1 315 ? -27.938 75.533 -76.176 1.00 30.02 315 ALA B C 1
ATOM 4807 O O . ALA B 1 315 ? -27.802 75.957 -77.325 1.00 31.20 315 ALA B O 1
ATOM 4809 N N . VAL B 1 316 ? -29.042 75.681 -75.453 1.00 29.49 316 VAL B N 1
ATOM 4810 C CA . VAL B 1 316 ? -30.171 76.454 -75.929 1.00 27.26 316 VAL B CA 1
ATOM 4811 C C . VAL B 1 316 ? -30.412 77.465 -74.822 1.00 29.28 316 VAL B C 1
ATOM 4812 O O . VAL B 1 316 ? -30.522 77.110 -73.642 1.00 29.38 316 VAL B O 1
ATOM 4816 N N . LEU B 1 317 ? -30.489 78.731 -75.218 1.00 31.12 317 LEU B N 1
ATOM 4817 C CA . LEU B 1 317 ? -30.665 79.837 -74.286 1.00 37.64 317 LEU B CA 1
ATOM 4818 C C . LEU B 1 317 ? -31.757 80.808 -74.742 1.00 40.38 317 LEU B C 1
ATOM 4819 O O . LEU B 1 317 ? -31.758 81.272 -75.884 1.00 39.79 317 LEU B O 1
ATOM 4824 N N . THR B 1 318 ? -32.688 81.107 -73.848 1.00 39.18 318 THR B N 1
ATOM 4825 C CA . THR B 1 318 ? -33.737 82.064 -74.157 1.00 39.11 318 THR B CA 1
ATOM 4826 C C . THR B 1 318 ? -33.131 83.414 -73.752 1.00 39.91 318 THR B C 1
ATOM 4827 O O . THR B 1 318 ? -32.980 83.709 -72.573 1.00 30.87 318 THR B O 1
ATOM 4831 N N . TRP B 1 319 ? -32.773 84.222 -74.744 1.00 42.00 319 TRP B N 1
ATOM 4832 C CA . TRP B 1 319 ? -32.126 85.504 -74.505 1.00 38.57 319 TRP B CA 1
ATOM 4833 C C . TRP B 1 319 ? -32.805 86.461 -73.537 1.00 36.56 319 TRP B C 1
ATOM 4834 O O . TRP B 1 319 ? -34.021 86.480 -73.418 1.00 43.07 319 TRP B O 1
ATOM 4845 N N . GLY B 1 320 ? -31.998 87.249 -72.837 1.00 33.71 320 GLY B N 1
ATOM 4846 C CA . GLY B 1 320 ? -32.531 88.240 -71.919 1.00 32.80 320 GLY B CA 1
ATOM 4847 C C . GLY B 1 320 ? -32.873 87.765 -70.526 1.00 39.07 320 GLY B C 1
ATOM 4848 O O . GLY B 1 320 ? -32.260 86.832 -70.010 1.00 38.27 320 GLY B O 1
ATOM 4849 N N . GLY B 1 321 ? -33.853 88.432 -69.916 1.00 40.54 321 GLY B N 1
ATOM 4850 C CA . GLY B 1 321 ? -34.293 88.077 -68.580 1.00 34.12 321 GLY B CA 1
ATOM 4851 C C . GLY B 1 321 ? -33.625 88.827 -67.437 1.00 39.26 321 GLY B C 1
ATOM 4852 O O . GLY B 1 321 ? -33.983 88.623 -66.281 1.00 42.76 321 GLY B O 1
ATOM 4853 N N . ALA B 1 322 ? -32.654 89.683 -67.730 1.00 39.15 322 ALA B N 1
ATOM 4854 C CA . ALA B 1 322 ? -31.996 90.434 -66.668 1.00 47.96 322 ALA B CA 1
ATOM 4855 C C . ALA B 1 322 ? -33.008 91.338 -65.943 1.00 55.63 322 ALA B C 1
ATOM 4856 O O . ALA B 1 322 ? -32.903 91.442 -64.701 1.00 57.86 322 ALA B O 1
ATOM 4859 N N . SER C 1 2 ? -15.235 31.560 -3.015 1.00 37.45 2 SER C N 1
ATOM 4860 C CA . SER C 1 2 ? -14.268 30.440 -3.227 1.00 35.87 2 SER C CA 1
ATOM 4861 C C . SER C 1 2 ? -13.706 30.012 -1.882 1.00 34.07 2 SER C C 1
ATOM 4862 O O . SER C 1 2 ? -13.748 30.768 -0.904 1.00 32.54 2 SER C O 1
ATOM 4865 N N . GLY C 1 3 ? -13.174 28.801 -1.837 1.00 30.07 3 GLY C N 1
ATOM 4866 C CA . GLY C 1 3 ? -12.597 28.307 -0.600 1.00 29.27 3 GLY C CA 1
ATOM 4867 C C . GLY C 1 3 ? -11.468 27.368 -0.921 1.00 25.35 3 GLY C C 1
ATOM 4868 O O . GLY C 1 3 ? -11.137 27.175 -2.088 1.00 30.45 3 GLY C O 1
ATOM 4869 N N . ILE C 1 4 ? -10.865 26.773 0.094 1.00 30.23 4 ILE C N 1
ATOM 4870 C CA . ILE C 1 4 ? -9.774 25.851 -0.175 1.00 35.65 4 ILE C CA 1
ATOM 4871 C C . ILE C 1 4 ? -10.297 24.414 -0.291 1.00 36.22 4 ILE C C 1
ATOM 4872 O O . ILE C 1 4 ? -10.834 23.860 0.669 1.00 39.08 4 ILE C O 1
ATOM 4877 N N . LEU C 1 5 ? -10.141 23.820 -1.473 1.00 38.29 5 LEU C N 1
ATOM 4878 C CA . LEU C 1 5 ? -10.599 22.456 -1.725 1.00 35.77 5 LEU C CA 1
ATOM 4879 C C . LEU C 1 5 ? -9.566 21.384 -1.395 1.00 36.90 5 LEU C C 1
ATOM 4880 O O . LEU C 1 5 ? -9.915 20.229 -1.187 1.00 37.45 5 LEU C O 1
ATOM 4885 N N . ALA C 1 6 ? -8.295 21.757 -1.344 1.00 31.62 6 ALA C N 1
ATOM 4886 C CA . ALA C 1 6 ? -7.268 20.773 -1.064 1.00 30.29 6 ALA C CA 1
ATOM 4887 C C . ALA C 1 6 ? -6.002 21.442 -0.576 1.00 31.27 6 ALA C C 1
ATOM 4888 O O . ALA C 1 6 ? -5.686 22.547 -0.995 1.00 32.19 6 ALA C O 1
ATOM 4890 N N . LEU C 1 7 ? -5.269 20.760 0.296 1.00 33.13 7 LEU C N 1
ATOM 4891 C CA . LEU C 1 7 ? -4.046 21.325 0.856 1.00 32.90 7 LEU C CA 1
ATOM 4892 C C . LEU C 1 7 ? -2.929 20.298 0.855 1.00 30.49 7 LEU C C 1
ATOM 4893 O O . LEU C 1 7 ? -3.171 19.113 1.048 1.00 28.33 7 LEU C O 1
ATOM 4898 N N . GLY C 1 8 ? -1.707 20.766 0.634 1.00 32.50 8 GLY C N 1
ATOM 4899 C CA . GLY C 1 8 ? -0.547 19.891 0.624 1.00 31.54 8 GLY C CA 1
ATOM 4900 C C . GLY C 1 8 ? 0.682 20.701 0.987 1.00 33.10 8 GLY C C 1
ATOM 4901 O O . GLY C 1 8 ? 0.698 21.918 0.777 1.00 32.92 8 GLY C O 1
ATOM 4902 N N . ALA C 1 9 ? 1.704 20.053 1.540 1.00 30.30 9 ALA C N 1
ATOM 4903 C CA . ALA C 1 9 ? 2.935 20.754 1.912 1.00 29.41 9 ALA C CA 1
ATOM 4904 C C . ALA C 1 9 ? 4.108 19.780 1.973 1.00 32.29 9 ALA C C 1
ATOM 4905 O O . ALA C 1 9 ? 3.926 18.566 1.928 1.00 35.07 9 ALA C O 1
ATOM 4907 N N . TYR C 1 10 ? 5.314 20.318 2.076 1.00 31.72 10 TYR C N 1
ATOM 4908 C CA . TYR C 1 10 ? 6.511 19.492 2.096 1.00 30.67 10 TYR C CA 1
ATOM 4909 C C . TYR C 1 10 ? 7.735 20.295 2.520 1.00 32.48 10 TYR C C 1
ATOM 4910 O O . TYR C 1 10 ? 7.832 21.492 2.234 1.00 33.45 10 TYR C O 1
ATOM 4919 N N . VAL C 1 11 ? 8.645 19.644 3.236 1.00 30.35 11 VAL C N 1
ATOM 4920 C CA . VAL C 1 11 ? 9.912 20.268 3.604 1.00 30.84 11 VAL C CA 1
ATOM 4921 C C . VAL C 1 11 ? 10.964 19.265 3.179 1.00 35.05 11 VAL C C 1
ATOM 4922 O O . VAL C 1 11 ? 10.698 18.064 3.117 1.00 36.97 11 VAL C O 1
ATOM 4926 N N . PRO C 1 12 ? 12.164 19.744 2.840 1.00 36.78 12 PRO C N 1
ATOM 4927 C CA . PRO C 1 12 ? 13.233 18.837 2.424 1.00 36.94 12 PRO C CA 1
ATOM 4928 C C . PRO C 1 12 ? 13.673 17.963 3.589 1.00 38.04 12 PRO C C 1
ATOM 4929 O O . PRO C 1 12 ? 13.444 18.280 4.754 1.00 44.69 12 PRO C O 1
ATOM 4933 N N . GLU C 1 13 ? 14.330 16.869 3.256 1.00 46.81 13 GLU C N 1
ATOM 4934 C CA . GLU C 1 13 ? 14.809 15.906 4.231 1.00 48.13 13 GLU C CA 1
ATOM 4935 C C . GLU C 1 13 ? 15.922 16.380 5.176 1.00 46.07 13 GLU C C 1
ATOM 4936 O O . GLU C 1 13 ? 15.834 16.178 6.382 1.00 40.78 13 GLU C O 1
ATOM 4942 N N . ARG C 1 14 ? 16.964 17.011 4.640 1.00 46.90 14 ARG C N 1
ATOM 4943 C CA . ARG C 1 14 ? 18.079 17.426 5.488 1.00 49.14 14 ARG C CA 1
ATOM 4944 C C . ARG C 1 14 ? 17.768 18.432 6.571 1.00 44.71 14 ARG C C 1
ATOM 4945 O O . ARG C 1 14 ? 17.296 19.530 6.303 1.00 43.98 14 ARG C O 1
ATOM 4953 N N . VAL C 1 15 ? 18.061 18.049 7.806 1.00 45.35 15 VAL C N 1
ATOM 4954 C CA . VAL C 1 15 ? 17.837 18.930 8.935 1.00 45.94 15 VAL C CA 1
ATOM 4955 C C . VAL C 1 15 ? 19.104 19.675 9.283 1.00 47.22 15 VAL C C 1
ATOM 4956 O O . VAL C 1 15 ? 20.214 19.206 9.049 1.00 51.56 15 VAL C O 1
ATOM 4960 N N . MET C 1 16 ? 18.924 20.857 9.843 1.00 53.31 16 MET C N 1
ATOM 4961 C CA . MET C 1 16 ? 20.041 21.675 10.243 1.00 53.16 16 MET C CA 1
ATOM 4962 C C . MET C 1 16 ? 19.719 22.222 11.622 1.00 51.72 16 MET C C 1
ATOM 4963 O O . MET C 1 16 ? 18.817 23.053 11.779 1.00 56.03 16 MET C O 1
ATOM 4968 N N . THR C 1 17 ? 20.449 21.744 12.624 1.00 49.47 17 THR C N 1
ATOM 4969 C CA . THR C 1 17 ? 20.231 22.176 14.001 1.00 48.48 17 THR C CA 1
ATOM 4970 C C . THR C 1 17 ? 21.054 23.413 14.282 1.00 47.55 17 THR C C 1
ATOM 4971 O O . THR C 1 17 ? 21.977 23.728 13.527 1.00 50.42 17 THR C O 1
ATOM 4975 N N . ASN C 1 18 ? 20.716 24.128 15.350 1.00 46.03 18 ASN C N 1
ATOM 4976 C CA . ASN C 1 18 ? 21.490 25.305 15.702 1.00 53.53 18 ASN C CA 1
ATOM 4977 C C . ASN C 1 18 ? 22.921 24.818 15.930 1.00 55.28 18 ASN C C 1
ATOM 4978 O O . ASN C 1 18 ? 23.884 25.515 15.624 1.00 51.73 18 ASN C O 1
ATOM 4983 N N . ALA C 1 19 ? 23.041 23.596 16.444 1.00 55.05 19 ALA C N 1
ATOM 4984 C CA . ALA C 1 19 ? 24.339 22.990 16.706 1.00 59.87 19 ALA C CA 1
ATOM 4985 C C . ALA C 1 19 ? 25.227 23.018 15.458 1.00 60.63 19 ALA C C 1
ATOM 4986 O O . ALA C 1 19 ? 26.399 23.384 15.529 1.00 61.03 19 ALA C O 1
ATOM 4988 N N . ASP C 1 20 ? 24.664 22.626 14.321 1.00 59.58 20 ASP C N 1
ATOM 4989 C CA . ASP C 1 20 ? 25.409 22.612 13.073 1.00 61.82 20 ASP C CA 1
ATOM 4990 C C . ASP C 1 20 ? 25.955 23.993 12.741 1.00 62.21 20 ASP C C 1
ATOM 4991 O O . ASP C 1 20 ? 26.938 24.112 12.013 1.00 63.77 20 ASP C O 1
ATOM 4996 N N . PHE C 1 21 ? 25.318 25.034 13.275 1.00 64.22 21 PHE C N 1
ATOM 4997 C CA . PHE C 1 21 ? 25.737 26.412 13.011 1.00 68.38 21 PHE C CA 1
ATOM 4998 C C . PHE C 1 21 ? 26.908 26.861 13.863 1.00 74.04 21 PHE C C 1
ATOM 4999 O O . PHE C 1 21 ? 27.822 27.526 13.377 1.00 74.24 21 PHE C O 1
ATOM 5007 N N . GLU C 1 22 ? 26.870 26.509 15.142 1.00 80.11 22 GLU C N 1
ATOM 5008 C CA . GLU C 1 22 ? 27.948 26.863 16.045 1.00 81.57 22 GLU C CA 1
ATOM 5009 C C . GLU C 1 22 ? 29.216 26.204 15.499 1.00 81.09 22 GLU C C 1
ATOM 5010 O O . GLU C 1 22 ? 30.317 26.736 15.625 1.00 84.90 22 GLU C O 1
ATOM 5016 N N . ALA C 1 23 ? 29.041 25.049 14.868 1.00 77.13 23 ALA C N 1
ATOM 5017 C CA . ALA C 1 23 ? 30.149 24.292 14.306 1.00 77.11 23 ALA C CA 1
ATOM 5018 C C . ALA C 1 23 ? 30.982 25.018 13.244 1.00 78.89 23 ALA C C 1
ATOM 5019 O O . ALA C 1 23 ? 31.961 24.460 12.741 1.00 79.07 23 ALA C O 1
ATOM 5021 N N . TYR C 1 24 ? 30.612 26.248 12.893 1.00 77.00 24 TYR C N 1
ATOM 5022 C CA . TYR C 1 24 ? 31.377 26.986 11.887 1.00 73.35 24 TYR C CA 1
ATOM 5023 C C . TYR C 1 24 ? 31.081 28.487 11.883 1.00 70.27 24 TYR C C 1
ATOM 5024 O O . TYR C 1 24 ? 31.509 29.204 10.985 1.00 70.93 24 TYR C O 1
ATOM 5033 N N . LEU C 1 25 ? 30.338 28.958 12.876 1.00 69.08 25 LEU C N 1
ATOM 5034 C CA . LEU C 1 25 ? 30.003 30.373 12.984 1.00 67.41 25 LEU C CA 1
ATOM 5035 C C . LEU C 1 25 ? 30.069 30.747 14.442 1.00 69.45 25 LEU C C 1
ATOM 5036 O O . LEU C 1 25 ? 29.999 29.885 15.311 1.00 69.12 25 LEU C O 1
ATOM 5041 N N . ASP C 1 26 ? 30.192 32.035 14.720 1.00 72.97 26 ASP C N 1
ATOM 5042 C CA . ASP C 1 26 ? 30.243 32.468 16.103 1.00 76.47 26 ASP C CA 1
ATOM 5043 C C . ASP C 1 26 ? 28.835 32.786 16.590 1.00 75.20 26 ASP C C 1
ATOM 5044 O O . ASP C 1 26 ? 28.442 33.952 16.709 1.00 73.89 26 ASP C O 1
ATOM 5049 N N . THR C 1 27 ? 28.070 31.738 16.858 1.00 72.58 27 THR C N 1
ATOM 5050 C CA . THR C 1 27 ? 26.708 31.907 17.340 1.00 76.05 27 THR C CA 1
ATOM 5051 C C . THR C 1 27 ? 26.381 30.707 18.218 1.00 74.78 27 THR C C 1
ATOM 5052 O O . THR C 1 27 ? 26.967 29.634 18.050 1.00 73.02 27 THR C O 1
ATOM 5056 N N . SER C 1 28 ? 25.458 30.883 19.158 1.00 74.96 28 SER C N 1
ATOM 5057 C CA . SER C 1 28 ? 25.097 29.791 20.058 1.00 76.96 28 SER C CA 1
ATOM 5058 C C . SER C 1 28 ? 23.633 29.380 19.979 1.00 75.96 28 SER C C 1
ATOM 5059 O O . SER C 1 28 ? 22.749 30.213 19.775 1.00 75.53 28 SER C O 1
ATOM 5062 N N . ASP C 1 29 ? 23.393 28.084 20.152 1.00 73.83 29 ASP C N 1
ATOM 5063 C CA . ASP C 1 29 ? 22.047 27.528 20.132 1.00 74.28 29 ASP C CA 1
ATOM 5064 C C . ASP C 1 29 ? 21.144 28.362 21.041 1.00 73.57 29 ASP C C 1
ATOM 5065 O O . ASP C 1 29 ? 20.004 28.671 20.698 1.00 71.82 29 ASP C O 1
ATOM 5070 N N . GLU C 1 30 ? 21.669 28.734 22.202 1.00 75.48 30 GLU C N 1
ATOM 5071 C CA . GLU C 1 30 ? 20.916 29.533 23.154 1.00 75.74 30 GLU C CA 1
ATOM 5072 C C . GLU C 1 30 ? 20.590 30.897 22.567 1.00 73.95 30 GLU C C 1
ATOM 5073 O O . GLU C 1 30 ? 19.497 31.421 22.760 1.00 73.24 30 GLU C O 1
ATOM 5079 N N . TRP C 1 31 ? 21.549 31.471 21.853 1.00 71.28 31 TRP C N 1
ATOM 5080 C CA . TRP C 1 31 ? 21.361 32.780 21.236 1.00 74.29 31 TRP C CA 1
ATOM 5081 C C . TRP C 1 31 ? 20.226 32.735 20.213 1.00 73.28 31 TRP C C 1
ATOM 5082 O O . TRP C 1 31 ? 19.310 33.565 20.238 1.00 65.26 31 TRP C O 1
ATOM 5093 N N . ILE C 1 32 ? 20.303 31.750 19.319 1.00 73.55 32 ILE C N 1
ATOM 5094 C CA . ILE C 1 32 ? 19.317 31.569 18.258 1.00 68.57 32 ILE C CA 1
ATOM 5095 C C . ILE C 1 32 ? 17.927 31.293 18.822 1.00 63.08 32 ILE C C 1
ATOM 5096 O O . ILE C 1 32 ? 16.950 31.916 18.406 1.00 60.82 32 ILE C O 1
ATOM 5101 N N . VAL C 1 33 ? 17.835 30.368 19.771 1.00 56.90 33 VAL C N 1
ATOM 5102 C CA . VAL C 1 33 ? 16.542 30.041 20.361 1.00 51.93 33 VAL C CA 1
ATOM 5103 C C . VAL C 1 33 ? 15.965 31.215 21.149 1.00 52.07 33 VAL C C 1
ATOM 5104 O O . VAL C 1 33 ? 14.760 31.474 21.115 1.00 51.67 33 VAL C O 1
ATOM 5108 N N . THR C 1 34 ? 16.828 31.929 21.860 1.00 50.75 34 THR C N 1
ATOM 5109 C CA . THR C 1 34 ? 16.383 33.068 22.650 1.00 52.73 34 THR C CA 1
ATOM 5110 C C . THR C 1 34 ? 15.876 34.199 21.747 1.00 55.15 34 THR C C 1
ATOM 5111 O O . THR C 1 34 ? 14.798 34.757 21.975 1.00 50.86 34 THR C O 1
ATOM 5115 N N . ARG C 1 35 ? 16.648 34.501 20.707 1.00 52.23 35 ARG C N 1
ATOM 5116 C CA . ARG C 1 35 ? 16.330 35.570 19.767 1.00 56.83 35 ARG C CA 1
ATOM 5117 C C . ARG C 1 35 ? 15.249 35.295 18.716 1.00 56.78 35 ARG C C 1
ATOM 5118 O O . ARG C 1 35 ? 14.515 36.207 18.328 1.00 55.12 35 ARG C O 1
ATOM 5126 N N . THR C 1 36 ? 15.152 34.056 18.245 1.00 55.54 36 THR C N 1
ATOM 5127 C CA . THR C 1 36 ? 14.171 33.729 17.208 1.00 55.95 36 THR C CA 1
ATOM 5128 C C . THR C 1 36 ? 13.211 32.588 17.543 1.00 56.73 36 THR C C 1
ATOM 5129 O O . THR C 1 36 ? 12.084 32.541 17.034 1.00 55.85 36 THR C O 1
ATOM 5133 N N . GLY C 1 37 ? 13.671 31.666 18.381 1.00 52.38 37 GLY C N 1
ATOM 5134 C CA . GLY C 1 37 ? 12.855 30.535 18.760 1.00 45.70 37 GLY C CA 1
ATOM 5135 C C . GLY C 1 37 ? 13.135 29.337 17.876 1.00 49.23 37 GLY C C 1
ATOM 5136 O O . GLY C 1 37 ? 12.533 28.285 18.078 1.00 50.83 37 GLY C O 1
ATOM 5137 N N . ILE C 1 38 ? 14.048 29.478 16.911 1.00 45.06 38 ILE C N 1
ATOM 5138 C CA . ILE C 1 38 ? 14.364 28.378 15.991 1.00 45.25 38 ILE C CA 1
ATOM 5139 C C . ILE C 1 38 ? 15.360 27.375 16.557 1.00 47.99 38 ILE C C 1
ATOM 5140 O O . ILE C 1 38 ? 16.411 27.749 17.089 1.00 51.86 38 ILE C O 1
ATOM 5145 N N . LYS C 1 39 ? 15.025 26.098 16.420 1.00 45.20 39 LYS C N 1
ATOM 5146 C CA . LYS C 1 39 ? 15.883 25.022 16.886 1.00 47.63 39 LYS C CA 1
ATOM 5147 C C . LYS C 1 39 ? 16.384 24.238 15.677 1.00 52.29 39 LYS C C 1
ATOM 5148 O O . LYS C 1 39 ? 17.511 23.738 15.662 1.00 56.66 39 LYS C O 1
ATOM 5154 N N . GLU C 1 40 ? 15.534 24.138 14.660 1.00 53.45 40 GLU C N 1
ATOM 5155 C CA . GLU C 1 40 ? 15.882 23.432 13.435 1.00 50.31 40 GLU C CA 1
ATOM 5156 C C . GLU C 1 40 ? 15.295 24.157 12.228 1.00 48.99 40 GLU C C 1
ATOM 5157 O O . GLU C 1 40 ? 14.518 25.108 12.374 1.00 43.24 40 GLU C O 1
ATOM 5163 N N . ARG C 1 41 ? 15.690 23.695 11.044 1.00 38.40 41 ARG C N 1
ATOM 5164 C CA . ARG C 1 41 ? 15.213 24.218 9.773 1.00 43.50 41 ARG C CA 1
ATOM 5165 C C . ARG C 1 41 ? 15.653 23.176 8.754 1.00 44.62 41 ARG C C 1
ATOM 5166 O O . ARG C 1 41 ? 16.609 22.435 9.012 1.00 42.65 41 ARG C O 1
ATOM 5174 N N . ARG C 1 42 ? 14.954 23.093 7.623 1.00 37.97 42 ARG C N 1
ATOM 5175 C CA . ARG C 1 42 ? 15.316 22.120 6.592 1.00 41.29 42 ARG C CA 1
ATOM 5176 C C . ARG C 1 42 ? 16.024 22.791 5.414 1.00 42.61 42 ARG C C 1
ATOM 5177 O O . ARG C 1 42 ? 15.827 23.978 5.145 1.00 41.60 42 ARG C O 1
ATOM 5185 N N . VAL C 1 43 ? 16.846 22.022 4.709 1.00 42.34 43 VAL C N 1
ATOM 5186 C CA . VAL C 1 43 ? 17.616 22.545 3.587 1.00 35.16 43 VAL C CA 1
ATOM 5187 C C . VAL C 1 43 ? 17.440 21.641 2.382 1.00 38.06 43 VAL C C 1
ATOM 5188 O O . VAL C 1 43 ? 17.588 20.425 2.484 1.00 38.12 43 VAL C O 1
ATOM 5192 N N . ALA C 1 44 ? 17.119 22.230 1.238 1.00 36.89 44 ALA C N 1
ATOM 5193 C CA . ALA C 1 44 ? 16.918 21.440 0.029 1.00 41.39 44 ALA C CA 1
ATOM 5194 C C . ALA C 1 44 ? 18.219 20.758 -0.402 1.00 44.99 44 ALA C C 1
ATOM 5195 O O . ALA C 1 44 ? 19.314 21.264 -0.139 1.00 42.52 44 ALA C O 1
ATOM 5197 N N . ALA C 1 45 ? 18.087 19.608 -1.058 1.00 42.83 45 ALA C N 1
ATOM 5198 C CA . ALA C 1 45 ? 19.241 18.850 -1.529 1.00 46.46 45 ALA C CA 1
ATOM 5199 C C . ALA C 1 45 ? 20.001 19.633 -2.595 1.00 51.24 45 ALA C C 1
ATOM 5200 O O . ALA C 1 45 ? 19.534 20.678 -3.059 1.00 47.95 45 ALA C O 1
ATOM 5202 N N . GLU C 1 46 ? 21.164 19.112 -2.984 1.00 56.42 46 GLU C N 1
ATOM 5203 C CA . GLU C 1 46 ? 22.015 19.750 -3.983 1.00 62.71 46 GLU C CA 1
ATOM 5204 C C . GLU C 1 46 ? 21.289 20.045 -5.304 1.00 60.65 46 GLU C C 1
ATOM 5205 O O . GLU C 1 46 ? 21.421 21.137 -5.859 1.00 60.68 46 GLU C O 1
ATOM 5211 N N . ASP C 1 47 ? 20.518 19.086 -5.807 1.00 60.95 47 ASP C N 1
ATOM 5212 C CA . ASP C 1 47 ? 19.796 19.306 -7.055 1.00 62.83 47 ASP C CA 1
ATOM 5213 C C . ASP C 1 47 ? 18.286 19.366 -6.811 1.00 59.32 47 ASP C C 1
ATOM 5214 O O . ASP C 1 47 ? 17.487 18.817 -7.579 1.00 55.69 47 ASP C O 1
ATOM 5219 N N . GLU C 1 48 ? 17.908 20.021 -5.718 1.00 52.32 48 GLU C N 1
ATOM 5220 C CA . GLU C 1 48 ? 16.510 20.203 -5.378 1.00 44.56 48 GLU C CA 1
ATOM 5221 C C . GLU C 1 48 ? 16.259 21.715 -5.285 1.00 41.35 48 GLU C C 1
ATOM 5222 O O . GLU C 1 48 ? 16.742 22.378 -4.377 1.00 36.19 48 GLU C O 1
ATOM 5228 N N . TYR C 1 49 ? 15.521 22.265 -6.243 1.00 38.58 49 TYR C N 1
ATOM 5229 C CA . TYR C 1 49 ? 15.235 23.688 -6.225 1.00 37.29 49 TYR C CA 1
ATOM 5230 C C . TYR C 1 49 ? 13.769 23.980 -5.951 1.00 37.26 49 TYR C C 1
ATOM 5231 O O . TYR C 1 49 ? 13.001 23.074 -5.632 1.00 38.19 49 TYR C O 1
ATOM 5240 N N . THR C 1 50 ? 13.391 25.250 -6.062 1.00 38.18 50 THR C N 1
ATOM 5241 C CA . THR C 1 50 ? 12.018 25.675 -5.805 1.00 34.97 50 THR C CA 1
ATOM 5242 C C . THR C 1 50 ? 10.969 24.896 -6.581 1.00 35.55 50 THR C C 1
ATOM 5243 O O . THR C 1 50 ? 9.947 24.506 -6.023 1.00 32.80 50 THR C O 1
ATOM 5247 N N . SER C 1 51 ? 11.211 24.670 -7.868 1.00 38.50 51 SER C N 1
ATOM 5248 C CA . SER C 1 51 ? 10.257 23.914 -8.662 1.00 39.54 51 SER C CA 1
ATOM 5249 C C . SER C 1 51 ? 10.063 22.543 -8.021 1.00 38.60 51 SER C C 1
ATOM 5250 O O . SER C 1 51 ? 8.945 22.036 -7.942 1.00 39.59 51 SER C O 1
ATOM 5253 N N . ASP C 1 52 ? 11.155 21.941 -7.555 1.00 38.68 52 ASP C N 1
ATOM 5254 C CA . ASP C 1 52 ? 11.070 20.626 -6.925 1.00 36.40 52 ASP C CA 1
ATOM 5255 C C . ASP C 1 52 ? 10.222 20.645 -5.663 1.00 36.89 52 ASP C C 1
ATOM 5256 O O . ASP C 1 52 ? 9.397 19.761 -5.443 1.00 34.40 52 ASP C O 1
ATOM 5261 N N . LEU C 1 53 ? 10.442 21.650 -4.823 1.00 36.55 53 LEU C N 1
ATOM 5262 C CA . LEU C 1 53 ? 9.686 21.789 -3.587 1.00 34.00 53 LEU C CA 1
ATOM 5263 C C . LEU C 1 53 ? 8.197 21.933 -3.903 1.00 31.41 53 LEU C C 1
ATOM 5264 O O . LEU C 1 53 ? 7.348 21.394 -3.189 1.00 31.80 53 LEU C O 1
ATOM 5269 N N . ALA C 1 54 ? 7.902 22.666 -4.977 1.00 28.72 54 ALA C N 1
ATOM 5270 C CA . ALA C 1 54 ? 6.537 22.889 -5.433 1.00 31.30 54 ALA C CA 1
ATOM 5271 C C . ALA C 1 54 ? 5.911 21.570 -5.916 1.00 30.89 54 ALA C C 1
ATOM 5272 O O . ALA C 1 54 ? 4.750 21.272 -5.607 1.00 32.20 54 ALA C O 1
ATOM 5274 N N . PHE C 1 55 ? 6.676 20.776 -6.660 1.00 33.12 55 PHE C N 1
ATOM 5275 C CA . PHE C 1 55 ? 6.168 19.492 -7.156 1.00 35.45 55 PHE C CA 1
ATOM 5276 C C . PHE C 1 55 ? 5.769 18.616 -5.968 1.00 37.37 55 PHE C C 1
ATOM 5277 O O . PHE C 1 55 ? 4.659 18.073 -5.919 1.00 35.49 55 PHE C O 1
ATOM 5285 N N . LYS C 1 56 ? 6.692 18.495 -5.013 1.00 37.44 56 LYS C N 1
ATOM 5286 C CA . LYS C 1 56 ? 6.496 17.701 -3.806 1.00 33.46 56 LYS C CA 1
ATOM 5287 C C . LYS C 1 56 ? 5.265 18.146 -3.026 1.00 39.93 56 LYS C C 1
ATOM 5288 O O . LYS C 1 56 ? 4.491 17.316 -2.539 1.00 35.26 56 LYS C O 1
ATOM 5294 N N . ALA C 1 57 ? 5.086 19.458 -2.901 1.00 38.39 57 ALA C N 1
ATOM 5295 C CA . ALA C 1 57 ? 3.930 19.978 -2.181 1.00 34.37 57 ALA C CA 1
ATOM 5296 C C . ALA C 1 57 ? 2.649 19.566 -2.905 1.00 34.52 57 ALA C C 1
ATOM 5297 O O . ALA C 1 57 ? 1.659 19.206 -2.252 1.00 30.28 57 ALA C O 1
ATOM 5299 N N . VAL C 1 58 ? 2.663 19.624 -4.244 1.00 30.82 58 VAL C N 1
ATOM 5300 C CA . VAL C 1 58 ? 1.487 19.237 -5.025 1.00 30.93 58 VAL C CA 1
ATOM 5301 C C . VAL C 1 58 ? 1.280 17.719 -4.920 1.00 32.32 58 VAL C C 1
ATOM 5302 O O . VAL C 1 58 ? 0.150 17.226 -4.862 1.00 32.50 58 VAL C O 1
ATOM 5306 N N . GLU C 1 59 ? 2.376 16.977 -4.892 1.00 32.99 59 GLU C N 1
ATOM 5307 C CA . GLU C 1 59 ? 2.281 15.532 -4.767 1.00 35.78 59 GLU C CA 1
ATOM 5308 C C . GLU C 1 59 ? 1.630 15.197 -3.436 1.00 36.81 59 GLU C C 1
ATOM 5309 O O . GLU C 1 59 ? 0.816 14.278 -3.350 1.00 39.23 59 GLU C O 1
ATOM 5315 N N . ASP C 1 60 ? 1.975 15.940 -2.390 1.00 33.74 60 ASP C N 1
ATOM 5316 C CA . ASP C 1 60 ? 1.385 15.651 -1.086 1.00 36.20 60 ASP C CA 1
ATOM 5317 C C . ASP C 1 60 ? -0.109 15.957 -1.166 1.00 33.92 60 ASP C C 1
ATOM 5318 O O . ASP C 1 60 ? -0.954 15.209 -0.677 1.00 35.86 60 ASP C O 1
ATOM 5323 N N . LEU C 1 61 ? -0.417 17.066 -1.811 1.00 33.23 61 LEU C N 1
ATOM 5324 C CA . LEU C 1 61 ? -1.781 17.487 -1.993 1.00 36.67 61 LEU C CA 1
ATOM 5325 C C . LEU C 1 61 ? -2.563 16.401 -2.747 1.00 38.19 61 LEU C C 1
ATOM 5326 O O . LEU C 1 61 ? -3.720 16.120 -2.428 1.00 35.33 61 LEU C O 1
ATOM 5331 N N . LEU C 1 62 ? -1.940 15.770 -3.737 1.00 38.21 62 LEU C N 1
ATOM 5332 C CA . LEU C 1 62 ? -2.651 14.726 -4.470 1.00 39.00 62 LEU C CA 1
ATOM 5333 C C . LEU C 1 62 ? -2.935 13.476 -3.634 1.00 44.49 62 LEU C C 1
ATOM 5334 O O . LEU C 1 62 ? -4.002 12.865 -3.797 1.00 40.69 62 LEU C O 1
ATOM 5339 N N . ARG C 1 63 ? -2.010 13.094 -2.745 1.00 37.79 63 ARG C N 1
ATOM 5340 C CA . ARG C 1 63 ? -2.246 11.920 -1.901 1.00 40.33 63 ARG C CA 1
ATOM 5341 C C . ARG C 1 63 ? -3.382 12.179 -0.922 1.00 42.50 63 ARG C C 1
ATOM 5342 O O . ARG C 1 63 ? -4.210 11.306 -0.665 1.00 45.29 63 ARG C O 1
ATOM 5350 N N . ARG C 1 64 ? -3.417 13.386 -0.374 1.00 40.46 64 ARG C N 1
ATOM 5351 C CA . ARG C 1 64 ? -4.453 13.744 0.581 1.00 43.79 64 ARG C CA 1
ATOM 5352 C C . ARG C 1 64 ? -5.795 13.962 -0.129 1.00 46.34 64 ARG C C 1
ATOM 5353 O O . ARG C 1 64 ? -6.858 13.728 0.443 1.00 49.05 64 ARG C O 1
ATOM 5361 N N . HIS C 1 65 ? -5.741 14.413 -1.379 1.00 50.83 65 HIS C N 1
ATOM 5362 C CA . HIS C 1 65 ? -6.956 14.695 -2.145 1.00 48.44 65 HIS C CA 1
ATOM 5363 C C . HIS C 1 65 ? -6.821 14.178 -3.578 1.00 51.10 65 HIS C C 1
ATOM 5364 O O . HIS C 1 65 ? -6.420 14.913 -4.484 1.00 49.27 65 HIS C O 1
ATOM 5371 N N . PRO C 1 66 ? -7.115 12.889 -3.797 1.00 56.06 66 PRO C N 1
ATOM 5372 C CA . PRO C 1 66 ? -6.987 12.407 -5.172 1.00 53.11 66 PRO C CA 1
ATOM 5373 C C . PRO C 1 66 ? -8.013 13.136 -6.037 1.00 53.19 66 PRO C C 1
ATOM 5374 O O . PRO C 1 66 ? -9.115 13.463 -5.567 1.00 52.33 66 PRO C O 1
ATOM 5378 N N . GLY C 1 67 ? -7.637 13.416 -7.282 1.00 50.57 67 GLY C N 1
ATOM 5379 C CA . GLY C 1 67 ? -8.531 14.128 -8.182 1.00 56.53 67 GLY C CA 1
ATOM 5380 C C . GLY C 1 67 ? -8.776 15.601 -7.851 1.00 55.74 67 GLY C C 1
ATOM 5381 O O . GLY C 1 67 ? -9.804 16.167 -8.245 1.00 57.68 67 GLY C O 1
ATOM 5382 N N . ALA C 1 68 ? -7.843 16.229 -7.136 1.00 50.87 68 ALA C N 1
ATOM 5383 C CA . ALA C 1 68 ? -7.985 17.635 -6.766 1.00 42.03 68 ALA C CA 1
ATOM 5384 C C . ALA C 1 68 ? -7.545 18.565 -7.887 1.00 40.16 68 ALA C C 1
ATOM 5385 O O . ALA C 1 68 ? -8.036 19.684 -7.986 1.00 41.74 68 ALA C O 1
ATOM 5387 N N . LEU C 1 69 ? -6.619 18.123 -8.729 1.00 38.28 69 LEU C N 1
ATOM 5388 C CA . LEU C 1 69 ? -6.170 18.986 -9.813 1.00 41.82 69 LEU C CA 1
ATOM 5389 C C . LEU C 1 69 ? -7.155 19.005 -10.958 1.00 44.94 69 LEU C C 1
ATOM 5390 O O . LEU C 1 69 ? -6.995 19.776 -11.903 1.00 51.35 69 LEU C O 1
ATOM 5395 N N . GLU C 1 70 ? -8.182 18.167 -10.883 1.00 44.26 70 GLU C N 1
ATOM 5396 C CA . GLU C 1 70 ? -9.160 18.144 -11.955 1.00 45.41 70 GLU C CA 1
ATOM 5397 C C . GLU C 1 70 ? -10.040 19.365 -11.804 1.00 41.31 70 GLU C C 1
ATOM 5398 O O . GLU C 1 70 ? -10.643 19.595 -10.752 1.00 41.77 70 GLU C O 1
ATOM 5404 N N . GLY C 1 71 ? -10.060 20.177 -12.854 1.00 37.89 71 GLY C N 1
ATOM 5405 C CA . GLY C 1 71 ? -10.857 21.388 -12.843 1.00 39.73 71 GLY C CA 1
ATOM 5406 C C . GLY C 1 71 ? -9.990 22.623 -12.706 1.00 40.24 71 GLY C C 1
ATOM 5407 O O . GLY C 1 71 ? -10.488 23.760 -12.805 1.00 39.85 71 GLY C O 1
ATOM 5408 N N . VAL C 1 72 ? -8.694 22.396 -12.475 1.00 36.62 72 VAL C N 1
ATOM 5409 C CA . VAL C 1 72 ? -7.730 23.487 -12.315 1.00 35.47 72 VAL C CA 1
ATOM 5410 C C . VAL C 1 72 ? -7.402 24.115 -13.665 1.00 31.41 72 VAL C C 1
ATOM 5411 O O . VAL C 1 72 ? -6.917 23.432 -14.573 1.00 36.84 72 VAL C O 1
ATOM 5415 N N . ASP C 1 73 ? -7.675 25.418 -13.790 1.00 37.08 73 ASP C N 1
ATOM 5416 C CA . ASP C 1 73 ? -7.419 26.163 -15.023 1.00 34.06 73 ASP C CA 1
ATOM 5417 C C . ASP C 1 73 ? -6.217 27.088 -14.905 1.00 34.90 73 ASP C C 1
ATOM 5418 O O . ASP C 1 73 ? -5.848 27.762 -15.872 1.00 31.18 73 ASP C O 1
ATOM 5423 N N . ALA C 1 74 ? -5.607 27.137 -13.729 1.00 30.44 74 ALA C N 1
ATOM 5424 C CA . ALA C 1 74 ? -4.467 28.013 -13.554 1.00 32.00 74 ALA C CA 1
ATOM 5425 C C . ALA C 1 74 ? -3.584 27.589 -12.410 1.00 33.39 74 ALA C C 1
ATOM 5426 O O . ALA C 1 74 ? -4.028 26.952 -11.448 1.00 31.56 74 ALA C O 1
ATOM 5428 N N . VAL C 1 75 ? -2.321 27.962 -12.535 1.00 31.17 75 VAL C N 1
ATOM 5429 C CA . VAL C 1 75 ? -1.321 27.665 -11.531 1.00 32.02 75 VAL C CA 1
ATOM 5430 C C . VAL C 1 75 ? -0.622 28.960 -11.197 1.00 29.84 75 VAL C C 1
ATOM 5431 O O . VAL C 1 75 ? -0.141 29.645 -12.094 1.00 31.13 75 VAL C O 1
ATOM 5435 N N . ILE C 1 76 ? -0.595 29.310 -9.916 1.00 32.38 76 ILE C N 1
ATOM 5436 C CA . ILE C 1 76 ? 0.118 30.497 -9.458 1.00 29.08 76 ILE C CA 1
ATOM 5437 C C . ILE C 1 76 ? 1.175 30.032 -8.442 1.00 30.07 76 ILE C C 1
ATOM 5438 O O . ILE C 1 76 ? 0.852 29.360 -7.466 1.00 28.53 76 ILE C O 1
ATOM 5443 N N . VAL C 1 77 ? 2.439 30.345 -8.690 1.00 31.15 77 VAL C N 1
ATOM 5444 C CA . VAL C 1 77 ? 3.485 29.966 -7.745 1.00 27.12 77 VAL C CA 1
ATOM 5445 C C . VAL C 1 77 ? 4.013 31.235 -7.094 1.00 29.72 77 VAL C C 1
ATOM 5446 O O . VAL C 1 77 ? 4.625 32.088 -7.750 1.00 26.67 77 VAL C O 1
ATOM 5450 N N . ALA C 1 78 ? 3.755 31.359 -5.800 1.00 30.43 78 ALA C N 1
ATOM 5451 C CA . ALA C 1 78 ? 4.198 32.513 -5.035 1.00 31.13 78 ALA C CA 1
ATOM 5452 C C . ALA C 1 78 ? 5.597 32.210 -4.538 1.00 31.03 78 ALA C C 1
ATOM 5453 O O . ALA C 1 78 ? 5.789 31.346 -3.698 1.00 29.29 78 ALA C O 1
ATOM 5455 N N . THR C 1 79 ? 6.581 32.910 -5.070 1.00 37.17 79 THR C N 1
ATOM 5456 C CA . THR C 1 79 ? 7.945 32.654 -4.649 1.00 37.48 79 THR C CA 1
ATOM 5457 C C . THR C 1 79 ? 8.781 33.905 -4.813 1.00 39.83 79 THR C C 1
ATOM 5458 O O . THR C 1 79 ? 8.328 34.901 -5.394 1.00 37.63 79 THR C O 1
ATOM 5462 N N . ASN C 1 80 ? 10.003 33.838 -4.295 1.0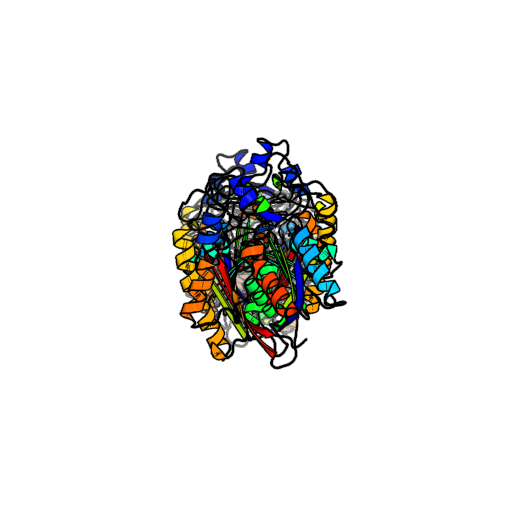0 39.50 80 ASN C N 1
ATOM 5463 C CA . ASN C 1 80 ? 10.945 34.939 -4.388 1.00 37.76 80 ASN C CA 1
ATOM 5464 C C . ASN C 1 80 ? 12.297 34.348 -4.772 1.00 43.21 80 ASN C C 1
ATOM 5465 O O . ASN C 1 80 ? 13.319 35.044 -4.821 1.00 41.11 80 ASN C O 1
ATOM 5470 N N . THR C 1 81 ? 12.285 33.047 -5.059 1.00 43.73 81 THR C N 1
ATOM 5471 C CA . THR C 1 81 ? 13.491 32.333 -5.463 1.00 41.80 81 THR C CA 1
ATOM 5472 C C . THR C 1 81 ? 13.157 31.382 -6.604 1.00 42.06 81 THR C C 1
ATOM 5473 O O . THR C 1 81 ? 13.382 30.177 -6.493 1.00 38.58 81 THR C O 1
ATOM 5477 N N . PRO C 1 82 ? 12.624 31.911 -7.725 1.00 42.21 82 PRO C N 1
ATOM 5478 C CA . PRO C 1 82 ? 12.276 31.037 -8.852 1.00 40.97 82 PRO C CA 1
ATOM 5479 C C . PRO C 1 82 ? 13.509 30.443 -9.521 1.00 41.66 82 PRO C C 1
ATOM 5480 O O . PRO C 1 82 ? 14.600 31.022 -9.441 1.00 34.88 82 PRO C O 1
ATOM 5484 N N . ASP C 1 83 ? 13.323 29.284 -10.156 1.00 35.65 83 ASP C N 1
ATOM 5485 C CA . ASP C 1 83 ? 14.401 28.586 -10.861 1.00 41.18 83 ASP C CA 1
ATOM 5486 C C . ASP C 1 83 ? 15.066 29.497 -11.883 1.00 40.36 83 ASP C C 1
ATOM 5487 O O . ASP C 1 83 ? 16.281 29.649 -11.898 1.00 46.58 83 ASP C O 1
ATOM 5492 N N . ALA C 1 84 ? 14.260 30.104 -12.740 1.00 42.40 84 ALA C N 1
ATOM 5493 C CA . ALA C 1 84 ? 14.776 30.987 -13.774 1.00 43.58 84 ALA C CA 1
ATOM 5494 C C . ALA C 1 84 ? 13.939 32.264 -13.813 1.00 45.17 84 ALA C C 1
ATOM 5495 O O . ALA C 1 84 ? 12.852 32.306 -13.239 1.00 45.89 84 ALA C O 1
ATOM 5497 N N . LEU C 1 85 ? 14.452 33.308 -14.464 1.00 46.01 85 LEU C N 1
ATOM 5498 C CA . LEU C 1 85 ? 13.696 34.547 -14.605 1.00 49.08 85 LEU C CA 1
ATOM 5499 C C . LEU C 1 85 ? 12.540 34.188 -15.548 1.00 54.64 85 LEU C C 1
ATOM 5500 O O . LEU C 1 85 ? 11.463 34.790 -15.511 1.00 54.06 85 LEU C O 1
ATOM 5505 N N . PHE C 1 86 ? 12.806 33.187 -16.389 1.00 56.52 86 PHE C N 1
ATOM 5506 C CA . PHE C 1 86 ? 11.864 32.610 -17.350 1.00 57.56 86 PHE C CA 1
ATOM 5507 C C . PHE C 1 86 ? 12.535 31.359 -17.923 1.00 53.52 86 PHE C C 1
ATOM 5508 O O . PHE C 1 86 ? 13.737 31.365 -18.182 1.00 50.28 86 PHE C O 1
ATOM 5516 N N . PRO C 1 87 ? 11.771 30.266 -18.116 1.00 49.94 87 PRO C N 1
ATOM 5517 C CA . PRO C 1 87 ? 10.330 30.129 -17.860 1.00 47.94 87 PRO C CA 1
ATOM 5518 C C . PRO C 1 87 ? 9.988 30.321 -16.389 1.00 45.34 87 PRO C C 1
ATOM 5519 O O . PRO C 1 87 ? 10.865 30.225 -15.526 1.00 46.75 87 PRO C O 1
ATOM 5523 N N . ASP C 1 88 ? 8.719 30.597 -16.104 1.00 35.31 88 ASP C N 1
ATOM 5524 C CA . ASP C 1 88 ? 8.313 30.754 -14.720 1.00 37.79 88 ASP C CA 1
ATOM 5525 C C . ASP C 1 88 ? 8.099 29.373 -14.086 1.00 35.85 88 ASP C C 1
ATOM 5526 O O . ASP C 1 88 ? 7.778 28.384 -14.761 1.00 36.07 88 ASP C O 1
ATOM 5531 N N . THR C 1 89 ? 8.302 29.320 -12.780 1.00 33.74 89 THR C N 1
ATOM 5532 C CA . THR C 1 89 ? 8.156 28.098 -12.016 1.00 32.13 89 THR C CA 1
ATOM 5533 C C . THR C 1 89 ? 6.762 27.508 -12.188 1.00 33.36 89 THR C C 1
ATOM 5534 O O . THR C 1 89 ? 6.620 26.302 -12.318 1.00 31.66 89 THR C O 1
ATOM 5538 N N . ALA C 1 90 ? 5.741 28.365 -12.190 1.00 33.01 90 ALA C N 1
ATOM 5539 C CA . ALA C 1 90 ? 4.357 27.916 -12.338 1.00 32.66 90 ALA C CA 1
ATOM 5540 C C . ALA C 1 90 ? 4.156 27.106 -13.608 1.00 33.90 90 ALA C C 1
ATOM 5541 O O . ALA C 1 90 ? 3.408 26.141 -13.599 1.00 39.16 90 ALA C O 1
ATOM 5543 N N . ALA C 1 91 ? 4.805 27.502 -14.703 1.00 34.56 91 ALA C N 1
ATOM 5544 C CA . ALA C 1 91 ? 4.674 26.763 -15.969 1.00 39.19 91 ALA C CA 1
ATOM 5545 C C . ALA C 1 91 ? 5.253 25.347 -15.803 1.00 36.74 91 ALA C C 1
ATOM 5546 O O . ALA C 1 91 ? 4.676 24.368 -16.280 1.00 38.79 91 ALA C O 1
ATOM 5548 N N . LEU C 1 92 ? 6.381 25.250 -15.102 1.00 33.99 92 LEU C N 1
ATOM 5549 C CA . LEU C 1 92 ? 7.022 23.970 -14.837 1.00 32.19 92 LEU C CA 1
ATOM 5550 C C . LEU C 1 92 ? 6.053 23.080 -14.080 1.00 31.23 92 LEU C C 1
ATOM 5551 O O . LEU C 1 92 ? 5.922 21.896 -14.379 1.00 36.60 92 LEU C O 1
ATOM 5556 N N . VAL C 1 93 ? 5.367 23.656 -13.096 1.00 33.50 93 VAL C N 1
ATOM 5557 C CA . VAL C 1 93 ? 4.408 22.894 -12.308 1.00 28.82 93 VAL C CA 1
ATOM 5558 C C . VAL C 1 93 ? 3.277 22.448 -13.231 1.00 34.87 93 VAL C C 1
ATOM 5559 O O . VAL C 1 93 ? 2.873 21.280 -13.216 1.00 35.55 93 VAL C O 1
ATOM 5563 N N . GLN C 1 94 ? 2.791 23.380 -14.047 1.00 32.94 94 GLN C N 1
ATOM 5564 C CA . GLN C 1 94 ? 1.710 23.101 -14.981 1.00 37.68 94 GLN C CA 1
ATOM 5565 C C . GLN C 1 94 ? 2.040 21.867 -15.820 1.00 41.53 94 GLN C C 1
ATOM 5566 O O . GLN C 1 94 ? 1.193 20.975 -15.993 1.00 38.82 94 GLN C O 1
ATOM 5572 N N . ALA C 1 95 ? 3.278 21.821 -16.313 1.00 40.77 95 ALA C N 1
ATOM 5573 C CA . ALA C 1 95 ? 3.765 20.710 -17.127 1.00 43.59 95 ALA C CA 1
ATOM 5574 C C . ALA C 1 95 ? 3.906 19.432 -16.293 1.00 48.16 95 ALA C C 1
ATOM 5575 O O . ALA C 1 95 ? 3.312 18.392 -16.611 1.00 43.62 95 ALA C O 1
ATOM 5577 N N . ARG C 1 96 ? 4.690 19.513 -15.224 1.00 44.78 96 ARG C N 1
ATOM 5578 C CA . ARG C 1 96 ? 4.900 18.362 -14.359 1.00 40.85 96 ARG C CA 1
ATOM 5579 C C . ARG C 1 96 ? 3.628 17.558 -14.114 1.00 41.08 96 ARG C C 1
ATOM 5580 O O . ARG C 1 96 ? 3.667 16.331 -14.081 1.00 38.81 96 ARG C O 1
ATOM 5588 N N . PHE C 1 97 ? 2.500 18.242 -13.949 1.00 38.21 97 PHE C N 1
ATOM 5589 C CA . PHE C 1 97 ? 1.239 17.552 -13.682 1.00 36.13 97 PHE C CA 1
ATOM 5590 C C . PHE C 1 97 ? 0.292 17.467 -14.871 1.00 37.98 97 PHE C C 1
ATOM 5591 O O . PHE C 1 97 ? -0.882 17.095 -14.724 1.00 36.67 97 PHE C O 1
ATOM 5599 N N . GLY C 1 98 ? 0.821 17.796 -16.048 1.00 33.92 98 GLY C N 1
ATOM 5600 C CA . GLY C 1 98 ? 0.036 17.747 -17.269 1.00 38.55 98 GLY C CA 1
ATOM 5601 C C . GLY C 1 98 ? -1.305 18.438 -17.150 1.00 41.31 98 GLY C C 1
ATOM 5602 O O . GLY C 1 98 ? -2.350 17.841 -17.374 1.00 40.37 98 GLY C O 1
ATOM 5603 N N . LEU C 1 99 ? -1.269 19.712 -16.791 1.00 42.55 99 LEU C N 1
ATOM 5604 C CA . LEU C 1 99 ? -2.483 20.485 -16.625 1.00 40.79 99 LEU C CA 1
ATOM 5605 C C . LEU C 1 99 ? -2.684 21.377 -17.831 1.00 41.78 99 LEU C C 1
ATOM 5606 O O . LEU C 1 99 ? -1.724 21.798 -18.474 1.00 43.66 99 LEU C O 1
ATOM 5611 N N . LYS C 1 100 ? -3.943 21.649 -18.136 1.00 38.10 100 LYS C N 1
ATOM 5612 C CA . LYS C 1 100 ? -4.299 22.537 -19.230 1.00 43.14 100 LYS C CA 1
ATOM 5613 C C . LYS C 1 100 ? -4.625 23.824 -18.463 1.00 40.30 100 LYS C C 1
ATOM 5614 O O . LYS C 1 100 ? -5.734 23.979 -17.948 1.00 40.05 100 LYS C O 1
ATOM 5620 N N . ALA C 1 101 ? -3.670 24.741 -18.372 1.00 35.10 101 ALA C N 1
ATOM 5621 C CA . ALA C 1 101 ? -3.919 25.945 -17.598 1.00 32.49 101 ALA C CA 1
ATOM 5622 C C . ALA C 1 101 ? -2.906 27.045 -17.835 1.00 29.92 101 ALA C C 1
ATOM 5623 O O . ALA C 1 101 ? -1.824 26.785 -18.341 1.00 31.21 101 ALA C O 1
ATOM 5625 N N . PHE C 1 102 ? -3.261 28.284 -17.493 1.00 26.13 102 PHE C N 1
ATOM 5626 C CA . PHE C 1 102 ? -2.286 29.354 -17.631 1.00 29.22 102 PHE C CA 1
ATOM 5627 C C . PHE C 1 102 ? -1.444 29.296 -16.358 1.00 30.49 102 PHE C C 1
ATOM 5628 O O . PHE C 1 102 ? -1.847 28.680 -15.372 1.00 27.06 102 PHE C O 1
ATOM 5636 N N . ALA C 1 103 ? -0.271 29.912 -16.388 1.00 29.10 103 ALA C N 1
ATOM 5637 C CA . ALA C 1 103 ? 0.612 29.830 -15.255 1.00 25.61 103 ALA C CA 1
ATOM 5638 C C . ALA C 1 103 ? 1.503 31.041 -15.148 1.00 32.03 103 ALA C C 1
ATOM 5639 O O . ALA C 1 103 ? 1.937 31.602 -16.154 1.00 30.00 103 ALA C O 1
ATOM 5641 N N . TYR C 1 104 ? 1.761 31.441 -13.907 1.00 32.68 104 TYR C N 1
ATOM 5642 C CA . TYR C 1 104 ? 2.652 32.544 -13.634 1.00 32.21 104 TYR C CA 1
ATOM 5643 C C . TYR C 1 104 ? 3.153 32.509 -12.187 1.00 31.44 104 TYR C C 1
ATOM 5644 O O . TYR C 1 104 ? 2.560 31.866 -11.305 1.00 30.57 104 TYR C O 1
ATOM 5653 N N . ASP C 1 105 ? 4.280 33.174 -11.965 1.00 28.73 105 ASP C N 1
ATOM 5654 C CA . ASP C 1 105 ? 4.862 33.264 -10.637 1.00 27.00 105 ASP C CA 1
ATOM 5655 C C . ASP C 1 105 ? 4.411 34.610 -10.099 1.00 25.58 105 ASP C C 1
ATOM 5656 O O . ASP C 1 105 ? 4.259 35.570 -10.851 1.00 24.46 105 ASP C O 1
ATOM 5661 N N . LEU C 1 106 ? 4.187 34.671 -8.797 1.00 22.74 106 LEU C N 1
ATOM 5662 C CA . LEU C 1 106 ? 3.797 35.898 -8.150 1.00 23.97 106 LEU C CA 1
ATOM 5663 C C . LEU C 1 106 ? 4.930 36.245 -7.168 1.00 24.57 106 LEU C C 1
ATOM 5664 O O . LEU C 1 106 ? 5.347 35.405 -6.366 1.00 24.92 106 LEU C O 1
ATOM 5669 N N . LEU C 1 107 ? 5.439 37.467 -7.261 1.00 23.23 107 LEU C N 1
ATOM 5670 C CA . LEU C 1 107 ? 6.519 37.937 -6.385 1.00 31.28 107 LEU C CA 1
ATOM 5671 C C . LEU C 1 107 ? 6.066 39.091 -5.501 1.00 28.11 107 LEU C C 1
ATOM 5672 O O . LEU C 1 107 ? 5.934 40.231 -5.957 1.00 29.42 107 LEU C O 1
ATOM 5677 N N . ALA C 1 108 ? 5.824 38.793 -4.232 1.00 26.48 108 ALA C N 1
ATOM 5678 C CA . ALA C 1 108 ? 5.374 39.812 -3.297 1.00 28.97 108 ALA C CA 1
ATOM 5679 C C . ALA C 1 108 ? 5.970 39.577 -1.904 1.00 29.88 108 ALA C C 1
ATOM 5680 O O . ALA C 1 108 ? 5.338 39.870 -0.893 1.00 35.20 108 ALA C O 1
ATOM 5682 N N . GLY C 1 109 ? 7.186 39.042 -1.864 1.00 36.42 109 GLY C N 1
ATOM 5683 C CA . GLY C 1 109 ? 7.844 38.772 -0.599 1.00 28.91 109 GLY C CA 1
ATOM 5684 C C . GLY C 1 109 ? 7.161 37.668 0.185 1.00 34.47 109 GLY C C 1
ATOM 5685 O O . GLY C 1 109 ? 6.451 36.833 -0.384 1.00 32.06 109 GLY C O 1
ATOM 5693 N N . PRO C 1 111 ? 4.478 37.558 2.087 1.00 33.11 111 PRO C N 1
ATOM 5694 C CA . PRO C 1 111 ? 3.008 37.513 1.966 1.00 30.10 111 PRO C CA 1
ATOM 5695 C C . PRO C 1 111 ? 2.525 36.946 0.630 1.00 32.61 111 PRO C C 1
ATOM 5696 O O . PRO C 1 111 ? 1.324 36.827 0.388 1.00 30.71 111 PRO C O 1
ATOM 5700 N N . GLY C 1 112 ? 3.474 36.609 -0.234 1.00 30.11 112 GLY C N 1
ATOM 5701 C CA . GLY C 1 112 ? 3.131 36.073 -1.530 1.00 26.43 112 GLY C CA 1
ATOM 5702 C C . GLY C 1 112 ? 2.042 35.015 -1.551 1.00 31.20 112 GLY C C 1
ATOM 5703 O O . GLY C 1 112 ? 1.177 35.049 -2.428 1.00 29.13 112 GLY C O 1
ATOM 5704 N N . TRP C 1 113 ? 2.048 34.076 -0.610 1.00 24.19 113 TRP C N 1
ATOM 5705 C CA . TRP C 1 113 ? 1.020 33.041 -0.672 1.00 27.55 113 TRP C CA 1
ATOM 5706 C C . TRP C 1 113 ? -0.406 33.557 -0.427 1.00 31.13 113 TRP C C 1
ATOM 5707 O O . TRP C 1 113 ? -1.338 33.138 -1.122 1.00 28.50 113 TRP C O 1
ATOM 5718 N N . ILE C 1 114 ? -0.587 34.456 0.540 1.00 27.28 114 ILE C N 1
ATOM 5719 C CA . ILE C 1 114 ? -1.923 34.991 0.790 1.00 31.07 114 ILE C CA 1
ATOM 5720 C C . ILE C 1 114 ? -2.359 35.795 -0.448 1.00 35.02 114 ILE C C 1
ATOM 5721 O O . ILE C 1 114 ? -3.526 35.738 -0.860 1.00 28.99 114 ILE C O 1
ATOM 5726 N N . TYR C 1 115 ? -1.417 36.535 -1.031 1.00 28.63 115 TYR C N 1
ATOM 5727 C CA . TYR C 1 115 ? -1.679 37.295 -2.255 1.00 30.84 115 TYR C CA 1
ATOM 5728 C C . TYR C 1 115 ? -2.180 36.311 -3.324 1.00 31.67 115 TYR C C 1
ATOM 5729 O O . TYR C 1 115 ? -3.158 36.573 -4.015 1.00 30.40 115 TYR C O 1
ATOM 5738 N N . ALA C 1 116 ? -1.501 35.172 -3.446 1.00 30.33 116 ALA C N 1
ATOM 5739 C CA . ALA C 1 116 ? -1.889 34.162 -4.427 1.00 29.80 116 ALA C CA 1
ATOM 5740 C C . ALA C 1 116 ? -3.294 33.663 -4.139 1.00 27.07 116 ALA C C 1
ATOM 5741 O O . ALA C 1 116 ? -4.103 33.511 -5.051 1.00 24.07 116 ALA C O 1
ATOM 5743 N N . LEU C 1 117 ? -3.587 33.398 -2.872 1.00 21.45 117 LEU C N 1
ATOM 5744 C CA . LEU C 1 117 ? -4.924 32.940 -2.536 1.00 28.48 117 LEU C CA 1
ATOM 5745 C C . LEU C 1 117 ? -5.941 33.984 -3.036 1.00 29.58 117 LEU C C 1
ATOM 5746 O O . LEU C 1 117 ? -6.907 33.635 -3.703 1.00 24.91 117 LEU C O 1
ATOM 5751 N N . ALA C 1 118 ? -5.668 35.259 -2.751 1.00 28.98 118 ALA C N 1
ATOM 5752 C CA . ALA C 1 118 ? -6.511 36.381 -3.147 1.00 27.76 118 ALA C CA 1
ATOM 5753 C C . ALA C 1 118 ? -6.734 36.501 -4.659 1.00 29.97 118 ALA C C 1
ATOM 5754 O O . ALA C 1 118 ? -7.867 36.693 -5.102 1.00 29.44 118 ALA C O 1
ATOM 5756 N N . GLN C 1 119 ? -5.658 36.403 -5.444 1.00 28.53 119 GLN C N 1
ATOM 5757 C CA . GLN C 1 119 ? -5.762 36.482 -6.902 1.00 28.22 119 GLN C CA 1
ATOM 5758 C C . GLN C 1 119 ? -6.572 35.308 -7.412 1.00 30.15 119 GLN C C 1
ATOM 5759 O O . GLN C 1 119 ? -7.367 35.449 -8.351 1.00 26.90 119 GLN C O 1
ATOM 5765 N N . ALA C 1 120 ? -6.327 34.150 -6.797 1.00 22.56 120 ALA C N 1
ATOM 5766 C CA . ALA C 1 120 ? -7.003 32.916 -7.141 1.00 24.18 120 ALA C CA 1
ATOM 5767 C C . ALA C 1 120 ? -8.482 33.104 -6.879 1.00 25.13 120 ALA C C 1
ATOM 5768 O O . ALA C 1 120 ? -9.319 32.783 -7.707 1.00 30.15 120 ALA C O 1
ATOM 5770 N N . HIS C 1 121 ? -8.797 33.641 -5.717 1.00 27.91 121 HIS C N 1
ATOM 5771 C CA . HIS C 1 121 ? -10.179 33.853 -5.356 1.00 32.30 121 HIS C CA 1
ATOM 5772 C C . HIS C 1 121 ? -10.824 34.726 -6.420 1.00 30.87 121 HIS C C 1
ATOM 5773 O O . HIS C 1 121 ? -11.935 34.461 -6.847 1.00 32.58 121 HIS C O 1
ATOM 5780 N N . ALA C 1 122 ? -10.114 35.761 -6.853 1.00 31.99 122 ALA C N 1
ATOM 5781 C CA . ALA C 1 122 ? -10.635 36.676 -7.867 1.00 30.51 122 ALA C CA 1
ATOM 5782 C C . ALA C 1 122 ? -10.894 35.960 -9.191 1.00 30.68 122 ALA C C 1
ATOM 5783 O O . ALA C 1 122 ? -11.963 36.105 -9.785 1.00 33.96 122 ALA C O 1
ATOM 5785 N N . LEU C 1 123 ? -9.911 35.192 -9.654 1.00 28.25 123 LEU C N 1
ATOM 5786 C CA . LEU C 1 123 ? -10.050 34.456 -10.907 1.00 31.47 123 LEU C CA 1
ATOM 5787 C C . LEU C 1 123 ? -11.284 33.566 -10.867 1.00 33.76 123 LEU C C 1
ATOM 5788 O O . LEU C 1 123 ? -12.078 33.567 -11.799 1.00 39.61 123 LEU C O 1
ATOM 5793 N N . VAL C 1 124 ? -11.450 32.816 -9.783 1.00 38.47 124 VAL C N 1
ATOM 5794 C CA . VAL C 1 124 ? -12.606 31.941 -9.643 1.00 36.33 124 VAL C CA 1
ATOM 5795 C C . VAL C 1 124 ? -13.892 32.762 -9.653 1.00 40.27 124 VAL C C 1
ATOM 5796 O O . VAL C 1 124 ? -14.806 32.494 -10.436 1.00 39.88 124 VAL C O 1
ATOM 5800 N N . GLU C 1 125 ? -13.964 33.765 -8.785 1.00 37.11 125 GLU C N 1
ATOM 5801 C CA . GLU C 1 125 ? -15.165 34.585 -8.717 1.00 42.61 125 GLU C CA 1
ATOM 5802 C C . GLU C 1 125 ? -15.454 35.332 -10.010 1.00 45.52 125 GLU C C 1
ATOM 5803 O O . GLU C 1 125 ? -16.616 35.592 -10.322 1.00 44.49 125 GLU C O 1
ATOM 5809 N N . ALA C 1 126 ? -14.410 35.680 -10.762 1.00 39.57 126 ALA C N 1
ATOM 5810 C CA . ALA C 1 126 ? -14.617 36.408 -12.007 1.00 39.40 126 ALA C CA 1
ATOM 5811 C C . ALA C 1 126 ? -14.839 35.472 -13.206 1.00 39.19 126 ALA C C 1
ATOM 5812 O O . ALA C 1 126 ? -15.093 35.927 -14.324 1.00 33.50 126 ALA C O 1
ATOM 5814 N N . GLY C 1 127 ? -14.736 34.170 -12.966 1.00 32.36 127 GLY C N 1
ATOM 5815 C CA . GLY C 1 127 ? -14.943 33.206 -14.031 1.00 31.12 127 GLY C CA 1
ATOM 5816 C C . GLY C 1 127 ? -13.790 32.962 -14.985 1.00 31.41 127 GLY C C 1
ATOM 5817 O O . GLY C 1 127 ? -13.975 32.331 -16.012 1.00 29.35 127 GLY C O 1
ATOM 5818 N N . LEU C 1 128 ? -12.598 33.447 -14.673 1.00 31.47 128 LEU C N 1
ATOM 5819 C CA . LEU C 1 128 ? -11.482 33.214 -15.576 1.00 28.36 128 LEU C CA 1
ATOM 5820 C C . LEU C 1 128 ? -10.877 31.850 -15.317 1.00 29.32 128 LEU C C 1
ATOM 5821 O O . LEU C 1 128 ? -10.082 31.358 -16.112 1.00 34.91 128 LEU C O 1
ATOM 5826 N N . ALA C 1 129 ? -11.245 31.242 -14.195 1.00 30.99 129 ALA C N 1
ATOM 5827 C CA . ALA C 1 129 ? -10.739 29.921 -13.830 1.00 31.01 129 ALA C CA 1
ATOM 5828 C C . ALA C 1 129 ? -11.768 29.186 -12.970 1.00 30.66 129 ALA C C 1
ATOM 5829 O O . ALA C 1 129 ? -12.416 29.782 -12.113 1.00 30.26 129 ALA C O 1
ATOM 5831 N N . GLN C 1 130 ? -11.931 27.890 -13.200 1.00 35.36 130 GLN C N 1
ATOM 5832 C CA . GLN C 1 130 ? -12.876 27.117 -12.406 1.00 34.54 130 GLN C CA 1
ATOM 5833 C C . GLN C 1 130 ? -12.240 26.856 -11.037 1.00 37.43 130 GLN C C 1
ATOM 5834 O O . GLN C 1 130 ? -12.876 27.029 -9.996 1.00 35.62 130 GLN C O 1
ATOM 5840 N N . LYS C 1 131 ? -10.974 26.443 -11.067 1.00 34.15 131 LYS C N 1
ATOM 5841 C CA . LYS C 1 131 ? -10.196 26.151 -9.870 1.00 33.71 131 LYS C CA 1
ATOM 5842 C C . LYS C 1 131 ? -8.784 26.659 -10.103 1.00 35.50 131 LYS C C 1
ATOM 5843 O O . LYS C 1 131 ? -8.317 26.703 -11.232 1.00 39.12 131 LYS C O 1
ATOM 5849 N N . VAL C 1 132 ? -8.097 27.028 -9.035 1.00 32.44 132 VAL C N 1
ATOM 5850 C CA . VAL C 1 132 ? -6.737 27.509 -9.165 1.00 29.52 132 VAL C CA 1
ATOM 5851 C C . VAL C 1 132 ? -5.807 26.763 -8.207 1.00 25.81 132 VAL C C 1
ATOM 5852 O O . VAL C 1 132 ? -6.148 26.524 -7.032 1.00 24.02 132 VAL C O 1
ATOM 5856 N N . LEU C 1 133 ? -4.648 26.366 -8.728 1.00 24.14 133 LEU C N 1
ATOM 5857 C CA . LEU C 1 133 ? -3.625 25.693 -7.918 1.00 23.73 133 LEU C CA 1
ATOM 5858 C C . LEU C 1 133 ? -2.722 26.831 -7.406 1.00 27.18 133 LEU C C 1
ATOM 5859 O O . LEU C 1 133 ? -1.998 27.468 -8.185 1.00 25.39 133 LEU C O 1
ATOM 5864 N N . ALA C 1 134 ? -2.799 27.122 -6.112 1.00 24.07 134 ALA C N 1
ATOM 5865 C CA . ALA C 1 134 ? -1.987 28.197 -5.543 1.00 28.30 134 ALA C CA 1
ATOM 5866 C C . ALA C 1 134 ? -0.808 27.631 -4.732 1.00 28.94 134 ALA C C 1
ATOM 5867 O O . ALA C 1 134 ? -0.990 27.059 -3.646 1.00 25.47 134 ALA C O 1
ATOM 5869 N N . VAL C 1 135 ? 0.400 27.793 -5.260 1.00 28.64 135 VAL C N 1
ATOM 5870 C CA . VAL C 1 135 ? 1.587 27.257 -4.594 1.00 28.78 135 VAL C CA 1
ATOM 5871 C C . VAL C 1 135 ? 2.458 28.294 -3.886 1.00 31.83 135 VAL C C 1
ATOM 5872 O O . VAL C 1 135 ? 2.603 29.428 -4.352 1.00 33.01 135 VAL C O 1
ATOM 5876 N N . GLY C 1 136 ? 3.014 27.892 -2.748 1.00 34.48 136 GLY C N 1
ATOM 5877 C CA . GLY C 1 136 ? 3.918 28.734 -1.973 1.00 31.40 136 GLY C CA 1
ATOM 5878 C C . GLY C 1 136 ? 5.194 27.922 -1.773 1.00 32.06 136 GLY C C 1
ATOM 5879 O O . GLY C 1 136 ? 5.207 26.965 -0.994 1.00 29.83 136 GLY C O 1
ATOM 5880 N N . ALA C 1 137 ? 6.264 28.279 -2.475 1.00 29.97 137 ALA C N 1
ATOM 5881 C CA . ALA C 1 137 ? 7.510 27.524 -2.376 1.00 30.85 137 ALA C CA 1
ATOM 5882 C C . ALA C 1 137 ? 8.759 28.401 -2.369 1.00 33.29 137 ALA C C 1
ATOM 5883 O O . ALA C 1 137 ? 8.857 29.377 -3.113 1.00 31.40 137 ALA C O 1
ATOM 5885 N N . GLU C 1 138 ? 9.725 28.040 -1.536 1.00 32.78 138 GLU C N 1
ATOM 5886 C CA . GLU C 1 138 ? 10.952 28.824 -1.429 1.00 32.06 138 GLU C CA 1
ATOM 5887 C C . GLU C 1 138 ? 12.218 28.011 -1.128 1.00 36.22 138 GLU C C 1
ATOM 5888 O O . GLU C 1 138 ? 12.256 27.179 -0.204 1.00 35.86 138 GLU C O 1
ATOM 5894 N N . ALA C 1 139 ? 13.260 28.255 -1.914 1.00 36.65 139 ALA C N 1
ATOM 5895 C CA . ALA C 1 139 ? 14.528 27.569 -1.709 1.00 38.34 139 ALA C CA 1
ATOM 5896 C C . ALA C 1 139 ? 15.498 28.650 -1.275 1.00 39.35 139 ALA C C 1
ATOM 5897 O O . ALA C 1 139 ? 16.468 28.953 -1.955 1.00 41.24 139 ALA C O 1
ATOM 5899 N N . LEU C 1 140 ? 15.199 29.246 -0.130 1.00 39.62 140 LEU C N 1
ATOM 5900 C CA . LEU C 1 140 ? 16.026 30.302 0.416 1.00 46.31 140 LEU C CA 1
ATOM 5901 C C . LEU C 1 140 ? 17.473 29.864 0.642 1.00 44.02 140 LEU C C 1
ATOM 5902 O O . LEU C 1 140 ? 18.378 30.697 0.628 1.00 43.21 140 LEU C O 1
ATOM 5907 N N . SER C 1 141 ? 17.690 28.568 0.844 1.00 39.04 141 SER C N 1
ATOM 5908 C CA . SER C 1 141 ? 19.037 28.075 1.083 1.00 43.17 141 SER C CA 1
ATOM 5909 C C . SER C 1 141 ? 19.940 28.301 -0.130 1.00 46.71 141 SER C C 1
ATOM 5910 O O . SER C 1 141 ? 21.170 28.243 -0.012 1.00 44.03 141 SER C O 1
ATOM 5913 N N . LYS C 1 142 ? 19.335 28.569 -1.288 1.00 42.40 142 LYS C N 1
ATOM 5914 C CA . LYS C 1 142 ? 20.121 28.797 -2.495 1.00 44.05 142 LYS C CA 1
ATOM 5915 C C . LYS C 1 142 ? 20.568 30.250 -2.626 1.00 46.99 142 LYS C C 1
ATOM 5916 O O . LYS C 1 142 ? 21.412 30.546 -3.464 1.00 54.65 142 LYS C O 1
ATOM 5922 N N . ILE C 1 143 ? 20.021 31.161 -1.825 1.00 48.03 143 ILE C N 1
ATOM 5923 C CA . ILE C 1 143 ? 20.448 32.557 -1.931 1.00 55.13 143 ILE C CA 1
ATOM 5924 C C . ILE C 1 143 ? 20.989 33.116 -0.624 1.00 59.48 143 ILE C C 1
ATOM 5925 O O . ILE C 1 143 ? 21.507 34.232 -0.571 1.00 57.24 143 ILE C O 1
ATOM 5930 N N . ILE C 1 144 ? 20.870 32.341 0.436 1.00 63.26 144 ILE C N 1
ATOM 5931 C CA . ILE C 1 144 ? 21.322 32.807 1.730 1.00 69.78 144 ILE C CA 1
ATOM 5932 C C . ILE C 1 144 ? 22.842 32.890 1.869 1.00 69.66 144 ILE C C 1
ATOM 5933 O O . ILE C 1 144 ? 23.582 32.088 1.290 1.00 62.76 144 ILE C O 1
ATOM 5938 N N . ASP C 1 145 ? 23.283 33.883 2.641 1.00 71.00 145 ASP C N 1
ATOM 5939 C CA . ASP C 1 145 ? 24.694 34.119 2.924 1.00 73.58 145 ASP C CA 1
ATOM 5940 C C . ASP C 1 145 ? 25.070 33.188 4.085 1.00 72.94 145 ASP C C 1
ATOM 5941 O O . ASP C 1 145 ? 25.107 33.609 5.239 1.00 70.58 145 ASP C O 1
ATOM 5946 N N . TRP C 1 146 ? 25.337 31.923 3.774 1.00 74.03 146 TRP C N 1
ATOM 5947 C CA . TRP C 1 146 ? 25.679 30.929 4.793 1.00 78.92 146 TRP C CA 1
ATOM 5948 C C . TRP C 1 146 ? 26.662 31.388 5.866 1.00 80.66 146 TRP C C 1
ATOM 5949 O O . TRP C 1 146 ? 26.695 30.832 6.968 1.00 79.99 146 TRP C O 1
ATOM 5960 N N . ASN C 1 147 ? 27.457 32.403 5.546 1.00 83.66 147 ASN C N 1
ATOM 5961 C CA . ASN C 1 147 ? 28.458 32.912 6.476 1.00 83.98 147 ASN C CA 1
ATOM 5962 C C . ASN C 1 147 ? 27.937 34.028 7.373 1.00 83.88 147 ASN C C 1
ATOM 5963 O O . ASN C 1 147 ? 28.436 34.217 8.482 1.00 87.48 147 ASN C O 1
ATOM 5968 N N . ASP C 1 148 ? 26.933 34.760 6.900 1.00 83.39 148 ASP C N 1
ATOM 5969 C CA . ASP C 1 148 ? 26.361 35.849 7.682 1.00 82.40 148 ASP C CA 1
ATOM 5970 C C . ASP C 1 148 ? 25.402 35.339 8.757 1.00 83.12 148 ASP C C 1
ATOM 5971 O O . ASP C 1 148 ? 24.194 35.238 8.537 1.00 86.99 148 ASP C O 1
ATOM 5976 N N . ARG C 1 149 ? 25.955 35.022 9.923 1.00 83.00 149 ARG C N 1
ATOM 5977 C CA . ARG C 1 149 ? 25.178 34.511 11.046 1.00 80.65 149 ARG C CA 1
ATOM 5978 C C . ARG C 1 149 ? 23.947 35.353 11.330 1.00 75.76 149 ARG C C 1
ATOM 5979 O O . ARG C 1 149 ? 22.934 34.842 11.798 1.00 74.71 149 ARG C O 1
ATOM 5987 N N . ALA C 1 150 ? 24.039 36.643 11.043 1.00 74.47 150 ALA C N 1
ATOM 5988 C CA . ALA C 1 150 ? 22.928 37.557 11.287 1.00 75.22 150 ALA C CA 1
ATOM 5989 C C . ALA C 1 150 ? 21.629 37.123 10.611 1.00 73.15 150 ALA C C 1
ATOM 5990 O O . ALA C 1 150 ? 20.540 37.516 11.035 1.00 72.53 150 ALA C O 1
ATOM 5992 N N . THR C 1 151 ? 21.740 36.313 9.565 1.00 68.52 151 THR C N 1
ATOM 5993 C CA . THR C 1 151 ? 20.553 35.856 8.859 1.00 66.66 151 THR C CA 1
ATOM 5994 C C . THR C 1 151 ? 20.631 34.396 8.444 1.00 61.41 151 THR C C 1
ATOM 5995 O O . THR C 1 151 ? 19.615 33.791 8.113 1.00 62.03 151 THR C O 1
ATOM 5999 N N . ALA C 1 152 ? 21.831 33.830 8.469 1.00 57.23 152 ALA C N 1
ATOM 6000 C CA . ALA C 1 152 ? 22.021 32.443 8.061 1.00 53.08 152 ALA C CA 1
ATOM 6001 C C . ALA C 1 152 ? 21.268 31.409 8.894 1.00 54.38 152 ALA C C 1
ATOM 6002 O O . ALA C 1 152 ? 21.071 30.283 8.441 1.00 56.62 152 ALA C O 1
ATOM 6004 N N . VAL C 1 153 ? 20.846 31.776 10.100 1.00 48.83 153 VAL C N 1
ATOM 6005 C CA . VAL C 1 153 ? 20.126 30.834 10.952 1.00 49.12 153 VAL C CA 1
ATOM 6006 C C . VAL C 1 153 ? 18.623 31.104 10.995 1.00 48.28 153 VAL C C 1
ATOM 6007 O O . VAL C 1 153 ? 17.900 30.476 11.774 1.00 43.02 153 VAL C O 1
ATOM 6011 N N . LEU C 1 154 ? 18.160 32.025 10.154 1.00 44.68 154 LEU C N 1
ATOM 6012 C CA . LEU C 1 154 ? 16.753 32.426 10.143 1.00 50.60 154 LEU C CA 1
ATOM 6013 C C . LEU C 1 154 ? 15.803 31.724 9.194 1.00 48.36 154 LEU C C 1
ATOM 6014 O O . LEU C 1 154 ? 14.634 31.532 9.519 1.00 54.48 154 LEU C O 1
ATOM 6019 N N . PHE C 1 155 ? 16.305 31.338 8.032 1.00 44.81 155 PHE C N 1
ATOM 6020 C CA . PHE C 1 155 ? 15.468 30.753 7.004 1.00 45.33 155 PHE C CA 1
ATOM 6021 C C . PHE C 1 155 ? 15.539 29.264 6.756 1.00 48.10 155 PHE C C 1
ATOM 6022 O O . PHE C 1 155 ? 16.549 28.616 7.026 1.00 53.33 155 PHE C O 1
ATOM 6030 N N . GLY C 1 156 ? 14.443 28.734 6.222 1.00 47.19 156 GLY C N 1
ATOM 6031 C CA . GLY C 1 156 ? 14.368 27.319 5.898 1.00 44.82 156 GLY C CA 1
ATOM 6032 C C . GLY C 1 156 ? 13.727 27.146 4.534 1.00 36.63 156 GLY C C 1
ATOM 6033 O O . GLY C 1 156 ? 13.169 28.100 4.004 1.00 40.07 156 GLY C O 1
ATOM 6034 N N . ASP C 1 157 ? 13.817 25.952 3.963 1.00 34.32 157 ASP C N 1
ATOM 6035 C CA . ASP C 1 157 ? 13.215 25.674 2.655 1.00 39.30 157 ASP C CA 1
ATOM 6036 C C . ASP C 1 157 ? 11.913 24.929 2.857 1.00 40.77 157 ASP C C 1
ATOM 6037 O O . ASP C 1 157 ? 11.761 24.179 3.825 1.00 40.31 157 ASP C O 1
ATOM 6042 N N . GLY C 1 158 ? 10.976 25.128 1.942 1.00 37.37 158 GLY C N 1
ATOM 6043 C CA . GLY C 1 158 ? 9.714 24.434 2.059 1.00 32.45 158 GLY C CA 1
ATOM 6044 C C . GLY C 1 158 ? 8.799 24.712 0.891 1.00 30.65 158 GLY C C 1
ATOM 6045 O O . GLY C 1 158 ? 9.059 25.603 0.070 1.00 27.37 158 GLY C O 1
ATOM 6046 N N . GLY C 1 159 ? 7.723 23.936 0.823 1.00 23.84 159 GLY C N 1
ATOM 6047 C CA . GLY C 1 159 ? 6.744 24.110 -0.226 1.00 25.15 159 GLY C CA 1
ATOM 6048 C C . GLY C 1 159 ? 5.355 23.844 0.322 1.00 27.71 159 GLY C C 1
ATOM 6049 O O . GLY C 1 159 ? 5.177 23.013 1.212 1.00 26.98 159 GLY C O 1
ATOM 6050 N N . GLY C 1 160 ? 4.369 24.555 -0.201 1.00 27.57 160 GLY C N 1
ATOM 6051 C CA . GLY C 1 160 ? 2.994 24.366 0.235 1.00 27.32 160 GLY C CA 1
ATOM 6052 C C . GLY C 1 160 ? 2.093 24.612 -0.962 1.00 27.42 160 GLY C C 1
ATOM 6053 O O . GLY C 1 160 ? 2.441 25.370 -1.867 1.00 26.94 160 GLY C O 1
ATOM 6054 N N . ALA C 1 161 ? 0.927 23.999 -0.971 1.00 22.87 161 ALA C N 1
ATOM 6055 C CA . ALA C 1 161 ? 0.024 24.172 -2.094 1.00 27.72 161 ALA C CA 1
ATOM 6056 C C . ALA C 1 161 ? -1.452 24.002 -1.725 1.00 28.29 161 ALA C C 1
ATOM 6057 O O . ALA C 1 161 ? -1.805 23.225 -0.838 1.00 30.22 161 ALA C O 1
ATOM 6059 N N . ALA C 1 162 ? -2.313 24.721 -2.428 1.00 27.09 162 ALA C N 1
ATOM 6060 C CA . ALA C 1 162 ? -3.743 24.625 -2.192 1.00 29.42 162 ALA C CA 1
ATOM 6061 C C . ALA C 1 162 ? -4.474 24.819 -3.497 1.00 28.16 162 ALA C C 1
ATOM 6062 O O . ALA C 1 162 ? -4.015 25.534 -4.391 1.00 33.82 162 ALA C O 1
ATOM 6064 N N . VAL C 1 163 ? -5.608 24.158 -3.620 1.00 28.63 163 VAL C N 1
ATOM 6065 C CA . VAL C 1 163 ? -6.414 24.305 -4.807 1.00 27.74 163 VAL C CA 1
ATOM 6066 C C . VAL C 1 163 ? -7.505 25.208 -4.313 1.00 27.03 163 VAL C C 1
ATOM 6067 O O . VAL C 1 163 ? -8.005 25.003 -3.224 1.00 26.47 163 VAL C O 1
ATOM 6071 N N . VAL C 1 164 ? -7.840 26.235 -5.080 1.00 31.28 164 VAL C N 1
ATOM 6072 C CA . VAL C 1 164 ? -8.898 27.149 -4.677 1.00 28.46 164 VAL C CA 1
ATOM 6073 C C . VAL C 1 164 ? -10.027 26.991 -5.674 1.00 30.12 164 VAL C C 1
ATOM 6074 O O . VAL C 1 164 ? -9.796 26.980 -6.872 1.00 34.05 164 VAL C O 1
ATOM 6078 N N . GLY C 1 165 ? -11.244 26.853 -5.177 1.00 32.60 165 GLY C N 1
ATOM 6079 C CA . GLY C 1 165 ? -12.389 26.704 -6.057 1.00 25.25 165 GLY C CA 1
ATOM 6080 C C . GLY C 1 165 ? -13.650 27.020 -5.280 1.00 31.88 165 GLY C C 1
ATOM 6081 O O . GLY C 1 165 ? -13.588 27.387 -4.098 1.00 35.17 165 GLY C O 1
ATOM 6082 N N . LYS C 1 166 ? -14.796 26.891 -5.936 1.00 38.36 166 LYS C N 1
ATOM 6083 C CA . LYS C 1 166 ? -16.078 27.160 -5.295 1.00 38.73 166 LYS C CA 1
ATOM 6084 C C . LYS C 1 166 ? -16.317 26.180 -4.154 1.00 38.09 166 LYS C C 1
ATOM 6085 O O . LYS C 1 166 ? -16.009 24.992 -4.269 1.00 41.18 166 LYS C O 1
ATOM 6091 N N . VAL C 1 167 ? -16.839 26.691 -3.043 1.00 41.59 167 VAL C N 1
ATOM 6092 C CA . VAL C 1 167 ? -17.158 25.865 -1.881 1.00 42.82 167 VAL C CA 1
ATOM 6093 C C . VAL C 1 167 ? -18.610 26.134 -1.511 1.00 48.01 167 VAL C C 1
ATOM 6094 O O . VAL C 1 167 ? -19.176 27.151 -1.927 1.00 46.81 167 VAL C O 1
ATOM 6098 N N . ARG C 1 168 ? -19.219 25.231 -0.743 1.00 51.65 168 ARG C N 1
ATOM 6099 C CA . ARG C 1 168 ? -20.616 25.407 -0.338 1.00 55.21 168 ARG C CA 1
ATOM 6100 C C . ARG C 1 168 ? -20.845 26.757 0.332 1.00 54.21 168 ARG C C 1
ATOM 6101 O O . ARG C 1 168 ? -19.915 27.388 0.840 1.00 54.23 168 ARG C O 1
ATOM 6109 N N . GLU C 1 169 ? -22.093 27.198 0.328 1.00 56.44 169 GLU C N 1
ATOM 6110 C CA . GLU C 1 169 ? -22.448 28.481 0.914 1.00 59.84 169 GLU C CA 1
ATOM 6111 C C . GLU C 1 169 ? -22.166 28.518 2.413 1.00 59.91 169 GLU C C 1
ATOM 6112 O O . GLU C 1 169 ? -22.590 27.624 3.153 1.00 55.90 169 GLU C O 1
ATOM 6118 N N . GLY C 1 170 ? -21.453 29.557 2.847 1.00 55.82 170 GLY C N 1
ATOM 6119 C CA . GLY C 1 170 ? -21.114 29.704 4.250 1.00 56.72 170 GLY C CA 1
ATOM 6120 C C . GLY C 1 170 ? -19.624 29.559 4.505 1.00 62.18 170 GLY C C 1
ATOM 6121 O O . GLY C 1 170 ? -19.065 30.183 5.415 1.00 63.78 170 GLY C O 1
ATOM 6122 N N . TYR C 1 171 ? -18.972 28.743 3.685 1.00 58.58 171 TYR C N 1
ATOM 6123 C CA . TYR C 1 171 ? -17.548 28.509 3.831 1.00 58.15 171 TYR C CA 1
ATOM 6124 C C . TYR C 1 171 ? -16.768 29.270 2.782 1.00 56.29 171 TYR C C 1
ATOM 6125 O O . TYR C 1 171 ? -17.341 29.817 1.845 1.00 56.22 171 TYR C O 1
ATOM 6134 N N . GLY C 1 172 ? -15.451 29.293 2.937 1.00 49.18 172 GLY C N 1
ATOM 6135 C CA . GLY C 1 172 ? -14.626 29.983 1.972 1.00 45.81 172 GLY C CA 1
ATOM 6136 C C . GLY C 1 172 ? -14.053 31.278 2.497 1.00 40.07 172 GLY C C 1
ATOM 6137 O O . GLY C 1 172 ? -14.236 31.620 3.662 1.00 39.90 172 GLY C O 1
ATOM 6138 N N . PHE C 1 173 ? -13.356 32.003 1.630 1.00 36.99 173 PHE C N 1
ATOM 6139 C CA . PHE C 1 173 ? -12.743 33.258 2.025 1.00 31.74 173 PHE C CA 1
ATOM 6140 C C . PHE C 1 173 ? -13.777 34.272 2.383 1.00 34.33 173 PHE C C 1
ATOM 6141 O O . PHE C 1 173 ? -14.754 34.452 1.660 1.00 42.49 173 PHE C O 1
ATOM 6149 N N . ARG C 1 174 ? -13.569 34.931 3.514 1.00 35.86 174 ARG C N 1
ATOM 6150 C CA . ARG C 1 174 ? -14.502 35.933 3.984 1.00 39.25 174 ARG C CA 1
ATOM 6151 C C . ARG C 1 174 ? -13.927 37.313 3.794 1.00 41.88 174 ARG C C 1
ATOM 6152 O O . ARG C 1 174 ? -14.652 38.287 3.589 1.00 44.16 174 ARG C O 1
ATOM 6160 N N . SER C 1 175 ? -12.610 37.403 3.837 1.00 38.30 175 SER C N 1
ATOM 6161 C CA . SER C 1 175 ? -12.001 38.694 3.657 1.00 36.20 175 SER C CA 1
ATOM 6162 C C . SER C 1 175 ? -10.518 38.611 3.390 1.00 35.12 175 SER C C 1
ATOM 6163 O O . SER C 1 175 ? -9.838 37.674 3.809 1.00 35.93 175 SER C O 1
ATOM 6166 N N . PHE C 1 176 ? -10.032 39.634 2.706 1.00 34.97 176 PHE C N 1
ATOM 6167 C CA . PHE C 1 176 ? -8.635 39.756 2.363 1.00 32.81 176 PHE C CA 1
ATOM 6168 C C . PHE C 1 176 ? -8.238 41.165 2.713 1.00 33.61 176 PHE C C 1
ATOM 6169 O O . PHE C 1 176 ? -9.030 42.085 2.562 1.00 33.18 176 PHE C O 1
ATOM 6177 N N . VAL C 1 177 ? -7.021 41.313 3.216 1.00 31.83 177 VAL C N 1
ATOM 6178 C CA . VAL C 1 177 ? -6.450 42.610 3.519 1.00 27.46 177 VAL C CA 1
ATOM 6179 C C . VAL C 1 177 ? -5.052 42.487 2.898 1.00 36.11 177 VAL C C 1
ATOM 6180 O O . VAL C 1 177 ? -4.267 41.597 3.276 1.00 39.30 177 VAL C O 1
ATOM 6184 N N . LEU C 1 178 ? -4.759 43.338 1.912 1.00 25.50 178 LEU C N 1
ATOM 6185 C CA . LEU C 1 178 ? -3.466 43.296 1.237 1.00 27.62 178 LEU C CA 1
ATOM 6186 C C . LEU C 1 178 ? -2.888 44.698 1.123 1.00 31.15 178 LEU C C 1
ATOM 6187 O O . LEU C 1 178 ? -3.616 45.655 0.872 1.00 33.40 178 LEU C O 1
ATOM 6192 N N . GLY C 1 179 ? -1.575 44.817 1.298 1.00 33.23 179 GLY C N 1
ATOM 6193 C CA . GLY C 1 179 ? -0.953 46.122 1.229 1.00 29.25 179 GLY C CA 1
ATOM 6194 C C . GLY C 1 179 ? 0.543 46.086 1.010 1.00 37.86 179 GLY C C 1
ATOM 6195 O O . GLY C 1 179 ? 1.204 45.050 1.198 1.00 39.15 179 GLY C O 1
ATOM 6196 N N . ALA C 1 180 ? 1.085 47.238 0.630 1.00 38.05 180 ALA C N 1
ATOM 6197 C CA . ALA C 1 180 ? 2.502 47.349 0.353 1.00 35.48 180 ALA C CA 1
ATOM 6198 C C . ALA C 1 180 ? 3.032 48.732 0.672 1.00 37.59 180 ALA C C 1
ATOM 6199 O O . ALA C 1 180 ? 2.290 49.710 0.678 1.00 33.79 180 ALA C O 1
ATOM 6201 N N . ASP C 1 181 ? 4.333 48.798 0.930 1.00 41.69 181 ASP C N 1
ATOM 6202 C CA . ASP C 1 181 ? 5.003 50.053 1.222 1.00 41.68 181 ASP C CA 1
ATOM 6203 C C . ASP C 1 181 ? 6.419 49.935 0.671 1.00 42.31 181 ASP C C 1
ATOM 6204 O O . ASP C 1 181 ? 7.345 49.516 1.382 1.00 43.99 181 ASP C O 1
ATOM 6209 N N . GLY C 1 182 ? 6.572 50.294 -0.601 1.00 35.97 182 GLY C N 1
ATOM 6210 C CA . GLY C 1 182 ? 7.863 50.216 -1.261 1.00 37.61 182 GLY C CA 1
ATOM 6211 C C . GLY C 1 182 ? 8.979 51.055 -0.660 1.00 46.36 182 GLY C C 1
ATOM 6212 O O . GLY C 1 182 ? 10.153 50.835 -0.969 1.00 47.17 182 GLY C O 1
ATOM 6213 N N . THR C 1 183 ? 8.625 52.018 0.189 1.00 44.58 183 THR C N 1
ATOM 6214 C CA . THR C 1 183 ? 9.617 52.877 0.821 1.00 45.98 183 THR C CA 1
ATOM 6215 C C . THR C 1 183 ? 10.487 52.072 1.795 1.00 53.06 183 THR C C 1
ATOM 6216 O O . THR C 1 183 ? 11.595 52.493 2.145 1.00 54.58 183 THR C O 1
ATOM 6220 N N . GLY C 1 184 ? 9.977 50.916 2.226 1.00 50.06 184 GLY C N 1
ATOM 6221 C CA . GLY C 1 184 ? 10.713 50.057 3.137 1.00 52.29 184 GLY C CA 1
ATOM 6222 C C . GLY C 1 184 ? 11.456 48.997 2.347 1.00 56.80 184 GLY C C 1
ATOM 6223 O O . GLY C 1 184 ? 11.676 47.876 2.817 1.00 56.34 184 GLY C O 1
ATOM 6224 N N . ALA C 1 185 ? 11.828 49.360 1.124 1.00 55.50 185 ALA C N 1
ATOM 6225 C CA . ALA C 1 185 ? 12.550 48.467 0.229 1.00 59.19 185 ALA C CA 1
ATOM 6226 C C . ALA C 1 185 ? 13.974 48.208 0.729 1.00 61.59 185 ALA C C 1
ATOM 6227 O O . ALA C 1 185 ? 14.498 47.109 0.575 1.00 62.06 185 ALA C O 1
ATOM 6229 N N . LYS C 1 186 ? 14.593 49.225 1.325 1.00 68.60 186 LYS C N 1
ATOM 6230 C CA . LYS C 1 186 ? 15.963 49.119 1.850 1.00 72.17 186 LYS C CA 1
ATOM 6231 C C . LYS C 1 186 ? 16.087 48.309 3.146 1.00 72.54 186 LYS C C 1
ATOM 6232 O O . LYS C 1 186 ? 17.199 48.010 3.586 1.00 71.28 186 LYS C O 1
ATOM 6238 N N . GLU C 1 187 ? 14.949 47.962 3.749 1.00 73.82 187 GLU C N 1
ATOM 6239 C CA . GLU C 1 187 ? 14.914 47.210 5.005 1.00 72.88 187 GLU C CA 1
ATOM 6240 C C . GLU C 1 187 ? 15.082 45.700 4.818 1.00 74.21 187 GLU C C 1
ATOM 6241 O O . GLU C 1 187 ? 15.469 44.987 5.746 1.00 72.22 187 GLU C O 1
ATOM 6247 N N . LEU C 1 188 ? 14.787 45.218 3.616 1.00 74.77 188 LEU C N 1
ATOM 6248 C CA . LEU C 1 188 ? 14.891 43.796 3.315 1.00 71.75 188 LEU C CA 1
ATOM 6249 C C . LEU C 1 188 ? 14.922 43.598 1.799 1.00 69.08 188 LEU C C 1
ATOM 6250 O O . LEU C 1 188 ? 13.949 43.913 1.108 1.00 63.49 188 LEU C O 1
ATOM 6255 N N . TYR C 1 189 ? 16.029 43.065 1.285 1.00 66.87 189 TYR C N 1
ATOM 6256 C CA . TYR C 1 189 ? 16.149 42.868 -0.156 1.00 67.47 189 TYR C CA 1
ATOM 6257 C C . TYR C 1 189 ? 17.260 41.920 -0.625 1.00 67.94 189 TYR C C 1
ATOM 6258 O O . TYR C 1 189 ? 18.110 41.480 0.146 1.00 68.93 189 TYR C O 1
ATOM 6267 N N . HIS C 1 190 ? 17.225 41.622 -1.918 1.00 68.41 190 HIS C N 1
ATOM 6268 C CA . HIS C 1 190 ? 18.219 40.794 -2.583 1.00 68.51 190 HIS C CA 1
ATOM 6269 C C . HIS C 1 190 ? 18.154 41.222 -4.045 1.00 71.41 190 HIS C C 1
ATOM 6270 O O . HIS C 1 190 ? 17.217 40.871 -4.769 1.00 70.48 190 HIS C O 1
ATOM 6277 N N . ALA C 1 191 ? 19.140 42.012 -4.459 1.00 73.00 191 ALA C N 1
ATOM 6278 C CA . ALA C 1 191 ? 19.208 42.518 -5.824 1.00 71.17 191 ALA C CA 1
ATOM 6279 C C . ALA C 1 191 ? 19.101 41.397 -6.858 1.00 71.76 191 ALA C C 1
ATOM 6280 O O . ALA C 1 191 ? 19.461 40.249 -6.586 1.00 68.41 191 ALA C O 1
ATOM 6282 N N . CYS C 1 192 ? 18.587 41.732 -8.039 1.00 73.21 192 CYS C N 1
ATOM 6283 C CA . CYS C 1 192 ? 18.453 40.754 -9.114 1.00 73.58 192 CYS C CA 1
ATOM 6284 C C . CYS C 1 192 ? 19.060 41.288 -10.406 1.00 74.40 192 CYS C C 1
ATOM 6285 O O . CYS C 1 192 ? 20.101 40.803 -10.855 1.00 78.39 192 CYS C O 1
ATOM 6288 N N . VAL C 1 193 ? 18.410 42.290 -10.995 1.00 73.58 193 VAL C N 1
ATOM 6289 C CA . VAL C 1 193 ? 18.874 42.892 -12.243 1.00 70.04 193 VAL C CA 1
ATOM 6290 C C . VAL C 1 193 ? 19.469 44.300 -12.025 1.00 71.17 193 VAL C C 1
ATOM 6291 O O . VAL C 1 193 ? 20.166 44.827 -12.892 1.00 71.11 193 VAL C O 1
ATOM 6295 N N . ALA C 1 194 ? 19.220 44.885 -10.853 1.00 77.15 194 ALA C N 1
ATOM 6296 C CA . ALA C 1 194 ? 19.720 46.228 -10.518 1.00 82.87 194 ALA C CA 1
ATOM 6297 C C . ALA C 1 194 ? 20.679 46.264 -9.312 1.00 86.16 194 ALA C C 1
ATOM 6298 O O . ALA C 1 194 ? 20.545 45.473 -8.373 1.00 88.15 194 ALA C O 1
ATOM 6300 N N . PRO C 1 195 ? 21.673 47.177 -9.335 1.00 88.03 195 PRO C N 1
ATOM 6301 C CA . PRO C 1 195 ? 22.643 47.310 -8.237 1.00 87.49 195 PRO C CA 1
ATOM 6302 C C . PRO C 1 195 ? 22.182 48.297 -7.155 1.00 85.92 195 PRO C C 1
ATOM 6303 O O . PRO C 1 195 ? 22.771 48.368 -6.080 1.00 85.29 195 PRO C O 1
ATOM 6307 N N . ARG C 1 196 ? 21.133 49.058 -7.451 1.00 85.90 196 ARG C N 1
ATOM 6308 C CA . ARG C 1 196 ? 20.604 50.038 -6.508 1.00 87.66 196 ARG C CA 1
ATOM 6309 C C . ARG C 1 196 ? 19.064 50.065 -6.458 1.00 89.58 196 ARG C C 1
ATOM 6310 O O . ARG C 1 196 ? 18.386 49.574 -7.370 1.00 89.55 196 ARG C O 1
ATOM 6318 N N . LEU C 1 197 ? 18.523 50.651 -5.391 1.00 87.43 197 LEU C N 1
ATOM 6319 C CA . LEU C 1 197 ? 17.076 50.771 -5.210 1.00 85.59 197 LEU C CA 1
ATOM 6320 C C . LEU C 1 197 ? 16.665 52.222 -5.492 1.00 86.01 197 LEU C C 1
ATOM 6321 O O . LEU C 1 197 ? 17.509 53.119 -5.468 1.00 87.96 197 LEU C O 1
ATOM 6326 N N . PRO C 1 198 ? 15.369 52.473 -5.772 1.00 83.14 198 PRO C N 1
ATOM 6327 C CA . PRO C 1 198 ? 14.933 53.844 -6.048 1.00 83.10 198 PRO C CA 1
ATOM 6328 C C . PRO C 1 198 ? 15.461 54.915 -5.083 1.00 86.99 198 PRO C C 1
ATOM 6329 O O . PRO C 1 198 ? 15.848 55.996 -5.531 1.00 87.18 198 PRO C O 1
ATOM 6333 N N . ASP C 1 199 ? 15.490 54.635 -3.776 1.00 87.26 199 ASP C N 1
ATOM 6334 C CA . ASP C 1 199 ? 15.994 55.636 -2.828 1.00 85.99 199 ASP C CA 1
ATOM 6335 C C . ASP C 1 199 ? 17.523 55.772 -2.866 1.00 86.94 199 ASP C C 1
ATOM 6336 O O . ASP C 1 199 ? 18.102 56.586 -2.145 1.00 84.95 199 ASP C O 1
ATOM 6341 N N . GLY C 1 200 ? 18.172 54.977 -3.714 1.00 88.18 200 GLY C N 1
ATOM 6342 C CA . GLY C 1 200 ? 19.619 55.050 -3.838 1.00 91.11 200 GLY C CA 1
ATOM 6343 C C . GLY C 1 200 ? 20.411 53.954 -3.148 1.00 92.79 200 GLY C C 1
ATOM 6344 O O . GLY C 1 200 ? 21.591 53.753 -3.451 1.00 93.27 200 GLY C O 1
ATOM 6345 N N . THR C 1 201 ? 19.772 53.247 -2.221 1.00 93.45 201 THR C N 1
ATOM 6346 C CA . THR C 1 201 ? 20.426 52.170 -1.483 1.00 92.18 201 THR C CA 1
ATOM 6347 C C . THR C 1 201 ? 21.112 51.175 -2.412 1.00 93.27 201 THR C C 1
ATOM 6348 O O . THR C 1 201 ? 20.468 50.550 -3.258 1.00 91.83 201 THR C O 1
ATOM 6352 N N . SER C 1 202 ? 22.424 51.037 -2.253 1.00 94.34 202 SER C N 1
ATOM 6353 C CA . SER C 1 202 ? 23.197 50.102 -3.058 1.00 98.06 202 SER C CA 1
ATOM 6354 C C . SER C 1 202 ? 22.933 48.702 -2.494 1.00 98.06 202 SER C C 1
ATOM 6355 O O . SER C 1 202 ? 22.622 48.560 -1.312 1.00 101.28 202 SER C O 1
ATOM 6358 N N . MET C 1 203 ? 23.047 47.673 -3.327 1.00 96.20 203 MET C N 1
ATOM 6359 C CA . MET C 1 203 ? 22.798 46.312 -2.864 1.00 95.65 203 MET C CA 1
ATOM 6360 C C . MET C 1 203 ? 24.044 45.435 -2.993 1.00 99.18 203 MET C C 1
ATOM 6361 O O . MET C 1 203 ? 24.786 45.535 -3.972 1.00 98.61 203 MET C O 1
ATOM 6366 N N . LYS C 1 204 ? 24.272 44.587 -1.990 1.00 105.38 204 LYS C N 1
ATOM 6367 C CA . LYS C 1 204 ? 25.433 43.691 -1.961 1.00 109.78 204 LYS C CA 1
ATOM 6368 C C . LYS C 1 204 ? 25.212 42.429 -2.802 1.00 112.69 204 LYS C C 1
ATOM 6369 O O . LYS C 1 204 ? 24.180 42.281 -3.458 1.00 113.68 204 LYS C O 1
ATOM 6375 N N . ASN C 1 205 ? 26.184 41.520 -2.770 1.00 115.74 205 ASN C N 1
ATOM 6376 C CA . ASN C 1 205 ? 26.105 40.277 -3.538 1.00 118.25 205 ASN C CA 1
ATOM 6377 C C . ASN C 1 205 ? 24.894 39.418 -3.166 1.00 119.10 205 ASN C C 1
ATOM 6378 O O . ASN C 1 205 ? 24.207 38.890 -4.047 1.00 118.59 205 ASN C O 1
ATOM 6383 N N . ARG C 1 206 ? 24.636 39.280 -1.866 1.00 119.14 206 ARG C N 1
ATOM 6384 C CA . ARG C 1 206 ? 23.509 38.477 -1.392 1.00 116.68 206 ARG C CA 1
ATOM 6385 C C . ARG C 1 206 ? 22.589 39.218 -0.408 1.00 112.51 206 ARG C C 1
ATOM 6386 O O . ARG C 1 206 ? 22.886 40.328 0.042 1.00 111.04 206 ARG C O 1
ATOM 6394 N N . LEU C 1 207 ? 21.467 38.580 -0.094 1.00 107.53 207 LEU C N 1
ATOM 6395 C CA . LEU C 1 207 ? 20.441 39.120 0.793 1.00 102.23 207 LEU C CA 1
ATOM 6396 C C . LEU C 1 207 ? 20.912 39.942 1.994 1.00 99.30 207 LEU C C 1
ATOM 6397 O O . LEU C 1 207 ? 21.866 39.580 2.686 1.00 98.43 207 LEU C O 1
ATOM 6402 N N . TYR C 1 208 ? 20.228 41.063 2.214 1.00 96.12 208 TYR C N 1
ATOM 6403 C CA . TYR C 1 208 ? 20.494 41.956 3.339 1.00 92.69 208 TYR C CA 1
ATOM 6404 C C . TYR C 1 208 ? 19.190 42.191 4.101 1.00 90.69 208 TYR C C 1
ATOM 6405 O O . TYR C 1 208 ? 18.128 42.365 3.494 1.00 86.52 208 TYR C O 1
ATOM 6414 N N . MET C 1 209 ? 19.279 42.211 5.429 1.00 87.58 209 MET C N 1
ATOM 6415 C CA . MET C 1 209 ? 18.106 42.423 6.264 1.00 86.76 209 MET C CA 1
ATOM 6416 C C . MET C 1 209 ? 18.411 43.242 7.506 1.00 86.13 209 MET C C 1
ATOM 6417 O O . MET C 1 209 ? 19.312 42.912 8.279 1.00 85.35 209 MET C O 1
ATOM 6422 N N . ASN C 1 210 ? 17.646 44.314 7.683 1.00 84.57 210 ASN C N 1
ATOM 6423 C CA . ASN C 1 210 ? 17.786 45.192 8.835 1.00 82.96 210 ASN C CA 1
ATOM 6424 C C . ASN C 1 210 ? 16.775 44.677 9.849 1.00 78.69 210 ASN C C 1
ATOM 6425 O O . ASN C 1 210 ? 15.623 45.103 9.846 1.00 78.58 210 ASN C O 1
ATOM 6430 N N . GLY C 1 211 ? 17.218 43.756 10.702 1.00 75.78 211 GLY C N 1
ATOM 6431 C CA . GLY C 1 211 ? 16.350 43.150 11.703 1.00 77.83 211 GLY C CA 1
ATOM 6432 C C . GLY C 1 211 ? 15.544 44.025 12.653 1.00 81.39 211 GLY C C 1
ATOM 6433 O O . GLY C 1 211 ? 14.367 43.749 12.897 1.00 78.59 211 GLY C O 1
ATOM 6434 N N . ARG C 1 212 ? 16.166 45.071 13.193 1.00 85.13 212 ARG C N 1
ATOM 6435 C CA . ARG C 1 212 ? 15.503 45.969 14.141 1.00 87.30 212 ARG C CA 1
ATOM 6436 C C . ARG C 1 212 ? 14.218 46.589 13.597 1.00 87.36 212 ARG C C 1
ATOM 6437 O O . ARG C 1 212 ? 13.189 46.609 14.276 1.00 83.83 212 ARG C O 1
ATOM 6445 N N . GLU C 1 213 ? 14.285 47.099 12.370 1.00 91.25 213 GLU C N 1
ATOM 6446 C CA . GLU C 1 213 ? 13.126 47.717 11.733 1.00 94.96 213 GLU C CA 1
ATOM 6447 C C . GLU C 1 213 ? 12.054 46.690 11.370 1.00 94.78 213 GLU C C 1
ATOM 6448 O O . GLU C 1 213 ? 10.893 46.832 11.762 1.00 97.04 213 GLU C O 1
ATOM 6454 N N . VAL C 1 214 ? 12.451 45.660 10.624 1.00 91.05 214 VAL C N 1
ATOM 6455 C CA . VAL C 1 214 ? 11.529 44.611 10.201 1.00 86.51 214 VAL C CA 1
ATOM 6456 C C . VAL C 1 214 ? 10.665 44.119 11.365 1.00 85.93 214 VAL C C 1
ATOM 6457 O O . VAL C 1 214 ? 9.470 43.887 11.185 1.00 86.83 214 VAL C O 1
ATOM 6461 N N . PHE C 1 215 ? 11.260 43.980 12.553 1.00 81.99 215 PHE C N 1
ATOM 6462 C CA . PHE C 1 215 ? 10.535 43.514 13.744 1.00 81.16 215 PHE C CA 1
ATOM 6463 C C . PHE C 1 215 ? 9.393 44.471 14.101 1.00 81.62 215 PHE C C 1
ATOM 6464 O O . PHE C 1 215 ? 8.250 44.048 14.308 1.00 81.50 215 PHE C O 1
ATOM 6472 N N . LYS C 1 216 ? 9.712 45.759 14.171 1.00 79.93 216 LYS C N 1
ATOM 6473 C CA . LYS C 1 216 ? 8.727 46.781 14.504 1.00 84.04 216 LYS C CA 1
ATOM 6474 C C . LYS C 1 216 ? 7.552 46.726 13.521 1.00 85.50 216 LYS C C 1
ATOM 6475 O O . LYS C 1 216 ? 6.387 46.648 13.927 1.00 86.15 216 LYS C O 1
ATOM 6481 N N . PHE C 1 217 ? 7.876 46.757 12.229 1.00 86.24 217 PHE C N 1
ATOM 6482 C CA . PHE C 1 217 ? 6.891 46.677 11.142 1.00 84.95 217 PHE C CA 1
ATOM 6483 C C . PHE C 1 217 ? 5.983 45.475 11.399 1.00 79.90 217 PHE C C 1
ATOM 6484 O O . PHE C 1 217 ? 4.758 45.599 11.448 1.00 75.40 217 PHE C O 1
ATOM 6492 N N . ALA C 1 218 ? 6.620 44.323 11.588 1.00 77.20 218 ALA C N 1
ATOM 6493 C CA . ALA C 1 218 ? 5.953 43.050 11.827 1.00 75.78 218 ALA C CA 1
ATOM 6494 C C . ALA C 1 218 ? 4.821 43.074 12.849 1.00 75.57 218 ALA C C 1
ATOM 6495 O O . ALA C 1 218 ? 3.659 42.869 12.493 1.00 77.53 218 ALA C O 1
ATOM 6497 N N . VAL C 1 219 ? 5.148 43.322 14.113 1.00 69.58 219 VAL C N 1
ATOM 6498 C CA . VAL C 1 219 ? 4.122 43.321 15.146 1.00 64.45 219 VAL C CA 1
ATOM 6499 C C . VAL C 1 219 ? 2.991 44.315 14.894 1.00 62.77 219 VAL C C 1
ATOM 6500 O O . VAL C 1 219 ? 1.814 43.984 15.060 1.00 62.58 219 VAL C O 1
ATOM 6504 N N . ARG C 1 220 ? 3.345 45.526 14.484 1.00 60.10 220 ARG C N 1
ATOM 6505 C CA . ARG C 1 220 ? 2.346 46.546 14.204 1.00 62.79 220 ARG C CA 1
ATOM 6506 C C . ARG C 1 220 ? 1.409 46.085 13.097 1.00 60.43 220 ARG C C 1
ATOM 6507 O O . ARG C 1 220 ? 0.183 46.111 13.243 1.00 56.73 220 ARG C O 1
ATOM 6515 N N . VAL C 1 221 ? 1.993 45.645 11.989 1.00 55.79 221 VAL C N 1
ATOM 6516 C CA . VAL C 1 221 ? 1.201 45.198 10.859 1.00 55.84 221 VAL C CA 1
ATOM 6517 C C . VAL C 1 221 ? 0.358 43.966 11.177 1.00 53.08 221 VAL C C 1
ATOM 6518 O O . VAL C 1 221 ? -0.856 43.976 10.964 1.00 46.67 221 VAL C O 1
ATOM 6522 N N . MET C 1 222 ? 0.997 42.917 11.693 1.00 56.21 222 MET C N 1
ATOM 6523 C CA . MET C 1 222 ? 0.302 41.674 12.025 1.00 59.19 222 MET C CA 1
ATOM 6524 C C . MET C 1 222 ? -1.011 41.928 12.752 1.00 60.13 222 MET C C 1
ATOM 6525 O O . MET C 1 222 ? -2.062 41.423 12.346 1.00 52.54 222 MET C O 1
ATOM 6530 N N . ASN C 1 223 ? -0.929 42.712 13.826 1.00 57.99 223 ASN C N 1
ATOM 6531 C CA . ASN C 1 223 ? -2.084 43.063 14.643 1.00 58.85 223 ASN C CA 1
ATOM 6532 C C . ASN C 1 223 ? -3.151 43.839 13.878 1.00 56.59 223 ASN C C 1
ATOM 6533 O O . ASN C 1 223 ? -4.308 43.412 13.790 1.00 51.50 223 ASN C O 1
ATOM 6538 N N . THR C 1 224 ? -2.748 44.984 13.334 1.00 52.67 224 THR C N 1
ATOM 6539 C CA . THR C 1 224 ? -3.647 45.856 12.594 1.00 49.38 224 THR C CA 1
ATOM 6540 C C . THR C 1 224 ? -4.305 45.152 11.429 1.00 43.33 224 THR C C 1
ATOM 6541 O O . THR C 1 224 ? -5.517 45.258 11.245 1.00 40.53 224 THR C O 1
ATOM 6545 N N . ALA C 1 225 ? -3.506 44.440 10.635 1.00 37.76 225 ALA C N 1
ATOM 6546 C CA . ALA C 1 225 ? -4.040 43.709 9.484 1.00 33.94 225 ALA C CA 1
ATOM 6547 C C . ALA C 1 225 ? -4.990 42.600 9.949 1.00 36.45 225 ALA C C 1
ATOM 6548 O O . ALA C 1 225 ? -6.085 42.417 9.390 1.00 35.32 225 ALA C O 1
ATOM 6550 N N . THR C 1 226 ? -4.571 41.865 10.974 1.00 31.53 226 THR C N 1
ATOM 6551 C CA . THR C 1 226 ? -5.393 40.795 11.515 1.00 38.04 226 THR C CA 1
ATOM 6552 C C . THR C 1 226 ? -6.767 41.331 11.910 1.00 41.91 226 THR C C 1
ATOM 6553 O O . THR C 1 226 ? -7.804 40.820 11.468 1.00 41.30 226 THR C O 1
ATOM 6557 N N . LEU C 1 227 ? -6.763 42.372 12.736 1.00 42.28 227 LEU C N 1
ATOM 6558 C CA . LEU C 1 227 ? -7.998 42.974 13.225 1.00 42.40 227 LEU C CA 1
ATOM 6559 C C . LEU C 1 227 ? -8.885 43.516 12.119 1.00 39.97 227 LEU C C 1
ATOM 6560 O O . LEU C 1 227 ? -10.107 43.414 12.200 1.00 40.94 227 LEU C O 1
ATOM 6565 N N . GLU C 1 228 ? -8.276 44.078 11.081 1.00 36.88 228 GLU C N 1
ATOM 6566 C CA . GLU C 1 228 ? -9.049 44.617 9.972 1.00 39.87 228 GLU C CA 1
ATOM 6567 C C . GLU C 1 228 ? -9.710 43.481 9.186 1.00 38.27 228 GLU C C 1
ATOM 6568 O O . GLU C 1 228 ? -10.861 43.593 8.761 1.00 39.09 228 GLU C O 1
ATOM 6574 N N . ALA C 1 229 ? -8.977 42.385 9.004 1.00 36.53 229 ALA C N 1
ATOM 6575 C CA . ALA C 1 229 ? -9.502 41.240 8.272 1.00 41.77 229 ALA C CA 1
ATOM 6576 C C . ALA C 1 229 ? -10.650 40.624 9.041 1.00 41.08 229 ALA C C 1
ATOM 6577 O O . ALA C 1 229 ? -11.655 40.239 8.448 1.00 35.14 229 ALA C O 1
ATOM 6579 N N . ILE C 1 230 ? -10.501 40.517 10.360 1.00 40.66 230 ILE C N 1
ATOM 6580 C CA . ILE C 1 230 ? -11.572 39.930 11.152 1.00 44.77 230 ILE C CA 1
ATOM 6581 C C . ILE C 1 230 ? -12.792 40.844 11.029 1.00 46.44 230 ILE C C 1
ATOM 6582 O O . ILE C 1 230 ? -13.907 40.392 10.745 1.00 41.88 230 ILE C O 1
ATOM 6587 N N . GLU C 1 231 ? -12.564 42.137 11.201 1.00 42.32 231 GLU C N 1
ATOM 6588 C CA . GLU C 1 231 ? -13.639 43.094 11.079 1.00 49.03 231 GLU C CA 1
ATOM 6589 C C . GLU C 1 231 ? -14.288 42.991 9.699 1.00 47.92 231 GLU C C 1
ATOM 6590 O O . GLU C 1 231 ? -15.503 42.820 9.589 1.00 45.10 231 GLU C O 1
ATOM 6596 N N . LYS C 1 232 ? -13.482 43.074 8.644 1.00 44.57 232 LYS C N 1
ATOM 6597 C CA . LYS C 1 232 ? -14.034 43.019 7.296 1.00 45.13 232 LYS C CA 1
ATOM 6598 C C . LYS C 1 232 ? -14.802 41.738 7.011 1.00 46.09 232 LYS C C 1
ATOM 6599 O O . LYS C 1 232 ? -15.718 41.735 6.185 1.00 42.73 232 LYS C O 1
ATOM 6605 N N . ALA C 1 233 ? -14.438 40.655 7.696 1.00 43.75 233 ALA C N 1
ATOM 6606 C CA . ALA C 1 233 ? -15.105 39.373 7.502 1.00 40.92 233 ALA C CA 1
ATOM 6607 C C . ALA C 1 233 ? -16.419 39.258 8.281 1.00 45.57 233 ALA C C 1
ATOM 6608 O O . ALA C 1 233 ? -17.128 38.258 8.173 1.00 45.89 233 ALA C O 1
ATOM 6610 N N . GLY C 1 234 ? -16.741 40.282 9.065 1.00 51.20 234 GLY C N 1
ATOM 6611 C CA . GLY C 1 234 ? -17.974 40.271 9.839 1.00 50.31 234 GLY C CA 1
ATOM 6612 C C . GLY C 1 234 ? -17.944 39.389 11.072 1.00 47.84 234 GLY C C 1
ATOM 6613 O O . GLY C 1 234 ? -18.968 38.842 11.481 1.00 49.77 234 GLY C O 1
ATOM 6614 N N . LEU C 1 235 ? -16.766 39.259 11.672 1.00 46.50 235 LEU C N 1
ATOM 6615 C CA . LEU C 1 235 ? -16.583 38.433 12.855 1.00 38.91 235 LEU C CA 1
ATOM 6616 C C . LEU C 1 235 ? -15.825 39.250 13.890 1.00 39.07 235 LEU C C 1
ATOM 6617 O O . LEU C 1 235 ? -15.519 40.417 13.660 1.00 41.10 235 LEU C O 1
ATOM 6622 N N . THR C 1 236 ? -15.536 38.630 15.030 1.00 41.27 236 THR C N 1
ATOM 6623 C CA . THR C 1 236 ? -14.775 39.256 16.117 1.00 42.42 236 THR C CA 1
ATOM 6624 C C . THR C 1 236 ? -13.646 38.295 16.460 1.00 39.70 236 THR C C 1
ATOM 6625 O O . THR C 1 236 ? -13.758 37.083 16.233 1.00 37.10 236 THR C O 1
ATOM 6629 N N . PRO C 1 237 ? -12.540 38.815 17.009 1.00 39.03 237 PRO C N 1
ATOM 6630 C CA . PRO C 1 237 ? -11.428 37.924 17.350 1.00 39.35 237 PRO C CA 1
ATOM 6631 C C . PRO C 1 237 ? -11.813 36.672 18.127 1.00 42.76 237 PRO C C 1
ATOM 6632 O O . PRO C 1 237 ? -11.065 35.699 18.145 1.00 45.55 237 PRO C O 1
ATOM 6636 N N . GLU C 1 238 ? -12.994 36.693 18.738 1.00 51.24 238 GLU C N 1
ATOM 6637 C CA . GLU C 1 238 ? -13.499 35.572 19.529 1.00 49.43 238 GLU C CA 1
ATOM 6638 C C . GLU C 1 238 ? -14.073 34.465 18.639 1.00 49.89 238 GLU C C 1
ATOM 6639 O O . GLU C 1 238 ? -14.305 33.345 19.097 1.00 49.88 238 GLU C O 1
ATOM 6645 N N . ASP C 1 239 ? -14.299 34.776 17.366 1.00 44.31 239 ASP C N 1
ATOM 6646 C CA . ASP C 1 239 ? -14.855 33.792 16.440 1.00 41.80 239 ASP C CA 1
ATOM 6647 C C . ASP C 1 239 ? -13.775 33.006 15.709 1.00 39.89 239 ASP C C 1
ATOM 6648 O O . ASP C 1 239 ? -14.050 32.006 15.054 1.00 41.00 239 ASP C O 1
ATOM 6653 N N . ILE C 1 240 ? -12.542 33.474 15.811 1.00 36.16 240 ILE C N 1
ATOM 6654 C CA . ILE C 1 240 ? -11.438 32.814 15.151 1.00 35.32 240 ILE C CA 1
ATOM 6655 C C . ILE C 1 240 ? -11.019 31.555 15.884 1.00 32.11 240 ILE C C 1
ATOM 6656 O O . ILE C 1 240 ? -10.638 31.604 17.045 1.00 35.87 240 ILE C O 1
ATOM 6661 N N . ARG C 1 241 ? -11.089 30.422 15.208 1.00 37.79 241 ARG C N 1
ATOM 6662 C CA . ARG C 1 241 ? -10.676 29.166 15.813 1.00 36.93 241 ARG C CA 1
ATOM 6663 C C . ARG C 1 241 ? -9.136 29.075 15.864 1.00 40.81 241 ARG C C 1
ATOM 6664 O O . ARG C 1 241 ? -8.563 28.641 16.862 1.00 40.59 241 ARG C O 1
ATOM 6672 N N . LEU C 1 242 ? -8.461 29.508 14.799 1.00 38.21 242 LEU C N 1
ATOM 6673 C CA . LEU C 1 242 ? -7.006 29.423 14.767 1.00 39.12 242 LEU C CA 1
ATOM 6674 C C . LEU C 1 242 ? -6.340 30.551 13.993 1.00 38.67 242 LEU C C 1
ATOM 6675 O O . LEU C 1 242 ? -6.826 30.980 12.943 1.00 36.76 242 LEU C O 1
ATOM 6680 N N . PHE C 1 243 ? -5.217 31.020 14.530 1.00 36.35 243 PHE C N 1
ATOM 6681 C CA . PHE C 1 243 ? -4.445 32.085 13.918 1.00 35.66 243 PHE C CA 1
ATOM 6682 C C . PHE C 1 243 ? -3.208 31.453 13.361 1.00 34.28 243 PHE C C 1
ATOM 6683 O O . PHE C 1 243 ? -2.465 30.787 14.077 1.00 36.20 243 PHE C O 1
ATOM 6691 N N . VAL C 1 244 ? -2.999 31.662 12.070 1.00 38.35 244 VAL C N 1
ATOM 6692 C CA . VAL C 1 244 ? -1.847 31.121 11.376 1.00 34.09 244 VAL C CA 1
ATOM 6693 C C . VAL C 1 244 ? -1.052 32.264 10.773 1.00 29.44 244 VAL C C 1
ATOM 6694 O O . VAL C 1 244 ? -1.312 32.712 9.658 1.00 27.04 244 VAL C O 1
ATOM 6698 N N . PRO C 1 245 ? -0.070 32.759 11.526 1.00 29.33 245 PRO C N 1
ATOM 6699 C CA . PRO C 1 245 ? 0.781 33.856 11.082 1.00 26.49 245 PRO C CA 1
ATOM 6700 C C . PRO C 1 245 ? 1.975 33.310 10.301 1.00 28.01 245 PRO C C 1
ATOM 6701 O O . PRO C 1 245 ? 2.241 32.109 10.327 1.00 29.81 245 PRO C O 1
ATOM 6705 N N . HIS C 1 246 ? 2.659 34.187 9.573 1.00 30.39 246 HIS C N 1
ATOM 6706 C CA . HIS C 1 246 ? 3.869 33.807 8.854 1.00 24.45 246 HIS C CA 1
ATOM 6707 C C . HIS C 1 246 ? 4.823 33.372 9.990 1.00 30.39 246 HIS C C 1
ATOM 6708 O O . HIS C 1 246 ? 4.823 33.975 11.056 1.00 26.68 246 HIS C O 1
ATOM 6715 N N . GLN C 1 247 ? 5.609 32.324 9.780 1.00 29.62 247 GLN C N 1
ATOM 6716 C CA . GLN C 1 247 ? 6.511 31.820 10.824 1.00 40.28 247 GLN C CA 1
ATOM 6717 C C . GLN C 1 247 ? 7.902 32.444 10.692 1.00 40.00 247 GLN C C 1
ATOM 6718 O O . GLN C 1 247 ? 8.846 31.807 10.240 1.00 44.71 247 GLN C O 1
ATOM 6724 N N . ALA C 1 248 ? 8.037 33.689 11.104 1.00 35.04 248 ALA C N 1
ATOM 6725 C CA . ALA C 1 248 ? 9.313 34.352 10.945 1.00 44.20 248 ALA C CA 1
ATOM 6726 C C . ALA C 1 248 ? 10.182 34.369 12.193 1.00 48.10 248 ALA C C 1
ATOM 6727 O O . ALA C 1 248 ? 11.379 34.096 12.137 1.00 42.81 248 ALA C O 1
ATOM 6729 N N . ASN C 1 249 ? 9.555 34.689 13.315 1.00 50.47 249 ASN C N 1
ATOM 6730 C CA . ASN C 1 249 ? 10.241 34.818 14.579 1.00 47.57 249 ASN C CA 1
ATOM 6731 C C . ASN C 1 249 ? 9.228 34.480 15.672 1.00 49.01 249 ASN C C 1
ATOM 6732 O O . ASN C 1 249 ? 8.123 35.016 15.704 1.00 48.13 249 ASN C O 1
ATOM 6737 N N . LEU C 1 250 ? 9.592 33.571 16.563 1.00 49.19 250 LEU C N 1
ATOM 6738 C CA . LEU C 1 250 ? 8.677 33.214 17.624 1.00 48.74 250 LEU C CA 1
ATOM 6739 C C . LEU C 1 250 ? 8.425 34.433 18.506 1.00 50.54 250 LEU C C 1
ATOM 6740 O O . LEU C 1 250 ? 7.304 34.654 18.957 1.00 49.03 250 LEU C O 1
ATOM 6745 N N . ARG C 1 251 ? 9.462 35.234 18.743 1.00 50.81 251 ARG C N 1
ATOM 6746 C CA . ARG C 1 251 ? 9.314 36.426 19.577 1.00 55.12 251 ARG C CA 1
ATOM 6747 C C . ARG C 1 251 ? 8.264 37.365 18.980 1.00 47.78 251 ARG C C 1
ATOM 6748 O O . ARG C 1 251 ? 7.440 37.923 19.701 1.00 44.05 251 ARG C O 1
ATOM 6756 N N . ILE C 1 252 ? 8.297 37.526 17.661 1.00 50.69 252 ILE C N 1
ATOM 6757 C CA . ILE C 1 252 ? 7.332 38.375 16.961 1.00 53.36 252 ILE C CA 1
ATOM 6758 C C . ILE C 1 252 ? 5.928 37.793 17.117 1.00 50.89 252 ILE C C 1
ATOM 6759 O O . ILE C 1 252 ? 4.980 38.518 17.429 1.00 51.96 252 ILE C O 1
ATOM 6764 N N . ILE C 1 253 ? 5.815 36.482 16.892 1.00 46.17 253 ILE C N 1
ATOM 6765 C CA . ILE C 1 253 ? 4.541 35.760 16.987 1.00 51.72 253 ILE C CA 1
ATOM 6766 C C . ILE C 1 253 ? 3.928 35.932 18.373 1.00 55.95 253 ILE C C 1
ATOM 6767 O O . ILE C 1 253 ? 2.738 36.254 18.513 1.00 56.07 253 ILE C O 1
ATOM 6772 N N . ASP C 1 254 ? 4.758 35.706 19.388 1.00 57.32 254 ASP C N 1
ATOM 6773 C CA . ASP C 1 254 ? 4.355 35.825 20.783 1.00 57.87 254 ASP C CA 1
ATOM 6774 C C . ASP C 1 254 ? 3.801 37.227 20.998 1.00 56.79 254 ASP C C 1
ATOM 6775 O O . ASP C 1 254 ? 2.722 37.406 21.562 1.00 57.81 254 ASP C O 1
ATOM 6780 N N . ALA C 1 255 ? 4.553 38.214 20.520 1.00 53.96 255 ALA C N 1
ATOM 6781 C CA . ALA C 1 255 ? 4.180 39.613 20.642 1.00 58.12 255 ALA C CA 1
ATOM 6782 C C . ALA C 1 255 ? 2.779 39.891 20.097 1.00 61.77 255 ALA C C 1
ATOM 6783 O O . ALA C 1 255 ? 1.942 40.480 20.780 1.00 66.45 255 ALA C O 1
ATOM 6785 N N . ALA C 1 256 ? 2.525 39.467 18.866 1.00 59.90 256 ALA C N 1
ATOM 6786 C CA . ALA C 1 256 ? 1.228 39.693 18.251 1.00 58.11 256 ALA C CA 1
ATOM 6787 C C . ALA C 1 256 ? 0.134 38.938 18.980 1.00 57.20 256 ALA C C 1
ATOM 6788 O O . ALA C 1 256 ? -1.014 39.369 19.009 1.00 56.57 256 ALA C O 1
ATOM 6790 N N . ARG C 1 257 ? 0.496 37.805 19.568 1.00 59.29 257 ARG C N 1
ATOM 6791 C CA . ARG C 1 257 ? -0.473 36.988 20.281 1.00 65.60 257 ARG C CA 1
ATOM 6792 C C . ARG C 1 257 ? -1.021 37.667 21.525 1.00 67.12 257 ARG C C 1
ATOM 6793 O O . ARG C 1 257 ? -2.201 37.527 21.851 1.00 66.91 257 ARG C O 1
ATOM 6801 N N . GLU C 1 258 ? -0.170 38.391 22.238 1.00 70.93 258 GLU C N 1
ATOM 6802 C CA . GLU C 1 258 ? -0.643 39.070 23.432 1.00 75.63 258 GLU C CA 1
ATOM 6803 C C . GLU C 1 258 ? -1.521 40.243 23.034 1.00 74.81 258 GLU C C 1
ATOM 6804 O O . GLU C 1 258 ? -2.631 40.379 23.529 1.00 74.96 258 GLU C O 1
ATOM 6810 N N . ARG C 1 259 ? -1.041 41.081 22.125 1.00 78.19 259 ARG C N 1
ATOM 6811 C CA . ARG C 1 259 ? -1.831 42.226 21.685 1.00 83.45 259 ARG C CA 1
ATOM 6812 C C . ARG C 1 259 ? -3.202 41.811 21.147 1.00 83.26 259 ARG C C 1
ATOM 6813 O O . ARG C 1 259 ? -3.926 42.633 20.581 1.00 87.02 259 ARG C O 1
ATOM 6821 N N . LEU C 1 260 ? -3.548 40.536 21.310 1.00 77.65 260 LEU C N 1
ATOM 6822 C CA . LEU C 1 260 ? -4.838 40.016 20.866 1.00 72.21 260 LEU C CA 1
ATOM 6823 C C . LEU C 1 260 ? -5.478 39.263 22.026 1.00 70.07 260 LEU C C 1
ATOM 6824 O O . LEU C 1 260 ? -6.648 38.882 21.969 1.00 66.28 260 LEU C O 1
ATOM 6829 N N . GLY C 1 261 ? -4.693 39.059 23.080 1.00 68.93 261 GLY C N 1
ATOM 6830 C CA . GLY C 1 261 ? -5.174 38.355 24.257 1.00 70.59 261 GLY C CA 1
ATOM 6831 C C . GLY C 1 261 ? -5.489 36.920 23.911 1.00 68.72 261 GLY C C 1
ATOM 6832 O O . GLY C 1 261 ? -6.550 36.386 24.264 1.00 67.42 261 GLY C O 1
ATOM 6833 N N . LEU C 1 262 ? -4.544 36.294 23.222 1.00 63.83 262 LEU C N 1
ATOM 6834 C CA . LEU C 1 262 ? -4.714 34.926 22.775 1.00 54.25 262 LEU C CA 1
ATOM 6835 C C . LEU C 1 262 ? -3.888 33.887 23.477 1.00 50.54 262 LEU C C 1
ATOM 6836 O O . LEU C 1 262 ? -2.709 34.096 23.786 1.00 49.03 262 LEU C O 1
ATOM 6841 N N . PRO C 1 263 ? -4.504 32.730 23.727 1.00 47.98 263 PRO C N 1
ATOM 6842 C CA . PRO C 1 263 ? -3.868 31.586 24.381 1.00 48.43 263 PRO C CA 1
ATOM 6843 C C . PRO C 1 263 ? -3.019 30.931 23.283 1.00 51.51 263 PRO C C 1
ATOM 6844 O O . PRO C 1 263 ? -3.436 30.885 22.117 1.00 52.53 263 PRO C O 1
ATOM 6848 N N . TRP C 1 264 ? -1.839 30.438 23.627 1.00 49.32 264 TRP C N 1
ATOM 6849 C CA . TRP C 1 264 ? -1.013 29.772 22.633 1.00 47.42 264 TRP C CA 1
ATOM 6850 C C . TRP C 1 264 ? -1.770 28.707 21.834 1.00 47.06 264 TRP C C 1
ATOM 6851 O O . TRP C 1 264 ? -1.468 28.485 20.668 1.00 48.79 264 TRP C O 1
ATOM 6862 N N . GLU C 1 265 ? -2.746 28.051 22.456 1.00 44.07 265 GLU C N 1
ATOM 6863 C CA . GLU C 1 265 ? -3.500 26.992 21.783 1.00 50.91 265 GLU C CA 1
ATOM 6864 C C . GLU C 1 265 ? -4.324 27.463 20.587 1.00 50.64 265 GLU C C 1
ATOM 6865 O O . GLU C 1 265 ? -4.901 26.642 19.860 1.00 43.77 265 GLU C O 1
ATOM 6871 N N . ARG C 1 266 ? -4.393 28.775 20.384 1.00 45.07 266 ARG C N 1
ATOM 6872 C CA . ARG C 1 266 ? -5.138 29.311 19.256 1.00 43.83 266 ARG C CA 1
ATOM 6873 C C . ARG C 1 266 ? -4.215 29.900 18.190 1.00 41.97 266 ARG C C 1
ATOM 6874 O O . ARG C 1 266 ? -4.645 30.646 17.314 1.00 40.75 266 ARG C O 1
ATOM 6882 N N . VAL C 1 267 ? -2.943 29.526 18.260 1.00 37.11 267 VAL C N 1
ATOM 6883 C CA . VAL C 1 267 ? -1.946 29.998 17.314 1.00 42.04 267 VAL C CA 1
ATOM 6884 C C . VAL C 1 267 ? -1.186 28.810 16.758 1.00 40.94 267 VAL C C 1
ATOM 6885 O O . VAL C 1 267 ? -0.741 27.952 17.511 1.00 46.91 267 VAL C O 1
ATOM 6889 N N . ALA C 1 268 ? -1.047 28.754 15.441 1.00 37.54 268 ALA C N 1
ATOM 6890 C CA . ALA C 1 268 ? -0.304 27.665 14.817 1.00 37.51 268 ALA C CA 1
ATOM 6891 C C . ALA C 1 268 ? 1.159 28.077 14.851 1.00 38.67 268 ALA C C 1
ATOM 6892 O O . ALA C 1 268 ? 1.494 29.202 14.480 1.00 39.96 268 ALA C O 1
ATOM 6894 N N . VAL C 1 269 ? 2.034 27.180 15.296 1.00 39.80 269 VAL C N 1
ATOM 6895 C CA . VAL C 1 269 ? 3.451 27.513 15.378 1.00 36.48 269 VAL C CA 1
ATOM 6896 C C . VAL C 1 269 ? 4.364 26.386 14.948 1.00 39.33 269 VAL C C 1
ATOM 6897 O O . VAL C 1 269 ? 4.265 25.284 15.477 1.00 47.36 269 VAL C O 1
ATOM 6901 N N . ASN C 1 270 ? 5.250 26.646 13.985 1.00 38.36 270 ASN C N 1
ATOM 6902 C CA . ASN C 1 270 ? 6.212 25.627 13.577 1.00 38.15 270 ASN C CA 1
ATOM 6903 C C . ASN C 1 270 ? 7.552 26.212 13.156 1.00 37.30 270 ASN C C 1
ATOM 6904 O O . ASN C 1 270 ? 8.403 25.510 12.599 1.00 34.66 270 ASN C O 1
ATOM 6909 N N . VAL C 1 271 ? 7.742 27.496 13.451 1.00 34.88 271 VAL C N 1
ATOM 6910 C CA . VAL C 1 271 ? 8.986 28.189 13.114 1.00 37.14 271 VAL C CA 1
ATOM 6911 C C . VAL C 1 271 ? 10.178 27.564 13.836 1.00 41.02 271 VAL C C 1
ATOM 6912 O O . VAL C 1 271 ? 11.311 27.664 13.371 1.00 43.44 271 VAL C O 1
ATOM 6916 N N . ASP C 1 272 ? 9.919 26.898 14.959 1.00 41.14 272 ASP C N 1
ATOM 6917 C CA . ASP C 1 272 ? 10.984 26.263 15.727 1.00 43.10 272 ASP C CA 1
ATOM 6918 C C . ASP C 1 272 ? 11.589 25.045 15.031 1.00 45.20 272 ASP C C 1
ATOM 6919 O O . ASP C 1 272 ? 12.739 24.687 15.299 1.00 49.70 272 ASP C O 1
ATOM 6924 N N . ARG C 1 273 ? 10.819 24.415 14.143 1.00 40.33 273 ARG C N 1
ATOM 6925 C CA . ARG C 1 273 ? 11.281 23.237 13.409 1.00 38.94 273 ARG C CA 1
ATOM 6926 C C . ARG C 1 273 ? 11.655 23.484 11.952 1.00 43.19 273 ARG C C 1
ATOM 6927 O O . ARG C 1 273 ? 12.493 22.769 11.405 1.00 48.42 273 ARG C O 1
ATOM 6935 N N . TYR C 1 274 ? 11.029 24.475 11.321 1.00 41.39 274 TYR C N 1
ATOM 6936 C CA . TYR C 1 274 ? 11.284 24.761 9.908 1.00 38.93 274 TYR C CA 1
ATOM 6937 C C . TYR C 1 274 ? 11.891 26.118 9.620 1.00 39.86 274 TYR C C 1
ATOM 6938 O O . TYR C 1 274 ? 12.089 26.470 8.457 1.00 39.92 274 TYR C O 1
ATOM 6947 N N . GLY C 1 275 ? 12.169 26.884 10.665 1.00 36.20 275 GLY C N 1
ATOM 6948 C CA . GLY C 1 275 ? 12.727 28.202 10.462 1.00 37.23 275 GLY C CA 1
ATOM 6949 C C . GLY C 1 275 ? 11.729 29.002 9.655 1.00 40.87 275 GLY C C 1
ATOM 6950 O O . GLY C 1 275 ? 10.569 28.609 9.543 1.00 40.53 275 GLY C O 1
ATOM 6951 N N . ASN C 1 276 ? 12.181 30.124 9.107 1.00 39.43 276 ASN C N 1
ATOM 6952 C CA . ASN C 1 276 ? 11.355 30.981 8.285 1.00 32.12 276 ASN C CA 1
ATOM 6953 C C . ASN C 1 276 ? 11.347 30.417 6.856 1.00 33.90 276 ASN C C 1
ATOM 6954 O O . ASN C 1 276 ? 12.359 30.448 6.168 1.00 34.43 276 ASN C O 1
ATOM 6959 N N . THR C 1 277 ? 10.207 29.882 6.419 1.00 37.14 277 THR C N 1
ATOM 6960 C CA . THR C 1 277 ? 10.096 29.315 5.078 1.00 33.33 277 THR C CA 1
ATOM 6961 C C . THR C 1 277 ? 9.355 30.230 4.104 1.00 33.12 277 THR C C 1
ATOM 6962 O O . THR C 1 277 ? 8.830 29.780 3.100 1.00 32.99 277 THR C O 1
ATOM 6966 N N . SER C 1 278 ? 9.296 31.514 4.426 1.00 33.49 278 SER C N 1
ATOM 6967 C CA . SER C 1 278 ? 8.672 32.491 3.564 1.00 31.24 278 SER C CA 1
ATOM 6968 C C . SER C 1 278 ? 7.273 32.072 3.072 1.00 34.41 278 SER C C 1
ATOM 6969 O O . SER C 1 278 ? 6.427 31.669 3.860 1.00 35.55 278 SER C O 1
ATOM 6972 N N . THR C 1 279 ? 7.036 32.149 1.767 1.00 36.96 279 THR C N 1
ATOM 6973 C CA . THR C 1 279 ? 5.722 31.826 1.213 1.00 30.60 279 THR C CA 1
ATOM 6974 C C . THR C 1 279 ? 5.169 30.472 1.592 1.00 30.31 279 THR C C 1
ATOM 6975 O O . THR C 1 279 ? 3.951 30.290 1.626 1.00 33.22 279 THR C O 1
ATOM 6979 N N . ALA C 1 280 ? 6.060 29.532 1.885 1.00 24.26 280 ALA C N 1
ATOM 6980 C CA . ALA C 1 280 ? 5.673 28.177 2.281 1.00 28.77 280 ALA C CA 1
ATOM 6981 C C . ALA C 1 280 ? 5.197 28.114 3.726 1.00 30.37 280 ALA C C 1
ATOM 6982 O O . ALA C 1 280 ? 4.427 27.233 4.112 1.00 35.57 280 ALA C O 1
ATOM 6984 N N . SER C 1 281 ? 5.668 29.055 4.528 1.00 33.73 281 SER C N 1
ATOM 6985 C CA . SER C 1 281 ? 5.352 29.087 5.949 1.00 31.20 281 SER C CA 1
ATOM 6986 C C . SER C 1 281 ? 3.895 28.810 6.342 1.00 34.77 281 SER C C 1
ATOM 6987 O O . SER C 1 281 ? 3.627 27.873 7.100 1.00 35.33 281 SER C O 1
ATOM 6990 N N . ILE C 1 282 ? 2.956 29.603 5.828 1.00 30.30 282 ILE C N 1
ATOM 6991 C CA . ILE C 1 282 ? 1.554 29.429 6.196 1.00 27.42 282 ILE C CA 1
ATOM 6992 C C . ILE C 1 282 ? 0.909 28.110 5.769 1.00 31.36 282 ILE C C 1
ATOM 6993 O O . ILE C 1 282 ? 0.242 27.464 6.570 1.00 34.28 282 ILE C O 1
ATOM 6998 N N . PRO C 1 283 ? 1.087 27.691 4.507 1.00 35.98 283 PRO C N 1
ATOM 6999 C CA . PRO C 1 283 ? 0.470 26.422 4.116 1.00 33.71 283 PRO C CA 1
ATOM 7000 C C . PRO C 1 283 ? 1.037 25.234 4.914 1.00 35.82 283 PRO C C 1
ATOM 7001 O O . PRO C 1 283 ? 0.330 24.254 5.176 1.00 33.74 283 PRO C O 1
ATOM 7005 N N . LEU C 1 284 ? 2.301 25.318 5.319 1.00 33.07 284 LEU C N 1
ATOM 7006 C CA . LEU C 1 284 ? 2.883 24.234 6.117 1.00 31.90 284 LEU C CA 1
ATOM 7007 C C . LEU C 1 284 ? 2.166 24.182 7.476 1.00 30.26 284 LEU C C 1
ATOM 7008 O O . LEU C 1 284 ? 1.722 23.118 7.916 1.00 32.96 284 LEU C O 1
ATOM 7013 N N . ALA C 1 285 ? 2.059 25.334 8.137 1.00 27.78 285 ALA C N 1
ATOM 7014 C CA . ALA C 1 285 ? 1.389 25.410 9.427 1.00 25.18 285 ALA C CA 1
ATOM 7015 C C . ALA C 1 285 ? -0.048 24.954 9.273 1.00 31.65 285 ALA C C 1
ATOM 7016 O O . ALA C 1 285 ? -0.556 24.215 10.119 1.00 36.34 285 ALA C O 1
ATOM 7018 N N . LEU C 1 286 ? -0.709 25.395 8.200 1.00 32.71 286 LEU C N 1
ATOM 7019 C CA . LEU C 1 286 ? -2.081 24.981 7.959 1.00 30.77 286 LEU C CA 1
ATOM 7020 C C . LEU C 1 286 ? -2.193 23.465 7.876 1.00 32.75 286 LEU C C 1
ATOM 7021 O O . LEU C 1 286 ? -3.044 22.861 8.523 1.00 34.30 286 LEU C 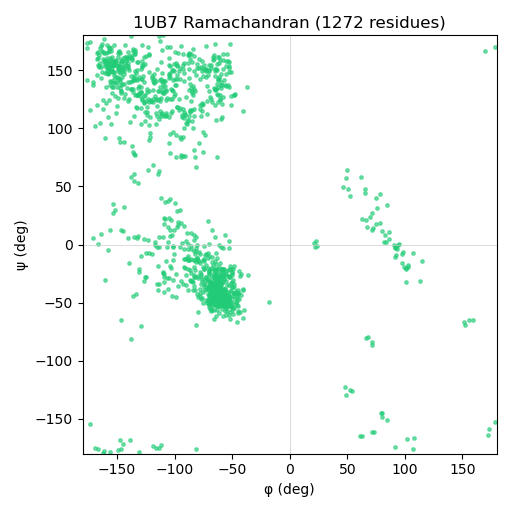O 1
ATOM 7026 N N . LYS C 1 287 ? -1.342 22.848 7.068 1.00 30.43 287 LYS C N 1
ATOM 7027 C CA . LYS C 1 287 ? -1.402 21.410 6.924 1.00 27.13 287 LYS C CA 1
ATOM 7028 C C . LYS C 1 287 ? -1.286 20.747 8.288 1.00 35.20 287 LYS C C 1
ATOM 7029 O O . LYS C 1 287 ? -2.154 19.957 8.669 1.00 39.09 287 LYS C O 1
ATOM 7035 N N . GLU C 1 288 ? -0.236 21.073 9.040 1.00 32.72 288 GLU C N 1
ATOM 7036 C CA . GLU C 1 288 ? -0.064 20.458 10.347 1.00 33.80 288 GLU C CA 1
ATOM 7037 C C . GLU C 1 288 ? -1.281 20.614 11.234 1.00 38.41 288 GLU C C 1
ATOM 7038 O O . GLU C 1 288 ? -1.717 19.656 11.872 1.00 47.93 288 GLU C O 1
ATOM 7044 N N . ALA C 1 289 ? -1.824 21.824 11.276 1.00 35.70 289 ALA C N 1
ATOM 7045 C CA . ALA C 1 289 ? -2.978 22.105 12.109 1.00 34.04 289 ALA C CA 1
ATOM 7046 C C . ALA C 1 289 ? -4.180 21.273 11.671 1.00 31.18 289 ALA C C 1
ATOM 7047 O O . ALA C 1 289 ? -4.947 20.782 12.509 1.00 33.75 289 ALA C O 1
ATOM 7049 N N . VAL C 1 290 ? -4.352 21.097 10.366 1.00 30.93 290 VAL C N 1
ATOM 7050 C CA . VAL C 1 290 ? -5.484 20.303 9.905 1.00 34.58 290 VAL C CA 1
ATOM 7051 C C . VAL C 1 290 ? -5.247 18.855 10.348 1.00 36.05 290 VAL C C 1
ATOM 7052 O O . VAL C 1 290 ? -6.165 18.178 10.816 1.00 39.41 290 VAL C O 1
ATOM 7056 N N . ASP C 1 291 ? -4.010 18.392 10.230 1.00 29.49 291 ASP C N 1
ATOM 7057 C CA . ASP C 1 291 ? -3.711 17.020 10.617 1.00 35.54 291 ASP C CA 1
ATOM 7058 C C . ASP C 1 291 ? -3.769 16.760 12.108 1.00 34.49 291 ASP C C 1
ATOM 7059 O O . ASP C 1 291 ? -3.993 15.625 12.516 1.00 40.56 291 ASP C O 1
ATOM 7064 N N . ALA C 1 292 ? -3.566 17.784 12.933 1.00 32.08 292 ALA C N 1
ATOM 7065 C CA . ALA C 1 292 ? -3.619 17.556 14.373 1.00 32.96 292 ALA C CA 1
ATOM 7066 C C . ALA C 1 292 ? -5.034 17.804 14.915 1.00 25.67 292 ALA C C 1
ATOM 7067 O O . ALA C 1 292 ? -5.231 17.949 16.117 1.00 28.96 292 ALA C O 1
ATOM 7069 N N . GLY C 1 293 ? -6.009 17.845 14.014 1.00 29.83 293 GLY C N 1
ATOM 7070 C CA . GLY C 1 293 ? -7.397 18.069 14.402 1.00 30.71 293 GLY C CA 1
ATOM 7071 C C . GLY C 1 293 ? -7.693 19.452 14.964 1.00 34.16 293 GLY C C 1
ATOM 7072 O O . GLY C 1 293 ? -8.748 19.651 15.563 1.00 33.97 293 GLY C O 1
ATOM 7073 N N . ARG C 1 294 ? -6.773 20.401 14.773 1.00 36.28 294 ARG C N 1
ATOM 7074 C CA . ARG C 1 294 ? -6.933 21.765 15.279 1.00 34.50 294 ARG C CA 1
ATOM 7075 C C . ARG C 1 294 ? -7.828 22.669 14.434 1.00 34.39 294 ARG C C 1
ATOM 7076 O O . ARG C 1 294 ? -8.235 23.725 14.896 1.00 38.38 294 ARG C O 1
ATOM 7084 N N . ILE C 1 295 ? -8.132 22.256 13.207 1.00 33.89 295 ILE C N 1
ATOM 7085 C CA . ILE C 1 295 ? -8.988 23.034 12.311 1.00 36.70 295 ILE C CA 1
ATOM 7086 C C . ILE C 1 295 ? -9.993 22.078 11.694 1.00 32.61 295 ILE C C 1
ATOM 7087 O O . ILE C 1 295 ? -9.604 21.057 11.158 1.00 35.61 295 ILE C O 1
ATOM 7092 N N . ARG C 1 296 ? -11.276 22.401 11.757 1.00 33.52 296 ARG C N 1
ATOM 7093 C CA . ARG C 1 296 ? -12.304 21.522 11.187 1.00 34.22 296 ARG C CA 1
ATOM 7094 C C . ARG C 1 296 ? -13.200 22.315 10.254 1.00 33.23 296 ARG C C 1
ATOM 7095 O O . ARG C 1 296 ? -13.306 23.545 10.380 1.00 28.81 296 ARG C O 1
ATOM 7103 N N . GLU C 1 297 ? -13.860 21.610 9.336 1.00 34.20 297 GLU C N 1
ATOM 7104 C CA . GLU C 1 297 ? -14.813 22.249 8.420 1.00 36.85 297 GLU C CA 1
ATOM 7105 C C . GLU C 1 297 ? -15.723 23.141 9.272 1.00 33.53 297 GLU C C 1
ATOM 7106 O O . GLU C 1 297 ? -16.250 22.707 10.295 1.00 35.56 297 GLU C O 1
ATOM 7112 N N . GLY C 1 298 ? -15.884 24.394 8.869 1.00 33.03 298 GLY C N 1
ATOM 7113 C CA . GLY C 1 298 ? -16.714 25.303 9.637 1.00 31.51 298 GLY C CA 1
ATOM 7114 C C . GLY C 1 298 ? -15.927 26.260 10.522 1.00 38.48 298 GLY C C 1
ATOM 7115 O O . GLY C 1 298 ? -16.454 27.288 10.916 1.00 40.46 298 GLY C O 1
ATOM 7116 N N . ASP C 1 299 ? -14.677 25.942 10.853 1.00 36.06 299 ASP C N 1
ATOM 7117 C CA . ASP C 1 299 ? -13.903 26.843 11.694 1.00 37.87 299 ASP C CA 1
ATOM 7118 C C . ASP C 1 299 ? -13.501 28.080 10.889 1.00 43.81 299 ASP C C 1
ATOM 7119 O O . ASP C 1 299 ? -13.302 28.007 9.667 1.00 43.31 299 ASP C O 1
ATOM 7124 N N . HIS C 1 300 ? -13.386 29.213 11.580 1.00 36.72 300 HIS C N 1
ATOM 7125 C CA . HIS C 1 300 ? -12.941 30.443 10.951 1.00 37.08 300 HIS C CA 1
ATOM 7126 C C . HIS C 1 300 ? -11.457 30.486 11.249 1.00 37.57 300 HIS C C 1
ATOM 7127 O O . HIS C 1 300 ? -11.052 30.409 12.416 1.00 33.74 300 HIS C O 1
ATOM 7134 N N . VAL C 1 301 ? -10.652 30.610 10.200 1.00 33.89 301 VAL C N 1
ATOM 7135 C CA . VAL C 1 301 ? -9.202 30.640 10.344 1.00 31.94 301 VAL C CA 1
ATOM 7136 C C . VAL C 1 301 ? -8.619 31.960 9.862 1.00 37.16 301 VAL C C 1
ATOM 7137 O O . VAL C 1 301 ? -9.060 32.522 8.850 1.00 31.85 301 VAL C O 1
ATOM 7141 N N . LEU C 1 302 ? -7.643 32.474 10.597 1.00 30.43 302 LEU C N 1
ATOM 7142 C CA . LEU C 1 302 ? -7.033 33.716 10.197 1.00 31.49 302 LEU C CA 1
ATOM 7143 C C . LEU C 1 302 ? -5.609 33.489 9.745 1.00 33.91 302 LEU C C 1
ATOM 7144 O O 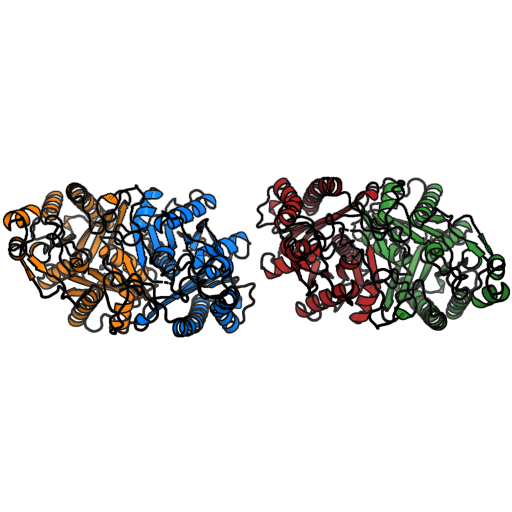. LEU C 1 302 ? -4.825 32.828 10.425 1.00 34.06 302 LEU C O 1
ATOM 7149 N N . LEU C 1 303 ? -5.284 34.053 8.589 1.00 30.30 303 LEU C N 1
ATOM 7150 C CA . LEU C 1 303 ? -3.958 33.926 8.020 1.00 27.64 303 LEU C CA 1
ATOM 7151 C C . LEU C 1 303 ? -3.458 35.348 7.956 1.00 32.17 303 LEU C C 1
ATOM 7152 O O . LEU C 1 303 ? -4.240 36.253 7.654 1.00 34.33 303 LEU C O 1
ATOM 7157 N N . VAL C 1 304 ? -2.174 35.546 8.255 1.00 29.16 304 VAL C N 1
ATOM 7158 C CA . VAL C 1 304 ? -1.565 36.874 8.224 1.00 23.50 304 VAL C CA 1
ATOM 7159 C C . VAL C 1 304 ? -0.055 36.754 8.013 1.00 32.41 304 VAL C C 1
ATOM 7160 O O . VAL C 1 304 ? 0.613 35.894 8.617 1.00 27.80 304 VAL C O 1
ATOM 7164 N N . SER C 1 305 ? 0.475 37.614 7.145 1.00 29.05 305 SER C N 1
ATOM 7165 C CA . SER C 1 305 ? 1.896 37.615 6.839 1.00 31.46 305 SER C CA 1
ATOM 7166 C C . SER C 1 305 ? 2.389 39.028 6.572 1.00 32.12 305 SER C C 1
ATOM 7167 O O . SER C 1 305 ? 1.603 39.901 6.223 1.00 30.75 305 SER C O 1
ATOM 7170 N N . PHE C 1 306 ? 3.697 39.235 6.729 1.00 37.03 306 PHE C N 1
ATOM 7171 C CA . PHE C 1 306 ? 4.355 40.533 6.516 1.00 41.77 306 PHE C CA 1
ATOM 7172 C C . PHE C 1 306 ? 5.725 40.204 5.914 1.00 43.95 306 PHE C C 1
ATOM 7173 O O . PHE C 1 306 ? 6.297 39.165 6.233 1.00 48.50 306 PHE C O 1
ATOM 7181 N N . GLY C 1 307 ? 6.277 41.070 5.072 1.00 43.15 307 GLY C N 1
ATOM 7182 C CA . GLY C 1 307 ? 7.574 40.739 4.518 1.00 39.60 307 GLY C CA 1
ATOM 7183 C C . GLY C 1 307 ? 8.261 41.790 3.677 1.00 47.51 307 GLY C C 1
ATOM 7184 O O . GLY C 1 307 ? 8.015 42.989 3.834 1.00 48.38 307 GLY C O 1
ATOM 7185 N N . ALA C 1 308 ? 9.128 41.321 2.775 1.00 49.28 308 ALA C N 1
ATOM 7186 C CA . ALA C 1 308 ? 9.903 42.187 1.883 1.00 49.78 308 ALA C CA 1
ATOM 7187 C C . ALA C 1 308 ? 9.013 42.959 0.921 1.00 48.96 308 ALA C C 1
ATOM 7188 O O . ALA C 1 308 ? 8.102 42.396 0.308 1.00 47.40 308 ALA C O 1
ATOM 7190 N N . GLY C 1 309 ? 9.287 44.253 0.795 1.00 49.64 309 GLY C N 1
ATOM 7191 C CA . GLY C 1 309 ? 8.509 45.088 -0.094 1.00 48.33 309 GLY C CA 1
ATOM 7192 C C . GLY C 1 309 ? 8.634 46.552 0.268 1.00 50.15 309 GLY C C 1
ATOM 7193 O O . GLY C 1 309 ? 9.184 47.328 -0.513 1.00 47.88 309 GLY C O 1
ATOM 7194 N N . LEU C 1 310 ? 8.141 46.933 1.447 1.00 51.52 310 LEU C N 1
ATOM 7195 C CA . LEU C 1 310 ? 7.503 46.002 2.389 1.00 50.66 310 LEU C CA 1
ATOM 7196 C C . LEU C 1 310 ? 6.104 45.568 1.933 1.00 47.37 310 LEU C C 1
ATOM 7197 O O . LEU C 1 310 ? 5.392 46.318 1.249 1.00 47.86 310 LEU C O 1
ATOM 7202 N N . THR C 1 311 ? 5.719 44.356 2.328 1.00 40.58 311 THR C N 1
ATOM 7203 C CA . THR C 1 311 ? 4.430 43.793 1.954 1.00 34.10 311 THR C CA 1
ATOM 7204 C C . THR C 1 311 ? 3.774 43.169 3.175 1.00 37.97 311 THR C C 1
ATOM 7205 O O . THR C 1 311 ? 4.465 42.673 4.070 1.00 36.30 311 THR C O 1
ATOM 7209 N N . TRP C 1 312 ? 2.444 43.179 3.202 1.00 33.29 312 TRP C N 1
ATOM 7210 C CA . TRP C 1 312 ? 1.699 42.536 4.283 1.00 34.94 312 TRP C CA 1
ATOM 7211 C C . TRP C 1 312 ? 0.357 42.011 3.763 1.00 35.50 312 TRP C C 1
ATOM 7212 O O . TRP C 1 312 ? -0.179 42.527 2.779 1.00 32.23 312 TRP C O 1
ATOM 7223 N N . ALA C 1 313 ? -0.176 40.976 4.410 1.00 33.59 313 ALA C N 1
ATOM 7224 C CA . ALA C 1 313 ? -1.454 40.413 3.998 1.00 27.59 313 ALA C CA 1
ATOM 7225 C C . ALA C 1 313 ? -2.124 39.633 5.101 1.00 25.00 313 ALA C C 1
ATOM 7226 O O . ALA C 1 313 ? -1.466 39.010 5.914 1.00 30.27 313 ALA C O 1
ATOM 7228 N N . ALA C 1 314 ? -3.450 39.663 5.110 1.00 27.17 314 ALA C N 1
ATOM 7229 C CA . ALA C 1 314 ? -4.229 38.923 6.084 1.00 27.06 314 ALA C CA 1
ATOM 7230 C C . ALA C 1 314 ? -5.471 38.418 5.387 1.00 35.19 314 ALA C C 1
ATOM 7231 O O . ALA C 1 314 ? -5.922 39.009 4.393 1.00 30.95 314 ALA C O 1
ATOM 7233 N N . ALA C 1 315 ? -6.027 37.321 5.894 1.00 35.18 315 ALA C N 1
ATOM 7234 C CA . ALA C 1 315 ? -7.238 36.767 5.297 1.00 33.72 315 ALA C CA 1
ATOM 7235 C C . ALA C 1 315 ? -8.023 35.949 6.310 1.00 32.59 315 ALA C C 1
ATOM 7236 O O . ALA C 1 315 ? -7.448 35.383 7.236 1.00 34.09 315 ALA C O 1
ATOM 7238 N N . VAL C 1 316 ? -9.343 35.925 6.154 1.00 35.14 316 VAL C N 1
ATOM 7239 C CA . VAL C 1 316 ? -10.195 35.122 7.029 1.00 29.77 316 VAL C CA 1
ATOM 7240 C C . VAL C 1 316 ? -10.827 34.091 6.116 1.00 35.61 316 VAL C C 1
ATOM 7241 O O . VAL C 1 316 ? -11.452 34.431 5.111 1.00 37.50 316 VAL C O 1
ATOM 7245 N N . LEU C 1 317 ? -10.647 32.828 6.482 1.00 36.44 317 LEU C N 1
ATOM 7246 C CA . LEU C 1 317 ? -11.144 31.701 5.720 1.00 37.00 317 LEU C CA 1
ATOM 7247 C C . LEU C 1 317 ? -11.965 30.793 6.619 1.00 40.42 317 LEU C C 1
ATOM 7248 O O . LEU C 1 317 ? -11.512 30.396 7.690 1.00 40.10 317 LEU C O 1
ATOM 7253 N N . THR C 1 318 ? -13.184 30.486 6.195 1.00 40.11 318 THR C N 1
ATOM 7254 C CA . THR C 1 318 ? -14.026 29.580 6.951 1.00 34.26 318 THR C CA 1
ATOM 7255 C C . THR C 1 318 ? -13.655 28.266 6.306 1.00 37.83 318 THR C C 1
ATOM 7256 O O . THR C 1 318 ? -13.960 28.028 5.147 1.00 39.86 318 THR C O 1
ATOM 7260 N N . TRP C 1 319 ? -12.977 27.424 7.071 1.00 37.78 319 TRP C N 1
ATOM 7261 C CA . TRP C 1 319 ? -12.472 26.156 6.583 1.00 33.07 319 TRP C CA 1
ATOM 7262 C C . TRP C 1 319 ? -13.475 25.173 6.000 1.00 32.37 319 TRP C C 1
ATOM 7263 O O . TRP C 1 319 ? -14.634 25.153 6.386 1.00 37.03 319 TRP C O 1
ATOM 7274 N N . GLY C 1 320 ? -13.003 24.356 5.065 1.00 30.78 320 GLY C N 1
ATOM 7275 C CA . GLY C 1 320 ? -13.841 23.339 4.457 1.00 33.16 320 GLY C CA 1
ATOM 7276 C C . GLY C 1 320 ? -14.785 23.809 3.370 1.00 42.23 320 GLY C C 1
ATOM 7277 O O . GLY C 1 320 ? -14.455 24.704 2.586 1.00 34.57 320 GLY C O 1
ATOM 7278 N N . GLY C 1 321 ? -15.964 23.185 3.333 1.00 45.19 321 GLY C N 1
ATOM 7279 C CA . GLY C 1 321 ? -16.987 23.519 2.357 1.00 42.98 321 GLY C CA 1
ATOM 7280 C C . GLY C 1 321 ? -16.793 22.830 1.019 1.00 46.29 321 GLY C C 1
ATOM 7281 O O . GLY C 1 321 ? -17.570 23.044 0.085 1.00 43.09 321 GLY C O 1
ATOM 7282 N N . ALA C 1 322 ? -15.763 21.994 0.929 1.00 48.45 322 ALA C N 1
ATOM 7283 C CA . ALA C 1 322 ? -15.451 21.294 -0.309 1.00 53.07 322 ALA C CA 1
ATOM 7284 C C . ALA C 1 322 ? -16.519 20.277 -0.703 1.00 60.61 322 ALA C C 1
ATOM 7285 O O . ALA C 1 322 ? -16.139 19.202 -1.217 1.00 60.66 322 ALA C O 1
ATOM 7288 N N . SER D 1 2 ? -14.880 45.139 -16.749 1.00 33.63 2 SER D N 1
ATOM 7289 C CA . SER D 1 2 ? -13.915 46.265 -16.613 1.00 35.23 2 SER D CA 1
ATOM 7290 C C . SER D 1 2 ? -13.270 46.580 -17.961 1.00 33.76 2 SER D C 1
ATOM 7291 O O . SER D 1 2 ? -13.373 45.804 -18.906 1.00 35.86 2 SER D O 1
ATOM 7294 N N . GLY D 1 3 ? -12.603 47.727 -18.038 1.00 36.81 3 GLY D N 1
ATOM 7295 C CA . GLY D 1 3 ? -11.932 48.126 -19.259 1.00 31.16 3 GLY D CA 1
ATOM 7296 C C . GLY D 1 3 ? -10.682 48.920 -18.924 1.00 32.17 3 GLY D C 1
ATOM 7297 O O . GLY D 1 3 ? -10.248 48.955 -17.775 1.00 30.37 3 GLY D O 1
ATOM 7298 N N . ILE D 1 4 ? -10.094 49.556 -19.928 1.00 33.36 4 ILE D N 1
ATOM 7299 C CA . ILE D 1 4 ? -8.897 50.360 -19.724 1.00 32.85 4 ILE D CA 1
ATOM 7300 C C . ILE D 1 4 ? -9.291 51.818 -19.595 1.00 33.56 4 ILE D C 1
ATOM 7301 O O . ILE D 1 4 ? -9.852 52.405 -20.510 1.00 33.02 4 ILE D O 1
ATOM 7306 N N . LEU D 1 5 ? -8.992 52.401 -18.445 1.00 34.21 5 LEU D N 1
ATOM 7307 C CA . LEU D 1 5 ? -9.354 53.778 -18.180 1.00 30.98 5 LEU D CA 1
ATOM 7308 C C . LEU D 1 5 ? -8.267 54.767 -18.556 1.00 32.52 5 LEU D C 1
ATOM 7309 O O . LEU D 1 5 ? -8.541 55.956 -18.725 1.00 36.35 5 LEU D O 1
ATOM 7314 N N . ALA D 1 6 ? -7.036 54.283 -18.679 1.00 30.67 6 ALA D N 1
ATOM 7315 C CA . ALA D 1 6 ? -5.904 55.153 -18.984 1.00 27.43 6 ALA D CA 1
ATOM 7316 C C . ALA D 1 6 ? -4.756 54.320 -19.525 1.00 31.04 6 ALA D C 1
ATOM 7317 O O . ALA D 1 6 ? -4.643 53.127 -19.217 1.00 33.90 6 ALA D O 1
ATOM 7319 N N . LEU D 1 7 ? -3.890 54.955 -20.305 1.00 32.68 7 LEU D N 1
ATOM 7320 C CA . LEU D 1 7 ? -2.774 54.255 -20.949 1.00 31.65 7 LEU D CA 1
ATOM 7321 C C . LEU D 1 7 ? -1.566 55.151 -21.129 1.00 33.05 7 LEU D C 1
ATOM 7322 O O . LEU D 1 7 ? -1.707 56.329 -21.426 1.00 32.65 7 LEU D O 1
ATOM 7327 N N . GLY D 1 8 ? -0.378 54.584 -20.961 1.00 32.39 8 GLY D N 1
ATOM 7328 C CA . GLY D 1 8 ? 0.843 55.348 -21.135 1.00 22.98 8 GLY D CA 1
ATOM 7329 C C . GLY D 1 8 ? 1.957 54.372 -21.458 1.00 29.56 8 GLY D C 1
ATOM 7330 O O . GLY D 1 8 ? 1.800 53.177 -21.197 1.00 32.54 8 GLY D O 1
ATOM 7331 N N . ALA D 1 9 ? 3.059 54.849 -22.045 1.00 25.77 9 ALA D N 1
ATOM 7332 C CA . ALA D 1 9 ? 4.200 53.978 -22.353 1.00 26.04 9 ALA D CA 1
ATOM 7333 C C . ALA D 1 9 ? 5.469 54.800 -22.461 1.00 30.85 9 ALA D C 1
ATOM 7334 O O . ALA D 1 9 ? 5.417 56.029 -22.554 1.00 30.73 9 ALA D O 1
ATOM 7336 N N . TYR D 1 10 ? 6.611 54.127 -22.461 1.00 27.53 10 TYR D N 1
ATOM 7337 C CA . TYR D 1 10 ? 7.875 54.832 -22.546 1.00 32.55 10 TYR D CA 1
ATOM 7338 C C . TYR D 1 10 ? 8.995 53.922 -23.037 1.00 37.77 10 TYR D C 1
ATOM 7339 O O . TYR D 1 10 ? 8.962 52.706 -22.809 1.00 36.98 10 TYR D O 1
ATOM 7348 N N . VAL D 1 11 ? 9.967 54.513 -23.732 1.00 34.41 11 VAL D N 1
ATOM 7349 C CA . VAL D 1 11 ? 11.149 53.779 -24.191 1.00 33.45 11 VAL D CA 1
ATOM 7350 C C . VAL D 1 11 ? 12.342 54.662 -23.888 1.00 33.38 11 VAL D C 1
ATOM 7351 O O . VAL D 1 11 ? 12.251 55.887 -23.978 1.00 32.72 11 VAL D O 1
ATOM 7355 N N . PRO D 1 12 ? 13.470 54.059 -23.496 1.00 31.97 12 PRO D N 1
ATOM 7356 C CA . PRO D 1 12 ? 14.656 54.863 -23.192 1.00 33.20 12 PRO D CA 1
ATOM 7357 C C . PRO D 1 12 ? 15.011 55.773 -24.378 1.00 39.92 12 PRO D C 1
ATOM 7358 O O . PRO D 1 12 ? 14.550 55.575 -25.512 1.00 37.64 12 PRO D O 1
ATOM 7362 N N . GLU D 1 13 ? 15.848 56.764 -24.109 1.00 46.35 13 GLU D N 1
ATOM 7363 C CA . GLU D 1 13 ? 16.262 57.719 -25.122 1.00 49.72 13 GLU D CA 1
ATOM 7364 C C . GLU D 1 13 ? 17.328 57.171 -26.069 1.00 46.19 13 GLU D C 1
ATOM 7365 O O . GLU D 1 13 ? 17.258 57.400 -27.276 1.00 45.19 13 GLU D O 1
ATOM 7371 N N . ARG D 1 14 ? 18.305 56.446 -25.535 1.00 41.84 14 ARG D N 1
ATOM 7372 C CA . ARG D 1 14 ? 19.373 55.917 -26.380 1.00 47.28 14 ARG D CA 1
ATOM 7373 C C . ARG D 1 14 ? 18.873 55.000 -27.495 1.00 50.08 14 ARG D C 1
ATOM 7374 O O . ARG D 1 14 ? 18.242 53.974 -27.241 1.00 47.50 14 ARG D O 1
ATOM 7382 N N . VAL D 1 15 ? 19.169 55.393 -28.735 1.00 50.73 15 VAL D N 1
ATOM 7383 C CA . VAL D 1 15 ? 18.773 54.648 -29.921 1.00 45.69 15 VAL D CA 1
ATOM 7384 C C . VAL D 1 15 ? 19.906 53.792 -30.451 1.00 46.56 15 VAL D C 1
ATOM 7385 O O . VAL D 1 15 ? 21.052 54.225 -30.498 1.00 50.08 15 VAL D O 1
ATOM 7389 N N . MET D 1 16 ? 19.583 52.568 -30.839 1.00 48.55 16 MET D N 1
ATOM 7390 C CA . MET D 1 16 ? 20.580 51.692 -31.421 1.00 46.41 16 MET D CA 1
ATOM 7391 C C . MET D 1 16 ? 20.087 51.245 -32.792 1.00 47.37 16 MET D C 1
ATOM 7392 O O . MET D 1 16 ? 19.072 50.543 -32.917 1.00 40.27 16 MET D O 1
ATOM 7397 N N . THR D 1 17 ? 20.819 51.691 -33.811 1.00 47.19 17 THR D N 1
ATOM 7398 C CA . THR D 1 17 ? 20.537 51.398 -35.209 1.00 42.96 17 THR D CA 1
ATOM 7399 C C . THR D 1 17 ? 21.193 50.081 -35.547 1.00 46.52 17 THR D C 1
ATOM 7400 O O . THR D 1 17 ? 22.063 49.603 -34.804 1.00 45.82 17 THR D O 1
ATOM 7404 N N . ASN D 1 18 ? 20.782 49.486 -36.662 1.00 46.73 18 ASN D N 1
ATOM 7405 C CA . ASN D 1 18 ? 21.391 48.234 -37.074 1.00 47.71 18 ASN D CA 1
ATOM 7406 C C . ASN D 1 18 ? 22.858 48.524 -37.360 1.00 46.85 18 ASN D C 1
ATOM 7407 O O . ASN D 1 18 ? 23.713 47.659 -37.233 1.00 42.42 18 ASN D O 1
ATOM 7412 N N . ALA D 1 19 ? 23.130 49.768 -37.733 1.00 48.79 19 ALA D N 1
ATOM 7413 C CA . ALA D 1 19 ? 24.479 50.223 -38.035 1.00 53.47 19 ALA D CA 1
ATOM 7414 C C . ALA D 1 19 ? 25.385 50.034 -36.818 1.00 56.01 19 ALA D C 1
ATOM 7415 O O . ALA D 1 19 ? 26.491 49.489 -36.933 1.00 58.03 19 ALA D O 1
ATOM 7417 N N . ASP D 1 20 ? 24.912 50.482 -35.657 1.00 51.88 20 ASP D N 1
ATOM 7418 C CA . ASP D 1 20 ? 25.681 50.346 -34.422 1.00 54.78 20 ASP D CA 1
ATOM 7419 C C . ASP D 1 20 ? 25.996 48.884 -34.174 1.00 53.16 20 ASP D C 1
ATOM 7420 O O . ASP D 1 20 ? 26.918 48.556 -33.435 1.00 49.73 20 ASP D O 1
ATOM 7425 N N . PHE D 1 21 ? 25.210 48.004 -34.782 1.00 56.57 21 PHE D N 1
ATOM 7426 C CA . PHE D 1 21 ? 25.435 46.578 -34.641 1.00 57.61 21 PHE D CA 1
ATOM 7427 C C . PHE D 1 21 ? 26.496 46.145 -35.652 1.00 62.21 21 PHE D C 1
ATOM 7428 O O . PHE D 1 21 ? 27.356 45.326 -35.341 1.00 62.13 21 PHE D O 1
ATOM 7436 N N . GLU D 1 22 ? 26.440 46.705 -36.858 1.00 65.41 22 GLU D N 1
ATOM 7437 C CA . GLU D 1 22 ? 27.424 46.378 -37.882 1.00 69.41 22 GLU D CA 1
ATOM 7438 C C . GLU D 1 22 ? 28.758 46.853 -37.333 1.00 68.60 22 GLU D C 1
ATOM 7439 O O . GLU D 1 22 ? 29.759 46.143 -37.371 1.00 61.77 22 GLU D O 1
ATOM 7445 N N . ALA D 1 23 ? 28.743 48.067 -36.801 1.00 65.64 23 ALA D N 1
ATOM 7446 C CA . ALA D 1 23 ? 29.930 48.687 -36.248 1.00 65.43 23 ALA D CA 1
ATOM 7447 C C . ALA D 1 23 ? 30.706 47.881 -35.203 1.00 65.07 23 ALA D C 1
ATOM 7448 O O . ALA D 1 23 ? 31.687 48.385 -34.666 1.00 67.26 23 ALA D O 1
ATOM 7450 N N . TYR D 1 24 ? 30.293 46.650 -34.906 1.00 62.62 24 TYR D N 1
ATOM 7451 C CA . TYR D 1 24 ? 31.016 45.846 -33.911 1.00 64.95 24 TYR D CA 1
ATOM 7452 C C . TYR D 1 24 ? 30.708 44.375 -34.047 1.00 68.30 24 TYR D C 1
ATOM 7453 O O . TYR D 1 24 ? 31.525 43.520 -33.714 1.00 70.72 24 TYR D O 1
ATOM 7462 N N . LEU D 1 25 ? 29.501 44.087 -34.507 1.00 72.67 25 LEU D N 1
ATOM 7463 C CA . LEU D 1 25 ? 29.062 42.718 -34.700 1.00 77.46 25 LEU D CA 1
ATOM 7464 C C . LEU D 1 25 ? 28.977 42.556 -36.210 1.00 78.56 25 LEU D C 1
ATOM 7465 O O . LEU D 1 25 ? 28.455 43.435 -36.904 1.00 83.74 25 LEU D O 1
ATOM 7470 N N . ASP D 1 26 ? 29.505 41.464 -36.740 1.00 74.84 26 ASP D N 1
ATOM 7471 C CA . ASP D 1 26 ? 29.425 41.303 -38.174 1.00 77.21 26 ASP D CA 1
ATOM 7472 C C . ASP D 1 26 ? 27.993 40.909 -38.480 1.00 75.59 26 ASP D C 1
ATOM 7473 O O . ASP D 1 26 ? 27.604 39.745 -38.354 1.00 77.89 26 ASP D O 1
ATOM 7478 N N . THR D 1 27 ? 27.205 41.909 -38.851 1.00 70.18 27 THR D N 1
ATOM 7479 C CA . THR D 1 27 ? 25.800 41.722 -39.169 1.00 70.39 27 THR D CA 1
ATOM 7480 C C . THR D 1 27 ? 25.287 43.055 -39.698 1.00 67.40 27 THR D C 1
ATOM 7481 O O . THR D 1 27 ? 25.261 44.060 -38.983 1.00 71.92 27 THR D O 1
ATOM 7485 N N . SER D 1 28 ? 24.891 43.063 -40.962 1.00 59.62 28 SER D N 1
ATOM 7486 C CA . SER D 1 28 ? 24.404 44.283 -41.585 1.00 52.44 28 SER D CA 1
ATOM 7487 C C . SER D 1 28 ? 22.943 44.563 -41.321 1.00 47.80 28 SER D C 1
ATOM 7488 O O . SER D 1 28 ? 22.205 43.713 -40.834 1.00 46.19 28 SER D O 1
ATOM 7491 N N . ASP D 1 29 ? 22.539 45.775 -41.674 1.00 49.85 29 ASP D N 1
ATOM 7492 C CA . ASP D 1 29 ? 21.163 46.221 -41.540 1.00 47.64 29 ASP D CA 1
ATOM 7493 C C . ASP D 1 29 ? 20.293 45.255 -42.336 1.00 47.37 29 ASP D C 1
ATOM 7494 O O . ASP D 1 29 ? 19.263 44.788 -41.850 1.00 47.25 29 ASP D O 1
ATOM 7499 N N . GLU D 1 30 ? 20.731 44.937 -43.553 1.00 47.91 30 GLU D N 1
ATOM 7500 C CA . GLU D 1 30 ? 20.000 44.019 -44.431 1.00 50.81 30 GLU D CA 1
ATOM 7501 C C . GLU D 1 30 ? 19.718 42.675 -43.765 1.00 51.14 30 GLU D C 1
ATOM 7502 O O . GLU D 1 30 ? 18.581 42.191 -43.771 1.00 52.40 30 GLU D O 1
ATOM 7508 N N . TRP D 1 31 ? 20.753 42.070 -43.195 1.00 48.20 31 TRP D N 1
ATOM 7509 C CA . TRP D 1 31 ? 20.590 40.776 -42.553 1.00 52.18 31 TRP D CA 1
ATOM 7510 C C . TRP D 1 31 ? 19.534 40.874 -41.454 1.00 49.00 31 TRP D C 1
ATOM 7511 O O . TRP D 1 31 ? 18.600 40.064 -41.377 1.00 43.80 31 TRP D O 1
ATOM 7522 N N . ILE D 1 32 ? 19.694 41.882 -40.608 1.00 47.10 32 ILE D N 1
ATOM 7523 C CA . ILE D 1 32 ? 18.781 42.082 -39.502 1.00 47.08 32 ILE D CA 1
ATOM 7524 C C . ILE D 1 32 ? 17.363 42.332 -39.967 1.00 44.28 32 ILE D C 1
ATOM 7525 O O . ILE D 1 32 ? 16.435 41.655 -39.527 1.00 41.90 32 ILE D O 1
ATOM 7530 N N . VAL D 1 33 ? 17.202 43.302 -40.856 1.00 39.65 33 VAL D N 1
ATOM 7531 C CA . VAL D 1 33 ? 15.880 43.648 -41.349 1.00 41.17 33 VAL D CA 1
ATOM 7532 C C . VAL D 1 33 ? 15.103 42.490 -41.971 1.00 45.80 33 VAL D C 1
ATOM 7533 O O . VAL D 1 33 ? 13.914 42.329 -41.702 1.00 45.30 33 VAL D O 1
ATOM 7537 N N . THR D 1 34 ? 15.752 41.674 -42.795 1.00 45.90 34 THR D N 1
ATOM 7538 C CA . THR D 1 34 ? 15.015 40.582 -43.418 1.00 48.72 34 THR D CA 1
ATOM 7539 C C . THR D 1 34 ? 14.609 39.480 -42.439 1.00 48.26 34 THR D C 1
ATOM 7540 O O . THR D 1 34 ? 13.524 38.904 -42.559 1.00 43.46 34 THR D O 1
ATOM 7544 N N . ARG D 1 35 ? 15.462 39.199 -41.460 1.00 48.71 35 ARG D N 1
ATOM 7545 C CA . ARG D 1 35 ? 15.163 38.143 -40.505 1.00 51.34 35 ARG D CA 1
ATOM 7546 C C . ARG D 1 35 ? 14.251 38.563 -39.341 1.00 51.69 35 ARG D C 1
ATOM 7547 O O . ARG D 1 35 ? 13.523 37.728 -38.799 1.00 53.10 35 ARG D O 1
ATOM 7555 N N . THR D 1 36 ? 14.257 39.850 -38.985 1.00 48.69 36 THR D N 1
ATOM 7556 C CA . THR D 1 36 ? 13.437 40.342 -37.874 1.00 43.56 36 THR D CA 1
ATOM 7557 C C . THR D 1 36 ? 12.529 41.513 -38.206 1.00 41.85 36 THR D C 1
ATOM 7558 O O . THR D 1 36 ? 11.469 41.658 -37.606 1.00 45.03 36 THR D O 1
ATOM 7562 N N . GLY D 1 37 ? 12.957 42.365 -39.129 1.00 39.59 37 GLY D N 1
ATOM 7563 C CA . GLY D 1 37 ? 12.152 43.519 -39.494 1.00 38.09 37 GLY D CA 1
ATOM 7564 C C . GLY D 1 37 ? 12.528 44.738 -38.670 1.00 39.98 37 GLY D C 1
ATOM 7565 O O . GLY D 1 37 ? 11.997 45.831 -38.859 1.00 39.44 37 GLY D O 1
ATOM 7566 N N . ILE D 1 38 ? 13.468 44.554 -37.757 1.00 42.36 38 ILE D N 1
ATOM 7567 C CA . ILE D 1 38 ? 13.914 45.638 -36.882 1.00 41.07 38 ILE D CA 1
ATOM 7568 C C . ILE D 1 38 ? 14.977 46.542 -37.506 1.00 37.86 38 ILE D C 1
ATOM 7569 O O . ILE D 1 38 ? 15.912 46.057 -38.125 1.00 39.18 38 ILE D O 1
ATOM 7574 N N . LYS D 1 39 ? 14.821 47.852 -37.334 1.00 39.52 39 LYS D N 1
ATOM 7575 C CA . LYS D 1 39 ? 15.778 48.831 -37.840 1.00 45.20 39 LYS D CA 1
ATOM 7576 C C . LYS D 1 39 ? 16.440 49.559 -36.659 1.00 48.41 39 LYS D C 1
ATOM 7577 O O . LYS D 1 39 ? 17.624 49.927 -36.714 1.00 48.41 39 LYS D O 1
ATOM 7583 N N . GLU D 1 40 ? 15.656 49.759 -35.598 1.00 46.39 40 GLU D N 1
ATOM 7584 C CA . GLU D 1 40 ? 16.099 50.438 -34.374 1.00 45.18 40 GLU D CA 1
ATOM 7585 C C . GLU D 1 40 ? 15.459 49.825 -33.127 1.00 45.01 40 GLU D C 1
ATOM 7586 O O . GLU D 1 40 ? 14.434 49.153 -33.209 1.00 43.34 40 GLU D O 1
ATOM 7592 N N . ARG D 1 41 ? 16.080 50.073 -31.977 1.00 44.71 41 ARG D N 1
ATOM 7593 C CA . ARG D 1 41 ? 15.562 49.633 -30.686 1.00 46.26 41 ARG D CA 1
ATOM 7594 C C . ARG D 1 41 ? 16.134 50.616 -29.679 1.00 45.63 41 ARG D C 1
ATOM 7595 O O . ARG D 1 41 ? 17.100 51.322 -29.977 1.00 44.20 41 ARG D O 1
ATOM 7603 N N . ARG D 1 42 ? 15.519 50.679 -28.504 1.00 42.72 42 ARG D N 1
ATOM 7604 C CA . ARG D 1 42 ? 15.960 51.575 -27.460 1.00 35.52 42 ARG D CA 1
ATOM 7605 C C . ARG D 1 42 ? 16.690 50.826 -26.356 1.00 37.73 42 ARG D C 1
ATOM 7606 O O . ARG D 1 42 ? 16.359 49.699 -26.036 1.00 38.92 42 ARG D O 1
ATOM 7614 N N . VAL D 1 43 ? 17.691 51.468 -25.774 1.00 39.00 43 VAL D N 1
ATOM 7615 C CA . VAL D 1 43 ? 18.471 50.850 -24.718 1.00 42.11 43 VAL D CA 1
ATOM 7616 C C . VAL D 1 43 ? 18.433 51.725 -23.480 1.00 41.88 43 VAL D C 1
ATOM 7617 O O . VAL D 1 43 ? 18.662 52.929 -23.558 1.00 40.38 43 VAL D O 1
ATOM 7621 N N . ALA D 1 44 ? 18.138 51.112 -22.337 1.00 40.92 44 ALA D N 1
ATOM 7622 C CA . ALA D 1 44 ? 18.070 51.837 -21.076 1.00 40.89 44 ALA D CA 1
ATOM 7623 C C . ALA D 1 44 ? 19.436 52.436 -20.727 1.00 41.44 44 ALA D C 1
ATOM 7624 O O . ALA D 1 44 ? 20.469 51.813 -20.977 1.00 40.71 44 ALA D O 1
ATOM 7626 N N . ALA D 1 45 ? 19.443 53.639 -20.159 1.00 39.52 45 ALA D N 1
ATOM 7627 C CA . ALA D 1 45 ? 20.701 54.275 -19.770 1.00 47.21 45 ALA D CA 1
ATOM 7628 C C . ALA D 1 45 ? 21.388 53.408 -18.721 1.00 49.91 45 ALA D C 1
ATOM 7629 O O . ALA D 1 45 ? 20.749 52.558 -18.096 1.00 51.17 45 ALA D O 1
ATOM 7631 N N . GLU D 1 46 ? 22.687 53.620 -18.529 1.00 56.44 46 GLU D N 1
ATOM 7632 C CA . GLU D 1 46 ? 23.463 52.837 -17.566 1.00 53.72 46 GLU D CA 1
ATOM 7633 C C . GLU D 1 46 ? 22.834 52.712 -16.183 1.00 52.96 46 GLU D C 1
ATOM 7634 O O . GLU D 1 46 ? 22.863 51.638 -15.586 1.00 53.36 46 GLU D O 1
ATOM 7640 N N . ASP D 1 47 ? 22.272 53.807 -15.677 1.00 55.04 47 ASP D N 1
ATOM 7641 C CA . ASP D 1 47 ? 21.657 53.816 -14.353 1.00 56.71 47 ASP D CA 1
ATOM 7642 C C . ASP D 1 47 ? 20.135 53.827 -14.439 1.00 53.22 47 ASP D C 1
ATOM 7643 O O . ASP D 1 47 ? 19.453 54.460 -13.636 1.00 51.63 47 ASP D O 1
ATOM 7648 N N . GLU D 1 48 ? 19.603 53.107 -15.413 1.00 49.40 48 GLU D N 1
ATOM 7649 C CA . GLU D 1 48 ? 18.159 53.039 -15.603 1.00 38.91 48 GLU D CA 1
ATOM 7650 C C . GLU D 1 48 ? 17.733 51.581 -15.629 1.00 35.93 48 GLU D C 1
ATOM 7651 O O . GLU D 1 48 ? 18.233 50.789 -16.432 1.00 34.55 48 GLU D O 1
ATOM 7657 N N . TYR D 1 49 ? 16.822 51.212 -14.739 1.00 36.37 49 TYR D N 1
ATOM 7658 C CA . TYR D 1 49 ? 16.374 49.832 -14.697 1.00 35.67 49 TYR D CA 1
ATOM 7659 C C . TYR D 1 49 ? 14.896 49.639 -14.960 1.00 32.74 49 TYR D C 1
ATOM 7660 O O . TYR D 1 49 ? 14.199 50.588 -15.326 1.00 37.79 49 TYR D O 1
ATOM 7669 N N . THR D 1 50 ? 14.423 48.407 -14.789 1.00 28.87 50 THR D N 1
ATOM 7670 C CA . THR D 1 50 ? 13.027 48.105 -15.047 1.00 33.22 50 THR D CA 1
ATOM 7671 C C . THR D 1 50 ? 12.084 48.978 -14.250 1.00 30.68 50 THR D C 1
ATOM 7672 O O . THR D 1 50 ? 11.065 49.426 -14.771 1.00 35.37 50 THR D O 1
ATOM 7676 N N . SER D 1 51 ? 12.437 49.239 -12.999 1.00 30.80 51 SER D N 1
ATOM 7677 C CA . SER D 1 51 ? 11.619 50.084 -12.139 1.00 30.82 51 SER D CA 1
ATOM 7678 C C . SER D 1 51 ? 11.472 51.465 -12.760 1.00 31.69 51 SER D C 1
ATOM 7679 O O . SER D 1 51 ? 10.383 52.028 -12.772 1.00 38.65 51 SER D O 1
ATOM 7682 N N . ASP D 1 52 ? 12.567 52.010 -13.279 1.00 31.53 52 ASP D N 1
ATOM 7683 C CA . ASP D 1 52 ? 12.537 53.333 -13.909 1.00 31.57 52 ASP D CA 1
ATOM 7684 C C . ASP D 1 52 ? 11.669 53.323 -15.160 1.00 32.12 52 ASP D C 1
ATOM 7685 O O . ASP D 1 52 ? 10.910 54.265 -15.404 1.00 31.51 52 ASP D O 1
ATOM 7690 N N . LEU D 1 53 ? 11.781 52.264 -15.959 1.00 30.63 53 LEU D N 1
ATOM 7691 C CA . LEU D 1 53 ? 10.960 52.172 -17.159 1.00 33.15 53 LEU D CA 1
ATOM 7692 C C . LEU D 1 53 ? 9.483 52.199 -16.737 1.00 35.08 53 LEU D C 1
ATOM 7693 O O . LEU D 1 53 ? 8.657 52.837 -17.378 1.00 29.38 53 LEU D O 1
ATOM 7698 N N . ALA D 1 54 ? 9.171 51.513 -15.638 1.00 35.37 54 ALA D N 1
ATOM 7699 C CA . ALA D 1 54 ? 7.813 51.464 -15.116 1.00 30.72 54 ALA D CA 1
ATOM 7700 C C . ALA D 1 54 ? 7.370 52.845 -14.633 1.00 34.50 54 ALA D C 1
ATOM 7701 O O . ALA D 1 54 ? 6.295 53.320 -15.001 1.00 34.59 54 ALA D O 1
ATOM 7703 N N . PHE D 1 55 ? 8.200 53.496 -13.817 1.00 36.37 55 PHE D N 1
ATOM 7704 C CA . PHE D 1 55 ? 7.856 54.823 -13.304 1.00 35.31 55 PHE D CA 1
ATOM 7705 C C . PHE D 1 55 ? 7.527 55.749 -14.467 1.00 34.88 55 PHE D C 1
ATOM 7706 O O . PHE D 1 55 ? 6.492 56.428 -14.482 1.00 33.31 55 PHE D O 1
ATOM 7714 N N . LYS D 1 56 ? 8.426 55.777 -15.442 1.00 36.41 56 LYS D N 1
ATOM 7715 C CA . LYS D 1 56 ? 8.251 56.638 -16.590 1.00 36.74 56 LYS D CA 1
ATOM 7716 C C . LYS D 1 56 ? 7.052 56.312 -17.470 1.00 33.43 56 LYS D C 1
ATOM 7717 O O . LYS D 1 56 ? 6.503 57.196 -18.129 1.00 32.84 56 LYS D O 1
ATO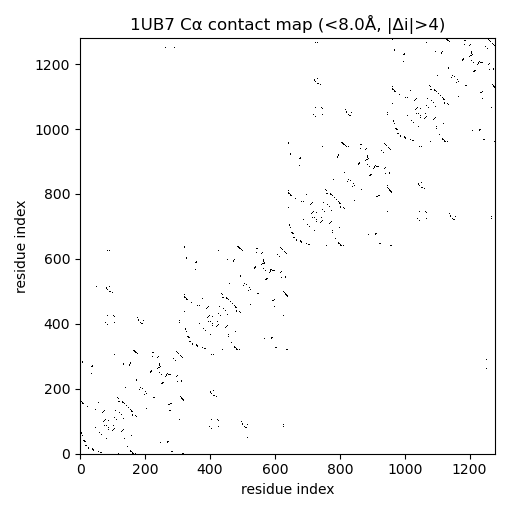M 7723 N N . ALA D 1 57 ? 6.633 55.056 -17.489 1.00 33.49 57 ALA D N 1
ATOM 7724 C CA . ALA D 1 57 ? 5.483 54.710 -18.306 1.00 29.38 57 ALA D CA 1
ATOM 7725 C C . ALA D 1 57 ? 4.243 55.205 -17.567 1.00 32.96 57 ALA D C 1
ATOM 7726 O O . ALA D 1 57 ? 3.251 55.588 -18.201 1.00 32.99 57 ALA D O 1
ATOM 7728 N N . VAL D 1 58 ? 4.306 55.208 -16.229 1.00 28.68 58 VAL D N 1
ATOM 7729 C CA . VAL D 1 58 ? 3.185 55.680 -15.416 1.00 29.17 58 VAL D CA 1
ATOM 7730 C C . VAL D 1 58 ? 3.096 57.208 -15.502 1.00 33.21 58 VAL D C 1
ATOM 7731 O O . VAL D 1 58 ? 1.997 57.767 -15.563 1.00 37.26 58 VAL D O 1
ATOM 7735 N N . GLU D 1 59 ? 4.246 57.877 -15.511 1.00 29.86 59 GLU D N 1
ATOM 7736 C CA . GLU D 1 59 ? 4.275 59.332 -15.632 1.00 32.95 59 GLU D CA 1
ATOM 7737 C C . GLU D 1 59 ? 3.631 59.735 -16.945 1.00 34.32 59 GLU D C 1
ATOM 7738 O O . GLU D 1 59 ? 2.935 60.744 -17.024 1.00 42.61 59 GLU D O 1
ATOM 7744 N N . ASP D 1 60 ? 3.868 58.949 -17.988 1.00 35.38 60 ASP D N 1
ATOM 7745 C CA . ASP D 1 60 ? 3.287 59.261 -19.282 1.00 33.17 60 ASP D CA 1
ATOM 7746 C C . ASP D 1 60 ? 1.768 59.124 -19.142 1.00 33.25 60 ASP D C 1
ATOM 7747 O O . ASP D 1 60 ? 1.015 60.041 -19.491 1.00 38.94 60 ASP D O 1
ATOM 7752 N N . LEU D 1 61 ? 1.331 57.989 -18.606 1.00 30.01 61 LEU D N 1
ATOM 7753 C CA . LEU D 1 61 ? -0.084 57.720 -18.391 1.00 32.34 61 LEU D CA 1
ATOM 7754 C C . LEU D 1 61 ? -0.749 58.905 -17.683 1.00 38.36 61 LEU D C 1
ATOM 7755 O O . LEU D 1 61 ? -1.834 59.345 -18.067 1.00 39.35 61 LEU D O 1
ATOM 7760 N N . LEU D 1 62 ? -0.078 59.425 -16.658 1.00 42.23 62 LEU D N 1
ATOM 7761 C CA . LEU D 1 62 ? -0.590 60.544 -15.879 1.00 40.53 62 LEU D CA 1
ATOM 7762 C C . LEU D 1 62 ? -0.558 61.851 -16.643 1.00 38.82 62 LEU D C 1
ATOM 7763 O O . LEU D 1 62 ? -1.402 62.715 -16.425 1.00 38.36 62 LEU D O 1
ATOM 7768 N N . ARG D 1 63 ? 0.415 61.994 -17.537 1.00 38.02 63 ARG D N 1
ATOM 7769 C CA . ARG D 1 63 ? 0.519 63.197 -18.363 1.00 39.04 63 ARG D CA 1
ATOM 7770 C C . ARG D 1 63 ? -0.646 63.169 -19.380 1.00 36.48 63 ARG D C 1
ATOM 7771 O O . ARG D 1 63 ? -1.239 64.195 -19.687 1.00 32.03 63 ARG D O 1
ATOM 7779 N N . ARG D 1 64 ? -0.986 61.983 -19.879 1.00 33.34 64 ARG D N 1
ATOM 7780 C CA . ARG D 1 64 ? -2.071 61.848 -20.846 1.00 34.01 64 ARG D CA 1
ATOM 7781 C C . ARG D 1 64 ? -3.413 61.804 -20.128 1.00 38.13 64 ARG D C 1
ATOM 7782 O O . ARG D 1 64 ? -4.438 62.195 -20.688 1.00 36.39 64 ARG D O 1
ATOM 7790 N N . HIS D 1 65 ? -3.403 61.326 -18.887 1.00 36.46 65 HIS D N 1
ATOM 7791 C CA . HIS D 1 65 ? -4.629 61.197 -18.098 1.00 37.41 65 HIS D CA 1
ATOM 7792 C C . HIS D 1 65 ? -4.442 61.685 -16.664 1.00 42.79 65 HIS D C 1
ATOM 7793 O O . HIS D 1 65 ? -4.284 60.872 -15.751 1.00 44.96 65 HIS D O 1
ATOM 7800 N N . PRO D 1 66 ? -4.479 63.007 -16.437 1.00 44.59 66 PRO D N 1
ATOM 7801 C CA . PRO D 1 66 ? -4.302 63.542 -15.079 1.00 43.28 66 PRO D CA 1
ATOM 7802 C C . PRO D 1 66 ? -5.255 62.927 -14.049 1.00 45.43 66 PRO D C 1
ATOM 7803 O O . PRO D 1 66 ? -6.452 62.728 -14.317 1.00 47.02 66 PRO D O 1
ATOM 7807 N N . GLY D 1 67 ? -4.707 62.624 -12.875 1.00 42.23 67 GLY D N 1
ATOM 7808 C CA . GLY D 1 67 ? -5.488 62.037 -11.804 1.00 38.49 67 GLY D CA 1
ATOM 7809 C C . GLY D 1 67 ? -6.034 60.638 -12.041 1.00 41.13 67 GLY D C 1
ATOM 7810 O O . GLY D 1 67 ? -6.992 60.234 -11.371 1.00 41.32 67 GLY D O 1
ATOM 7811 N N . ALA D 1 68 ? -5.434 59.889 -12.967 1.00 36.12 68 ALA D N 1
ATOM 7812 C CA . ALA D 1 68 ? -5.905 58.538 -13.274 1.00 33.40 68 ALA D CA 1
ATOM 7813 C C . ALA D 1 68 ? -5.566 57.485 -12.225 1.00 32.64 68 ALA D C 1
ATOM 7814 O O . ALA D 1 68 ? -6.099 56.392 -12.273 1.00 36.16 68 ALA D O 1
ATOM 7816 N N . LEU D 1 69 ? -4.677 57.799 -11.285 1.00 35.62 69 LEU D N 1
ATOM 7817 C CA . LEU D 1 69 ? -4.316 56.836 -10.242 1.00 37.00 69 LEU D CA 1
ATOM 7818 C C . LEU D 1 69 ? -5.261 56.971 -9.062 1.00 39.70 69 LEU D C 1
ATOM 7819 O O . LEU D 1 69 ? -5.134 56.276 -8.053 1.00 40.94 69 LEU D O 1
ATOM 7824 N N . GLU D 1 70 ? -6.209 57.884 -9.188 1.00 42.82 70 GLU D N 1
ATOM 7825 C CA . GLU D 1 70 ? -7.177 58.074 -8.134 1.00 40.74 70 GLU D CA 1
ATOM 7826 C C . GLU D 1 70 ? -8.012 56.807 -8.170 1.00 34.99 70 GLU D C 1
ATOM 7827 O O . GLU D 1 70 ? -8.506 56.420 -9.233 1.00 32.10 70 GLU D O 1
ATOM 7833 N N . GLY D 1 71 ? -8.136 56.143 -7.024 1.00 35.22 71 GLY D N 1
ATOM 7834 C CA . GLY D 1 71 ? -8.935 54.930 -6.945 1.00 22.18 71 GLY D CA 1
ATOM 7835 C C . GLY D 1 71 ? -8.209 53.623 -7.185 1.00 36.93 71 GLY D C 1
ATOM 7836 O O . GLY D 1 71 ? -8.821 52.551 -7.083 1.00 33.40 71 GLY D O 1
ATOM 7837 N N . VAL D 1 72 ? -6.913 53.704 -7.497 1.00 34.18 72 VAL D N 1
ATOM 7838 C CA . VAL D 1 72 ? -6.101 52.522 -7.752 1.00 33.76 72 VAL D CA 1
ATOM 7839 C C . VAL D 1 72 ? -5.720 51.853 -6.428 1.00 32.97 72 VAL D C 1
ATOM 7840 O O . VAL D 1 72 ? -5.068 52.478 -5.598 1.00 34.06 72 VAL D O 1
ATOM 7844 N N . ASP D 1 73 ? -6.124 50.591 -6.243 1.00 31.17 73 ASP D N 1
ATOM 7845 C CA . ASP D 1 73 ? -5.821 49.838 -5.014 1.00 33.26 73 ASP D CA 1
ATOM 7846 C C . ASP D 1 73 ? -4.884 48.681 -5.271 1.00 28.16 73 ASP D C 1
ATOM 7847 O O . ASP D 1 73 ? -4.667 47.867 -4.380 1.00 31.68 73 ASP D O 1
ATOM 7852 N N . ALA D 1 74 ? -4.365 48.572 -6.485 1.00 28.32 74 ALA D N 1
ATOM 7853 C CA . ALA D 1 74 ? -3.478 47.463 -6.809 1.00 29.36 74 ALA D CA 1
ATOM 7854 C C . ALA D 1 74 ? -2.515 47.784 -7.945 1.00 34.04 74 ALA D C 1
ATOM 7855 O O . ALA D 1 74 ? -2.905 48.364 -8.962 1.00 35.20 74 ALA D O 1
ATOM 7857 N N . VAL D 1 75 ? -1.252 47.413 -7.753 1.00 34.40 75 VAL D N 1
ATOM 7858 C CA . VAL D 1 75 ? -0.226 47.613 -8.770 1.00 30.61 75 VAL D CA 1
ATOM 7859 C C . VAL D 1 75 ? 0.311 46.239 -9.154 1.00 30.07 75 VAL D C 1
ATOM 7860 O O . VAL D 1 75 ? 0.724 45.449 -8.295 1.00 29.75 75 VAL D O 1
ATOM 7864 N N . ILE D 1 76 ? 0.275 45.931 -10.438 1.00 26.15 76 ILE D N 1
ATOM 7865 C CA . ILE D 1 76 ? 0.788 44.660 -10.889 1.00 27.90 76 ILE D CA 1
ATOM 7866 C C . ILE D 1 76 ? 1.849 44.987 -11.917 1.00 28.92 76 ILE D C 1
ATOM 7867 O O . ILE D 1 76 ? 1.575 45.717 -12.861 1.00 34.11 76 ILE D O 1
ATOM 7872 N N . VAL D 1 77 ? 3.061 44.475 -11.731 1.00 28.39 77 VAL D N 1
ATOM 7873 C CA . VAL D 1 77 ? 4.112 44.728 -12.712 1.00 28.31 77 VAL D CA 1
ATOM 7874 C C . VAL D 1 77 ? 4.473 43.438 -13.445 1.00 28.38 77 VAL D C 1
ATOM 7875 O O . VAL D 1 77 ? 5.031 42.519 -12.857 1.00 28.67 77 VAL D O 1
ATOM 7879 N N . ALA D 1 78 ? 4.140 43.355 -14.724 1.00 23.60 78 ALA D N 1
ATOM 7880 C CA . ALA D 1 78 ? 4.496 42.174 -15.499 1.00 26.87 78 ALA D CA 1
ATOM 7881 C C . ALA D 1 78 ? 5.920 42.463 -15.998 1.00 30.32 78 ALA D C 1
ATOM 7882 O O . ALA D 1 78 ? 6.176 43.503 -16.631 1.00 27.14 78 ALA D O 1
ATOM 7884 N N . THR D 1 79 ? 6.852 41.571 -15.679 1.00 29.15 79 THR D N 1
ATOM 7885 C CA . THR D 1 79 ? 8.238 41.756 -16.091 1.00 28.95 79 THR D CA 1
ATOM 7886 C C . THR D 1 79 ? 8.954 40.439 -15.954 1.00 29.97 79 THR D C 1
ATOM 7887 O O . THR D 1 79 ? 8.400 39.481 -15.437 1.00 37.33 79 THR D O 1
ATOM 7891 N N . ASN D 1 80 ? 10.187 40.386 -16.429 1.00 40.78 80 ASN D N 1
ATOM 7892 C CA . ASN D 1 80 ? 10.999 39.175 -16.327 1.00 42.35 80 ASN D CA 1
ATOM 7893 C C . ASN D 1 80 ? 12.419 39.618 -16.002 1.00 40.57 80 ASN D C 1
ATOM 7894 O O . ASN D 1 80 ? 13.348 38.815 -15.957 1.00 40.74 80 ASN D O 1
ATOM 7899 N N . THR D 1 81 ? 12.561 40.922 -15.782 1.00 38.30 81 THR D N 1
ATOM 7900 C CA . THR D 1 81 ? 13.832 41.529 -15.432 1.00 36.35 81 THR D CA 1
ATOM 7901 C C . THR D 1 81 ? 13.650 42.464 -14.227 1.00 35.32 81 THR D C 1
ATOM 7902 O O . THR D 1 81 ? 14.038 43.626 -14.269 1.00 32.01 81 THR D O 1
ATOM 7906 N N . PRO D 1 82 ? 13.063 41.964 -13.125 1.00 34.22 82 PRO D N 1
ATOM 7907 C CA . PRO D 1 82 ? 12.881 42.854 -11.970 1.00 36.54 82 PRO D CA 1
ATOM 7908 C C . PRO D 1 82 ? 14.201 43.354 -11.378 1.00 43.38 82 PRO D C 1
ATOM 7909 O O . PRO D 1 82 ? 15.249 42.708 -11.537 1.00 39.63 82 PRO D O 1
ATOM 7913 N N . ASP D 1 83 ? 14.139 44.510 -10.714 1.00 42.88 83 ASP D N 1
ATOM 7914 C CA . ASP D 1 83 ? 15.312 45.109 -10.078 1.00 48.86 83 ASP D CA 1
ATOM 7915 C C . ASP D 1 83 ? 15.916 44.102 -9.115 1.00 49.38 83 ASP D C 1
ATOM 7916 O O . ASP D 1 83 ? 17.100 43.776 -9.199 1.00 50.96 83 ASP D O 1
ATOM 7921 N N . ALA D 1 84 ? 15.090 43.601 -8.203 1.00 51.23 84 ALA D N 1
ATOM 7922 C CA . ALA D 1 84 ? 15.549 42.632 -7.213 1.00 53.55 84 ALA D CA 1
ATOM 7923 C C . ALA D 1 84 ? 14.548 41.489 -7.087 1.00 55.84 84 ALA D C 1
ATOM 7924 O O . ALA D 1 84 ? 13.403 41.611 -7.538 1.00 59.59 84 ALA D O 1
ATOM 7926 N N . LEU D 1 85 ? 14.977 40.379 -6.484 1.00 55.59 85 LEU D N 1
ATOM 7927 C CA . LEU D 1 85 ? 14.094 39.228 -6.277 1.00 55.25 85 LEU D CA 1
ATOM 7928 C C . LEU D 1 85 ? 13.007 39.688 -5.304 1.00 56.00 85 LEU D C 1
ATOM 7929 O O . LEU D 1 85 ? 11.900 39.144 -5.265 1.00 58.11 85 LEU D O 1
ATOM 7934 N N . PHE D 1 86 ? 13.367 40.702 -4.520 1.00 55.43 86 PHE D N 1
ATOM 7935 C CA . PHE D 1 86 ? 12.506 41.358 -3.540 1.00 53.79 86 PHE D CA 1
ATOM 7936 C C . PHE D 1 86 ? 13.339 42.507 -2.968 1.00 50.63 86 PHE D C 1
ATOM 7937 O O . PHE D 1 86 ? 14.542 42.365 -2.760 1.00 55.78 86 PHE D O 1
ATOM 7945 N N . PRO D 1 87 ? 12.719 43.664 -2.713 1.00 42.73 87 PRO D N 1
ATOM 7946 C CA . PRO D 1 87 ? 11.298 43.981 -2.896 1.00 47.09 87 PRO D CA 1
ATOM 7947 C C . PRO D 1 87 ? 10.843 43.906 -4.362 1.00 44.83 87 PRO D C 1
ATOM 7948 O O . PRO D 1 87 ? 11.628 44.147 -5.282 1.00 42.01 87 PRO D O 1
ATOM 7952 N N . ASP D 1 88 ? 9.578 43.577 -4.581 1.00 34.40 88 ASP D N 1
ATOM 7953 C CA . ASP D 1 88 ? 9.097 43.509 -5.941 1.00 34.64 88 ASP D CA 1
ATOM 7954 C C . ASP D 1 88 ? 8.954 44.907 -6.538 1.00 33.22 88 ASP D C 1
ATOM 7955 O O . ASP D 1 88 ? 8.726 45.895 -5.834 1.00 31.31 88 ASP D O 1
ATOM 7960 N N . THR D 1 89 ? 9.108 44.970 -7.852 1.00 25.01 89 THR D N 1
ATOM 7961 C CA . THR D 1 89 ? 9.017 46.210 -8.603 1.00 31.89 89 THR D CA 1
ATOM 7962 C C . THR D 1 89 ? 7.681 46.941 -8.430 1.00 34.41 89 THR D C 1
ATOM 7963 O O . THR D 1 89 ? 7.657 48.171 -8.386 1.00 39.81 89 THR D O 1
ATOM 7967 N N . ALA D 1 90 ? 6.577 46.194 -8.344 1.00 25.34 90 ALA D N 1
ATOM 7968 C CA . ALA D 1 90 ? 5.264 46.804 -8.165 1.00 25.98 90 ALA D CA 1
ATOM 7969 C C . ALA D 1 90 ? 5.176 47.580 -6.851 1.00 25.53 90 ALA D C 1
ATOM 7970 O O . ALA D 1 90 ? 4.443 48.572 -6.751 1.00 30.45 90 ALA D O 1
ATOM 7972 N N . ALA D 1 91 ? 5.910 47.129 -5.838 1.00 31.55 91 ALA D N 1
ATOM 7973 C CA . ALA D 1 91 ? 5.913 47.827 -4.551 1.00 32.24 91 ALA D CA 1
ATOM 7974 C C . ALA D 1 91 ? 6.617 49.159 -4.736 1.00 34.96 91 ALA D C 1
ATOM 7975 O O . ALA D 1 91 ? 6.189 50.171 -4.184 1.00 37.99 91 ALA D O 1
ATOM 7977 N N . LEU D 1 92 ? 7.692 49.158 -5.525 1.00 36.87 92 LEU D N 1
ATOM 7978 C CA . LEU D 1 92 ? 8.444 50.382 -5.796 1.00 35.03 92 LEU D CA 1
ATOM 7979 C C . LEU D 1 92 ? 7.581 51.416 -6.526 1.00 32.31 92 LEU D C 1
ATOM 7980 O O . LEU D 1 92 ? 7.696 52.623 -6.277 1.00 31.50 92 LEU D O 1
ATOM 7985 N N . VAL D 1 93 ? 6.725 50.933 -7.426 1.00 30.72 93 VAL D N 1
ATOM 7986 C CA . VAL D 1 93 ? 5.805 51.780 -8.186 1.00 27.39 93 VAL D CA 1
ATOM 7987 C C . VAL D 1 93 ? 4.767 52.359 -7.227 1.00 28.80 93 VAL D C 1
ATOM 7988 O O . VAL D 1 93 ? 4.469 53.560 -7.268 1.00 32.87 93 VAL D O 1
ATOM 7992 N N . GLN D 1 94 ? 4.229 51.496 -6.363 1.00 29.32 94 GLN D N 1
ATOM 7993 C CA . GLN D 1 94 ? 3.228 51.904 -5.370 1.00 30.83 94 GLN D CA 1
ATOM 7994 C C . GLN D 1 94 ? 3.757 53.051 -4.499 1.00 32.61 94 GLN D C 1
ATOM 7995 O O . GLN D 1 94 ? 3.040 54.022 -4.226 1.00 31.04 94 GLN D O 1
ATOM 8001 N N . ALA D 1 95 ? 5.010 52.914 -4.063 1.00 30.44 95 ALA D N 1
ATOM 8002 C CA . ALA D 1 95 ? 5.667 53.912 -3.226 1.00 36.60 95 ALA D CA 1
ATOM 8003 C C . ALA D 1 95 ? 5.983 55.171 -4.033 1.00 37.00 95 ALA D C 1
ATOM 8004 O O . ALA D 1 95 ? 5.706 56.284 -3.591 1.00 32.10 95 ALA D O 1
ATOM 8006 N N . ARG D 1 96 ? 6.567 54.994 -5.214 1.00 36.23 96 ARG D N 1
ATOM 8007 C CA . ARG D 1 96 ? 6.887 56.135 -6.041 1.00 33.25 96 ARG D CA 1
ATOM 8008 C C . ARG D 1 96 ? 5.667 57.037 -6.233 1.00 36.41 96 ARG D C 1
ATOM 8009 O O . ARG D 1 96 ? 5.798 58.255 -6.200 1.00 34.52 96 ARG D O 1
ATOM 8017 N N . PHE D 1 97 ? 4.480 56.461 -6.417 1.00 34.82 97 PHE D N 1
ATOM 8018 C CA . PHE D 1 97 ? 3.290 57.297 -6.615 1.00 32.49 97 PHE D CA 1
ATOM 8019 C C . PHE D 1 97 ? 2.419 57.459 -5.386 1.00 33.28 97 PHE D C 1
ATOM 8020 O O . PHE D 1 97 ? 1.289 57.948 -5.468 1.00 34.21 97 PHE D O 1
ATOM 8028 N N . GLY D 1 98 ? 2.966 57.056 -4.246 1.00 30.44 98 GLY D N 1
ATOM 8029 C CA . GLY D 1 98 ? 2.253 57.185 -2.994 1.00 33.78 98 GLY D CA 1
ATOM 8030 C C . GLY D 1 98 ? 0.854 56.616 -3.048 1.00 39.74 98 GLY D C 1
ATOM 8031 O O . GLY D 1 98 ? -0.111 57.262 -2.619 1.00 39.81 98 GLY D O 1
ATOM 8032 N N . LEU D 1 99 ? 0.732 55.403 -3.573 1.00 36.68 99 LEU D N 1
ATOM 8033 C CA . LEU D 1 99 ? -0.572 54.777 -3.654 1.00 32.74 99 LEU D CA 1
ATOM 8034 C C . LEU D 1 99 ? -0.874 53.921 -2.418 1.00 35.48 99 LEU D C 1
ATOM 8035 O O . LEU D 1 99 ? 0.031 53.347 -1.782 1.00 34.25 99 LEU D O 1
ATOM 8040 N N . LYS D 1 100 ? -2.152 53.876 -2.067 1.00 24.50 100 LYS D N 1
ATOM 8041 C CA . LYS D 1 100 ? -2.618 53.043 -0.983 1.00 26.54 100 LYS D CA 1
ATOM 8042 C C . LYS D 1 100 ? -2.991 51.772 -1.760 1.00 32.21 100 LYS D C 1
ATOM 8043 O O . LYS D 1 100 ? -4.117 51.643 -2.255 1.00 37.80 100 LYS D O 1
ATOM 8049 N N . ALA D 1 101 ? -2.068 50.827 -1.876 1.00 28.93 101 ALA D N 1
ATOM 8050 C CA . ALA D 1 101 ? -2.383 49.653 -2.678 1.00 28.38 101 ALA D CA 1
ATOM 8051 C C . ALA D 1 101 ? -1.562 48.414 -2.395 1.00 29.43 101 ALA D C 1
ATOM 8052 O O . ALA D 1 101 ? -0.482 48.501 -1.789 1.00 31.09 101 ALA D O 1
ATOM 8054 N N . PHE D 1 102 ? -2.075 47.247 -2.796 1.00 24.98 102 PHE D N 1
ATOM 8055 C CA . PHE D 1 102 ? -1.251 46.055 -2.651 1.00 25.92 102 PHE D CA 1
ATOM 8056 C C . PHE D 1 102 ? -0.435 46.001 -3.949 1.00 28.78 102 PHE D C 1
ATOM 8057 O O . PHE D 1 102 ? -0.769 46.688 -4.926 1.00 27.97 102 PHE D O 1
ATOM 8065 N N . ALA D 1 103 ? 0.631 45.209 -3.969 1.00 28.68 103 ALA D N 1
ATOM 8066 C CA . ALA D 1 103 ? 1.486 45.177 -5.141 1.00 24.21 103 ALA D CA 1
ATOM 8067 C C . ALA D 1 103 ? 2.301 43.905 -5.308 1.00 26.67 103 ALA D C 1
ATOM 8068 O O . ALA D 1 103 ? 2.794 43.351 -4.340 1.00 27.74 103 ALA D O 1
ATOM 8070 N N . TYR D 1 104 ? 2.432 43.439 -6.549 1.00 27.69 104 TYR D N 1
ATOM 8071 C CA . TYR D 1 104 ? 3.246 42.264 -6.816 1.00 30.33 104 TYR D CA 1
ATOM 8072 C C . TYR D 1 104 ? 3.746 42.253 -8.247 1.00 31.25 104 TYR D C 1
ATOM 8073 O O . TYR D 1 104 ? 3.199 42.936 -9.118 1.00 29.11 104 TYR D O 1
ATOM 8082 N N . ASP D 1 105 ? 4.820 41.502 -8.473 1.00 32.59 105 ASP D N 1
ATOM 8083 C CA . ASP D 1 105 ? 5.371 41.352 -9.816 1.00 29.46 105 ASP D CA 1
ATOM 8084 C C . ASP D 1 105 ? 4.817 40.035 -10.337 1.00 32.25 105 ASP D C 1
ATOM 8085 O O . ASP D 1 105 ? 4.667 39.070 -9.577 1.00 28.15 105 ASP D O 1
ATOM 8090 N N . LEU D 1 106 ? 4.491 40.016 -11.625 1.00 26.00 106 LEU D N 1
ATOM 8091 C CA . LEU D 1 106 ? 3.954 38.846 -12.281 1.00 26.31 106 LEU D CA 1
ATOM 8092 C C . LEU D 1 106 ? 4.964 38.396 -13.332 1.00 21.83 106 LEU D C 1
ATOM 8093 O O . LEU D 1 106 ? 5.354 39.181 -14.204 1.00 27.93 106 LEU D O 1
ATOM 8098 N N . LEU D 1 107 ? 5.387 37.138 -13.244 1.00 22.37 107 LEU D N 1
ATOM 8099 C CA . LEU D 1 107 ? 6.344 36.562 -14.194 1.00 26.53 107 LEU D CA 1
ATOM 8100 C C . LEU D 1 107 ? 5.685 35.474 -15.042 1.00 26.35 107 LEU D C 1
ATOM 8101 O O . LEU D 1 107 ? 5.270 34.435 -14.537 1.00 35.74 107 LEU D O 1
ATOM 8106 N N . ALA D 1 108 ? 5.580 35.729 -16.336 1.00 33.51 108 ALA D N 1
ATOM 8107 C CA . ALA D 1 108 ? 4.956 34.790 -17.253 1.00 33.67 108 ALA D CA 1
ATOM 8108 C C . ALA D 1 108 ? 5.511 34.980 -18.670 1.00 33.04 108 ALA D C 1
ATOM 8109 O O . ALA D 1 108 ? 4.825 34.709 -19.652 1.00 34.25 108 ALA D O 1
ATOM 8111 N N . GLY D 1 109 ? 6.740 35.467 -18.780 1.00 34.19 109 GLY D N 1
ATOM 8112 C CA . GLY D 1 109 ? 7.308 35.674 -20.103 1.00 33.77 109 GLY D CA 1
ATOM 8113 C C . GLY D 1 109 ? 6.660 36.842 -20.826 1.00 38.36 109 GLY D C 1
ATOM 8114 O O . GLY D 1 109 ? 5.977 37.672 -20.205 1.00 35.13 109 GLY D O 1
ATOM 8122 N N . PRO D 1 111 ? 3.994 37.222 -22.621 1.00 33.39 111 PRO D N 1
ATOM 8123 C CA . PRO D 1 111 ? 2.549 37.415 -22.441 1.00 33.07 111 PRO D CA 1
ATOM 8124 C C . PRO D 1 111 ? 2.173 37.997 -21.079 1.00 28.96 111 PRO D C 1
ATOM 8125 O O . PRO D 1 111 ? 0.985 38.145 -20.779 1.00 29.77 111 PRO D O 1
ATOM 8129 N N . GLY D 1 112 ? 3.183 38.315 -20.262 1.00 27.56 112 GLY D N 1
ATOM 8130 C CA . GLY D 1 112 ? 2.945 38.836 -18.926 1.00 23.04 112 GLY D CA 1
ATOM 8131 C C . GLY D 1 112 ? 1.950 39.979 -18.780 1.00 28.11 112 GLY D C 1
ATOM 8132 O O . GLY D 1 112 ? 1.148 39.985 -17.852 1.00 27.45 112 GLY D O 1
ATOM 8133 N N . TRP D 1 113 ? 1.986 40.949 -19.687 1.00 26.95 113 TRP D N 1
ATOM 8134 C CA . TRP D 1 113 ? 1.083 42.089 -19.579 1.00 30.26 113 TRP D CA 1
ATOM 8135 C C . TRP D 1 113 ? -0.373 41.716 -19.795 1.00 34.82 113 TRP D C 1
ATOM 8136 O O . TRP D 1 113 ? -1.252 42.234 -19.098 1.00 34.75 113 TRP D O 1
ATOM 8147 N N . ILE D 1 114 ? -0.644 40.834 -20.756 1.00 32.35 114 ILE D N 1
ATOM 8148 C CA . ILE D 1 114 ? -2.024 40.417 -20.970 1.00 33.09 114 ILE D CA 1
ATOM 8149 C C . ILE D 1 114 ? -2.445 39.588 -19.750 1.00 33.30 114 ILE D C 1
ATOM 8150 O O . ILE D 1 114 ? -3.596 39.684 -19.288 1.00 31.94 114 ILE D O 1
ATOM 8155 N N . TYR D 1 115 ? -1.525 38.768 -19.232 1.00 28.18 115 TYR D N 1
ATOM 8156 C CA . TYR D 1 115 ? -1.845 37.980 -18.037 1.00 28.48 115 TYR D CA 1
ATOM 8157 C C . TYR D 1 115 ? -2.254 38.983 -16.955 1.00 25.55 115 TYR D C 1
ATOM 8158 O O . TYR D 1 115 ? -3.238 38.782 -16.248 1.00 24.79 115 TYR D O 1
ATOM 8167 N N . ALA D 1 116 ? -1.510 40.080 -16.838 1.00 19.74 116 ALA D N 1
ATOM 8168 C CA . ALA D 1 116 ? -1.830 41.088 -15.823 1.00 26.62 116 ALA D CA 1
ATOM 8169 C C . ALA D 1 116 ? -3.182 41.788 -16.064 1.00 26.95 116 ALA D C 1
ATOM 8170 O O . ALA D 1 116 ? -3.877 42.148 -15.116 1.00 24.94 116 ALA D O 1
ATOM 8172 N N . LEU D 1 117 ? -3.539 42.005 -17.326 1.00 28.00 117 LEU D N 1
ATOM 8173 C CA . LEU D 1 117 ? -4.812 42.646 -17.630 1.00 28.72 117 LEU D CA 1
ATOM 8174 C C . LEU D 1 117 ? -5.902 41.729 -17.121 1.00 22.94 117 LEU D C 1
ATOM 8175 O O . LEU D 1 117 ? -6.827 42.177 -16.448 1.00 27.14 117 LEU D O 1
ATOM 8180 N N . ALA D 1 118 ? -5.772 40.440 -17.417 1.00 22.48 118 ALA D N 1
ATOM 8181 C CA . ALA D 1 118 ? -6.738 39.446 -16.970 1.00 21.69 118 ALA D CA 1
ATOM 8182 C C . ALA D 1 118 ? -6.817 39.376 -15.437 1.00 26.94 118 ALA D C 1
ATOM 8183 O O . ALA D 1 118 ? -7.906 39.303 -14.862 1.00 30.37 118 ALA D O 1
ATOM 8185 N N . GLN D 1 119 ? -5.673 39.398 -14.759 1.00 31.65 119 GLN D N 1
ATOM 8186 C CA . GLN D 1 119 ? -5.705 39.343 -13.296 1.00 29.27 119 GLN D CA 1
ATOM 8187 C C . GLN D 1 119 ? -6.359 40.591 -12.742 1.00 27.90 119 GLN D C 1
ATOM 8188 O O . GLN D 1 119 ? -7.110 40.520 -11.768 1.00 27.34 119 GLN D O 1
ATOM 8194 N N . ALA D 1 120 ? -6.053 41.729 -13.369 1.00 24.26 120 ALA D N 1
ATOM 8195 C CA . ALA D 1 120 ? -6.586 43.016 -12.958 1.00 27.39 120 ALA D CA 1
ATOM 8196 C C . ALA D 1 120 ? -8.105 43.060 -13.173 1.00 26.89 120 ALA D C 1
ATOM 8197 O O . ALA D 1 120 ? -8.841 43.581 -12.340 1.00 28.31 120 ALA D O 1
ATOM 8199 N N . HIS D 1 121 ? -8.562 42.505 -14.288 1.00 23.74 121 HIS D N 1
ATOM 8200 C CA . HIS D 1 121 ? -9.991 42.459 -14.597 1.00 27.39 121 HIS D CA 1
ATOM 8201 C C . HIS D 1 121 ? -10.701 41.648 -13.519 1.00 27.37 121 HIS D C 1
ATOM 8202 O O . HIS D 1 121 ? -11.777 42.024 -13.040 1.00 27.04 121 HIS D O 1
ATOM 8209 N N . ALA D 1 122 ? -10.084 40.538 -13.125 1.00 29.75 122 ALA D N 1
ATOM 8210 C CA . ALA D 1 122 ? -10.676 39.652 -12.124 1.00 26.62 122 ALA D CA 1
ATOM 8211 C C . ALA D 1 122 ? -10.737 40.286 -10.740 1.00 32.21 122 ALA D C 1
ATOM 8212 O O . ALA D 1 122 ? -11.722 40.123 -10.009 1.00 35.93 122 ALA D O 1
ATOM 8214 N N . LEU D 1 123 ? -9.693 41.018 -10.376 1.00 29.16 123 LEU D N 1
ATOM 8215 C CA . LEU D 1 123 ? -9.683 41.702 -9.091 1.00 28.67 123 LEU D CA 1
ATOM 8216 C C . LEU D 1 123 ? -10.816 42.727 -9.059 1.00 29.22 123 LEU D C 1
ATOM 8217 O O . LEU D 1 123 ? -11.561 42.821 -8.073 1.00 31.04 123 LEU D O 1
ATOM 8222 N N . VAL D 1 124 ? -10.920 43.513 -10.132 1.00 26.41 124 VAL D N 1
ATOM 8223 C CA . VAL D 1 124 ? -11.957 44.539 -10.210 1.00 32.53 124 VAL D CA 1
ATOM 8224 C C . VAL D 1 124 ? -13.334 43.886 -10.129 1.00 35.99 124 VAL D C 1
ATOM 8225 O O . VAL D 1 124 ? -14.177 44.317 -9.349 1.00 35.31 124 VAL D O 1
ATOM 8229 N N . GLU D 1 125 ? -13.535 42.822 -10.906 1.00 33.86 125 GLU D N 1
ATOM 8230 C CA . GLU D 1 125 ? -14.811 42.124 -10.932 1.00 33.78 125 GLU D CA 1
ATOM 8231 C C . GLU D 1 125 ? -15.165 41.410 -9.634 1.00 38.42 125 GLU D C 1
ATOM 8232 O O . GLU D 1 125 ? -16.350 41.308 -9.285 1.00 38.93 125 GLU D O 1
ATOM 8238 N N . ALA D 1 126 ? -14.163 40.903 -8.920 1.00 30.71 126 ALA D N 1
ATOM 8239 C CA . ALA D 1 126 ? -14.455 40.202 -7.675 1.00 27.11 126 ALA D CA 1
ATOM 8240 C C . ALA D 1 126 ? -14.558 41.205 -6.538 1.00 26.23 126 ALA D C 1
ATOM 8241 O O . ALA D 1 126 ? -14.867 40.857 -5.393 1.00 27.98 126 ALA D O 1
ATOM 8243 N N . GLY D 1 127 ? -14.290 42.460 -6.851 1.00 26.41 127 GLY D N 1
ATOM 8244 C CA . GLY D 1 127 ? -14.366 43.474 -5.823 1.00 28.27 127 GLY D CA 1
ATOM 8245 C C . GLY D 1 127 ? -13.139 43.600 -4.938 1.00 31.37 127 GLY D C 1
ATOM 8246 O O . GLY D 1 127 ? -13.184 44.342 -3.954 1.00 29.45 127 GLY D O 1
ATOM 8247 N N . LEU D 1 128 ? -12.042 42.910 -5.251 1.00 31.05 128 LEU D N 1
ATOM 8248 C CA . LEU D 1 128 ? -10.864 43.048 -4.390 1.00 32.71 128 LEU D CA 1
ATOM 8249 C C . LEU D 1 128 ? -10.106 44.355 -4.652 1.00 36.05 128 LEU D C 1
ATOM 8250 O O . LEU D 1 128 ? -9.293 44.791 -3.834 1.00 35.75 128 LEU D O 1
ATOM 8255 N N . ALA D 1 129 ? -10.389 44.991 -5.787 1.00 33.82 129 ALA D N 1
ATOM 8256 C CA . ALA D 1 129 ? -9.754 46.265 -6.124 1.00 32.60 129 ALA D CA 1
ATOM 8257 C C . ALA D 1 129 ? -10.710 47.105 -6.962 1.00 31.99 129 ALA D C 1
ATOM 8258 O O . ALA D 1 129 ? -11.438 46.563 -7.790 1.00 35.24 129 ALA D O 1
ATOM 8260 N N . GLN D 1 130 ? -10.721 48.418 -6.737 1.00 34.39 130 GLN D N 1
ATOM 8261 C CA . GLN D 1 130 ? -11.590 49.314 -7.505 1.00 38.52 130 GLN D CA 1
ATOM 8262 C C . GLN D 1 130 ? -10.995 49.513 -8.902 1.00 34.56 130 GLN D C 1
ATOM 8263 O O . GLN D 1 130 ? -11.683 49.379 -9.906 1.00 31.00 130 GLN D O 1
ATOM 8269 N N . LYS D 1 131 ? -9.711 49.858 -8.943 1.00 33.88 131 LYS D N 1
ATOM 8270 C CA . LYS D 1 131 ? -8.986 50.044 -10.188 1.00 30.25 131 LYS D CA 1
ATOM 8271 C C . LYS D 1 131 ? -7.648 49.376 -9.946 1.00 34.03 131 LYS D C 1
ATOM 8272 O O . LYS D 1 131 ? -7.239 49.196 -8.796 1.00 33.86 131 LYS D O 1
ATOM 8278 N N . VAL D 1 132 ? -6.973 49.016 -11.032 1.00 31.94 132 VAL D N 1
ATOM 8279 C CA . VAL D 1 132 ? -5.689 48.340 -10.956 1.00 31.70 132 VAL D CA 1
ATOM 8280 C C . VAL D 1 132 ? -4.725 48.937 -11.960 1.00 32.76 132 VAL D C 1
ATOM 8281 O O . VAL D 1 132 ? -5.077 49.147 -13.118 1.00 29.71 132 VAL D O 1
ATOM 8285 N N . LEU D 1 133 ? -3.508 49.213 -11.509 1.00 30.98 133 LEU D N 1
ATOM 8286 C CA . LEU D 1 133 ? -2.481 49.751 -12.385 1.00 29.97 133 LEU D CA 1
ATOM 8287 C C . LEU D 1 133 ? -1.749 48.520 -12.905 1.00 26.55 133 LEU D C 1
ATOM 8288 O O . LEU D 1 133 ? -1.123 47.810 -12.133 1.00 32.70 133 LEU D O 1
ATOM 8293 N N . ALA D 1 134 ? -1.846 48.256 -14.204 1.00 26.45 134 ALA D N 1
ATOM 8294 C CA . ALA D 1 134 ? -1.194 47.096 -14.805 1.00 28.79 134 ALA D CA 1
ATOM 8295 C C . ALA D 1 134 ? 0.001 47.549 -15.654 1.00 33.91 134 ALA D C 1
ATOM 8296 O O . ALA D 1 134 ? -0.168 48.148 -16.720 1.00 33.44 134 ALA D O 1
ATOM 8298 N N . VAL D 1 135 ? 1.207 47.242 -15.184 1.00 29.24 135 VAL D N 1
ATOM 8299 C CA . VAL D 1 135 ? 2.416 47.656 -15.874 1.00 24.52 135 VAL D CA 1
ATOM 8300 C C . VAL D 1 135 ? 3.100 46.531 -16.640 1.00 23.82 135 VAL D C 1
ATOM 8301 O O . VAL D 1 135 ? 3.080 45.381 -16.231 1.00 26.26 135 VAL D O 1
ATOM 8305 N N . GLY D 1 136 ? 3.671 46.879 -17.782 1.00 26.93 136 GLY D N 1
ATOM 8306 C CA . GLY D 1 136 ? 4.412 45.928 -18.583 1.00 24.00 136 GLY D CA 1
ATOM 8307 C C . GLY D 1 136 ? 5.777 46.599 -18.733 1.00 30.91 136 GLY D C 1
ATOM 8308 O O . GLY D 1 136 ? 5.875 47.636 -19.382 1.00 28.13 136 GLY D O 1
ATOM 8309 N N . ALA D 1 137 ? 6.825 46.057 -18.117 1.00 29.86 137 ALA D N 1
ATOM 8310 C CA . ALA D 1 137 ? 8.131 46.688 -18.238 1.00 33.65 137 ALA D CA 1
ATOM 8311 C C . ALA D 1 137 ? 9.291 45.695 -18.244 1.00 40.15 137 ALA D C 1
ATOM 8312 O O . ALA D 1 137 ? 9.373 44.807 -17.376 1.00 35.36 137 ALA D O 1
ATOM 8314 N N . GLU D 1 138 ? 10.188 45.882 -19.222 1.00 38.95 138 GLU D N 1
ATOM 8315 C CA . GLU D 1 138 ? 11.363 45.033 -19.439 1.00 35.93 138 GLU D CA 1
ATOM 8316 C C . GLU D 1 138 ? 12.625 45.817 -19.783 1.00 37.42 138 GLU D C 1
ATOM 8317 O O . GLU D 1 138 ? 12.604 46.704 -20.638 1.00 37.77 138 GLU D O 1
ATOM 8323 N N . ALA D 1 139 ? 13.728 45.474 -19.126 1.00 37.62 139 ALA D N 1
ATOM 8324 C CA . ALA D 1 139 ? 15.016 46.113 -19.394 1.00 38.95 139 ALA D CA 1
ATOM 8325 C C . ALA D 1 139 ? 15.946 44.966 -19.763 1.00 42.65 139 ALA D C 1
ATOM 8326 O O . ALA D 1 139 ? 16.916 44.665 -19.065 1.00 44.18 139 ALA D O 1
ATOM 8328 N N . LEU D 1 140 ? 15.610 44.318 -20.871 1.00 45.03 140 LEU D N 1
ATOM 8329 C CA . LEU D 1 140 ? 16.355 43.191 -21.388 1.00 42.77 140 LEU D CA 1
ATOM 8330 C C . LEU D 1 140 ? 17.822 43.472 -21.685 1.00 43.53 140 LEU D C 1
ATOM 8331 O O . LEU D 1 140 ? 18.636 42.552 -21.679 1.00 44.00 140 LEU D O 1
ATOM 8336 N N . SER D 1 141 ? 18.159 44.732 -21.953 1.00 40.83 141 SER D N 1
ATOM 8337 C CA . SER D 1 141 ? 19.539 45.106 -22.272 1.00 41.76 141 SER D CA 1
ATOM 8338 C C . SER D 1 141 ? 20.458 44.720 -21.131 1.00 43.23 141 SER D C 1
ATOM 8339 O O . SER D 1 141 ? 21.668 44.573 -21.294 1.00 48.10 141 SER D O 1
ATOM 8342 N N . LYS D 1 142 ? 19.850 44.551 -19.973 1.00 40.61 142 LYS D N 1
ATOM 8343 C CA . LYS D 1 142 ? 20.546 44.203 -18.759 1.00 43.66 142 LYS D CA 1
ATOM 8344 C C . LYS D 1 142 ? 20.956 42.737 -18.653 1.00 47.35 142 LYS D C 1
ATOM 8345 O O . LYS D 1 142 ? 21.919 42.427 -17.960 1.00 51.18 142 LYS D O 1
ATOM 8351 N N . ILE D 1 143 ? 20.234 41.833 -19.312 1.00 47.24 143 ILE D N 1
ATOM 8352 C CA . ILE D 1 143 ? 20.566 40.404 -19.221 1.00 49.76 143 ILE D CA 1
ATOM 8353 C C . ILE D 1 143 ? 20.976 39.785 -20.544 1.00 49.20 143 ILE D C 1
ATOM 8354 O O . ILE D 1 143 ? 21.281 38.599 -20.611 1.00 53.33 143 ILE D O 1
ATOM 8359 N N . ILE D 1 144 ? 20.975 40.583 -21.597 1.00 49.47 144 ILE D N 1
ATOM 8360 C CA . ILE D 1 144 ? 21.314 40.075 -22.906 1.00 54.77 144 ILE D CA 1
ATOM 8361 C C . ILE D 1 144 ? 22.822 39.974 -23.149 1.00 56.81 144 ILE D C 1
ATOM 8362 O O . ILE D 1 144 ? 23.601 40.792 -22.655 1.00 54.77 144 ILE D O 1
ATOM 8367 N N . ASP D 1 145 ? 23.221 38.955 -23.905 1.00 59.45 145 ASP D N 1
ATOM 8368 C CA . ASP D 1 145 ? 24.621 38.755 -24.267 1.00 64.34 145 ASP D CA 1
ATOM 8369 C C . ASP D 1 145 ? 24.815 39.470 -25.602 1.00 63.59 145 ASP D C 1
ATOM 8370 O O . ASP D 1 145 ? 24.450 38.948 -26.656 1.00 61.39 145 ASP D O 1
ATOM 8375 N N . TRP D 1 146 ? 25.389 40.669 -25.538 1.00 63.84 146 TRP D N 1
ATOM 8376 C CA . TRP D 1 146 ? 25.604 41.502 -26.715 1.00 67.14 146 TRP D CA 1
ATOM 8377 C C . TRP D 1 146 ? 26.431 40.923 -27.856 1.00 67.93 146 TRP D C 1
ATOM 8378 O O . TRP D 1 146 ? 26.577 41.565 -28.895 1.00 65.39 146 TRP D O 1
ATOM 8389 N N . ASN D 1 147 ? 26.955 39.714 -27.679 1.00 68.29 147 ASN D N 1
ATOM 8390 C CA . ASN D 1 147 ? 27.760 39.092 -28.721 1.00 69.91 147 ASN D CA 1
ATOM 8391 C C . ASN D 1 147 ? 27.026 38.005 -29.493 1.00 72.08 147 ASN D C 1
ATOM 8392 O O . ASN D 1 147 ? 27.442 37.627 -30.589 1.00 75.57 147 ASN D O 1
ATOM 8397 N N . ASP D 1 148 ? 25.937 37.501 -28.922 1.00 73.23 148 ASP D N 1
ATOM 8398 C CA . ASP D 1 148 ? 25.146 36.475 -29.590 1.00 74.97 148 ASP D CA 1
ATOM 8399 C C . ASP D 1 148 ? 24.219 37.167 -30.589 1.00 77.92 148 ASP D C 1
ATOM 8400 O O . ASP D 1 148 ? 23.017 37.290 -30.346 1.00 81.02 148 ASP D O 1
ATOM 8405 N N . ARG D 1 149 ? 24.792 37.616 -31.706 1.00 77.44 149 ARG D N 1
ATOM 8406 C CA . ARG D 1 149 ? 24.059 38.318 -32.758 1.00 76.66 149 ARG D CA 1
ATOM 8407 C C . ARG D 1 149 ? 22.647 37.775 -32.952 1.00 74.24 149 ARG D C 1
ATOM 8408 O O . ARG D 1 149 ? 21.752 38.488 -33.405 1.00 78.64 149 ARG D O 1
ATOM 8416 N N . ALA D 1 150 ? 22.454 36.509 -32.610 1.00 68.22 150 ALA D N 1
ATOM 8417 C CA . ALA D 1 150 ? 21.154 35.875 -32.744 1.00 67.99 150 ALA D CA 1
ATOM 8418 C C . ALA D 1 150 ? 20.062 36.564 -31.909 1.00 69.03 150 ALA D C 1
ATOM 8419 O O . ALA D 1 150 ? 18.901 36.618 -32.322 1.00 68.87 150 ALA D O 1
ATOM 8421 N N . THR D 1 151 ? 20.431 37.090 -30.741 1.00 65.70 151 THR D N 1
ATOM 8422 C CA . THR D 1 151 ? 19.470 37.763 -29.865 1.00 59.72 151 THR D CA 1
ATOM 8423 C C . THR D 1 151 ? 19.725 39.258 -29.672 1.00 57.96 151 THR D C 1
ATOM 8424 O O . THR D 1 151 ? 18.783 40.054 -29.620 1.00 56.09 151 THR D O 1
ATOM 8428 N N . ALA D 1 152 ? 20.998 39.632 -29.558 1.00 54.02 152 ALA D N 1
ATOM 8429 C CA . ALA D 1 152 ? 21.387 41.026 -29.332 1.00 48.87 152 ALA D CA 1
ATOM 8430 C C . ALA D 1 152 ? 20.745 42.042 -30.268 1.00 44.77 152 ALA D C 1
ATOM 8431 O O . ALA D 1 152 ? 20.679 43.225 -29.947 1.00 41.29 152 ALA D O 1
ATOM 8433 N N . VAL D 1 153 ? 20.273 41.584 -31.420 1.00 45.90 153 VAL D N 1
ATOM 8434 C CA . VAL D 1 153 ? 19.660 42.478 -32.398 1.00 47.48 153 VAL D CA 1
ATOM 8435 C C . VAL D 1 153 ? 18.149 42.370 -32.338 1.00 47.99 153 VAL D C 1
ATOM 8436 O O . VAL D 1 153 ? 17.430 43.070 -33.057 1.00 44.73 153 VAL D O 1
ATOM 8440 N N . LEU D 1 154 ? 17.673 41.488 -31.468 1.00 49.63 154 LEU D N 1
ATOM 8441 C CA . LEU D 1 154 ? 16.249 41.244 -31.347 1.00 51.11 154 LEU D CA 1
ATOM 8442 C C . LEU D 1 154 ? 15.508 41.982 -30.223 1.00 50.34 154 LEU D C 1
ATOM 8443 O O . LEU D 1 154 ? 14.363 42.405 -30.402 1.00 50.30 154 LEU D O 1
ATOM 8448 N N . PHE D 1 155 ? 16.154 42.177 -29.082 1.00 46.74 155 PHE D N 1
ATOM 8449 C CA . PHE D 1 155 ? 15.452 42.807 -27.977 1.00 47.28 155 PHE D CA 1
ATOM 8450 C C . PHE D 1 155 ? 15.568 44.304 -27.838 1.00 46.28 155 PHE D C 1
ATOM 8451 O O . PHE D 1 155 ? 16.519 44.918 -28.317 1.00 51.16 155 PHE D O 1
ATOM 8459 N N . GLY D 1 156 ? 14.556 44.886 -27.202 1.00 43.57 156 GLY D N 1
ATOM 8460 C CA . GLY D 1 156 ? 14.531 46.318 -26.962 1.00 38.69 156 GLY D CA 1
ATOM 8461 C C . GLY D 1 156 ? 14.034 46.547 -25.544 1.00 38.45 156 GLY D C 1
ATOM 8462 O O . GLY D 1 156 ? 13.409 45.655 -24.976 1.00 36.85 156 GLY D O 1
ATOM 8463 N N . ASP D 1 157 ? 14.305 47.723 -24.979 1.00 33.90 157 ASP D N 1
ATOM 8464 C CA . ASP D 1 157 ? 13.875 48.056 -23.624 1.00 32.36 157 ASP D CA 1
ATOM 8465 C C . ASP D 1 157 ? 12.636 48.935 -23.678 1.00 32.48 157 ASP D C 1
ATOM 8466 O O . ASP D 1 157 ? 12.473 49.725 -24.605 1.00 38.03 157 ASP D O 1
ATOM 8471 N N . GLY D 1 158 ? 11.774 48.818 -22.675 1.00 28.91 158 GLY D N 1
ATOM 8472 C CA . GLY D 1 158 ? 10.578 49.637 -22.665 1.00 28.72 158 GLY D CA 1
ATOM 8473 C C . GLY D 1 158 ? 9.639 49.396 -21.502 1.00 32.25 158 GLY D C 1
ATOM 8474 O O . GLY D 1 158 ? 9.787 48.436 -20.724 1.00 28.15 158 GLY D O 1
ATOM 8475 N N . GLY D 1 159 ? 8.665 50.295 -21.388 1.00 29.29 159 GLY D N 1
ATOM 8476 C CA . GLY D 1 159 ? 7.666 50.202 -20.340 1.00 24.60 159 GLY D CA 1
ATOM 8477 C C . GLY D 1 159 ? 6.324 50.702 -20.837 1.00 27.96 159 GLY D C 1
ATOM 8478 O O . GLY D 1 159 ? 6.240 51.566 -21.705 1.00 29.11 159 GLY D O 1
ATOM 8479 N N . GLY D 1 160 ? 5.260 50.153 -20.285 1.00 29.65 160 GLY D N 1
ATOM 8480 C CA . GLY D 1 160 ? 3.936 50.567 -20.682 1.00 22.39 160 GLY D CA 1
ATOM 8481 C C . GLY D 1 160 ? 3.034 50.319 -19.499 1.00 29.75 160 GLY D C 1
ATOM 8482 O O . GLY D 1 160 ? 3.331 49.466 -18.654 1.00 28.37 160 GLY D O 1
ATOM 8483 N N . ALA D 1 161 ? 1.922 51.036 -19.437 1.00 25.85 161 ALA D N 1
ATOM 8484 C CA . ALA D 1 161 ? 1.008 50.881 -18.319 1.00 28.05 161 ALA D CA 1
ATOM 8485 C C . ALA D 1 161 ? -0.433 51.231 -18.664 1.00 26.99 161 ALA D C 1
ATOM 8486 O O . ALA D 1 161 ? -0.700 52.019 -19.559 1.00 28.93 161 ALA D O 1
ATOM 8488 N N . ALA D 1 162 ? -1.364 50.651 -17.929 1.00 27.37 162 ALA D N 1
ATOM 8489 C CA . ALA D 1 162 ? -2.772 50.946 -18.136 1.00 33.07 162 ALA D CA 1
ATOM 8490 C C . ALA D 1 162 ? -3.496 50.846 -16.805 1.00 30.61 162 ALA D C 1
ATOM 8491 O O . ALA D 1 162 ? -3.102 50.078 -15.932 1.00 31.17 162 ALA D O 1
ATOM 8493 N N . VAL D 1 163 ? -4.529 51.653 -16.624 1.00 32.47 163 VAL D N 1
ATOM 8494 C CA . VAL D 1 163 ? -5.296 51.540 -15.402 1.00 30.35 163 VAL D CA 1
ATOM 8495 C C . VAL D 1 163 ? -6.496 50.740 -15.826 1.00 29.73 163 VAL D C 1
ATOM 8496 O O . VAL D 1 163 ? -7.115 51.061 -16.837 1.00 30.56 163 VAL D O 1
ATOM 8500 N N . VAL D 1 164 ? -6.779 49.662 -15.101 1.00 27.07 164 VAL D N 1
ATOM 8501 C CA . VAL D 1 164 ? -7.936 48.832 -15.387 1.00 31.93 164 VAL D CA 1
ATOM 8502 C C . VAL D 1 164 ? -8.988 49.076 -14.299 1.00 35.64 164 VAL D C 1
ATOM 8503 O O . VAL D 1 164 ? -8.679 49.083 -13.103 1.00 37.59 164 VAL D O 1
ATOM 8507 N N . GLY D 1 165 ? -10.229 49.284 -14.721 1.00 33.84 165 GLY D N 1
ATOM 8508 C CA . GLY D 1 165 ? -11.302 49.542 -13.778 1.00 26.98 165 GLY D CA 1
ATOM 8509 C C . GLY D 1 165 ? -12.640 49.483 -14.493 1.00 37.83 165 GLY D C 1
ATOM 8510 O O . GLY D 1 165 ? -12.698 49.158 -15.685 1.00 32.25 165 GLY D O 1
ATOM 8511 N N . LYS D 1 166 ? -13.717 49.807 -13.782 1.00 38.10 166 LYS D N 1
ATOM 8512 C CA . LYS D 1 166 ? -15.052 49.749 -14.370 1.00 42.47 166 LYS D CA 1
ATOM 8513 C C . LYS D 1 166 ? -15.305 50.742 -15.505 1.00 35.57 166 LYS D C 1
ATOM 8514 O O . LYS D 1 166 ? -14.952 51.913 -15.411 1.00 37.25 166 LYS D O 1
ATOM 8520 N N . VAL D 1 167 ? -15.907 50.253 -16.584 1.00 36.97 167 VAL D N 1
ATOM 8521 C CA . VAL D 1 167 ? -16.251 51.097 -17.727 1.00 37.84 167 VAL D CA 1
ATOM 8522 C C . VAL D 1 167 ? -17.751 50.929 -17.985 1.00 43.09 167 VAL D C 1
ATOM 8523 O O . VAL D 1 167 ? -18.365 49.972 -17.497 1.00 38.82 167 VAL D O 1
ATOM 8527 N N . ARG D 1 168 ? -18.336 51.863 -18.733 1.00 47.70 168 ARG D N 1
ATOM 8528 C CA . ARG D 1 168 ? -19.765 51.839 -19.038 1.00 48.41 168 ARG D CA 1
ATOM 8529 C C . ARG D 1 168 ? -20.211 50.538 -19.675 1.00 51.22 168 ARG D C 1
ATOM 8530 O O . ARG D 1 168 ? -19.394 49.797 -20.235 1.00 49.14 168 ARG D O 1
ATOM 8538 N N . GLU D 1 169 ? -21.508 50.252 -19.575 1.00 52.02 169 GLU D N 1
ATOM 8539 C CA . GLU D 1 169 ? -22.041 49.015 -20.132 1.00 52.59 169 GLU D CA 1
ATOM 8540 C C . GLU D 1 169 ? -21.773 48.938 -21.625 1.00 46.88 169 GLU D C 1
ATOM 8541 O O . GLU D 1 169 ? -21.912 49.929 -22.328 1.00 45.51 169 GLU D O 1
ATOM 8547 N N . GLY D 1 170 ? -21.368 47.765 -22.098 1.00 44.83 170 GLY D N 1
ATOM 8548 C CA . GLY D 1 170 ? -21.076 47.600 -23.508 1.00 48.92 170 GLY D CA 1
ATOM 8549 C C . GLY D 1 170 ? -19.607 47.708 -23.897 1.00 47.88 170 GLY D C 1
ATOM 8550 O O . GLY D 1 170 ? -19.237 47.317 -25.002 1.00 46.84 170 GLY D O 1
ATOM 8551 N N . TYR D 1 171 ? -18.773 48.251 -23.012 1.00 48.60 171 TYR D N 1
ATOM 8552 C CA . TYR D 1 171 ? -17.342 48.389 -23.294 1.00 46.88 171 TYR D CA 1
ATOM 8553 C C . TYR D 1 171 ? -16.496 47.499 -22.381 1.00 45.03 171 TYR D C 1
ATOM 8554 O O . TYR D 1 171 ? -17.017 46.791 -21.519 1.00 45.46 171 TYR D O 1
ATOM 8563 N N . GLY D 1 172 ? -15.184 47.541 -22.575 1.00 41.83 172 GLY D N 1
ATOM 8564 C CA . GLY D 1 172 ? -14.304 46.756 -21.731 1.00 36.80 172 GLY D CA 1
ATOM 8565 C C . GLY D 1 172 ? -13.984 45.370 -22.241 1.00 39.91 172 GLY D C 1
ATOM 8566 O O . GLY D 1 172 ? -14.366 44.982 -23.349 1.00 40.68 172 GLY D O 1
ATOM 8567 N N . PHE D 1 173 ? -13.283 44.610 -21.409 1.00 36.99 173 PHE D N 1
ATOM 8568 C CA . PHE D 1 173 ? -12.872 43.265 -21.762 1.00 37.64 173 PHE D CA 1
ATOM 8569 C C . PHE D 1 173 ? -14.023 42.309 -22.066 1.00 36.66 173 PHE D C 1
ATOM 8570 O O . PHE D 1 173 ? -14.946 42.171 -21.268 1.00 34.27 173 PHE D O 1
ATOM 8578 N N . ARG D 1 174 ? -13.932 41.651 -23.224 1.00 34.51 174 ARG D N 1
ATOM 8579 C CA . ARG D 1 174 ? -14.929 40.707 -23.717 1.00 40.04 174 ARG D CA 1
ATOM 8580 C C . ARG D 1 174 ? -14.506 39.272 -23.506 1.00 42.35 174 ARG D C 1
ATOM 8581 O O . ARG D 1 174 ? -15.339 38.374 -23.352 1.00 44.79 174 ARG D O 1
ATOM 8589 N N . SER D 1 175 ? -13.203 39.046 -23.528 1.00 35.53 175 SER D N 1
ATOM 8590 C CA . SER D 1 175 ? -12.708 37.704 -23.332 1.00 36.49 175 SER D CA 1
ATOM 8591 C C . SER D 1 175 ? -11.213 37.664 -23.070 1.00 39.41 175 SER D C 1
ATOM 8592 O O . SER D 1 175 ? -10.472 38.631 -23.291 1.00 38.36 175 SER D O 1
ATOM 8595 N N . PHE D 1 176 ? -10.784 36.513 -22.589 1.00 37.42 176 PHE D N 1
ATOM 8596 C CA . PHE D 1 176 ? -9.387 36.283 -22.312 1.00 37.94 176 PHE D CA 1
ATOM 8597 C C . PHE D 1 176 ? -9.112 34.829 -22.627 1.00 33.63 176 PHE D C 1
ATOM 8598 O O . PHE D 1 176 ? -9.911 33.946 -22.319 1.00 30.81 176 PHE D O 1
ATOM 8606 N N . VAL D 1 177 ? -7.981 34.592 -23.262 1.00 30.20 177 VAL D N 1
ATOM 8607 C CA . VAL D 1 177 ? -7.546 33.247 -23.540 1.00 32.60 177 VAL D CA 1
ATOM 8608 C C . VAL D 1 177 ? -6.124 33.283 -22.995 1.00 35.21 177 VAL D C 1
ATOM 8609 O O . VAL D 1 177 ? -5.332 34.154 -23.366 1.00 34.07 177 VAL D O 1
ATOM 8613 N N . LEU D 1 178 ? -5.821 32.366 -22.082 1.00 34.93 178 LEU D N 1
ATOM 8614 C CA . LEU D 1 178 ? -4.504 32.306 -21.461 1.00 30.58 178 LEU D CA 1
ATOM 8615 C C . LEU D 1 178 ? -4.090 30.860 -21.359 1.00 31.59 178 LEU D C 1
ATOM 8616 O O . LEU D 1 178 ? -4.898 29.999 -21.021 1.00 36.68 178 LEU D O 1
ATOM 8621 N N . GLY D 1 179 ? -2.820 30.588 -21.624 1.00 30.97 179 GLY D N 1
ATOM 8622 C CA . GLY D 1 179 ? -2.349 29.219 -21.535 1.00 33.12 179 GLY D CA 1
ATOM 8623 C C . GLY D 1 179 ? -0.847 29.109 -21.357 1.00 29.58 179 GLY D C 1
ATOM 8624 O O . GLY D 1 179 ? -0.129 30.094 -21.450 1.00 33.17 179 GLY D O 1
ATOM 8625 N N . ALA D 1 180 ? -0.370 27.899 -21.104 1.00 32.11 180 ALA D N 1
ATOM 8626 C CA . ALA D 1 180 ? 1.053 27.675 -20.931 1.00 37.86 180 ALA D CA 1
ATOM 8627 C C . ALA D 1 180 ? 1.383 26.222 -21.228 1.00 39.63 180 ALA D C 1
ATOM 8628 O O . ALA D 1 180 ? 0.512 25.348 -21.156 1.00 36.73 180 ALA D O 1
ATOM 8630 N N . ASP D 1 181 ? 2.645 25.982 -21.575 1.00 37.68 181 ASP D N 1
ATOM 8631 C CA . ASP D 1 181 ? 3.129 24.645 -21.840 1.00 41.77 181 ASP D CA 1
ATOM 8632 C C . ASP D 1 181 ? 4.599 24.592 -21.419 1.00 46.80 181 ASP D C 1
ATOM 8633 O O . ASP D 1 181 ? 5.498 24.902 -22.196 1.00 44.71 181 ASP D O 1
ATOM 8638 N N . GLY D 1 182 ? 4.815 24.194 -20.165 1.00 49.24 182 GLY D N 1
ATOM 8639 C CA . GLY D 1 182 ? 6.148 24.133 -19.593 1.00 47.31 182 GLY D CA 1
ATOM 8640 C C . GLY D 1 182 ? 7.123 23.103 -20.126 1.00 49.91 182 GLY D C 1
ATOM 8641 O O . GLY D 1 182 ? 8.313 23.158 -19.790 1.00 43.15 182 GLY D O 1
ATOM 8642 N N . THR D 1 183 ? 6.634 22.165 -20.937 1.00 51.30 183 THR D N 1
ATOM 8643 C CA . THR D 1 183 ? 7.497 21.135 -21.517 1.00 53.57 183 THR D CA 1
ATOM 8644 C C . THR D 1 183 ? 8.506 21.833 -22.431 1.00 53.94 183 THR D C 1
ATOM 8645 O O . THR D 1 183 ? 9.564 21.290 -22.733 1.00 51.60 183 THR D O 1
ATOM 8649 N N . GLY D 1 184 ? 8.156 23.049 -22.854 1.00 57.66 184 GLY D N 1
ATOM 8650 C CA . GLY D 1 184 ? 9.012 23.841 -23.722 1.00 57.00 184 GLY D CA 1
ATOM 8651 C C . GLY D 1 184 ? 9.813 24.898 -22.977 1.00 59.23 184 GLY D C 1
ATOM 8652 O O . GLY D 1 184 ? 10.046 25.999 -23.491 1.00 59.17 184 GLY D O 1
ATOM 8653 N N . ALA D 1 185 ? 10.234 24.562 -21.761 1.00 58.54 185 ALA D N 1
ATOM 8654 C CA . ALA D 1 185 ? 11.029 25.463 -20.939 1.00 58.49 185 ALA D CA 1
ATOM 8655 C C . ALA D 1 185 ? 12.417 25.645 -21.556 1.00 61.66 185 ALA D C 1
ATOM 8656 O O . ALA D 1 185 ? 13.016 26.714 -21.445 1.00 58.28 185 ALA D O 1
ATOM 8658 N N . LYS D 1 186 ? 12.925 24.601 -22.209 1.00 61.56 186 LYS D N 1
ATOM 8659 C CA . LYS D 1 186 ? 14.250 24.668 -22.824 1.00 68.68 186 LYS D CA 1
ATOM 8660 C C . LYS D 1 186 ? 14.310 25.474 -24.127 1.00 70.03 186 LYS D C 1
ATOM 8661 O O . LYS D 1 186 ? 15.397 25.819 -24.600 1.00 66.39 186 LYS D O 1
ATOM 8667 N N . GLU D 1 187 ? 13.145 25.781 -24.694 1.00 72.24 187 GLU D N 1
ATOM 8668 C CA . GLU D 1 187 ? 13.068 26.534 -25.946 1.00 73.46 187 GLU D CA 1
ATOM 8669 C C . GLU D 1 187 ? 13.584 27.965 -25.831 1.00 72.30 187 GLU D C 1
ATOM 8670 O O . GLU D 1 187 ? 14.252 28.465 -26.738 1.00 74.33 187 GLU D O 1
ATOM 8676 N N . LEU D 1 188 ? 13.255 28.624 -24.723 1.00 70.04 188 LEU D N 1
ATOM 8677 C CA . LEU D 1 188 ? 13.666 30.010 -24.468 1.00 66.43 188 LEU D CA 1
ATOM 8678 C C . LEU D 1 188 ? 13.798 30.170 -22.959 1.00 66.66 188 LEU D C 1
ATOM 8679 O O . LEU D 1 188 ? 12.821 29.995 -22.228 1.00 63.28 188 LEU D O 1
ATOM 8684 N N . TYR D 1 189 ? 14.996 30.508 -22.484 1.00 66.83 189 TYR D N 1
ATOM 8685 C CA . TYR D 1 189 ? 15.192 30.630 -21.047 1.00 65.08 189 TYR D CA 1
ATOM 8686 C C . TYR D 1 189 ? 16.378 31.463 -20.561 1.00 65.35 189 TYR D C 1
ATOM 8687 O O . TYR D 1 189 ? 17.306 31.778 -21.307 1.00 63.76 189 TYR D O 1
ATOM 8696 N N . HIS D 1 190 ? 16.316 31.800 -19.277 1.00 65.89 190 HIS D N 1
ATOM 8697 C CA . HIS D 1 190 ? 17.355 32.543 -18.584 1.00 66.29 190 HIS D CA 1
ATOM 8698 C C . HIS D 1 190 ? 17.263 32.065 -17.141 1.00 65.41 190 HIS D C 1
ATOM 8699 O O . HIS D 1 190 ? 16.270 32.308 -16.457 1.00 63.11 190 HIS D O 1
ATOM 8706 N N . ALA D 1 191 ? 18.296 31.367 -16.689 1.00 67.45 191 ALA D N 1
ATOM 8707 C CA . ALA D 1 191 ? 18.329 30.841 -15.331 1.00 67.01 191 ALA D CA 1
ATOM 8708 C C . ALA D 1 191 ? 18.384 31.929 -14.251 1.00 67.49 191 ALA D C 1
ATOM 8709 O O . ALA D 1 191 ? 18.691 33.101 -14.530 1.00 63.70 191 ALA D O 1
ATOM 8711 N N . CYS D 1 192 ? 18.063 31.531 -13.021 1.00 64.34 192 CYS D N 1
ATOM 8712 C CA . CYS D 1 192 ? 18.108 32.437 -11.873 1.00 66.37 192 CYS D CA 1
ATOM 8713 C C . CYS D 1 192 ? 18.712 31.725 -10.658 1.00 65.92 192 CYS D C 1
ATOM 8714 O O . CYS D 1 192 ? 19.899 31.889 -10.360 1.00 64.20 192 CYS D O 1
ATOM 8717 N N . VAL D 1 193 ? 17.893 30.938 -9.963 1.00 66.57 193 VAL D N 1
ATOM 8718 C CA . VAL D 1 193 ? 18.344 30.196 -8.788 1.00 65.95 193 VAL D CA 1
ATOM 8719 C C . VAL D 1 193 ? 18.778 28.764 -9.142 1.00 69.27 193 VAL D C 1
ATOM 8720 O O . VAL D 1 193 ? 19.682 28.214 -8.508 1.00 71.65 193 VAL D O 1
ATOM 8724 N N . ALA D 1 194 ? 18.153 28.175 -10.162 1.00 71.10 194 ALA D N 1
ATOM 8725 C CA . ALA D 1 194 ? 18.470 26.808 -10.591 1.00 72.13 194 ALA D CA 1
ATOM 8726 C C . ALA D 1 194 ? 19.407 26.732 -11.813 1.00 75.33 194 ALA D C 1
ATOM 8727 O O . ALA D 1 194 ? 19.252 27.490 -12.773 1.00 75.82 194 ALA D O 1
ATOM 8729 N N . PRO D 1 195 ? 20.399 25.814 -11.784 1.00 76.43 195 PRO D N 1
ATOM 8730 C CA . PRO D 1 195 ? 21.351 25.639 -12.888 1.00 74.42 195 PRO D CA 1
ATOM 8731 C C . PRO D 1 195 ? 20.824 24.692 -13.964 1.00 72.09 195 PRO D C 1
ATOM 8732 O O . PRO D 1 195 ? 21.566 24.289 -14.854 1.00 69.91 195 PRO D O 1
ATOM 8736 N N . ARG D 1 196 ? 19.549 24.328 -13.872 1.00 74.27 196 ARG D N 1
ATOM 8737 C CA . ARG D 1 196 ? 18.947 23.428 -14.852 1.00 78.02 196 ARG D CA 1
ATOM 8738 C C . ARG D 1 196 ? 17.425 23.368 -14.759 1.00 76.24 196 ARG D C 1
ATOM 8739 O O . ARG D 1 196 ? 16.832 23.727 -13.738 1.00 78.03 196 ARG D O 1
ATOM 8747 N N . LEU D 1 197 ? 16.798 22.921 -15.843 1.00 73.67 197 LEU D N 1
ATOM 8748 C CA . LEU D 1 197 ? 15.347 22.812 -15.897 1.00 72.91 197 LEU D CA 1
ATOM 8749 C C . LEU D 1 197 ? 14.911 21.393 -15.514 1.00 74.50 197 LEU D C 1
ATOM 8750 O O . LEU D 1 197 ? 15.750 20.497 -15.356 1.00 72.84 197 LEU D O 1
ATOM 8755 N N . PRO D 1 198 ? 13.593 21.178 -15.331 1.00 73.75 198 PRO D N 1
ATOM 8756 C CA . PRO D 1 198 ? 13.035 19.871 -14.964 1.00 76.60 198 PRO D CA 1
ATOM 8757 C C . PRO D 1 198 ? 13.380 18.714 -15.911 1.00 77.66 198 PRO D C 1
ATOM 8758 O O . PRO D 1 198 ? 13.619 17.592 -15.458 1.00 76.46 198 PRO D O 1
ATOM 8762 N N . ASP D 1 199 ? 13.412 18.987 -17.215 1.00 77.52 199 ASP D N 1
ATOM 8763 C CA . ASP D 1 199 ? 13.710 17.954 -18.205 1.00 78.13 199 ASP D CA 1
ATOM 8764 C C . ASP D 1 199 ? 15.210 17.665 -18.379 1.00 82.27 199 ASP D C 1
ATOM 8765 O O . ASP D 1 199 ? 15.606 16.904 -19.271 1.00 83.58 199 ASP D O 1
ATOM 8770 N N . GLY D 1 200 ? 16.037 18.274 -17.529 1.00 82.91 200 GLY D N 1
ATOM 8771 C CA . GLY D 1 200 ? 17.471 18.050 -17.597 1.00 79.75 200 GLY D CA 1
ATOM 8772 C C . GLY D 1 200 ? 18.285 19.133 -18.284 1.00 80.94 200 GLY D C 1
ATOM 8773 O O . GLY D 1 200 ? 19.442 19.367 -17.920 1.00 80.76 200 GLY D O 1
ATOM 8774 N N . THR D 1 201 ? 17.687 19.789 -19.276 1.00 80.44 201 THR D N 1
ATOM 8775 C CA . THR D 1 201 ? 18.359 20.846 -20.028 1.00 79.82 201 THR D CA 1
ATOM 8776 C C . THR D 1 201 ? 19.185 21.743 -19.113 1.00 81.01 201 THR D C 1
ATOM 8777 O O . THR D 1 201 ? 18.643 22.442 -18.258 1.00 82.78 201 THR D O 1
ATOM 8781 N N . SER D 1 202 ? 20.500 21.714 -19.294 1.00 83.07 202 SER D N 1
ATOM 8782 C CA . SER D 1 202 ? 21.401 22.517 -18.477 1.00 88.31 202 SER D CA 1
ATOM 8783 C C . SER D 1 202 ? 21.399 23.983 -18.924 1.00 91.60 202 SER D C 1
ATOM 8784 O O . SER D 1 202 ? 21.889 24.318 -20.005 1.00 92.84 202 SER D O 1
ATOM 8787 N N . MET D 1 203 ? 20.848 24.853 -18.081 1.00 93.81 203 MET D N 1
ATOM 8788 C CA . MET D 1 203 ? 20.770 26.271 -18.397 1.00 94.25 203 MET D CA 1
ATOM 8789 C C . MET D 1 203 ? 22.110 26.980 -18.318 1.00 95.72 203 MET D C 1
ATOM 8790 O O . MET D 1 203 ? 22.946 26.680 -17.465 1.00 96.02 203 MET D O 1
ATOM 8795 N N . LYS D 1 204 ? 22.289 27.932 -19.225 1.00 98.78 204 LYS D N 1
ATOM 8796 C CA . LYS D 1 204 ? 23.506 28.722 -19.321 1.00 101.66 204 LYS D CA 1
ATOM 8797 C C . LYS D 1 204 ? 23.302 30.062 -18.608 1.00 105.61 204 LYS D C 1
ATOM 8798 O O . LYS D 1 204 ? 22.168 30.537 -18.480 1.00 106.58 204 LYS D O 1
ATOM 8804 N N . ASN D 1 205 ? 24.399 30.661 -18.145 1.00 108.41 205 ASN D N 1
ATOM 8805 C CA . ASN D 1 205 ? 24.358 31.942 -17.431 1.00 108.69 205 ASN D CA 1
ATOM 8806 C C . ASN D 1 205 ? 23.934 33.103 -18.325 1.00 106.62 205 ASN D C 1
ATOM 8807 O O . ASN D 1 205 ? 24.074 34.270 -17.952 1.00 103.72 205 ASN D O 1
ATOM 8812 N N . ARG D 1 206 ? 23.429 32.776 -19.509 1.00 104.92 206 ARG D N 1
ATOM 8813 C CA . ARG D 1 206 ? 22.988 33.791 -20.448 1.00 102.80 206 ARG D CA 1
ATOM 8814 C C . ARG D 1 206 ? 21.627 33.441 -21.048 1.00 98.76 206 ARG D C 1
ATOM 8815 O O . ARG D 1 206 ? 21.138 32.317 -20.901 1.00 99.83 206 ARG D O 1
ATOM 8823 N N . LEU D 1 207 ? 21.015 34.414 -21.714 1.00 92.25 207 LEU D N 1
ATOM 8824 C CA . LEU D 1 207 ? 19.713 34.216 -22.329 1.00 84.68 207 LEU D CA 1
ATOM 8825 C C . LEU D 1 207 ? 19.848 33.313 -23.547 1.00 85.03 207 LEU D C 1
ATOM 8826 O O . LEU D 1 207 ? 20.450 33.699 -24.549 1.00 84.23 207 LEU D O 1
ATOM 8831 N N . TYR D 1 208 ? 19.291 32.108 -23.453 1.00 84.61 208 TYR D N 1
ATOM 8832 C CA . TYR D 1 208 ? 19.325 31.151 -24.557 1.00 84.70 208 TYR D CA 1
ATOM 8833 C C . TYR D 1 208 ? 17.987 31.159 -25.302 1.00 84.91 208 TYR D C 1
ATOM 8834 O O . TYR D 1 208 ? 16.953 31.515 -24.730 1.00 84.66 208 TYR D O 1
ATOM 8843 N N . MET D 1 209 ? 18.011 30.767 -26.575 1.00 85.02 209 MET D N 1
ATOM 8844 C CA . MET D 1 209 ? 16.794 30.706 -27.382 1.00 84.83 209 MET D CA 1
ATOM 8845 C C . MET D 1 209 ? 16.917 29.806 -28.614 1.00 81.67 209 MET D C 1
ATOM 8846 O O . MET D 1 209 ? 17.912 29.846 -29.335 1.00 80.71 209 MET D O 1
ATOM 8851 N N . ASN D 1 210 ? 15.892 28.990 -28.836 1.00 80.61 210 ASN D N 1
ATOM 8852 C CA . ASN D 1 210 ? 15.836 28.099 -29.987 1.00 81.11 210 ASN D CA 1
ATOM 8853 C C . ASN D 1 210 ? 14.857 28.752 -30.962 1.00 81.01 210 ASN D C 1
ATOM 8854 O O . ASN D 1 210 ? 13.694 28.355 -31.049 1.00 81.03 210 ASN D O 1
ATOM 8859 N N . GLY D 1 211 ? 15.336 29.766 -31.679 1.00 78.58 211 GLY D N 1
ATOM 8860 C CA . GLY D 1 211 ? 14.503 30.481 -32.631 1.00 76.12 211 GLY D CA 1
ATOM 8861 C C . GLY D 1 211 ? 13.542 29.643 -33.459 1.00 77.62 211 GLY D C 1
ATOM 8862 O O . GLY D 1 211 ? 12.339 29.902 -33.454 1.00 78.84 211 GLY D O 1
ATOM 8863 N N . ARG D 1 212 ? 14.073 28.649 -34.172 1.00 79.35 212 ARG D N 1
ATOM 8864 C CA . ARG D 1 212 ? 13.282 27.763 -35.037 1.00 79.69 212 ARG D CA 1
ATOM 8865 C C . ARG D 1 212 ? 12.001 27.257 -34.372 1.00 77.75 212 ARG D C 1
ATOM 8866 O O . ARG D 1 212 ? 10.914 27.298 -34.963 1.00 68.69 212 ARG D O 1
ATOM 8874 N N . GLU D 1 213 ? 12.140 26.770 -33.143 1.00 80.58 213 GLU D N 1
ATOM 8875 C CA . GLU D 1 213 ? 10.999 26.266 -32.390 1.00 84.15 213 GLU D CA 1
ATOM 8876 C C . GLU D 1 213 ? 10.086 27.412 -31.960 1.00 82.63 213 GLU D C 1
ATOM 8877 O O . GLU D 1 213 ? 8.867 27.352 -32.156 1.00 80.81 213 GLU D O 1
ATOM 8883 N N . VAL D 1 214 ? 10.683 28.453 -31.383 1.00 79.13 214 VAL D N 1
ATOM 8884 C CA . VAL D 1 214 ? 9.933 29.623 -30.940 1.00 75.83 214 VAL D CA 1
ATOM 8885 C C . VAL D 1 214 ? 9.077 30.159 -32.106 1.00 78.22 214 VAL D C 1
ATOM 8886 O O . VAL D 1 214 ? 7.954 30.624 -31.891 1.00 76.49 214 VAL D O 1
ATOM 8890 N N . PHE D 1 215 ? 9.597 30.068 -33.334 1.00 76.40 215 PHE D N 1
ATOM 8891 C CA . PHE D 1 215 ? 8.865 30.531 -34.518 1.00 76.81 215 PHE D CA 1
ATOM 8892 C C . PHE D 1 215 ? 7.651 29.641 -34.819 1.00 78.14 215 PHE D C 1
ATOM 8893 O O . PHE D 1 215 ? 6.547 30.148 -35.049 1.00 77.26 215 PHE D O 1
ATOM 8901 N N . LYS D 1 216 ? 7.853 28.323 -34.839 1.00 78.94 216 LYS D N 1
ATOM 8902 C CA . LYS D 1 216 ? 6.749 27.395 -35.097 1.00 81.50 216 LYS D CA 1
ATOM 8903 C C . LYS D 1 216 ? 5.616 27.726 -34.121 1.00 78.39 216 LYS D C 1
ATOM 8904 O O . LYS D 1 216 ? 4.495 28.071 -34.520 1.00 77.85 216 LYS D O 1
ATOM 8910 N N . PHE D 1 217 ? 5.944 27.597 -32.835 1.00 71.93 217 PHE D N 1
ATOM 8911 C CA . PHE D 1 217 ? 5.047 27.873 -31.712 1.00 64.13 217 PHE D CA 1
ATOM 8912 C C . PHE D 1 217 ? 4.197 29.126 -31.961 1.00 60.62 217 PHE D C 1
ATOM 8913 O O . PHE D 1 217 ? 2.970 29.056 -32.060 1.00 51.81 217 PHE D O 1
ATOM 8921 N N . ALA D 1 218 ? 4.876 30.262 -32.081 1.00 59.80 218 ALA D N 1
ATOM 8922 C CA . ALA D 1 218 ? 4.243 31.558 -32.296 1.00 62.90 218 ALA D CA 1
ATOM 8923 C C . ALA D 1 218 ? 3.139 31.588 -33.345 1.00 66.00 218 ALA D C 1
ATOM 8924 O O . ALA D 1 218 ? 1.996 31.946 -33.044 1.00 66.59 218 ALA D O 1
ATOM 8926 N N . VAL D 1 219 ? 3.477 31.224 -34.575 1.00 67.39 219 VAL D N 1
ATOM 8927 C CA . VAL D 1 219 ? 2.502 31.249 -35.657 1.00 66.78 219 VAL D CA 1
ATOM 8928 C C . VAL D 1 219 ? 1.238 30.485 -35.315 1.00 63.59 219 VAL D C 1
ATOM 8929 O O . VAL D 1 219 ? 0.130 30.984 -35.512 1.00 64.58 219 VAL D O 1
ATOM 8933 N N . ARG D 1 220 ? 1.409 29.273 -34.802 1.00 64.20 220 ARG D N 1
ATOM 8934 C CA . ARG D 1 220 ? 0.275 28.437 -34.428 1.00 71.87 220 ARG D CA 1
ATOM 8935 C C . ARG D 1 220 ? -0.470 29.056 -33.254 1.00 71.22 220 ARG D C 1
ATOM 8936 O O . ARG D 1 220 ? -1.694 29.237 -33.297 1.00 69.17 220 ARG D O 1
ATOM 8944 N N . VAL D 1 221 ? 0.283 29.372 -32.205 1.00 67.05 221 VAL D N 1
ATOM 8945 C CA . VAL D 1 221 ? -0.269 29.976 -30.999 1.00 65.39 221 VAL D CA 1
ATOM 8946 C C . VAL D 1 221 ? -1.102 31.213 -31.301 1.00 59.49 221 VAL D C 1
ATOM 8947 O O . VAL D 1 221 ? -2.309 31.245 -31.061 1.00 52.55 221 VAL D O 1
ATOM 8951 N N . MET D 1 222 ? -0.444 32.234 -31.828 1.00 57.54 222 MET D N 1
ATOM 8952 C CA . MET D 1 222 ? -1.120 33.476 -32.138 1.00 63.33 222 MET D CA 1
ATOM 8953 C C . MET D 1 222 ? -2.434 33.241 -32.860 1.00 65.87 222 MET D C 1
ATOM 8954 O O . MET D 1 222 ? -3.480 33.742 -32.435 1.00 64.44 222 MET D O 1
ATOM 8959 N N . ASN D 1 223 ? -2.379 32.469 -33.943 1.00 63.54 223 ASN D N 1
ATOM 8960 C CA . ASN D 1 223 ? -3.571 32.184 -34.726 1.00 59.92 223 ASN D CA 1
ATOM 8961 C C . ASN D 1 223 ? -4.722 31.575 -33.913 1.00 53.02 223 ASN D C 1
ATOM 8962 O O . ASN D 1 223 ? -5.807 32.155 -33.825 1.00 52.83 223 ASN D O 1
ATOM 8967 N N . THR D 1 224 ? -4.485 30.411 -33.318 1.00 48.15 224 THR D N 1
ATOM 8968 C CA . THR D 1 224 ? -5.511 29.730 -32.530 1.00 50.76 224 THR D CA 1
ATOM 8969 C C . THR D 1 224 ? -6.091 30.568 -31.384 1.00 52.98 224 THR D C 1
ATOM 8970 O O . THR D 1 224 ? -7.317 30.673 -31.240 1.00 52.41 224 THR D O 1
ATOM 8974 N N . ALA D 1 225 ? -5.214 31.158 -30.570 1.00 51.60 225 ALA D N 1
ATOM 8975 C CA . ALA D 1 225 ? -5.650 31.976 -29.434 1.00 46.34 225 ALA D CA 1
ATOM 8976 C C . ALA D 1 225 ? -6.502 33.144 -29.899 1.00 40.61 225 ALA D C 1
ATOM 8977 O O . ALA D 1 225 ? -7.559 33.415 -29.330 1.00 40.45 225 ALA D O 1
ATOM 8979 N N . THR D 1 226 ? -6.033 33.827 -30.940 1.00 39.57 226 THR D N 1
ATOM 8980 C CA . THR D 1 226 ? -6.736 34.968 -31.501 1.00 36.52 226 THR D CA 1
ATOM 8981 C C . THR D 1 226 ? -8.156 34.617 -31.891 1.00 39.83 226 THR D C 1
ATOM 8982 O O . THR D 1 226 ? -9.115 35.295 -31.503 1.00 36.84 226 THR D O 1
ATOM 8986 N N . LEU D 1 227 ? -8.284 33.556 -32.676 1.00 39.57 227 LEU D N 1
ATOM 8987 C CA . LEU D 1 227 ? -9.593 33.120 -33.129 1.00 43.59 227 LEU D CA 1
ATOM 8988 C C . LEU D 1 227 ? -10.454 32.683 -31.946 1.00 44.90 227 LEU D C 1
ATOM 8989 O O . LEU D 1 227 ? -11.634 33.047 -31.856 1.00 46.97 227 LEU D O 1
ATOM 8994 N N . GLU D 1 228 ? -9.859 31.923 -31.031 1.00 42.19 228 GLU D N 1
ATOM 8995 C CA . GLU D 1 228 ? -10.577 31.466 -29.848 1.00 41.94 228 GLU D CA 1
ATOM 8996 C C . GLU D 1 228 ? -11.016 32.682 -29.026 1.00 43.04 228 GLU D C 1
ATOM 8997 O O . GLU D 1 228 ? -12.124 32.728 -28.492 1.00 42.24 228 GLU D O 1
ATOM 9003 N N . ALA D 1 229 ? -10.148 33.679 -28.924 1.00 37.82 229 ALA D N 1
ATOM 9004 C CA . ALA D 1 229 ? -10.503 34.854 -28.152 1.00 37.01 229 ALA D CA 1
ATOM 9005 C C . ALA D 1 229 ? -11.638 35.590 -28.853 1.00 39.66 229 ALA D C 1
ATOM 9006 O O . ALA D 1 229 ? -12.617 36.021 -28.224 1.00 39.76 229 ALA D O 1
ATOM 9008 N N . ILE D 1 230 ? -11.518 35.734 -30.164 1.00 40.64 230 ILE D N 1
ATOM 9009 C CA . ILE D 1 230 ? -12.558 36.430 -30.894 1.00 40.41 230 ILE D CA 1
ATOM 9010 C C . ILE D 1 230 ? -13.844 35.655 -30.711 1.00 41.44 230 ILE D C 1
ATOM 9011 O O . ILE D 1 230 ? -14.917 36.224 -30.483 1.00 36.70 230 ILE D O 1
ATOM 9016 N N . GLU D 1 231 ? -13.703 34.341 -30.784 1.00 42.36 231 GLU D N 1
ATOM 9017 C CA . GLU D 1 231 ? -14.814 33.421 -30.638 1.00 47.91 231 GLU D CA 1
ATOM 9018 C C . GLU D 1 231 ? -15.502 33.572 -29.273 1.00 48.34 231 GLU D C 1
ATOM 9019 O O . GLU D 1 231 ? -16.720 33.749 -29.192 1.00 43.45 231 GLU D O 1
ATOM 9025 N N . LYS D 1 232 ? -14.712 33.517 -28.202 1.00 52.21 232 LYS D N 1
ATOM 9026 C CA . LYS D 1 232 ? -15.238 33.621 -26.841 1.00 48.45 232 LYS D CA 1
ATOM 9027 C C . LYS D 1 232 ? -15.842 35.003 -26.593 1.00 46.58 232 LYS D C 1
ATOM 9028 O O . LYS D 1 232 ? -16.762 35.165 -25.788 1.00 46.16 232 LYS D O 1
ATOM 9034 N N . ALA D 1 233 ? -15.313 36.005 -27.285 1.00 43.53 233 ALA D N 1
ATOM 9035 C CA . ALA D 1 233 ? -15.815 37.367 -27.155 1.00 44.04 233 ALA D CA 1
ATOM 9036 C C . ALA D 1 233 ? -17.204 37.495 -27.794 1.00 43.48 233 ALA D C 1
ATOM 9037 O O . ALA D 1 233 ? -17.893 38.496 -27.605 1.00 43.02 233 ALA D O 1
ATOM 9039 N N . GLY D 1 234 ? -17.609 36.474 -28.544 1.00 43.97 234 GLY D N 1
ATOM 9040 C CA . GLY D 1 234 ? -18.896 36.515 -29.215 1.00 45.45 234 GLY D CA 1
ATOM 9041 C C . GLY D 1 234 ? -18.819 37.368 -30.478 1.00 45.55 234 GLY D C 1
ATOM 9042 O O . GLY D 1 234 ? -19.703 38.182 -30.769 1.00 37.75 234 GLY D O 1
ATOM 9043 N N . LEU D 1 235 ? -17.745 37.185 -31.237 1.00 41.23 235 LEU D N 1
ATOM 9044 C CA . LEU D 1 235 ? -17.564 37.946 -32.457 1.00 35.41 235 LEU D CA 1
ATOM 9045 C C . LEU D 1 235 ? -16.884 37.080 -33.498 1.00 30.89 235 LEU D C 1
ATOM 9046 O O . LEU D 1 235 ? -16.686 35.873 -33.321 1.00 31.32 235 LEU D O 1
ATOM 9051 N N . THR D 1 236 ? -16.510 37.728 -34.590 1.00 30.30 236 THR D N 1
ATOM 9052 C CA . THR D 1 236 ? -15.809 37.066 -35.679 1.00 35.42 236 THR D CA 1
ATOM 9053 C C . THR D 1 236 ? -14.692 38.021 -36.023 1.00 31.06 236 THR D C 1
ATOM 9054 O O . THR D 1 236 ? -14.710 39.187 -35.602 1.00 33.01 236 THR D O 1
ATOM 9058 N N . PRO D 1 237 ? -13.708 37.556 -36.791 1.00 35.12 237 PRO D N 1
ATOM 9059 C CA . PRO D 1 237 ? -12.564 38.386 -37.196 1.00 39.64 237 PRO D CA 1
ATOM 9060 C C . PRO D 1 237 ? -12.933 39.743 -37.816 1.00 45.27 237 PRO D C 1
ATOM 9061 O O . PRO D 1 237 ? -12.225 40.727 -37.625 1.00 50.89 237 PRO D O 1
ATOM 9065 N N . GLU D 1 238 ? -14.048 39.798 -38.540 1.00 49.94 238 GLU D N 1
ATOM 9066 C CA . GLU D 1 238 ? -14.496 41.033 -39.196 1.00 48.66 238 GLU D CA 1
ATOM 9067 C C . GLU D 1 238 ? -14.891 42.145 -38.221 1.00 48.19 238 GLU D C 1
ATOM 9068 O O . GLU D 1 238 ? -14.902 43.321 -38.586 1.00 49.71 238 GLU D O 1
ATOM 9074 N N . ASP D 1 239 ? -15.223 41.774 -36.989 1.00 48.05 239 ASP D N 1
ATOM 9075 C CA . ASP D 1 239 ? -15.631 42.746 -35.972 1.00 47.83 239 ASP D CA 1
ATOM 9076 C C . ASP D 1 239 ? -14.444 43.448 -35.308 1.00 43.90 239 ASP D C 1
ATOM 9077 O O . ASP D 1 239 ? -14.615 44.437 -34.589 1.00 46.17 239 ASP D O 1
ATOM 9082 N N . ILE D 1 240 ? -13.244 42.938 -35.554 1.00 38.05 240 ILE D N 1
ATOM 9083 C CA . ILE D 1 240 ? -12.047 43.493 -34.951 1.00 33.71 240 ILE D CA 1
ATOM 9084 C C . ILE D 1 240 ? -11.455 44.641 -35.751 1.00 35.05 240 ILE D C 1
ATOM 9085 O O . ILE D 1 240 ? -11.006 44.456 -36.869 1.00 36.73 240 ILE D O 1
ATOM 9090 N N . ARG D 1 241 ? -11.452 45.825 -35.151 1.00 34.09 241 ARG D N 1
ATOM 9091 C CA . ARG D 1 241 ? -10.900 47.016 -35.764 1.00 36.42 241 ARG D CA 1
ATOM 9092 C C . ARG D 1 241 ? -9.367 46.976 -35.831 1.00 35.22 241 ARG D C 1
ATOM 9093 O O . ARG D 1 241 ? -8.775 47.415 -36.803 1.00 44.26 241 ARG D O 1
ATOM 9101 N N . LEU D 1 242 ? -8.711 46.452 -34.808 1.00 37.21 242 LEU D N 1
ATOM 9102 C CA . LEU D 1 242 ? -7.260 46.409 -34.853 1.00 40.18 242 LEU D CA 1
ATOM 9103 C C . LEU D 1 242 ? -6.697 45.236 -34.081 1.00 39.35 242 LEU D C 1
ATOM 9104 O O . LEU D 1 242 ? -7.140 44.943 -32.975 1.00 42.83 242 LEU D O 1
ATOM 9109 N N . PHE D 1 243 ? -5.731 44.554 -34.682 1.00 40.98 243 PHE D N 1
ATOM 9110 C CA . PHE D 1 243 ? -5.068 43.426 -34.040 1.00 44.80 243 PHE D CA 1
ATOM 9111 C C . PHE D 1 243 ? -3.729 43.980 -33.565 1.00 45.19 243 PHE D C 1
ATOM 9112 O O . PHE D 1 243 ? -2.974 44.562 -34.351 1.00 38.16 243 PHE D O 1
ATOM 9120 N N . VAL D 1 244 ? -3.463 43.823 -32.271 1.00 41.35 244 VAL D N 1
ATOM 9121 C CA . VAL D 1 244 ? -2.233 44.314 -31.664 1.00 38.93 244 VAL D CA 1
ATOM 9122 C C . VAL D 1 244 ? -1.500 43.140 -31.051 1.00 36.16 244 VAL D C 1
ATOM 9123 O O . VAL D 1 244 ? -1.795 42.742 -29.935 1.00 38.37 244 VAL D O 1
ATOM 9127 N N . PRO D 1 245 ? -0.535 42.566 -31.784 1.00 36.58 245 PRO D N 1
ATOM 9128 C CA . PRO D 1 245 ? 0.256 41.419 -31.336 1.00 35.04 245 PRO D CA 1
ATOM 9129 C C . PRO D 1 245 ? 1.554 41.800 -30.640 1.00 32.07 245 PRO D C 1
ATOM 9130 O O . PRO D 1 245 ? 2.015 42.926 -30.755 1.00 33.12 245 PRO D O 1
ATOM 9134 N N . HIS D 1 246 ? 2.134 40.841 -29.925 1.00 35.11 246 HIS D N 1
ATOM 9135 C CA . HIS D 1 246 ? 3.424 41.036 -29.279 1.00 38.92 246 HIS D CA 1
ATOM 9136 C C . HIS D 1 246 ? 4.373 41.408 -30.438 1.00 37.96 246 HIS D C 1
ATOM 9137 O O . HIS D 1 246 ? 4.427 40.697 -31.431 1.00 35.65 246 HIS D O 1
ATOM 9144 N N . GLN D 1 247 ? 5.102 42.514 -30.330 1.00 40.11 247 GLN D N 1
ATOM 9145 C CA . GLN D 1 247 ? 6.014 42.927 -31.404 1.00 44.84 247 GLN D CA 1
ATOM 9146 C C . GLN D 1 247 ? 7.335 42.165 -31.327 1.00 46.41 247 GLN D C 1
ATOM 9147 O O . GLN D 1 247 ? 8.377 42.759 -31.071 1.00 48.16 247 GLN D O 1
ATOM 9153 N N . ALA D 1 248 ? 7.302 40.861 -31.566 1.00 45.91 248 ALA D N 1
ATOM 9154 C CA . ALA D 1 248 ? 8.517 40.057 -31.485 1.00 56.26 248 ALA D CA 1
ATOM 9155 C C . ALA D 1 248 ? 9.329 39.906 -32.776 1.00 57.84 248 ALA D C 1
ATOM 9156 O O . ALA D 1 248 ? 10.562 39.844 -32.738 1.00 61.74 248 ALA D O 1
ATOM 9158 N N . ASN D 1 249 ? 8.644 39.853 -33.914 1.00 55.45 249 ASN D N 1
ATOM 9159 C CA . ASN D 1 249 ? 9.315 39.645 -35.192 1.00 53.21 249 ASN D CA 1
ATOM 9160 C C . ASN D 1 249 ? 8.347 39.942 -36.334 1.00 47.57 249 ASN D C 1
ATOM 9161 O O . ASN D 1 249 ? 7.298 39.305 -36.450 1.00 40.70 249 ASN D O 1
ATOM 9166 N N . LEU D 1 250 ? 8.693 40.901 -37.183 1.00 42.68 250 LEU D N 1
ATOM 9167 C CA . LEU D 1 250 ? 7.807 41.242 -38.289 1.00 47.29 250 LEU D CA 1
ATOM 9168 C C . LEU D 1 250 ? 7.383 40.010 -39.100 1.00 49.11 250 LEU D C 1
ATOM 9169 O O . LEU D 1 250 ? 6.220 39.900 -39.489 1.00 51.08 250 LEU D O 1
ATOM 9174 N N . ARG D 1 251 ? 8.309 39.083 -39.340 1.00 48.01 251 ARG D N 1
ATOM 9175 C CA . ARG D 1 251 ? 7.994 37.880 -40.108 1.00 51.17 251 ARG D CA 1
ATOM 9176 C C . ARG D 1 251 ? 6.926 37.022 -39.440 1.00 52.48 251 ARG D C 1
ATOM 9177 O O . ARG D 1 251 ? 6.030 36.504 -40.116 1.00 54.90 251 ARG D O 1
ATOM 9185 N N . ILE D 1 252 ? 7.020 36.856 -38.124 1.00 50.93 252 ILE D N 1
ATOM 9186 C CA . ILE D 1 252 ? 6.022 36.071 -37.395 1.00 50.85 252 ILE D CA 1
ATOM 9187 C C . ILE D 1 252 ? 4.675 36.801 -37.438 1.00 47.53 252 ILE D C 1
ATOM 9188 O O . ILE D 1 252 ? 3.626 36.182 -37.592 1.00 45.29 252 ILE D O 1
ATOM 9193 N N . ILE D 1 253 ? 4.715 38.120 -37.277 1.00 44.23 253 ILE D N 1
ATOM 9194 C CA . ILE D 1 253 ? 3.510 38.935 -37.319 1.00 47.66 253 ILE D CA 1
ATOM 9195 C C . ILE D 1 253 ? 2.882 38.727 -38.694 1.00 52.28 253 ILE D C 1
ATOM 9196 O O . ILE D 1 253 ? 1.684 38.479 -38.828 1.00 51.24 253 ILE D O 1
ATOM 9201 N N . ASP D 1 254 ? 3.734 38.818 -39.706 1.00 57.25 254 ASP D N 1
ATOM 9202 C CA . ASP D 1 254 ? 3.358 38.658 -41.103 1.00 56.60 254 ASP D CA 1
ATOM 9203 C C . ASP D 1 254 ? 2.676 37.311 -41.322 1.00 57.27 254 ASP D C 1
ATOM 9204 O O . ASP D 1 254 ? 1.541 37.251 -41.789 1.00 57.20 254 ASP D O 1
ATOM 9209 N N . ALA D 1 255 ? 3.376 36.235 -40.971 1.00 57.42 255 ALA D N 1
ATOM 9210 C CA . ALA D 1 255 ? 2.858 34.878 -41.122 1.00 54.64 255 ALA D CA 1
ATOM 9211 C C . ALA D 1 255 ? 1.564 34.695 -40.345 1.00 56.64 255 ALA D C 1
ATOM 9212 O O . ALA D 1 255 ? 0.734 33.849 -40.685 1.00 60.96 255 ALA D O 1
ATOM 9214 N N . ALA D 1 256 ? 1.400 35.479 -39.289 1.00 52.80 256 ALA D N 1
ATOM 9215 C CA . ALA D 1 256 ? 0.203 35.388 -38.484 1.00 51.34 256 ALA D CA 1
ATOM 9216 C C . ALA D 1 256 ? -0.891 36.153 -39.216 1.00 55.67 256 ALA D C 1
ATOM 9217 O O . ALA D 1 256 ? -2.012 35.675 -39.358 1.00 53.79 256 ALA D O 1
ATOM 9219 N N . ARG D 1 257 ? -0.542 37.342 -39.696 1.00 60.47 257 ARG D N 1
ATOM 9220 C CA . ARG D 1 257 ? -1.475 38.201 -40.419 1.00 62.82 257 ARG D CA 1
ATOM 9221 C C . ARG D 1 257 ? -2.122 37.462 -41.584 1.00 66.71 257 ARG D C 1
ATOM 9222 O O . ARG D 1 257 ? -3.345 37.465 -41.733 1.00 65.81 257 ARG D O 1
ATOM 9230 N N . GLU D 1 258 ? -1.295 36.831 -42.411 1.00 74.73 258 GLU D N 1
ATOM 9231 C CA . GLU D 1 258 ? -1.791 36.088 -43.561 1.00 79.56 258 GLU D CA 1
ATOM 9232 C C . GLU D 1 258 ? -2.628 34.895 -43.102 1.00 82.34 258 GLU D C 1
ATOM 9233 O O . GLU D 1 258 ? -3.724 34.669 -43.618 1.00 81.29 258 GLU D O 1
ATOM 9239 N N . ARG D 1 259 ? -2.121 34.142 -42.127 1.00 80.59 259 ARG D N 1
ATOM 9240 C CA . ARG D 1 259 ? -2.842 32.983 -41.609 1.00 79.95 259 ARG D CA 1
ATOM 9241 C C . ARG D 1 259 ? -4.279 33.394 -41.261 1.00 77.13 259 ARG D C 1
ATOM 9242 O O . ARG D 1 259 ? -5.179 32.560 -41.222 1.00 76.99 259 ARG D O 1
ATOM 9250 N N . LEU D 1 260 ? -4.481 34.686 -41.011 1.00 74.20 260 LEU D N 1
ATOM 9251 C CA . LEU D 1 260 ? -5.801 35.234 -40.693 1.00 74.39 260 LEU D CA 1
ATOM 9252 C C . LEU D 1 260 ? -6.326 36.099 -41.833 1.00 73.27 260 LEU D C 1
ATOM 9253 O O . LEU D 1 260 ? -7.366 36.751 -41.696 1.00 66.24 260 LEU D O 1
ATOM 9258 N N . GLY D 1 261 ? -5.591 36.114 -42.945 1.00 71.05 261 GLY D N 1
ATOM 9259 C CA . GLY D 1 261 ? -5.985 36.897 -44.106 1.00 70.62 261 GLY D CA 1
ATOM 9260 C C . GLY D 1 261 ? -6.334 38.328 -43.759 1.00 68.60 261 GLY D C 1
ATOM 9261 O O . GLY D 1 261 ? -7.473 38.769 -43.933 1.00 69.24 261 GLY D O 1
ATOM 9262 N N . LEU D 1 262 ? -5.340 39.065 -43.282 1.00 68.44 262 LEU D N 1
ATOM 9263 C CA . LEU D 1 262 ? -5.550 40.445 -42.876 1.00 61.00 262 LEU D CA 1
ATOM 9264 C C . LEU D 1 262 ? -4.689 41.477 -43.582 1.00 56.33 262 LEU D C 1
ATOM 9265 O O . LEU D 1 262 ? -3.555 41.207 -43.988 1.00 55.47 262 LEU D O 1
ATOM 9270 N N . PRO D 1 263 ? -5.238 42.682 -43.754 1.00 52.34 263 PRO D N 1
ATOM 9271 C CA . PRO D 1 263 ? -4.516 43.778 -44.398 1.00 50.43 263 PRO D CA 1
ATOM 9272 C C . PRO D 1 263 ? -3.673 44.488 -43.332 1.00 52.33 263 PRO D C 1
ATOM 9273 O O . PRO D 1 263 ? -4.153 44.766 -42.229 1.00 54.09 263 PRO D O 1
ATOM 9277 N N . TRP D 1 264 ? -2.420 44.774 -43.658 1.00 51.91 264 TRP D N 1
ATOM 9278 C CA . TRP D 1 264 ? -1.539 45.450 -42.726 1.00 47.62 264 TRP D CA 1
ATOM 9279 C C . TRP D 1 264 ? -2.197 46.612 -41.988 1.00 48.11 264 TRP D C 1
ATOM 9280 O O . TRP D 1 264 ? -1.793 46.936 -40.871 1.00 49.58 264 TRP D O 1
ATOM 9291 N N . GLU D 1 265 ? -3.201 47.233 -42.609 1.00 46.03 265 GLU D N 1
ATOM 9292 C CA . GLU D 1 265 ? -3.913 48.368 -42.005 1.00 47.21 265 GLU D CA 1
ATOM 9293 C C . GLU D 1 265 ? -4.641 47.975 -40.713 1.00 46.28 265 GLU D C 1
ATOM 9294 O O . GLU D 1 265 ? -4.890 48.819 -39.844 1.00 41.28 265 GLU D O 1
ATOM 9300 N N . ARG D 1 266 ? -4.998 46.696 -40.608 1.00 42.37 266 ARG D N 1
ATOM 9301 C CA . ARG D 1 266 ? -5.703 46.205 -39.437 1.00 50.62 266 ARG D CA 1
ATOM 9302 C C . ARG D 1 266 ? -4.786 45.555 -38.403 1.00 51.24 266 ARG D C 1
ATOM 9303 O O . ARG D 1 266 ? -5.247 44.844 -37.508 1.00 47.71 266 ARG D O 1
ATOM 9311 N N . VAL D 1 267 ? -3.492 45.834 -38.528 1.00 47.95 267 VAL D N 1
ATOM 9312 C CA . VAL D 1 267 ? -2.478 45.306 -37.627 1.00 46.49 267 VAL D CA 1
ATOM 9313 C C . VAL D 1 267 ? -1.590 46.439 -37.127 1.00 49.56 267 VAL D C 1
ATOM 9314 O O . VAL D 1 267 ? -1.068 47.224 -37.923 1.00 49.01 267 VAL D O 1
ATOM 9318 N N . ALA D 1 268 ? -1.433 46.529 -35.806 1.00 46.59 268 ALA D N 1
ATOM 9319 C CA . ALA D 1 268 ? -0.596 47.562 -35.201 1.00 40.66 268 ALA D CA 1
ATOM 9320 C C . ALA D 1 268 ? 0.828 47.036 -35.222 1.00 36.16 268 ALA D C 1
ATOM 9321 O O . ALA D 1 268 ? 1.082 45.918 -34.792 1.00 39.46 268 ALA D O 1
ATOM 9323 N N . VAL D 1 269 ? 1.761 47.840 -35.707 1.00 38.22 269 VAL D N 1
ATOM 9324 C CA . VAL D 1 269 ? 3.144 47.391 -35.801 1.00 41.65 269 VAL D CA 1
ATOM 9325 C C . VAL D 1 269 ? 4.173 48.448 -35.469 1.00 41.64 269 VAL D C 1
ATOM 9326 O O . VAL D 1 269 ? 4.066 49.577 -35.946 1.00 46.24 269 VAL D O 1
ATOM 9330 N N . ASN D 1 270 ? 5.174 48.090 -34.667 1.00 37.43 270 ASN D N 1
ATOM 9331 C CA . ASN D 1 270 ? 6.249 49.033 -34.376 1.00 38.87 270 ASN D CA 1
ATOM 9332 C C . ASN D 1 270 ? 7.551 48.370 -33.961 1.00 35.85 270 ASN D C 1
ATOM 9333 O O . ASN D 1 270 ? 8.475 49.030 -33.491 1.00 32.63 270 ASN D O 1
ATOM 9338 N N . VAL D 1 271 ? 7.623 47.058 -34.168 1.00 38.72 271 VAL D N 1
ATOM 9339 C CA . VAL D 1 271 ? 8.824 46.295 -33.837 1.00 37.72 271 VAL D CA 1
ATOM 9340 C C . VAL D 1 271 ? 10.008 46.855 -34.608 1.00 38.92 271 VAL D C 1
ATOM 9341 O O . VAL D 1 271 ? 11.158 46.658 -34.232 1.00 45.50 271 VAL D O 1
ATOM 9345 N N . ASP D 1 272 ? 9.710 47.560 -35.688 1.00 38.36 272 ASP D N 1
ATOM 9346 C CA . ASP D 1 272 ? 10.736 48.150 -36.536 1.00 43.52 272 ASP D CA 1
ATOM 9347 C C . ASP D 1 272 ? 11.473 49.310 -35.871 1.00 41.29 272 ASP D C 1
ATOM 9348 O O . ASP D 1 272 ? 12.579 49.642 -36.272 1.00 36.83 272 ASP D O 1
ATOM 9353 N N . ARG D 1 273 ? 10.848 49.932 -34.876 1.00 42.02 273 ARG D N 1
ATOM 9354 C CA . ARG D 1 273 ? 11.446 51.060 -34.174 1.00 41.80 273 ARG D CA 1
ATOM 9355 C C . ARG D 1 273 ? 11.875 50.726 -32.757 1.00 39.74 273 ARG D C 1
ATOM 9356 O O . ARG D 1 273 ? 12.774 51.366 -32.213 1.00 42.39 273 ARG D O 1
ATOM 9364 N N . TYR D 1 274 ? 11.238 49.733 -32.148 1.00 40.79 274 TYR D N 1
ATOM 9365 C CA . TYR D 1 274 ? 11.572 49.400 -30.765 1.00 41.64 274 TYR D CA 1
ATOM 9366 C C . TYR D 1 274 ? 12.089 48.003 -30.520 1.00 39.31 274 TYR D C 1
ATOM 9367 O O . TYR D 1 274 ? 12.541 47.698 -29.410 1.00 36.64 274 TYR D O 1
ATOM 9376 N N . GLY D 1 275 ? 12.027 47.158 -31.543 1.00 35.94 275 GLY D N 1
ATOM 9377 C CA . GLY D 1 275 ? 12.466 45.782 -31.376 1.00 35.99 275 GLY D CA 1
ATOM 9378 C C . GLY D 1 275 ? 11.465 45.021 -30.517 1.00 38.55 275 GLY D C 1
ATOM 9379 O O . GLY D 1 275 ? 10.313 45.437 -30.360 1.00 35.24 275 GLY D O 1
ATOM 9380 N N . ASN D 1 276 ? 11.898 43.901 -29.955 1.00 37.43 276 ASN D N 1
ATOM 9381 C CA . ASN D 1 276 ? 11.034 43.099 -29.101 1.00 36.85 276 ASN D CA 1
ATOM 9382 C C . ASN D 1 276 ? 11.197 43.599 -27.663 1.00 36.83 276 ASN D C 1
ATOM 9383 O O . ASN D 1 276 ? 12.213 43.328 -27.030 1.00 33.41 276 ASN D O 1
ATOM 9388 N N . THR D 1 277 ? 10.210 44.339 -27.157 1.00 38.32 277 THR D N 1
ATOM 9389 C CA . THR D 1 277 ? 10.269 44.847 -25.789 1.00 35.65 277 THR D CA 1
ATOM 9390 C C . THR D 1 277 ? 9.483 43.997 -24.797 1.00 34.15 277 THR D C 1
ATOM 9391 O O . THR D 1 277 ? 8.979 44.482 -23.782 1.00 31.75 277 THR D O 1
ATOM 9395 N N . SER D 1 278 ? 9.380 42.718 -25.107 1.00 33.76 278 SER D N 1
ATOM 9396 C CA . SER D 1 278 ? 8.709 41.785 -24.230 1.00 31.97 278 SER D CA 1
ATOM 9397 C C . SER D 1 278 ? 7.338 42.268 -23.743 1.00 30.33 278 SER D C 1
ATOM 9398 O O . SER D 1 278 ? 6.446 42.577 -24.543 1.00 28.19 278 SER D O 1
ATOM 9401 N N . THR D 1 279 ? 7.175 42.352 -22.430 1.00 27.34 279 THR D N 1
ATOM 9402 C CA . THR D 1 279 ? 5.889 42.757 -21.865 1.00 33.23 279 THR D CA 1
ATOM 9403 C C . THR D 1 279 ? 5.427 44.179 -22.157 1.00 28.02 279 THR D C 1
ATOM 9404 O O . THR D 1 279 ? 4.234 44.440 -22.078 1.00 28.33 279 THR D O 1
ATOM 9408 N N . ALA D 1 280 ? 6.355 45.072 -22.507 1.00 20.96 280 ALA D N 1
ATOM 9409 C CA . ALA D 1 280 ? 6.036 46.462 -22.812 1.00 24.42 280 ALA D CA 1
ATOM 9410 C C . ALA D 1 280 ? 5.565 46.589 -24.243 1.00 26.84 280 ALA D C 1
ATOM 9411 O O . ALA D 1 280 ? 5.031 47.618 -24.645 1.00 26.58 280 ALA D O 1
ATOM 9413 N N . SER D 1 281 ? 5.782 45.535 -25.009 1.00 31.05 281 SER D N 1
ATOM 9414 C CA . SER D 1 281 ? 5.437 45.517 -26.427 1.00 33.79 281 SER D CA 1
ATOM 9415 C C . SER D 1 281 ? 4.019 45.922 -26.817 1.00 33.28 281 SER D C 1
ATOM 9416 O O . SER D 1 281 ? 3.830 46.850 -27.603 1.00 31.52 281 SER D O 1
ATOM 9419 N N . ILE D 1 282 ? 3.027 45.223 -26.284 1.00 27.32 282 ILE D N 1
ATOM 9420 C CA . ILE D 1 282 ? 1.642 45.512 -26.621 1.00 31.38 282 ILE D CA 1
ATOM 9421 C C . ILE D 1 282 ? 1.188 46.909 -26.201 1.00 36.24 282 ILE D C 1
ATOM 9422 O O . ILE D 1 282 ? 0.590 47.631 -26.995 1.00 36.50 282 ILE D O 1
ATOM 9427 N N . PRO D 1 283 ? 1.465 47.320 -24.951 1.00 40.57 283 PRO D N 1
ATOM 9428 C CA . PRO D 1 283 ? 1.005 48.672 -24.614 1.00 35.85 283 PRO D CA 1
ATOM 9429 C C . PRO D 1 283 ? 1.701 49.738 -25.457 1.00 35.81 283 PRO D C 1
ATOM 9430 O O . PRO D 1 283 ? 1.106 50.756 -25.774 1.00 35.73 283 PRO D O 1
ATOM 9434 N N . LEU D 1 284 ? 2.957 49.506 -25.830 1.00 36.60 284 LEU D N 1
ATOM 9435 C CA . LEU D 1 284 ? 3.670 50.482 -26.642 1.00 30.58 284 LEU D CA 1
ATOM 9436 C C . LEU D 1 284 ? 2.930 50.666 -27.959 1.00 33.50 284 LEU D C 1
ATOM 9437 O O . LEU D 1 284 ? 2.710 51.793 -28.412 1.00 39.65 284 LEU D O 1
ATOM 9442 N N . ALA D 1 285 ? 2.528 49.549 -28.553 1.00 29.31 285 ALA D N 1
ATOM 9443 C CA . ALA D 1 285 ? 1.815 49.562 -29.821 1.00 32.16 285 ALA D CA 1
ATOM 9444 C C . ALA D 1 285 ? 0.403 50.115 -29.677 1.00 29.36 285 ALA D C 1
ATOM 9445 O O . ALA D 1 285 ? -0.089 50.805 -30.570 1.00 34.65 285 ALA D O 1
ATOM 9447 N N . LEU D 1 286 ? -0.244 49.821 -28.555 1.00 33.91 286 LEU D N 1
ATOM 9448 C CA . LEU D 1 286 ? -1.591 50.336 -28.298 1.00 34.61 286 LEU D CA 1
ATOM 9449 C C . LEU D 1 286 ? -1.556 51.860 -28.233 1.00 37.10 286 LEU D C 1
ATOM 9450 O O . LEU D 1 286 ? -2.436 52.535 -28.766 1.00 29.82 286 LEU D O 1
ATOM 9455 N N . LYS D 1 287 ? -0.537 52.396 -27.563 1.00 35.79 287 LYS D N 1
ATOM 9456 C CA . LYS D 1 287 ? -0.420 53.834 -27.421 1.00 36.37 287 LYS D CA 1
ATOM 9457 C C . LYS D 1 287 ? -0.301 54.486 -28.778 1.00 38.74 287 LYS D C 1
ATOM 9458 O O . LYS D 1 287 ? -1.026 55.429 -29.075 1.00 37.82 287 LYS D O 1
ATOM 9464 N N . GLU D 1 288 ? 0.611 53.991 -29.606 1.00 38.72 288 GLU D N 1
ATOM 9465 C CA . GLU D 1 288 ? 0.774 54.581 -30.923 1.00 41.93 288 GLU D CA 1
ATOM 9466 C C . GLU D 1 288 ? -0.515 54.553 -31.727 1.00 39.44 288 GLU D C 1
ATOM 9467 O O . GLU D 1 288 ? -0.847 55.539 -32.373 1.00 38.67 288 GLU D O 1
ATOM 9473 N N . ALA D 1 289 ? -1.239 53.438 -31.677 1.00 39.63 289 ALA D N 1
ATOM 9474 C CA . ALA D 1 289 ? -2.496 53.299 -32.417 1.00 44.14 289 ALA D CA 1
ATOM 9475 C C . ALA D 1 289 ? -3.510 54.336 -31.964 1.00 47.67 289 ALA D C 1
ATOM 9476 O O . ALA D 1 289 ? -4.113 55.030 -32.775 1.00 52.29 289 ALA D O 1
ATOM 9478 N N . VAL D 1 290 ? -3.695 54.432 -30.657 1.00 47.09 290 VAL D N 1
ATOM 9479 C CA . VAL D 1 290 ? -4.625 55.386 -30.083 1.00 44.08 290 VAL D CA 1
ATOM 9480 C C . VAL D 1 290 ? -4.313 56.784 -30.600 1.00 48.06 290 VAL D C 1
ATOM 9481 O O . VAL D 1 290 ? -5.202 57.517 -31.071 1.00 43.06 290 VAL D O 1
ATOM 9485 N N . ASP D 1 291 ? -3.031 57.122 -30.491 1.00 44.57 291 ASP D N 1
ATOM 9486 C CA . ASP D 1 291 ? -2.472 58.402 -30.892 1.00 43.40 291 ASP D CA 1
ATOM 9487 C C . ASP D 1 291 ? -2.556 58.614 -32.409 1.00 49.68 291 ASP D C 1
ATOM 9488 O O . ASP D 1 291 ? -2.698 59.744 -32.881 1.00 52.49 291 ASP D O 1
ATOM 9493 N N . ALA D 1 292 ? -2.456 57.530 -33.172 1.00 48.57 292 ALA D N 1
ATOM 9494 C CA . ALA D 1 292 ? -2.528 57.623 -34.621 1.00 44.70 292 ALA D CA 1
ATOM 9495 C C . ALA D 1 292 ? -3.991 57.646 -35.024 1.00 45.23 292 ALA D C 1
ATOM 9496 O O . ALA D 1 292 ? -4.312 57.571 -36.196 1.00 48.51 292 ALA D O 1
ATOM 9498 N N . GLY D 1 293 ? -4.874 57.745 -34.038 1.00 47.60 293 GLY D N 1
ATOM 9499 C CA . GLY D 1 293 ? -6.297 57.777 -34.306 1.00 43.62 293 GLY D CA 1
ATOM 9500 C C . GLY D 1 293 ? -6.854 56.525 -34.958 1.00 46.02 293 GLY D C 1
ATOM 9501 O O . GLY D 1 293 ? -7.907 56.591 -35.582 1.00 57.48 293 GLY D O 1
ATOM 9502 N N . ARG D 1 294 ? -6.173 55.387 -34.827 1.00 45.06 294 ARG D N 1
ATOM 9503 C CA . ARG D 1 294 ? -6.646 54.124 -35.422 1.00 39.77 294 ARG D CA 1
ATOM 9504 C C . ARG D 1 294 ? -7.547 53.319 -34.478 1.00 42.37 294 ARG D C 1
ATOM 9505 O O . ARG D 1 294 ? -7.963 52.198 -34.808 1.00 43.09 294 ARG D O 1
ATOM 9513 N N . ILE D 1 295 ? -7.830 53.881 -33.304 1.00 40.17 295 ILE D N 1
ATOM 9514 C CA . ILE D 1 295 ? -8.652 53.211 -32.308 1.00 41.41 295 ILE D CA 1
ATOM 9515 C C . ILE D 1 295 ? -9.553 54.233 -31.658 1.00 41.19 295 ILE D C 1
ATOM 9516 O O . ILE D 1 295 ? -9.071 55.235 -31.126 1.00 43.67 295 ILE D O 1
ATOM 9521 N N . ARG D 1 296 ? -10.861 53.982 -31.710 1.00 40.12 296 ARG D N 1
ATOM 9522 C CA . ARG D 1 296 ? -11.842 54.883 -31.097 1.00 37.95 296 ARG D CA 1
ATOM 9523 C C . ARG D 1 296 ? -12.670 54.134 -30.073 1.00 36.34 296 ARG D C 1
ATOM 9524 O O . ARG D 1 296 ? -12.729 52.902 -30.076 1.00 34.66 296 ARG D O 1
ATOM 9532 N N . GLU D 1 297 ? -13.337 54.888 -29.213 1.00 31.87 297 GLU D N 1
ATOM 9533 C CA . GLU D 1 297 ? -14.197 54.276 -28.232 1.00 38.62 297 GLU D CA 1
ATOM 9534 C C . GLU D 1 297 ? -15.180 53.412 -29.032 1.00 41.39 297 GLU D C 1
ATOM 9535 O O . GLU D 1 297 ? -15.672 53.836 -30.071 1.00 45.63 297 GLU D O 1
ATOM 9541 N N . GLY D 1 298 ? -15.444 52.196 -28.570 1.00 42.88 298 GLY D N 1
ATOM 9542 C CA . GLY D 1 298 ? -16.375 51.336 -29.278 1.00 33.94 298 GLY D CA 1
ATOM 9543 C C . GLY D 1 298 ? -15.734 50.303 -30.183 1.00 35.76 298 GLY D C 1
ATOM 9544 O O . GLY D 1 298 ? -16.396 49.323 -30.542 1.00 32.88 298 GLY D O 1
ATOM 9545 N N . ASP D 1 299 ? -14.466 50.507 -30.559 1.00 32.18 299 ASP D N 1
ATOM 9546 C CA . ASP D 1 299 ? -13.771 49.551 -31.429 1.00 31.98 299 ASP D CA 1
ATOM 9547 C C . ASP D 1 299 ? -13.370 48.322 -30.651 1.00 34.02 299 ASP D C 1
ATOM 9548 O O . ASP D 1 299 ? -13.019 48.420 -29.479 1.00 36.15 299 ASP D O 1
ATOM 9553 N N . HIS D 1 300 ? -13.420 47.169 -31.306 1.00 33.41 300 HIS D N 1
ATOM 9554 C CA . HIS D 1 300 ? -13.012 45.927 -30.681 1.00 33.92 300 HIS D CA 1
ATOM 9555 C C . HIS D 1 300 ? -11.563 45.706 -31.077 1.00 40.89 300 HIS D C 1
ATOM 9556 O O . HIS D 1 300 ? -11.239 45.559 -32.259 1.00 39.09 300 HIS D O 1
ATOM 9563 N N . VAL D 1 301 ? -10.693 45.687 -30.078 1.00 40.48 301 VAL D N 1
ATOM 9564 C CA . VAL D 1 301 ? -9.275 45.487 -30.295 1.00 34.49 301 VAL D CA 1
ATOM 9565 C C . VAL D 1 301 ? -8.874 44.098 -29.802 1.00 35.10 301 VAL D C 1
ATOM 9566 O O . VAL D 1 301 ? -9.313 43.658 -28.742 1.00 35.24 301 VAL D O 1
ATOM 9570 N N . LEU D 1 302 ? -8.070 43.382 -30.575 1.00 35.43 302 LEU D N 1
ATOM 9571 C CA . LEU D 1 302 ? -7.625 42.073 -30.124 1.00 33.09 302 LEU D CA 1
ATOM 9572 C C . LEU D 1 302 ? -6.147 42.137 -29.773 1.00 30.55 302 LEU D C 1
ATOM 9573 O O . LEU D 1 302 ? -5.345 42.638 -30.553 1.00 32.95 302 LEU D O 1
ATOM 9578 N N . LEU D 1 303 ? -5.799 41.643 -28.591 1.00 31.71 303 LEU D N 1
ATOM 9579 C CA . LEU D 1 303 ? -4.408 41.623 -28.139 1.00 31.01 303 LEU D CA 1
ATOM 9580 C C . LEU D 1 303 ? -4.021 40.168 -28.088 1.00 31.23 303 LEU D C 1
ATOM 9581 O O . LEU D 1 303 ? -4.834 39.326 -27.693 1.00 32.94 303 LEU D O 1
ATOM 9586 N N . VAL D 1 304 ? -2.788 39.860 -28.479 1.00 25.42 304 VAL D N 1
ATOM 9587 C CA . VAL D 1 304 ? -2.338 38.476 -28.452 1.00 25.29 304 VAL D CA 1
ATOM 9588 C C . VAL D 1 304 ? -0.813 38.458 -28.268 1.00 31.84 304 VAL D C 1
ATOM 9589 O O . VAL D 1 304 ? -0.115 39.351 -28.763 1.00 28.69 304 VAL D O 1
ATOM 9593 N N . SER D 1 305 ? -0.307 37.454 -27.549 1.00 24.83 305 SER D N 1
ATOM 9594 C CA . SER D 1 305 ? 1.126 37.345 -27.277 1.00 29.92 305 SER D CA 1
ATOM 9595 C C . SER D 1 305 ? 1.542 35.909 -27.016 1.00 28.90 305 SER D C 1
ATOM 9596 O O . SER D 1 305 ? 0.725 35.079 -26.636 1.00 33.03 305 SER D O 1
ATOM 9599 N N . PHE D 1 306 ? 2.823 35.636 -27.219 1.00 32.67 306 PHE D N 1
ATOM 9600 C CA . PHE D 1 306 ? 3.400 34.304 -27.028 1.00 39.41 306 PHE D CA 1
ATOM 9601 C C . PHE D 1 306 ? 4.775 34.536 -26.414 1.00 43.03 306 PHE D C 1
ATOM 9602 O O . PHE D 1 306 ? 5.331 35.632 -26.544 1.00 43.30 306 PHE D O 1
ATOM 9610 N N . GLY D 1 307 ? 5.343 33.520 -25.772 1.00 42.59 307 GLY D N 1
ATOM 9611 C CA . GLY D 1 307 ? 6.658 33.719 -25.196 1.00 48.21 307 GLY D CA 1
ATOM 9612 C C . GLY D 1 307 ? 7.199 32.599 -24.336 1.00 53.66 307 GLY D C 1
ATOM 9613 O O . GLY D 1 307 ? 6.767 31.440 -24.441 1.00 50.58 307 GLY D O 1
ATOM 9614 N N . ALA D 1 308 ? 8.155 32.960 -23.477 1.00 53.88 308 ALA D N 1
ATOM 9615 C CA . ALA D 1 308 ? 8.800 32.005 -22.579 1.00 52.48 308 ALA D CA 1
ATOM 9616 C C . ALA D 1 308 ? 7.791 31.376 -21.618 1.00 53.87 308 ALA D C 1
ATOM 9617 O O . ALA D 1 308 ? 6.837 32.026 -21.156 1.00 43.04 308 ALA D O 1
ATOM 9619 N N . GLY D 1 309 ? 8.016 30.100 -21.327 1.00 54.77 309 GLY D N 1
ATOM 9620 C CA . GLY D 1 309 ? 7.141 29.370 -20.435 1.00 53.29 309 GLY D CA 1
ATOM 9621 C C . GLY D 1 309 ? 7.156 27.896 -20.794 1.00 56.20 309 GLY D C 1
ATOM 9622 O O . GLY D 1 309 ? 7.652 27.087 -20.014 1.00 60.46 309 GLY D O 1
ATOM 9623 N N . LEU D 1 310 ? 6.641 27.534 -21.970 1.00 54.00 310 LEU D N 1
ATOM 9624 C CA . LEU D 1 310 ? 6.070 28.483 -22.927 1.00 49.52 310 LEU D CA 1
ATOM 9625 C C . LEU D 1 310 ? 4.751 29.052 -22.422 1.00 41.63 310 LEU D C 1
ATOM 9626 O O . LEU D 1 310 ? 4.044 28.420 -21.630 1.00 32.83 310 LEU D O 1
ATOM 9631 N N . THR D 1 311 ? 4.425 30.248 -22.896 1.00 41.56 311 THR D N 1
ATOM 9632 C CA . THR D 1 311 ? 3.211 30.947 -22.480 1.00 40.16 311 THR D CA 1
ATOM 9633 C C . THR D 1 311 ? 2.556 31.659 -23.647 1.00 39.75 311 THR D C 1
ATOM 9634 O O . THR D 1 311 ? 3.230 32.050 -24.611 1.00 33.28 311 THR D O 1
ATOM 9638 N N . TRP D 1 312 ? 1.245 31.852 -23.548 1.00 38.46 312 TRP D N 1
ATOM 9639 C CA . TRP D 1 312 ? 0.516 32.569 -24.587 1.00 40.16 312 TRP D CA 1
ATOM 9640 C C . TRP D 1 312 ? -0.765 33.176 -24.013 1.00 38.39 312 TRP D C 1
ATOM 9641 O O . TRP D 1 312 ? -1.316 32.690 -23.027 1.00 37.58 312 TRP D O 1
ATOM 9652 N N . ALA D 1 313 ? -1.234 34.248 -24.634 1.00 36.18 313 ALA D N 1
ATOM 9653 C CA . ALA D 1 313 ? -2.432 34.918 -24.160 1.00 30.25 313 ALA D CA 1
ATOM 9654 C C . ALA D 1 313 ? -3.044 35.796 -25.246 1.00 32.13 313 ALA D C 1
ATOM 9655 O O . ALA D 1 313 ? -2.363 36.256 -26.161 1.00 34.44 313 ALA D O 1
ATOM 9657 N N . ALA D 1 314 ? -4.344 36.014 -25.148 1.00 31.00 314 ALA D N 1
ATOM 9658 C CA . ALA D 1 314 ? -5.031 36.855 -26.103 1.00 30.02 314 ALA D CA 1
ATOM 9659 C C . ALA D 1 314 ? -6.228 37.427 -25.376 1.00 33.98 314 ALA D C 1
ATOM 9660 O O . ALA D 1 314 ? -6.713 36.839 -24.415 1.00 34.16 314 ALA D O 1
ATOM 9662 N N . ALA D 1 315 ? -6.696 38.581 -25.835 1.00 33.04 315 ALA D N 1
ATOM 9663 C CA . ALA D 1 315 ? -7.820 39.239 -25.213 1.00 30.34 315 ALA D CA 1
ATOM 9664 C C . ALA D 1 315 ? -8.549 40.110 -26.219 1.00 32.68 315 ALA D C 1
ATOM 9665 O O . ALA D 1 315 ? -7.947 40.654 -27.141 1.00 34.88 315 ALA D O 1
ATOM 9667 N N . VAL D 1 316 ? -9.854 40.232 -26.042 1.00 33.94 316 VAL D N 1
ATOM 9668 C CA . VAL D 1 316 ? -10.644 41.099 -26.896 1.00 32.64 316 VAL D CA 1
ATOM 9669 C C . VAL D 1 316 ? -11.110 42.207 -25.961 1.00 32.02 316 VAL D C 1
ATOM 9670 O O . VAL D 1 316 ? -11.702 41.940 -24.914 1.00 31.04 316 VAL D O 1
ATOM 9674 N N . LEU D 1 317 ? -10.823 43.445 -26.342 1.00 31.63 317 LEU D N 1
ATOM 9675 C CA . LEU D 1 317 ? -11.175 44.611 -25.543 1.00 36.45 317 LEU D CA 1
ATOM 9676 C C . LEU D 1 317 ? -11.964 45.638 -26.356 1.00 39.34 317 LEU D C 1
ATOM 9677 O O . LEU D 1 317 ? -11.483 46.130 -27.382 1.00 38.73 317 LEU D O 1
ATOM 9682 N N . THR D 1 318 ? -13.166 45.964 -25.900 1.00 36.09 318 THR D N 1
ATOM 9683 C CA . THR D 1 318 ? -13.981 46.971 -26.576 1.00 38.31 318 THR D CA 1
ATOM 9684 C C . THR D 1 318 ? -13.483 48.291 -26.003 1.00 34.52 318 THR D C 1
ATOM 9685 O O . THR D 1 318 ? -13.783 48.634 -24.873 1.00 35.31 318 THR D O 1
ATOM 9689 N N . TRP D 1 319 ? -12.729 49.028 -26.804 1.00 37.41 319 TRP D N 1
ATOM 9690 C CA . TRP D 1 319 ? -12.122 50.275 -26.374 1.00 35.16 319 TRP D CA 1
ATOM 9691 C C . TRP D 1 319 ? -13.028 51.352 -25.803 1.00 40.21 319 TRP D C 1
ATOM 9692 O O . TRP D 1 319 ? -14.176 51.495 -26.213 1.00 45.35 319 TRP D O 1
ATOM 9703 N N . GLY D 1 320 ? -12.480 52.106 -24.848 1.00 40.74 320 GLY D N 1
ATOM 9704 C CA . GLY D 1 320 ? -13.195 53.202 -24.217 1.00 36.52 320 GLY D CA 1
ATOM 9705 C C . GLY D 1 320 ? -14.184 52.824 -23.134 1.00 44.08 320 GLY D C 1
ATOM 9706 O O . GLY D 1 320 ? -14.000 51.837 -22.419 1.00 40.18 320 GLY D O 1
ATOM 9707 N N . GLY D 1 321 ? -15.243 53.623 -23.026 1.00 43.79 321 GLY D N 1
ATOM 9708 C CA . GLY D 1 321 ? -16.272 53.388 -22.032 1.00 38.06 321 GLY D CA 1
ATOM 9709 C C . GLY D 1 321 ? -15.942 54.020 -20.694 1.00 44.14 321 GLY D C 1
ATOM 9710 O O . GLY D 1 321 ? -16.674 53.840 -19.728 1.00 44.60 321 GLY D O 1
ATOM 9711 N N . ALA D 1 322 ? -14.843 54.764 -20.637 1.00 49.22 322 ALA D N 1
ATOM 9712 C CA . ALA D 1 322 ? -14.417 55.412 -19.404 1.00 51.38 322 ALA D CA 1
ATOM 9713 C C . ALA D 1 322 ? -15.152 56.731 -19.196 1.00 58.92 322 ALA D C 1
ATOM 9714 O O . ALA D 1 322 ? -14.505 57.681 -18.707 1.00 61.60 322 ALA D O 1
#